Protein 5T3B (pdb70)

Structure (mmCIF, N/CA/C/O backbone):
data_5T3B
#
_entry.id   5T3B
#
_cell.length_a   73.100
_cell.length_b   87.370
_cell.length_c   74.670
_cell.angle_alpha   90.000
_cell.angle_beta   105.500
_cell.angle_gamma   90.000
#
_symmetry.space_group_name_H-M   'P 1 21 1'
#
loop_
_entity.id
_entity.type
_entity.pdbx_description
1 polymer 'Glycoside Hydrolase'
2 non-polymer 1,2-ETHANEDIOL
3 water water
#
loop_
_atom_site.group_PDB
_atom_site.id
_atom_site.type_symbol
_atom_site.label_atom_id
_atom_site.label_alt_id
_atom_site.label_comp_id
_atom_site.label_asym_id
_atom_site.label_entity_id
_atom_site.label_seq_id
_atom_site.pdbx_PDB_ins_code
_atom_site.Cartn_x
_atom_site.Cartn_y
_atom_site.Cartn_z
_atom_site.occupancy
_atom_site.B_iso_or_equiv
_atom_site.auth_seq_id
_atom_site.auth_comp_id
_atom_site.auth_asym_id
_atom_site.auth_atom_id
_atom_site.pdbx_PDB_model_num
ATOM 1 N N . LEU A 1 24 ? 37.267 36.106 12.886 1.00 21.33 2 LEU A N 1
ATOM 2 C CA . LEU A 1 24 ? 36.517 34.832 13.108 1.00 18.88 2 LEU A CA 1
ATOM 3 C C . LEU A 1 24 ? 37.369 33.649 12.665 1.00 17.09 2 LEU A C 1
ATOM 4 O O . LEU A 1 24 ? 38.130 33.728 11.688 1.00 20.16 2 LEU A O 1
ATOM 9 N N . PRO A 1 25 ? 37.203 32.511 13.328 1.00 17.23 3 PRO A N 1
ATOM 10 C CA . PRO A 1 25 ? 37.882 31.328 12.821 1.00 18.19 3 PRO A CA 1
ATOM 11 C C . PRO A 1 25 ? 37.336 30.871 11.499 1.00 15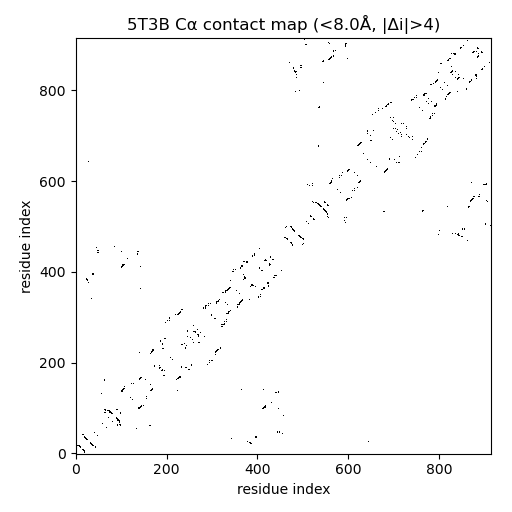.67 3 PRO A C 1
ATOM 12 O O . PRO A 1 25 ? 36.203 31.194 11.151 1.00 15.54 3 PRO A O 1
ATOM 16 N N . VAL A 1 26 ? 38.175 30.223 10.718 1.00 16.55 4 VAL A N 1
ATOM 17 C CA . VAL A 1 26 ? 37.755 29.645 9.480 1.00 15.22 4 VAL A CA 1
ATOM 18 C C . VAL A 1 26 ? 36.886 28.440 9.771 1.00 16.55 4 VAL A C 1
ATOM 19 O O . VAL A 1 26 ? 37.268 27.528 10.512 1.00 20.71 4 VAL A O 1
ATOM 23 N N . PRO A 1 27 ? 35.749 28.362 9.117 1.00 15.96 5 PRO A N 1
ATOM 24 C CA . PRO A 1 27 ? 34.887 27.222 9.415 1.00 19.19 5 PRO A CA 1
ATOM 25 C C . PRO A 1 27 ? 35.025 26.082 8.465 1.00 18.70 5 PRO A C 1
ATOM 26 O O . PRO A 1 27 ? 35.613 26.216 7.366 1.00 21.60 5 PRO A O 1
ATOM 30 N N . GLY A 1 28 ? 34.462 24.968 8.836 1.00 18.04 6 GLY A N 1
ATOM 31 C CA . GLY A 1 28 ? 34.468 23.785 7.998 1.00 19.44 6 GLY A CA 1
ATOM 32 C C . GLY A 1 28 ? 33.328 23.752 6.996 1.00 19.42 6 GLY A C 1
ATOM 33 O O . GLY A 1 28 ? 32.531 24.687 6.849 1.00 18.45 6 GLY A O 1
ATOM 34 N N . PRO A 1 29 ? 33.286 22.673 6.241 1.00 18.36 7 PRO A N 1
ATOM 35 C CA . PRO A 1 29 ? 32.226 22.551 5.235 1.00 19.85 7 PRO A CA 1
ATOM 36 C C . PRO A 1 29 ? 30.823 22.568 5.800 1.00 19.09 7 PRO A C 1
ATOM 37 O O . PRO A 1 29 ? 30.576 22.176 6.942 1.00 18.29 7 PRO A O 1
ATOM 41 N N . ALA A 1 30 ? 29.923 23.127 5.011 1.00 17.00 8 ALA A N 1
ATOM 42 C CA . ALA A 1 30 ? 28.546 23.168 5.411 1.00 15.86 8 ALA A CA 1
ATOM 43 C C . ALA A 1 30 ? 28.011 21.796 5.732 1.00 17.47 8 ALA A C 1
ATOM 44 O O . ALA A 1 30 ? 28.247 20.837 4.996 1.00 20.18 8 ALA A O 1
ATOM 46 N N . GLU A 1 31 ? 27.244 21.733 6.841 1.00 17.19 9 GLU A N 1
ATOM 47 C CA . GLU A 1 31 ? 26.552 20.528 7.245 1.00 15.63 9 GLU A CA 1
ATOM 48 C C . GLU A 1 31 ? 25.190 20.919 7.875 1.00 15.23 9 GLU A C 1
ATOM 49 O O . GLU A 1 31 ? 24.987 22.066 8.236 1.00 15.35 9 GLU A O 1
ATOM 55 N N . THR A 1 32 ? 24.292 19.966 7.987 1.00 15.96 10 THR A N 1
ATOM 56 C CA . THR A 1 32 ? 22.983 20.207 8.547 1.00 14.17 10 THR A CA 1
ATOM 57 C C . THR A 1 32 ? 23.089 20.196 10.090 1.00 13.85 10 THR A C 1
ATOM 58 O O . THR A 1 32 ? 23.643 19.295 10.683 1.00 16.95 10 THR A O 1
ATOM 62 N N . TYR A 1 33 ? 22.579 21.262 10.702 1.00 13.15 11 TYR A N 1
ATOM 63 C CA . TYR A 1 33 ? 22.618 21.311 12.184 1.00 13.04 11 TYR A CA 1
ATOM 64 C C . TYR A 1 33 ? 21.679 20.194 12.717 1.00 12.70 11 TYR A C 1
ATOM 65 O O . TYR A 1 33 ? 20.587 19.985 12.171 1.00 14.97 11 TYR A O 1
ATOM 74 N N . PRO A 1 34 ? 22.074 19.504 13.806 1.00 14.28 12 PRO A N 1
ATOM 75 C CA . PRO A 1 34 ? 21.223 18.377 14.279 1.00 16.08 12 PRO A CA 1
ATOM 76 C C . PRO A 1 34 ? 19.780 18.830 14.582 1.00 15.65 12 PRO A C 1
ATOM 77 O O . PRO A 1 34 ? 19.549 19.874 15.206 1.00 16.91 12 PRO A O 1
ATOM 81 N N . ASN A 1 35 ? 18.824 18.047 14.081 1.00 16.15 13 ASN A N 1
ATOM 82 C CA . ASN A 1 35 ? 17.427 18.300 14.350 1.00 16.90 13 ASN A CA 1
ATOM 83 C C . ASN A 1 35 ? 16.867 19.571 13.729 1.00 16.86 13 ASN A C 1
ATOM 84 O O . ASN A 1 35 ? 15.830 20.017 14.072 1.00 19.37 13 ASN A O 1
ATOM 89 N N . SER A 1 36 ? 17.538 20.058 12.698 1.00 15.79 14 SER A N 1
ATOM 90 C CA . SER A 1 36 ? 17.194 21.232 11.947 1.00 14.75 14 SER A CA 1
ATOM 91 C C . SER A 1 36 ? 17.204 20.912 10.460 1.00 14.76 14 SER A C 1
ATOM 92 O O . SER A 1 36 ? 17.829 19.972 10.002 1.00 16.70 14 SER A O 1
ATOM 95 N N . THR A 1 37 ? 16.502 21.727 9.720 1.00 15.59 15 THR A N 1
ATOM 96 C CA . THR A 1 37 ? 16.585 21.730 8.269 1.00 16.34 15 THR A CA 1
ATOM 97 C C . THR A 1 37 ? 17.654 22.694 7.768 1.00 15.86 15 THR A C 1
ATOM 98 O O . THR A 1 37 ? 17.952 22.701 6.579 1.00 20.31 15 THR A O 1
ATOM 102 N N . LYS A 1 38 ? 18.233 23.498 8.664 1.00 13.90 16 LYS A N 1
ATOM 103 C CA . LYS A 1 38 ? 19.207 24.497 8.219 1.00 13.87 16 LYS A CA 1
ATOM 104 C C . LYS A 1 38 ? 20.659 24.027 8.351 1.00 13.91 16 LYS A C 1
ATOM 105 O O . LYS A 1 38 ? 21.037 23.355 9.310 1.00 14.10 16 LYS A O 1
ATOM 111 N N . GLN A 1 39 ? 21.442 24.428 7.356 1.00 14.30 17 GLN A N 1
ATOM 112 C CA . GLN A 1 39 ? 22.825 24.164 7.338 1.00 14.67 17 GLN A CA 1
ATOM 113 C C . GLN A 1 39 ? 23.662 25.256 7.994 1.00 13.80 17 GLN A C 1
ATOM 114 O O . GLN A 1 39 ? 23.205 26.393 8.140 1.00 16.12 17 GLN A O 1
ATOM 120 N N . TYR A 1 40 ? 24.880 24.877 8.389 1.00 14.37 18 TYR A N 1
ATOM 121 C CA . TYR A 1 40 ? 25.834 25.843 8.940 1.00 14.15 18 TYR A CA 1
ATOM 122 C C . TYR A 1 40 ? 27.212 25.397 8.626 1.00 14.17 18 TYR A C 1
ATOM 123 O O . TYR A 1 40 ? 27.422 24.205 8.360 1.00 14.57 18 TYR A O 1
ATOM 132 N N . GLN A 1 41 ? 28.151 26.340 8.695 1.00 13.40 19 GLN A N 1
ATOM 133 C CA . GLN A 1 41 ? 29.563 25.980 8.617 1.00 13.72 19 GLN A CA 1
ATOM 134 C C . GLN A 1 41 ? 30.172 26.000 10.013 1.00 12.23 19 GLN A C 1
ATOM 135 O O . GLN A 1 41 ? 30.227 27.042 10.638 1.00 14.00 19 GLN A O 1
ATOM 141 N N . PRO A 1 42 ? 30.563 24.835 10.529 1.00 12.68 20 PRO A N 1
ATOM 142 C CA . PRO A 1 42 ? 30.931 24.761 11.937 1.00 13.65 20 PRO A CA 1
ATOM 143 C C . PRO A 1 42 ? 32.302 25.339 12.239 1.00 12.79 20 PRO A C 1
ATOM 144 O O . PRO A 1 42 ? 33.236 25.306 11.403 1.00 15.52 20 PRO A O 1
ATOM 148 N N . ILE A 1 43 ? 32.409 25.910 13.432 1.00 12.56 21 ILE A N 1
ATOM 149 C CA . ILE A 1 43 ? 33.702 26.187 14.066 1.00 13.05 21 ILE A CA 1
ATOM 150 C C . ILE A 1 43 ? 33.914 25.308 15.273 1.00 11.63 21 ILE A C 1
ATOM 151 O O . ILE A 1 43 ? 32.971 24.679 15.774 1.00 13.11 21 ILE A O 1
ATOM 156 N N . ILE A 1 44 ? 35.129 25.340 15.789 1.00 12.35 22 ILE A N 1
ATOM 157 C CA . ILE A 1 44 ? 35.465 24.667 17.011 1.00 12.24 22 ILE A CA 1
ATOM 158 C C . ILE A 1 44 ? 35.609 25.732 18.140 1.00 12.27 22 ILE A C 1
ATOM 159 O O . ILE A 1 44 ? 36.281 26.733 17.960 1.00 14.21 22 ILE A O 1
ATOM 164 N N . VAL A 1 45 ? 34.926 25.464 19.257 1.00 11.56 23 VAL A N 1
ATOM 165 C CA . VAL A 1 45 ? 35.107 26.239 20.473 1.00 11.25 23 VAL A CA 1
ATOM 166 C C . VAL A 1 45 ? 35.529 25.267 21.561 1.00 10.98 23 VAL A C 1
ATOM 167 O O . VAL A 1 45 ? 34.920 24.206 21.743 1.00 12.30 23 VAL A O 1
ATOM 171 N N . GLU A 1 46 ? 36.616 25.586 22.229 1.00 10.57 24 GLU A N 1
ATOM 172 C CA . GLU A 1 46 ? 37.058 24.783 23.354 1.00 10.57 24 GLU A CA 1
ATOM 173 C C . GLU A 1 46 ? 36.283 25.126 24.630 1.00 10.02 24 GLU A C 1
ATOM 174 O O . GLU A 1 46 ? 36.087 26.291 24.939 1.00 11.39 24 GLU A O 1
ATOM 180 N N . TYR A 1 47 ? 35.875 24.124 25.398 1.00 9.99 25 TYR A N 1
ATOM 181 C CA . TYR A 1 47 ? 35.317 24.373 26.696 1.00 9.72 25 TYR A CA 1
ATOM 182 C C . TYR A 1 47 ? 35.699 23.345 27.735 1.00 9.76 25 TYR A C 1
ATOM 183 O O . TYR A 1 47 ? 35.973 22.196 27.368 1.00 10.52 25 TYR A O 1
ATOM 192 N N . ALA A 1 48 ? 35.666 23.759 28.995 1.00 9.83 26 ALA A N 1
ATOM 193 C CA . ALA A 1 48 ? 35.936 22.880 30.128 1.00 10.11 26 ALA A CA 1
ATOM 194 C C . ALA A 1 48 ? 34.759 22.941 31.062 1.00 9.29 26 ALA A C 1
ATOM 195 O O . ALA A 1 48 ? 34.125 23.992 31.219 1.00 10.23 26 ALA A O 1
ATOM 197 N N . GLU A 1 49 ? 34.472 21.865 31.802 1.00 9.09 27 GLU A N 1
ATOM 198 C CA . GLU A 1 49 ? 33.346 21.859 32.683 1.00 10.21 27 GLU A CA 1
ATOM 199 C C . GLU A 1 49 ? 33.618 22.624 33.962 1.00 10.16 27 GLU A C 1
ATOM 200 O O . GLU A 1 49 ? 32.693 23.082 34.617 1.00 11.78 27 GLU A O 1
ATOM 206 N N . LYS A 1 50 ? 34.885 22.709 34.346 1.00 10.54 28 LYS A N 1
ATOM 207 C CA . LYS A 1 50 ? 35.387 23.456 35.467 1.00 10.69 28 LYS A CA 1
ATOM 208 C C . LYS A 1 50 ? 36.776 23.972 35.063 1.00 10.59 28 LYS A C 1
ATOM 209 O O . LYS A 1 50 ? 37.403 23.414 34.177 1.00 10.98 28 LYS A O 1
ATOM 215 N N . PRO A 1 51 ? 37.249 25.057 35.731 1.00 10.04 29 PRO A N 1
ATOM 216 C CA . PRO A 1 51 ? 38.446 25.726 35.190 1.00 11.08 29 PRO A CA 1
ATOM 217 C C . PRO A 1 51 ? 39.710 24.866 35.260 1.00 10.82 29 PRO A C 1
ATOM 218 O O . PRO A 1 51 ? 40.652 25.148 34.490 1.00 11.54 29 PRO A O 1
ATOM 222 N N . ASP A 1 52 ? 39.740 23.892 36.167 1.00 12.31 30 ASP A N 1
ATOM 223 C CA . ASP A 1 52 ? 40.909 23.065 36.365 1.00 12.80 30 ASP A CA 1
ATOM 224 C C . ASP A 1 52 ? 40.893 21.787 35.577 1.00 13.39 30 ASP A C 1
ATOM 225 O O . ASP A 1 52 ? 41.823 20.970 35.695 1.00 16.25 30 ASP A O 1
ATOM 230 N N . LYS A 1 53 ? 39.844 21.588 34.764 1.00 11.65 31 LYS A N 1
ATOM 231 C CA . LYS A 1 53 ? 39.670 20.400 33.948 1.00 12.22 31 LYS A CA 1
ATOM 232 C C . LYS A 1 53 ? 40.246 20.580 32.562 1.00 11.73 31 LYS A C 1
ATOM 233 O O . LYS A 1 53 ? 40.455 21.699 32.059 1.00 13.37 31 LYS A O 1
ATOM 239 N N . ALA A 1 54 ? 40.379 19.465 31.841 1.00 13.42 32 ALA A N 1
ATOM 240 C CA . ALA A 1 54 ? 40.786 19.495 30.442 1.00 13.77 32 ALA A CA 1
ATOM 241 C C . ALA A 1 54 ? 39.686 20.090 29.581 1.00 13.66 32 ALA A C 1
ATOM 242 O O . ALA A 1 54 ? 38.488 19.848 29.781 1.00 15.88 32 ALA A O 1
ATOM 244 N N . PHE A 1 55 ? 40.068 20.860 28.597 1.00 11.88 33 PHE A N 1
ATOM 245 C CA . PHE A 1 55 ? 39.176 21.435 27.614 1.00 12.12 33 PHE A CA 1
ATOM 246 C C . PHE A 1 55 ? 38.963 20.442 26.480 1.00 13.44 33 PHE A C 1
ATOM 247 O O . PHE A 1 55 ? 39.859 19.697 26.101 1.00 16.02 33 PHE A O 1
ATOM 255 N N . ILE A 1 56 ? 37.717 20.408 25.993 1.00 12.69 34 ILE A N 1
ATOM 256 C CA . ILE A 1 56 ? 37.365 19.656 24.840 1.00 13.47 34 ILE A CA 1
ATOM 257 C C . ILE A 1 56 ? 37.050 20.555 23.678 1.00 14.06 34 ILE A C 1
ATOM 258 O O . ILE A 1 56 ? 36.686 21.704 23.889 1.00 17.07 34 ILE A O 1
ATOM 263 N N . GLU A 1 57 ? 37.050 20.007 22.465 1.00 12.97 35 GLU A N 1
ATOM 264 C CA . GLU A 1 57 ? 36.686 20.744 21.270 1.00 14.66 35 GLU A CA 1
ATOM 265 C C . GLU A 1 57 ? 35.258 20.468 20.889 1.00 15.27 35 GLU A C 1
ATOM 266 O O . GLU A 1 57 ? 34.881 19.332 20.659 1.00 20.95 35 GLU A O 1
ATOM 272 N N . ALA A 1 58 ? 34.444 21.514 20.810 1.00 13.67 36 ALA A N 1
ATOM 273 C CA . ALA A 1 58 ? 33.040 21.451 20.536 1.00 14.09 36 ALA A CA 1
ATOM 274 C C . ALA A 1 58 ? 32.672 22.124 19.220 1.00 11.00 36 ALA A C 1
ATOM 275 O O . ALA A 1 58 ? 32.987 23.301 19.015 1.00 12.81 36 ALA A O 1
ATOM 277 N N . LYS A 1 59 ? 31.986 21.365 18.375 1.00 13.42 37 LYS A N 1
ATOM 278 C CA . LYS A 1 59 ? 31.419 21.953 17.170 1.00 12.83 37 LYS A CA 1
ATOM 279 C C . LYS A 1 59 ? 30.399 22.977 17.543 1.00 12.81 37 LYS A C 1
ATOM 280 O O . LYS A 1 59 ? 29.493 22.737 18.375 1.00 14.27 37 LYS A O 1
ATOM 286 N N . THR A 1 60 ? 30.493 24.148 16.950 1.00 10.78 38 THR A N 1
ATOM 287 C CA . THR A 1 60 ? 29.665 25.293 17.358 1.00 10.84 38 THR A CA 1
ATOM 288 C C . THR A 1 60 ? 29.133 26.016 16.122 1.00 10.52 38 THR A C 1
ATOM 289 O O . THR A 1 60 ? 29.847 26.191 15.118 1.00 12.59 38 THR A O 1
ATOM 293 N N . ARG A 1 61 ? 27.912 26.512 16.258 1.00 10.45 39 ARG A N 1
ATOM 294 C CA . ARG A 1 61 ? 27.181 27.256 15.260 1.00 9.97 39 ARG A CA 1
ATOM 295 C C . ARG A 1 61 ? 27.174 28.707 15.676 1.00 9.93 39 ARG A C 1
ATOM 296 O O . ARG A 1 61 ? 26.574 29.051 16.708 1.00 10.93 39 ARG A O 1
ATOM 304 N N . ILE A 1 62 ? 27.737 29.592 14.843 1.00 10.49 40 ILE A N 1
ATOM 305 C CA . ILE A 1 62 ? 27.681 30.996 15.100 1.00 10.09 40 ILE A CA 1
ATOM 306 C C . ILE A 1 62 ? 26.945 31.748 13.956 1.00 10.51 40 ILE A C 1
ATOM 307 O O . ILE A 1 62 ? 26.857 31.262 12.824 1.00 11.69 40 ILE A O 1
ATOM 312 N N . LEU A 1 63 ? 26.484 32.949 14.264 1.00 10.17 41 LEU A N 1
ATOM 313 C CA . LEU A 1 63 ? 25.601 33.690 13.371 1.00 10.97 41 LEU A CA 1
ATOM 314 C C . LEU A 1 63 ? 26.192 33.964 11.973 1.00 11.72 41 LEU A C 1
ATOM 315 O O . LEU A 1 63 ? 25.467 33.761 10.979 1.00 13.40 41 LEU A O 1
ATOM 320 N N . PRO A 1 64 ? 27.474 34.323 11.876 1.00 11.82 42 PRO A N 1
ATOM 321 C CA . PRO A 1 64 ? 28.053 34.572 10.547 1.00 13.60 42 PRO A CA 1
ATOM 322 C C . PRO A 1 64 ? 28.075 33.372 9.625 1.00 13.05 42 PRO A C 1
ATOM 323 O O . PRO A 1 64 ? 28.238 33.550 8.419 1.00 16.25 42 PRO A O 1
ATOM 327 N N . TYR A 1 65 ? 27.912 32.159 10.165 1.00 12.80 43 TYR A N 1
ATOM 328 C CA . TYR A 1 65 ? 28.105 30.939 9.407 1.00 13.21 43 TYR A CA 1
ATOM 329 C C . TYR A 1 65 ? 26.846 30.123 9.239 1.00 16.02 43 TYR A C 1
ATOM 330 O O . TYR A 1 65 ? 26.882 28.935 8.934 1.00 17.15 43 TYR A O 1
ATOM 339 N N . LEU A 1 66 ? 25.708 30.757 9.466 1.00 14.07 44 LEU A N 1
ATOM 340 C CA . LEU A 1 66 ? 24.424 30.161 9.109 1.00 15.54 44 LEU A CA 1
ATOM 341 C C . LEU A 1 66 ? 24.175 30.224 7.643 1.00 17.80 44 LEU A C 1
ATOM 342 O O . LEU A 1 66 ? 24.260 31.273 7.051 1.00 24.36 44 LEU A O 1
ATOM 347 N N . VAL A 1 67 ? 23.950 29.072 7.022 1.00 17.08 45 VAL A N 1
ATOM 348 C CA . VAL A 1 67 ? 23.762 29.062 5.561 1.00 18.33 45 VAL A CA 1
ATOM 349 C C . VAL A 1 67 ? 22.361 29.589 5.223 1.00 16.20 45 VAL A C 1
ATOM 350 O O . VAL A 1 67 ? 21.356 29.086 5.756 1.00 17.39 45 VAL A O 1
ATOM 354 N N . GLY A 1 68 ? 22.286 30.587 4.361 1.00 17.13 46 GLY A N 1
ATOM 355 C CA . GLY A 1 68 ? 21.016 31.118 3.924 1.00 17.96 46 GLY A CA 1
ATOM 356 C C . GLY A 1 68 ? 20.548 32.281 4.752 1.00 16.79 46 GLY A C 1
ATOM 357 O O . GLY A 1 68 ? 19.426 32.718 4.535 1.00 18.12 46 GLY A O 1
ATOM 358 N N . TYR A 1 69 ? 21.338 32.743 5.726 1.00 15.93 47 TYR A N 1
ATOM 359 C CA . TYR A 1 69 ? 20.983 33.890 6.545 1.00 14.44 47 TYR A CA 1
ATOM 360 C C . TYR A 1 69 ? 22.143 34.850 6.503 1.00 14.16 47 TYR A C 1
ATOM 361 O O . TYR A 1 69 ? 23.290 34.429 6.735 1.00 16.48 47 TYR A O 1
ATOM 370 N N . GLU A 1 70 ? 21.861 36.134 6.296 1.00 16.65 48 GLU A N 1
ATOM 371 C CA . GLU A 1 70 ? 22.866 37.188 6.464 1.00 17.22 48 GLU A CA 1
ATOM 372 C C . GLU A 1 70 ? 22.311 38.197 7.468 1.00 15.56 48 GLU A C 1
ATOM 373 O O . GLU A 1 70 ? 21.178 38.545 7.425 1.00 15.99 48 GLU A O 1
ATOM 379 N N . GLN A 1 71 ? 23.160 38.658 8.368 1.00 15.92 49 GLN A N 1
ATOM 380 C CA . GLN A 1 71 ? 22.702 39.544 9.453 1.00 14.28 49 GLN A CA 1
ATOM 381 C C . GLN A 1 71 ? 21.971 40.746 8.863 1.00 14.02 49 GLN A C 1
ATOM 382 O O . GLN A 1 71 ? 22.501 41.466 8.048 1.00 16.80 49 GLN A O 1
ATOM 388 N N B GLN A 1 72 ? 20.707 40.918 9.292 0.13 13.62 50 GLN A N 1
ATOM 389 N N C GLN A 1 72 ? 20.724 40.928 9.299 0.37 12.78 50 GLN A N 1
ATOM 390 N N D GLN A 1 72 ? 20.747 40.954 9.334 0.50 12.91 50 GLN A N 1
ATOM 391 C CA B GLN A 1 72 ? 19.759 41.919 8.741 0.13 14.08 50 GLN A CA 1
ATOM 392 C CA C GLN A 1 72 ? 19.855 41.949 8.745 0.37 14.64 50 GLN A CA 1
ATOM 393 C CA D GLN A 1 72 ? 19.873 41.936 8.746 0.50 14.73 50 GLN A CA 1
ATOM 394 C C B GLN A 1 72 ? 19.862 43.291 9.426 0.13 12.64 50 GLN A C 1
ATOM 395 C C C GLN A 1 72 ? 20.070 43.280 9.442 0.37 14.48 50 GLN A C 1
ATOM 396 C C D GLN A 1 72 ? 19.976 43.290 9.425 0.50 14.73 50 GLN A C 1
ATOM 397 O O B GLN A 1 72 ? 19.883 44.312 8.736 0.13 12.75 50 GLN A O 1
ATOM 398 O O C GLN A 1 72 ? 20.451 44.253 8.797 0.37 18.03 50 GLN A O 1
ATOM 399 O O D GLN A 1 72 ? 20.165 44.302 8.743 0.50 19.12 50 GLN A O 1
ATOM 415 N N . THR A 1 73 ? 19.883 43.310 10.770 1.00 12.84 51 THR A N 1
ATOM 416 C CA . THR A 1 73 ? 20.002 44.503 11.538 1.00 13.00 51 THR A CA 1
ATOM 417 C C . THR A 1 73 ? 21.453 44.560 11.990 1.00 13.26 51 THR A C 1
ATOM 418 O O . THR A 1 73 ? 21.955 43.650 12.673 1.00 13.03 51 THR A O 1
ATOM 422 N N . LYS A 1 74 ? 22.127 45.656 11.618 1.00 15.82 52 LYS A N 1
ATOM 423 C CA . LYS A 1 74 ? 23.587 45.754 11.692 1.00 17.13 52 LYS A CA 1
ATOM 424 C C . LYS A 1 74 ? 24.116 46.831 12.639 1.00 16.92 52 LYS A C 1
ATOM 425 O O . LYS A 1 74 ? 25.326 46.880 12.874 1.00 19.58 52 LYS A O 1
ATOM 431 N N . THR A 1 75 ? 23.240 47.702 13.143 1.00 16.31 53 THR A N 1
ATOM 432 C CA . THR A 1 75 ? 23.666 48.776 14.055 1.00 16.27 53 THR A CA 1
ATOM 433 C C . THR A 1 75 ? 22.645 48.923 15.166 1.00 15.40 53 THR A C 1
ATOM 434 O O . THR A 1 75 ? 21.425 48.575 15.006 1.00 15.20 53 THR A O 1
ATOM 438 N N . GLN A 1 76 ? 23.090 49.551 16.244 1.00 17.52 54 GLN A N 1
ATOM 439 C CA . GLN A 1 76 ? 22.199 49.849 17.331 1.00 17.30 54 GLN A CA 1
ATOM 440 C C . GLN A 1 76 ? 21.022 50.756 16.919 1.00 15.52 54 GLN A C 1
ATOM 441 O O . GLN A 1 76 ? 19.907 50.530 17.380 1.00 16.47 54 GLN A O 1
ATOM 447 N N . ASP A 1 77 ? 21.274 51.737 16.043 1.00 16.87 55 ASP A N 1
ATOM 448 C CA . ASP A 1 77 ? 20.188 52.609 15.597 1.00 19.73 55 ASP A CA 1
ATOM 449 C C . ASP A 1 77 ? 19.159 51.866 14.755 1.00 17.71 55 ASP A C 1
ATOM 450 O O . ASP A 1 77 ? 17.955 52.082 14.911 1.00 18.71 55 ASP A O 1
ATOM 455 N N . GLU A 1 78 ? 19.624 51.025 13.849 1.00 16.54 56 GLU A N 1
ATOM 456 C CA . GLU A 1 78 ? 18.712 50.193 13.089 1.00 16.34 56 GLU A CA 1
ATOM 457 C C . GLU A 1 78 ? 17.859 49.369 14.031 1.00 14.32 56 GLU A C 1
ATOM 458 O O . GLU A 1 78 ? 16.653 49.235 13.850 1.00 15.39 56 GLU A O 1
ATOM 464 N N . TYR A 1 79 ? 18.491 48.772 15.008 1.00 12.77 57 TYR A N 1
ATOM 465 C CA . TYR A 1 79 ? 17.715 47.963 15.962 1.00 12.28 57 TYR A CA 1
ATOM 466 C C . TYR A 1 79 ? 16.667 48.756 16.712 1.00 11.89 57 TYR A C 1
ATOM 467 O O . TYR A 1 79 ? 15.479 48.422 16.757 1.00 11.31 57 TYR A O 1
ATOM 476 N N . LEU A 1 80 ? 17.127 49.881 17.290 1.00 12.11 58 LEU A N 1
ATOM 477 C CA . LEU A 1 80 ? 16.197 50.662 18.122 1.00 13.89 58 LEU A CA 1
ATOM 478 C C . LEU A 1 80 ? 15.043 51.253 17.324 1.00 13.21 58 LEU A C 1
ATOM 479 O O . LEU A 1 80 ? 13.953 51.433 17.887 1.00 16.45 58 LEU A O 1
ATOM 484 N N . GLN A 1 81 ? 15.224 51.475 16.037 1.00 13.60 59 GLN A N 1
ATOM 485 C CA . GLN A 1 81 ? 14.133 51.909 15.192 1.00 15.27 59 GLN A CA 1
ATOM 486 C C . GLN A 1 81 ? 13.116 50.827 14.850 1.00 14.64 59 GLN A C 1
ATOM 487 O O . GLN A 1 81 ? 12.020 51.165 14.395 1.00 17.98 59 GLN A O 1
ATOM 493 N N . SER A 1 82 ? 13.482 49.549 15.102 1.00 12.38 60 SER A N 1
ATOM 494 C CA . SER A 1 82 ? 12.618 48.411 14.732 1.00 13.48 60 SER A CA 1
ATOM 495 C C . SER A 1 82 ? 11.755 47.869 15.839 1.00 12.19 60 SER A C 1
ATOM 496 O O . SER A 1 82 ? 10.844 47.082 15.581 1.00 12.77 60 SER A O 1
ATOM 499 N N . VAL A 1 83 ? 12.043 48.328 17.056 1.00 11.82 61 VAL A N 1
ATOM 500 C CA . VAL A 1 83 ? 11.352 47.888 18.232 1.00 10.37 61 VAL A CA 1
ATOM 501 C C . VAL A 1 83 ? 10.690 49.023 18.981 1.00 11.13 61 VAL A C 1
ATOM 502 O O . VAL A 1 83 ? 11.114 50.187 18.845 1.00 13.14 61 VAL A O 1
ATOM 506 N N . ASN A 1 84 ? 9.661 48.694 19.755 1.00 10.22 62 ASN A N 1
ATOM 507 C CA . ASN A 1 84 ? 9.049 49.669 20.601 1.00 9.69 62 ASN A CA 1
ATOM 508 C C . ASN A 1 84 ? 9.711 49.800 21.976 1.00 10.03 62 ASN A C 1
ATOM 509 O O . ASN A 1 84 ? 10.795 49.233 22.211 1.00 10.74 62 ASN A O 1
ATOM 514 N N . LYS A 1 85 ? 9.116 50.576 22.885 1.00 10.37 63 LYS A N 1
ATOM 515 C CA . LYS A 1 85 ? 9.761 50.863 24.157 1.00 11.00 63 LYS A CA 1
ATOM 516 C C . LYS A 1 85 ? 10.017 49.612 25.050 1.00 11.23 63 LYS A C 1
ATOM 517 O O . LYS A 1 85 ? 10.833 49.666 25.949 1.00 13.47 63 LYS A O 1
ATOM 523 N N . TYR A 1 86 ? 9.245 48.554 24.753 1.00 10.09 64 TYR A N 1
ATOM 524 C CA . TYR A 1 86 ? 9.387 47.294 25.465 1.00 9.78 64 TYR A CA 1
ATOM 525 C C . TYR A 1 86 ? 10.443 46.365 24.847 1.00 9.23 64 TYR A C 1
ATOM 526 O O . TYR A 1 86 ? 10.771 45.340 25.425 1.00 12.16 64 TYR A O 1
ATOM 535 N N . GLY A 1 87 ? 10.950 46.710 23.656 1.00 9.28 65 GLY A N 1
ATOM 536 C CA . GLY A 1 87 ? 11.773 45.819 22.907 1.00 9.52 65 GLY A CA 1
ATOM 537 C C . GLY A 1 87 ? 11.043 44.840 22.010 1.00 9.29 65 GLY A C 1
ATOM 538 O O . GLY A 1 87 ? 11.648 43.892 21.490 1.00 9.55 65 GLY A O 1
ATOM 539 N N . SER A 1 88 ? 9.754 45.105 21.804 1.00 9.23 66 SER A N 1
ATOM 540 C CA . SER A 1 88 ? 8.926 44.257 20.956 1.00 8.94 66 SER A CA 1
ATOM 541 C C . SER A 1 88 ? 9.042 44.681 19.515 1.00 9.08 66 SER A C 1
ATOM 542 O O . SER A 1 88 ? 9.190 45.895 19.254 1.00 10.38 66 SER A O 1
ATOM 545 N N . TYR A 1 89 ? 8.984 43.737 18.595 1.00 10.11 67 TYR A N 1
ATOM 546 C CA . TYR A 1 89 ? 9.064 44.089 17.198 1.00 10.48 67 TYR A CA 1
ATOM 547 C C . TYR A 1 89 ? 7.862 44.947 16.811 1.00 10.73 67 TYR A C 1
ATOM 548 O O . TYR A 1 89 ? 6.758 44.565 17.073 1.00 11.47 67 TYR A O 1
ATOM 557 N N . ALA A 1 90 ? 8.142 46.091 16.163 1.00 10.87 68 ALA A N 1
ATOM 558 C CA . ALA A 1 90 ? 7.096 47.065 15.945 1.00 13.31 68 ALA A CA 1
ATOM 559 C C . ALA A 1 90 ? 6.587 47.133 14.501 1.00 12.68 68 ALA A C 1
ATOM 560 O O . ALA A 1 90 ? 5.637 47.866 14.209 1.00 17.79 68 ALA A O 1
ATOM 562 N N . LYS A 1 91 ? 7.218 46.367 13.611 1.00 13.43 69 LYS A N 1
ATOM 563 C CA . LYS A 1 91 ? 7.055 46.569 12.176 1.00 18.14 69 LYS A CA 1
ATOM 564 C C . LYS A 1 91 ? 6.447 45.422 11.392 1.00 17.97 69 LYS A C 1
ATOM 565 O O . LYS A 1 91 ? 6.418 45.436 10.158 1.00 22.19 69 LYS A O 1
ATOM 571 N N . GLY A 1 92 ? 5.892 44.466 12.127 1.00 15.79 70 GLY A N 1
ATOM 572 C CA . GLY A 1 92 ? 5.356 43.224 11.559 1.00 17.00 70 GLY A CA 1
ATOM 573 C C . GLY A 1 92 ? 3.972 42.913 12.116 1.00 15.95 70 GLY A C 1
ATOM 574 O O . GLY A 1 92 ? 3.056 43.746 12.126 1.00 19.38 70 GLY A O 1
ATOM 575 N N . GLN A 1 93 ? 3.807 41.696 12.582 1.00 14.73 71 GLN A N 1
ATOM 576 C CA . GLN A 1 93 ? 2.556 41.230 13.191 1.00 15.14 71 GLN A CA 1
ATOM 577 C C . GLN A 1 93 ? 2.442 41.747 14.572 1.00 13.36 71 GLN A C 1
ATOM 578 O O . GLN A 1 93 ? 3.422 41.832 15.321 1.00 16.67 71 GLN A O 1
ATOM 584 N N . LYS A 1 94 ? 1.217 42.058 14.952 1.00 13.24 72 LYS A N 1
ATOM 585 C CA . LYS A 1 94 ? 0.868 42.305 16.337 1.00 13.20 72 LYS A CA 1
ATOM 586 C C . LYS A 1 94 ? -0.424 41.566 16.647 1.00 12.40 72 LYS A C 1
ATOM 587 O O . LYS A 1 94 ? -1.123 41.038 15.763 1.00 14.15 72 LYS A O 1
ATOM 593 N N . PHE A 1 95 ? -0.742 41.505 17.917 1.00 11.82 73 PHE A N 1
ATOM 594 C CA . PHE A 1 95 ? -1.860 40.776 18.455 1.00 12.37 73 PHE A CA 1
ATOM 595 C C . PHE A 1 95 ? -2.758 41.712 19.230 1.00 12.87 73 PHE A C 1
ATOM 596 O O . PHE A 1 95 ? -2.483 42.926 19.389 1.00 13.94 73 PHE A O 1
ATOM 604 N N . LYS A 1 96 ? -3.833 41.175 19.793 1.00 13.31 74 LYS A N 1
ATOM 605 C CA . LYS A 1 96 ? -4.698 41.988 20.642 1.00 15.22 74 LYS A CA 1
ATOM 606 C C . LYS A 1 96 ? -3.967 42.547 21.853 1.00 14.20 74 LYS A C 1
ATOM 607 O O . LYS A 1 96 ? -3.261 41.851 22.525 1.00 16.05 74 LYS A O 1
ATOM 613 N N . ALA A 1 97 ? -4.209 43.812 22.125 1.00 13.64 75 ALA A N 1
ATOM 614 C CA . ALA A 1 97 ? -3.675 44.486 23.327 1.00 14.04 75 ALA A CA 1
ATOM 615 C C . ALA A 1 97 ? -4.620 44.339 24.450 1.00 14.05 75 ALA A C 1
ATOM 616 O O . ALA A 1 97 ? -5.820 44.602 24.292 1.00 17.25 75 ALA A O 1
ATOM 618 N N . THR A 1 98 ? -4.110 44.004 25.636 1.00 12.21 76 THR A N 1
ATOM 619 C CA . THR A 1 98 ? -4.902 44.007 26.864 1.00 11.90 76 THR A CA 1
ATOM 620 C C . THR A 1 98 ? -4.419 44.968 27.919 1.00 11.47 76 THR A C 1
ATOM 621 O O . THR A 1 98 ? -5.039 45.111 29.004 1.00 14.83 76 THR A O 1
ATOM 625 N N . GLY A 1 99 ? -3.317 45.661 27.616 1.00 11.00 77 GLY A N 1
ATOM 626 C CA . GLY A 1 99 ? -2.708 46.553 28.575 1.00 11.43 77 GLY A CA 1
ATOM 627 C C . GLY A 1 99 ? -1.737 45.880 29.542 1.00 11.29 77 GLY A C 1
ATOM 628 O O . GLY A 1 99 ? -1.203 46.513 30.455 1.00 12.04 77 GLY A O 1
ATOM 629 N N . ARG A 1 100 ? -1.537 44.559 29.351 1.00 10.30 78 ARG A N 1
ATOM 630 C CA . ARG A 1 100 ? -0.676 43.783 30.221 1.00 9.92 78 ARG A CA 1
ATOM 631 C C . ARG A 1 100 ? 0.095 42.782 29.371 1.00 10.32 78 ARG A C 1
ATOM 632 O O . ARG A 1 100 ? -0.402 42.297 28.343 1.00 10.71 78 ARG A O 1
ATOM 640 N N . PHE A 1 101 ? 1.282 42.425 29.839 1.00 9.61 79 PHE A N 1
ATOM 641 C CA . PHE A 1 101 ? 2.000 41.291 29.261 1.00 9.63 79 PHE A CA 1
ATOM 642 C C . PHE A 1 101 ? 1.114 40.056 29.311 1.00 9.02 79 PHE A C 1
ATOM 643 O O . PHE A 1 101 ? 0.511 39.763 30.334 1.00 10.40 79 PHE A O 1
ATOM 651 N N . ARG A 1 102 ? 1.161 39.295 28.249 1.00 8.85 80 ARG A N 1
ATOM 652 C CA . ARG A 1 102 ? 0.362 38.052 28.178 1.00 8.86 80 ARG A CA 1
ATOM 653 C C . ARG A 1 102 ? 1.023 37.088 27.194 1.00 9.05 80 ARG A C 1
ATOM 654 O O . ARG A 1 102 ? 2.027 37.438 26.592 1.00 10.33 80 ARG A O 1
ATOM 662 N N . VAL A 1 103 ? 0.462 35.885 27.042 1.00 9.42 81 VAL A N 1
ATOM 663 C CA . VAL A 1 103 ? 1.014 34.866 26.199 1.00 9.79 81 VAL A CA 1
ATOM 664 C C . VAL A 1 103 ? 0.092 34.619 25.029 1.00 10.39 81 VAL A C 1
ATOM 665 O O . VAL A 1 103 ? -1.113 34.408 25.233 1.00 12.33 81 VAL A O 1
ATOM 669 N N . GLU A 1 104 ? 0.658 34.543 23.821 1.00 11.61 82 GLU A N 1
ATOM 670 C CA . GLU A 1 104 ? -0.057 34.222 22.595 1.00 12.48 82 GLU A CA 1
ATOM 671 C C . GLU A 1 104 ? 0.608 33.045 21.816 1.00 14.64 82 GLU A C 1
ATOM 672 O O . GLU A 1 104 ? 1.691 32.640 22.086 1.00 13.89 82 GLU A O 1
ATOM 678 N N . LYS A 1 105 ? -0.042 32.567 20.739 1.00 17.40 83 LYS A N 1
ATOM 679 C CA . LYS A 1 105 ? 0.546 31.567 19.815 1.00 19.04 83 LYS A CA 1
ATOM 680 C C . LYS A 1 105 ? 0.112 31.937 18.403 1.00 16.89 83 LYS A C 1
ATOM 681 O O . LYS A 1 105 ? -1.070 32.241 18.177 1.00 25.49 83 LYS A O 1
ATOM 687 N N . ASN A 1 106 ? 1.067 31.950 17.491 1.00 17.41 84 ASN A N 1
ATOM 688 C CA . ASN A 1 106 ? 0.794 32.326 16.081 1.00 19.27 84 ASN A CA 1
ATOM 689 C C . ASN A 1 106 ? 0.352 31.099 15.311 1.00 20.15 84 ASN A C 1
ATOM 690 O O . ASN A 1 106 ? 0.322 29.953 15.839 1.00 19.56 84 ASN A O 1
ATOM 695 N N . SER A 1 107 ? 0.007 31.307 14.036 1.00 21.16 85 SER A N 1
ATOM 696 C CA . SER A 1 107 ? -0.587 30.233 13.254 1.00 22.53 85 SER A CA 1
ATOM 697 C C . SER A 1 107 ? 0.324 29.138 12.836 1.00 21.20 85 SER A C 1
ATOM 698 O O . SER A 1 107 ? -0.134 28.072 12.451 1.00 26.20 85 SER A O 1
ATOM 701 N N . ASN A 1 108 ? 1.603 29.369 12.963 1.00 20.25 86 ASN A N 1
ATOM 702 C CA . ASN A 1 108 ? 2.566 28.327 12.711 1.00 21.92 86 ASN A CA 1
ATOM 703 C C . ASN A 1 108 ? 3.074 27.666 13.971 1.00 17.63 86 ASN A C 1
ATOM 704 O O . ASN A 1 108 ? 3.973 26.827 13.893 1.00 23.39 86 ASN A O 1
ATOM 709 N N . GLY A 1 109 ? 2.377 27.878 15.088 1.00 16.98 87 GLY A N 1
ATOM 710 C CA . GLY A 1 109 ? 2.607 27.063 16.244 1.00 18.00 87 GLY A CA 1
ATOM 711 C C . GLY A 1 109 ? 3.739 27.723 17.057 1.00 14.37 87 GLY A C 1
ATOM 712 O O . GLY A 1 109 ? 4.300 27.051 17.908 1.00 19.65 87 GLY A O 1
ATOM 713 N N . ARG A 1 110 ? 4.074 28.991 16.829 1.00 12.36 88 ARG A N 1
ATOM 714 C CA . ARG A 1 110 ? 5.067 29.674 17.686 1.00 11.85 88 ARG A CA 1
ATOM 715 C C . ARG A 1 110 ? 4.415 30.480 18.750 1.00 12.06 88 ARG A C 1
ATOM 716 O O . ARG A 1 110 ? 3.547 31.282 18.460 1.00 14.03 88 ARG A O 1
ATOM 724 N N . SER A 1 111 ? 4.893 30.295 19.967 1.00 11.57 89 SER A N 1
ATOM 725 C CA . SER A 1 111 ? 4.430 31.077 21.082 1.00 11.92 89 SER A CA 1
ATOM 726 C C . SER A 1 111 ? 5.189 32.424 21.180 1.00 11.72 89 SER A C 1
ATOM 727 O O . SER A 1 111 ? 6.357 32.503 20.882 1.00 11.85 89 SER A O 1
ATOM 730 N N . TRP A 1 112 ? 4.488 33.427 21.706 1.00 10.48 90 TRP A N 1
ATOM 731 C CA . TRP A 1 112 ? 5.069 34.723 21.987 1.00 9.99 90 TRP A CA 1
ATOM 732 C C . TRP A 1 112 ? 4.580 35.267 23.276 1.00 9.78 90 TRP A C 1
ATOM 733 O O . TRP A 1 112 ? 3.384 35.167 23.600 1.00 12.05 90 TRP A O 1
ATOM 744 N N . ILE A 1 113 ? 5.472 35.893 24.039 1.00 8.95 91 ILE A N 1
ATOM 745 C CA . ILE A 1 113 ? 5.000 36.914 24.972 1.00 8.93 91 ILE A CA 1
ATOM 746 C C . ILE A 1 113 ? 4.565 38.136 24.146 1.00 9.61 91 ILE A C 1
ATOM 747 O O . ILE A 1 113 ? 5.256 38.521 23.221 1.00 11.24 91 ILE A O 1
ATOM 752 N N . VAL A 1 114 ? 3.413 38.709 24.540 1.00 9.26 92 VAL A N 1
ATOM 753 C CA . VAL A 1 114 ? 2.868 39.912 23.879 1.00 10.70 92 VAL A CA 1
ATOM 754 C C . VAL A 1 114 ? 2.873 41.000 24.943 1.00 9.01 92 VAL A C 1
ATOM 755 O O . VAL A 1 114 ? 2.485 40.774 26.100 1.00 10.08 92 VAL A O 1
ATOM 759 N N . ASP A 1 115 ? 3.309 42.195 24.523 1.00 8.70 93 ASP A N 1
ATOM 760 C CA . ASP A 1 115 ? 3.395 43.331 25.400 1.00 9.20 93 ASP A CA 1
ATOM 761 C C . ASP A 1 115 ? 2.055 44.007 25.634 1.00 8.66 93 ASP A C 1
ATOM 762 O O . ASP A 1 115 ? 1.045 43.601 25.033 1.00 9.97 93 ASP A O 1
ATOM 767 N N . PRO A 1 116 ? 2.002 44.977 26.522 1.00 8.85 94 PRO A N 1
ATOM 768 C CA . PRO A 1 116 ? 0.697 45.613 26.815 1.00 9.80 94 PRO A CA 1
ATOM 769 C C . PRO A 1 116 ? -0.062 46.183 25.599 1.00 11.03 94 PRO A C 1
ATOM 770 O O . PRO A 1 116 ? -1.268 46.313 25.688 1.00 12.17 94 PRO A O 1
ATOM 774 N N . GLU A 1 117 ? 0.675 46.529 24.554 1.00 10.12 95 GLU A N 1
ATOM 775 C CA . GLU A 1 117 ? 0.094 47.087 23.313 1.00 11.21 95 GLU A CA 1
ATOM 776 C C . GLU A 1 117 ? -0.139 46.035 22.235 1.00 12.04 95 GLU A C 1
ATOM 777 O O . GLU A 1 117 ? -0.576 46.365 21.163 1.00 13.75 95 GLU A O 1
ATOM 783 N N . GLY A 1 118 ? 0.126 44.771 22.552 1.00 10.21 96 GLY A N 1
ATOM 784 C CA . GLY A 1 118 ? -0.108 43.721 21.620 1.00 11.39 96 GLY A CA 1
ATOM 785 C C . GLY A 1 118 ? 1.059 43.301 20.732 1.00 9.90 96 GLY A C 1
ATOM 786 O O . GLY A 1 118 ? 0.934 42.376 19.919 1.00 11.50 96 GLY A O 1
ATOM 787 N N . TYR A 1 119 ? 2.235 43.931 20.914 1.00 9.40 97 TYR A N 1
ATOM 788 C CA . TYR A 1 119 ? 3.350 43.606 20.077 1.00 9.13 97 TYR A CA 1
ATOM 789 C C . TYR A 1 119 ? 4.152 42.429 20.650 1.00 8.47 97 TYR A C 1
ATOM 790 O O . TYR A 1 119 ? 4.235 42.282 21.876 1.00 9.90 97 TYR A O 1
ATOM 799 N N . PRO A 1 120 ? 4.694 41.614 19.758 1.00 9.18 98 PRO A N 1
ATOM 800 C CA . PRO A 1 120 ? 5.431 40.422 20.224 1.00 9.67 98 PRO A CA 1
ATOM 801 C C . PRO A 1 120 ? 6.792 40.840 20.850 1.00 9.06 98 PRO A C 1
ATOM 802 O O . PRO A 1 120 ? 7.606 41.472 20.169 1.00 9.93 98 PRO A O 1
ATOM 806 N N . TYR A 1 121 ? 6.999 40.425 22.090 1.00 8.99 99 TYR A N 1
ATOM 807 C CA . TYR A 1 121 ? 8.216 40.693 22.810 1.00 8.85 99 TYR A CA 1
ATOM 808 C C . TYR A 1 121 ? 8.968 39.397 22.969 1.00 8.93 99 TYR A C 1
ATOM 809 O O . TYR A 1 121 ? 8.565 38.555 23.789 1.00 10.36 99 TYR A O 1
ATOM 818 N N . TYR A 1 122 ? 10.058 39.218 22.255 1.00 8.14 100 TYR A N 1
ATOM 819 C CA . TYR A 1 122 ? 10.918 38.074 22.422 1.00 8.27 100 TYR A CA 1
ATOM 820 C C . TYR A 1 122 ? 11.774 38.347 23.635 1.00 7.06 100 TYR A C 1
ATOM 821 O O . TYR A 1 122 ? 12.522 39.333 23.671 1.00 8.44 100 TYR A O 1
ATOM 830 N N . VAL A 1 123 ? 11.667 37.512 24.676 1.00 8.25 101 VAL A N 1
ATOM 831 C CA . VAL A 1 123 ? 12.300 37.860 25.941 1.00 8.08 101 VAL A CA 1
ATOM 832 C C . VAL A 1 123 ? 13.822 37.773 25.805 1.00 7.56 101 VAL A C 1
ATOM 833 O O . VAL A 1 123 ? 14.363 36.715 25.444 1.00 8.04 101 VAL A O 1
ATOM 837 N N . ARG A 1 124 ? 14.517 38.884 26.130 1.00 7.70 102 ARG A N 1
ATOM 838 C CA . ARG A 1 124 ? 15.977 38.937 26.236 1.00 7.02 102 ARG A CA 1
ATOM 839 C C . ARG A 1 124 ? 16.283 39.671 27.520 1.00 7.30 102 ARG A C 1
ATOM 840 O O . ARG A 1 124 ? 16.175 40.878 27.591 1.00 8.40 102 ARG A O 1
ATOM 848 N N . GLY A 1 125 ? 16.572 38.880 28.565 1.00 7.48 103 GLY A N 1
ATOM 849 C CA . GLY A 1 125 ? 16.750 39.399 29.875 1.00 8.11 103 GLY A CA 1
ATOM 850 C C . GLY A 1 125 ? 18.143 39.205 30.458 1.00 7.05 103 GLY A C 1
ATOM 851 O O . GLY A 1 125 ? 18.953 38.457 29.936 1.00 7.94 103 GLY A O 1
ATOM 852 N N . ILE A 1 126 ? 18.343 39.914 31.565 1.00 7.72 104 ILE A N 1
ATOM 853 C CA . ILE A 1 126 ? 19.563 39.834 32.354 1.00 7.84 104 ILE A CA 1
ATOM 854 C C . ILE A 1 126 ? 19.182 39.500 33.798 1.00 7.32 104 ILE A C 1
ATOM 855 O O . ILE A 1 126 ? 18.279 40.136 34.357 1.00 8.61 104 ILE A O 1
ATOM 860 N N . ALA A 1 127 ? 19.814 38.491 34.371 1.00 6.63 105 ALA A N 1
ATOM 861 C CA . ALA A 1 127 ? 19.532 38.095 35.741 1.00 6.47 105 ALA A CA 1
ATOM 862 C C . ALA A 1 127 ? 20.330 38.927 36.760 1.00 6.53 105 ALA A C 1
ATOM 863 O O . ALA A 1 127 ? 21.422 39.453 36.462 1.00 7.44 105 ALA A O 1
ATOM 865 N N . SER A 1 128 ? 19.829 38.995 37.981 1.00 7.08 106 SER A N 1
ATOM 866 C CA . SER A 1 128 ? 20.587 39.556 39.097 1.00 7.08 106 SER A CA 1
ATOM 867 C C . SER A 1 128 ? 20.990 40.993 38.887 1.00 7.47 106 SER A C 1
ATOM 868 O O . SER A 1 128 ? 22.115 41.374 39.162 1.00 8.17 106 SER A O 1
ATOM 871 N N . PHE A 1 129 ? 20.063 41.813 38.435 1.00 7.14 107 PHE A N 1
ATOM 872 C CA . PHE A 1 129 ? 20.331 43.216 38.223 1.00 7.31 107 PHE A CA 1
ATOM 873 C C . PHE A 1 129 ? 20.210 43.906 39.614 1.00 7.89 107 PHE A C 1
ATOM 874 O O . PHE A 1 129 ? 19.131 44.227 40.134 1.00 9.51 107 PHE A O 1
ATOM 882 N N A ARG A 1 130 ? 21.386 44.140 40.196 0.50 8.03 108 ARG A N 1
ATOM 883 N N B ARG A 1 130 ? 21.381 44.143 40.190 0.50 8.60 108 ARG A N 1
ATOM 884 C CA A ARG A 1 130 ? 21.551 44.649 41.550 0.50 8.60 108 ARG A CA 1
ATOM 885 C CA B ARG A 1 130 ? 21.504 44.759 41.486 0.50 9.78 108 ARG A CA 1
ATOM 886 C C A ARG A 1 130 ? 22.903 45.328 41.614 0.50 8.03 108 ARG A C 1
ATOM 887 C C B ARG A 1 130 ? 22.906 45.326 41.620 0.50 8.45 108 ARG A C 1
ATOM 888 O O A ARG A 1 130 ? 23.784 45.101 40.761 0.50 8.96 108 ARG A O 1
ATOM 889 O O B ARG A 1 130 ? 23.816 45.044 40.809 0.50 9.54 108 ARG A O 1
ATOM 904 N N . MET A 1 131 ? 23.058 46.210 42.595 1.00 9.00 109 MET A N 1
ATOM 905 C CA . MET A 1 131 ? 24.313 46.964 42.772 1.00 9.07 109 MET A CA 1
ATOM 906 C C . MET A 1 131 ? 25.294 46.205 43.596 1.00 9.89 109 MET A C 1
ATOM 907 O O . MET A 1 131 ? 25.608 46.592 44.695 1.00 13.44 109 MET A O 1
ATOM 912 N N A ASP A 1 132 ? 25.757 45.078 43.059 0.50 9.55 110 ASP A N 1
ATOM 913 N N B ASP A 1 132 ? 25.805 45.118 43.019 0.50 9.83 110 ASP A N 1
ATOM 914 C CA A ASP A 1 132 ? 26.617 44.151 43.839 0.50 10.44 110 ASP A CA 1
ATOM 915 C CA B ASP A 1 132 ? 26.574 44.095 43.776 0.50 12.11 110 ASP A CA 1
ATOM 916 C C A ASP A 1 132 ? 28.004 43.985 43.237 0.50 9.75 110 ASP A C 1
ATOM 917 C C B ASP A 1 132 ? 28.062 44.103 43.466 0.50 11.54 110 ASP A C 1
ATOM 918 O O A ASP A 1 132 ? 28.629 42.938 43.283 0.50 10.66 110 ASP A O 1
ATOM 919 O O B ASP A 1 132 ? 28.812 43.279 43.968 0.50 12.88 110 ASP A O 1
ATOM 928 N N . GLY A 1 133 ? 28.501 45.106 42.688 1.00 9.93 111 GLY A N 1
ATOM 929 C CA . GLY A 1 133 ? 29.874 45.214 42.287 1.00 9.90 111 GLY A CA 1
ATOM 930 C C . GLY A 1 133 ? 30.683 46.075 43.221 1.00 9.88 111 GLY A C 1
ATOM 931 O O . GLY A 1 133 ? 30.246 46.410 44.328 1.00 13.12 111 GLY A O 1
ATOM 932 N N . ASN A 1 134 ? 31.867 46.442 42.756 1.00 10.51 112 ASN A N 1
ATOM 933 C CA . ASN A 1 134 ? 32.786 47.274 43.576 1.00 11.43 112 ASN A CA 1
ATOM 934 C C . ASN A 1 134 ? 32.131 48.647 43.816 1.00 10.21 112 ASN A C 1
ATOM 935 O O . ASN A 1 134 ? 31.783 49.347 42.870 1.00 10.49 112 ASN A O 1
ATOM 940 N N . SER A 1 135 ? 31.989 49.010 45.072 1.00 11.73 113 SER A N 1
ATOM 941 C CA . SER A 1 135 ? 31.272 50.239 45.420 1.00 13.60 113 SER A CA 1
ATOM 942 C C . SER A 1 135 ? 32.031 51.516 44.974 1.00 12.57 113 SER A C 1
ATOM 943 O O . SER A 1 135 ? 31.386 52.535 44.665 1.00 12.93 113 SER A O 1
ATOM 946 N N A SER A 1 136 ? 33.371 51.489 44.954 0.50 12.03 114 SER A N 1
ATOM 947 N N B SER A 1 136 ? 33.366 51.480 44.961 0.50 12.13 114 SER A N 1
ATOM 948 C CA A SER A 1 136 ? 34.091 52.664 44.472 0.50 12.60 114 SER A CA 1
ATOM 949 C CA B SER A 1 136 ? 34.091 52.646 44.490 0.50 12.92 114 SER A CA 1
ATOM 950 C C A SER A 1 136 ? 33.845 52.824 42.971 0.50 11.51 114 SER A C 1
ATOM 951 C C B SER A 1 136 ? 33.852 52.818 42.983 0.50 11.62 114 SER A C 1
ATOM 952 O O A SER A 1 136 ? 33.634 53.939 42.463 0.50 12.22 114 SER A O 1
ATOM 953 O O B SER A 1 136 ? 33.641 53.936 42.487 0.50 12.29 114 SER A O 1
ATOM 958 N N . ALA A 1 137 ? 33.883 51.735 42.226 1.00 10.84 115 ALA A N 1
ATOM 959 C CA . ALA A 1 137 ? 33.566 51.794 40.823 1.00 10.72 115 ALA A CA 1
ATOM 960 C C . ALA A 1 137 ? 32.150 52.318 40.627 1.00 10.80 115 ALA A C 1
ATOM 961 O O . ALA A 1 137 ? 31.931 53.171 39.750 1.00 11.02 115 ALA A O 1
ATOM 963 N N . PHE A 1 138 ? 31.184 51.797 41.388 1.00 10.30 116 PHE A N 1
ATOM 964 C CA . PHE A 1 138 ? 29.807 52.289 41.250 1.00 10.22 116 PHE A CA 1
ATOM 965 C C . PHE A 1 138 ? 29.768 53.799 41.356 1.00 10.26 116 PHE A C 1
ATOM 966 O O . PHE A 1 138 ? 29.124 54.439 40.530 1.00 10.60 116 PHE A O 1
ATOM 974 N N . GLY A 1 139 ? 30.403 54.358 42.378 1.00 9.88 117 GLY A N 1
ATOM 975 C CA . GLY A 1 139 ? 30.304 55.778 42.606 1.00 11.11 117 GLY A CA 1
ATOM 976 C C . GLY A 1 139 ? 30.865 56.631 41.523 1.00 10.77 117 GLY A C 1
ATOM 977 O O . GLY A 1 139 ? 30.422 57.752 41.312 1.00 12.98 117 GLY A O 1
ATOM 978 N N . LYS A 1 140 ? 31.863 56.137 40.843 1.00 10.48 118 LYS A N 1
ATOM 979 C CA . LYS A 1 140 ? 32.489 56.859 39.718 1.00 11.45 118 LYS A CA 1
ATOM 980 C C . LYS A 1 140 ? 31.629 56.784 38.463 1.00 11.20 118 LYS A C 1
ATOM 981 O O . LYS A 1 140 ? 31.719 57.678 37.607 1.00 14.12 118 LYS A O 1
ATOM 987 N N . LEU A 1 141 ? 30.840 55.724 38.318 1.00 10.91 119 LEU A N 1
ATOM 988 C CA . LEU A 1 141 ? 30.083 55.500 37.096 1.00 10.90 119 LEU A CA 1
ATOM 989 C C . LEU A 1 141 ? 28.614 55.892 37.167 1.00 9.96 119 LEU A C 1
ATOM 990 O O . LEU A 1 141 ? 27.988 56.057 36.113 1.00 12.19 119 LEU A O 1
ATOM 995 N N . TYR A 1 142 ? 28.076 55.985 38.373 1.00 9.58 120 TYR A N 1
ATOM 996 C CA . TYR A 1 142 ? 26.650 56.229 38.577 1.00 9.37 120 TYR A CA 1
ATOM 997 C C . TYR A 1 142 ? 26.491 57.175 39.741 1.00 9.83 120 TYR A C 1
ATOM 998 O O . TYR A 1 142 ? 27.080 56.942 40.783 1.00 11.04 120 TYR A O 1
ATOM 1007 N N . SER A 1 143 ? 25.664 58.204 39.556 1.00 9.84 121 SER A N 1
ATOM 1008 C CA . SER A 1 143 ? 25.545 59.251 40.543 1.00 10.23 121 SER A CA 1
ATOM 1009 C C . SER A 1 143 ? 24.449 59.022 41.564 1.00 9.29 121 SER A C 1
ATOM 1010 O O . SER A 1 143 ? 24.360 59.721 42.555 1.00 10.93 121 SER A O 1
ATOM 1013 N N . SER A 1 144 ? 23.622 58.010 41.316 1.00 10.16 122 SER A N 1
ATOM 1014 C CA . SER A 1 144 ? 22.445 57.721 42.151 1.00 9.93 122 SER A CA 1
ATOM 1015 C C . SER A 1 144 ? 21.912 56.366 41.707 1.00 9.74 122 SER A C 1
ATOM 1016 O O . SER A 1 144 ? 22.276 55.873 40.632 1.00 9.49 122 SER A O 1
ATOM 1019 N N . VAL A 1 145 ? 20.989 55.811 42.515 1.00 9.45 123 VAL A N 1
ATOM 1020 C CA . VAL A 1 145 ? 20.268 54.604 42.093 1.00 9.68 123 VAL A CA 1
ATOM 1021 C C . VAL A 1 145 ? 19.501 54.819 40.823 1.00 8.76 123 VAL A C 1
ATOM 1022 O O . VAL A 1 145 ? 19.549 54.000 39.898 1.00 9.54 123 VAL A O 1
ATOM 1026 N N . ASP A 1 146 ? 18.778 55.948 40.754 1.00 10.17 124 ASP A N 1
ATOM 1027 C CA . ASP A 1 146 ? 18.070 56.272 39.505 1.00 10.87 124 ASP A CA 1
ATOM 1028 C C . ASP A 1 146 ? 18.988 56.319 38.279 1.00 8.88 124 ASP A C 1
ATOM 1029 O O . ASP A 1 146 ? 18.653 55.807 37.191 1.00 10.40 124 ASP A O 1
ATOM 1034 N N . ASP A 1 147 ? 20.139 56.982 38.467 1.00 8.83 125 ASP A N 1
ATOM 1035 C CA . ASP A 1 147 ? 21.099 57.055 37.372 1.00 9.08 125 ASP A CA 1
ATOM 1036 C C . ASP A 1 147 ? 21.555 55.667 36.917 1.00 9.30 125 ASP A C 1
ATOM 1037 O O . ASP A 1 147 ? 21.732 55.425 35.741 1.00 9.87 125 ASP A O 1
ATOM 1042 N N . TRP A 1 148 ? 21.774 54.800 37.893 1.00 8.54 126 TRP A N 1
ATOM 1043 C CA . TRP A 1 148 ? 22.132 53.426 37.602 1.00 7.89 126 TRP A CA 1
ATOM 1044 C C . TRP A 1 148 ? 21.053 52.711 36.761 1.00 8.05 126 TRP A C 1
ATOM 1045 O O . TRP A 1 148 ? 21.357 52.111 35.739 1.00 8.33 126 TRP A O 1
ATOM 1056 N N . VAL A 1 149 ? 19.802 52.843 37.164 1.00 7.97 127 VAL A N 1
ATOM 1057 C CA . VAL A 1 149 ? 18.731 52.191 36.391 1.00 8.17 127 VAL A CA 1
ATOM 1058 C C . VAL A 1 149 ? 18.637 52.799 35.002 1.00 8.58 127 VAL A C 1
ATOM 1059 O O . VAL A 1 149 ? 18.527 52.103 33.988 1.00 8.91 127 VAL A O 1
ATOM 1063 N N . ALA A 1 150 ? 18.694 54.137 34.935 1.00 9.05 128 ALA A N 1
ATOM 1064 C CA . ALA A 1 150 ? 18.528 54.795 33.636 1.00 9.61 128 ALA A CA 1
ATOM 1065 C C . ALA A 1 150 ? 19.636 54.443 32.669 1.00 9.34 128 ALA A C 1
ATOM 1066 O O . ALA A 1 150 ? 19.410 54.146 31.474 1.00 11.57 128 ALA A O 1
ATOM 1068 N N . LYS A 1 151 ? 20.878 54.542 33.163 1.00 9.31 129 LYS A N 1
ATOM 1069 C CA . LYS A 1 151 ? 21.973 54.194 32.313 1.00 9.39 129 LYS A CA 1
ATOM 1070 C C . LYS A 1 151 ? 21.936 52.751 31.889 1.00 8.93 129 LYS A C 1
ATOM 1071 O O . LYS A 1 151 ? 22.290 52.417 30.755 1.00 10.38 129 LYS A O 1
ATOM 1077 N N . SER A 1 152 ? 21.540 51.917 32.844 1.00 9.03 130 SER A N 1
ATOM 1078 C CA . SER A 1 152 ? 21.439 50.499 32.492 1.00 8.94 130 SER A CA 1
ATOM 1079 C C . SER A 1 152 ? 20.368 50.171 31.479 1.00 9.68 130 SER A C 1
ATOM 1080 O O . SER A 1 152 ? 20.585 49.346 30.566 1.00 9.77 130 SER A O 1
ATOM 1083 N N . GLN A 1 153 ? 19.201 50.804 31.619 1.00 9.71 131 GLN A N 1
ATOM 1084 C CA . GLN A 1 153 ? 18.137 50.563 30.632 1.00 9.37 131 GLN A CA 1
ATOM 1085 C C . GLN A 1 153 ? 18.627 50.906 29.253 1.00 9.59 131 GLN A C 1
ATOM 1086 O O . GLN A 1 153 ? 18.401 50.146 28.297 1.00 9.51 131 GLN A O 1
ATOM 1092 N N . LYS A 1 154 ? 19.372 52.002 29.103 1.00 10.54 132 LYS A N 1
ATOM 1093 C CA . LYS A 1 154 ? 19.877 52.401 27.811 1.00 10.90 132 LYS A CA 1
ATOM 1094 C C . LYS A 1 154 ? 20.966 51.443 27.297 1.00 11.05 132 LYS A C 1
ATOM 1095 O O . LYS A 1 154 ? 20.936 50.951 26.199 1.00 12.41 132 LYS A O 1
ATOM 1101 N N . GLN A 1 155 ? 21.902 51.140 28.178 1.00 10.77 133 GLN A N 1
ATOM 1102 C CA . GLN A 1 155 ? 23.015 50.235 27.894 1.00 11.06 133 GLN A CA 1
ATOM 1103 C C . GLN A 1 155 ? 22.461 48.857 27.398 1.00 9.93 133 GLN A C 1
ATOM 1104 O O . GLN A 1 155 ? 22.937 48.309 26.406 1.00 11.69 133 GLN A O 1
ATOM 1110 N N . PHE A 1 156 ? 21.492 48.352 28.141 1.00 8.46 134 PHE A N 1
ATOM 1111 C CA . PHE A 1 156 ? 20.937 47.075 27.822 1.00 8.88 134 PHE A CA 1
ATOM 1112 C C . PHE A 1 156 ? 20.155 47.137 26.506 1.00 9.14 134 PHE A C 1
ATOM 1113 O O . PHE A 1 156 ? 20.306 46.243 25.669 1.00 8.62 134 PHE A O 1
ATOM 1121 N N . SER A 1 157 ? 19.299 48.167 26.327 1.00 9.18 135 SER A N 1
ATOM 1122 C CA . SER A 1 157 ? 18.572 48.249 25.088 1.00 10.30 135 SER A CA 1
ATOM 1123 C C . SER A 1 157 ? 19.423 48.286 23.842 1.00 10.35 135 SER A C 1
ATOM 1124 O O . SER A 1 157 ? 19.057 47.739 22.802 1.00 11.51 135 SER A O 1
ATOM 1127 N N . GLU A 1 158 ? 20.550 48.927 23.953 1.00 9.62 136 GLU A N 1
ATOM 1128 C CA . GLU A 1 158 ? 21.473 49.010 22.807 1.00 12.08 136 GLU A CA 1
ATOM 1129 C C . GLU A 1 158 ? 22.035 47.662 22.401 1.00 11.35 136 GLU A C 1
ATOM 1130 O O . GLU A 1 158 ? 22.465 47.507 21.244 1.00 14.31 136 GLU A O 1
ATOM 1136 N N . ILE A 1 159 ? 22.070 46.709 23.348 1.00 9.85 137 ILE A N 1
ATOM 1137 C CA . ILE A 1 159 ? 22.571 45.354 23.145 1.00 11.06 137 ILE A CA 1
ATOM 1138 C C . ILE A 1 159 ? 21.352 44.409 22.907 1.00 10.46 137 ILE A C 1
ATOM 1139 O O . ILE A 1 159 ? 21.521 43.221 22.709 1.00 10.77 137 ILE A O 1
ATOM 1144 N N . GLY A 1 160 ? 20.138 44.947 22.873 1.00 9.47 138 GLY A N 1
ATOM 1145 C CA . GLY A 1 160 ? 18.921 44.153 22.652 1.00 8.25 138 GLY A CA 1
ATOM 1146 C C . GLY A 1 160 ? 18.439 43.355 23.841 1.00 7.92 138 GLY A C 1
ATOM 1147 O O . GLY A 1 160 ? 17.681 42.396 23.643 1.00 9.17 138 GLY A O 1
ATOM 1148 N N . PHE A 1 161 ? 18.786 43.798 25.054 1.00 7.60 139 PHE A N 1
ATOM 1149 C CA . PHE A 1 161 ? 18.185 43.274 26.281 1.00 7.50 139 PHE A CA 1
ATOM 1150 C C . PHE A 1 161 ? 17.191 44.307 26.795 1.00 7.94 139 PHE A C 1
ATOM 1151 O O . PHE A 1 161 ? 17.513 45.484 26.879 1.00 8.82 139 PHE A O 1
ATOM 1159 N N . HIS A 1 162 ? 16.058 43.799 27.297 1.00 7.61 140 HIS A N 1
ATOM 1160 C CA . HIS A 1 162 ? 14.947 44.683 27.716 1.00 7.77 140 HIS A CA 1
ATOM 1161 C C . HIS A 1 162 ? 14.333 44.396 29.038 1.00 8.00 140 HIS A C 1
ATOM 1162 O O . HIS A 1 162 ? 13.491 45.141 29.504 1.00 9.43 140 HIS A O 1
ATOM 1169 N N . SER A 1 163 ? 14.739 43.273 29.649 1.00 7.45 141 SER A N 1
ATOM 1170 C CA . SER A 1 163 ? 14.179 42.855 30.906 1.00 6.85 141 SER A CA 1
ATOM 1171 C C . SER A 1 163 ? 15.255 42.473 31.919 1.00 6.60 141 SER A C 1
ATOM 1172 O O . SER A 1 163 ? 16.374 42.067 31.483 1.00 8.53 141 SER A O 1
ATOM 1175 N N . VAL A 1 164 ? 14.887 42.583 33.190 1.00 6.92 142 VAL A N 1
ATOM 1176 C CA . VAL A 1 164 ? 15.730 42.061 34.244 1.00 7.86 142 VAL A CA 1
ATOM 1177 C C . VAL A 1 164 ? 14.902 41.029 34.983 1.00 7.91 142 VAL A C 1
ATOM 1178 O O . VAL A 1 164 ? 13.744 41.295 35.355 1.00 10.42 142 VAL A O 1
ATOM 1182 N N . CYS A 1 165 ? 15.453 39.853 35.216 1.00 8.56 143 CYS A N 1
ATOM 1183 C CA . CYS A 1 165 ? 14.696 38.702 35.682 1.00 8.71 143 CYS A CA 1
ATOM 1184 C C . CYS A 1 165 ? 15.434 38.009 36.779 1.00 8.91 143 CYS A C 1
ATOM 1185 O O . CYS A 1 165 ? 16.469 37.389 36.516 1.00 9.58 143 CYS A O 1
ATOM 1188 N N . ALA A 1 166 ? 14.845 38.058 37.971 1.00 7.64 144 ALA A N 1
ATOM 1189 C CA . ALA A 1 166 ? 15.229 37.358 39.172 1.00 8.28 144 ALA A CA 1
ATOM 1190 C C . ALA A 1 166 ? 16.372 37.938 39.936 1.00 8.04 144 ALA A C 1
ATOM 1191 O O . ALA A 1 166 ? 17.298 38.545 39.364 1.00 8.16 144 ALA A O 1
ATOM 1193 N N . PHE A 1 167 ? 16.351 37.706 41.218 1.00 8.13 145 PHE A N 1
ATOM 1194 C CA . PHE A 1 167 ? 17.494 37.964 42.080 1.00 8.20 145 PHE A CA 1
ATOM 1195 C C . PHE A 1 167 ? 17.898 39.413 42.248 1.00 9.36 145 PHE A C 1
ATOM 1196 O O . PHE A 1 167 ? 19.012 39.700 42.619 1.00 10.84 145 PHE A O 1
ATOM 1204 N N . GLY A 1 168 ? 16.994 40.323 42.011 1.00 9.01 146 GLY A N 1
ATOM 1205 C CA . GLY A 1 168 ? 17.226 41.716 42.290 1.00 10.07 146 GLY A CA 1
ATOM 1206 C C . GLY A 1 168 ? 17.327 42.065 43.747 1.00 10.34 146 GLY A C 1
ATOM 1207 O O . GLY A 1 168 ? 17.894 43.107 44.094 1.00 10.75 146 GLY A O 1
ATOM 1208 N N A LYS A 1 169 ? 16.727 41.233 44.595 0.50 10.40 147 LYS A N 1
ATOM 1209 N N B LYS A 1 169 ? 16.709 41.236 44.583 0.50 10.40 147 LYS A N 1
ATOM 1210 C CA A LYS A 1 169 ? 16.539 41.514 46.027 0.50 10.81 147 LYS A CA 1
ATOM 1211 C CA B LYS A 1 169 ? 16.555 41.493 46.015 0.50 10.76 147 LYS A CA 1
ATOM 1212 C C A LYS A 1 169 ? 15.674 42.754 46.219 0.50 13.08 147 LYS A C 1
ATOM 1213 C C B LYS A 1 169 ? 15.702 42.759 46.223 0.50 13.06 147 LYS A C 1
ATOM 1214 O O A LYS A 1 169 ? 15.228 43.386 45.260 0.50 12.59 147 LYS A O 1
ATOM 1215 O O B LYS A 1 169 ? 15.243 43.388 45.264 0.50 12.60 147 LYS A O 1
ATOM 1226 N N . GLU A 1 170 ? 15.493 43.152 47.466 1.00 15.51 148 GLU A N 1
ATOM 1227 C CA . GLU A 1 170 ? 14.609 44.267 47.743 1.00 16.59 148 GLU A CA 1
ATOM 1228 C C . GLU A 1 170 ? 15.080 45.548 47.057 1.00 12.47 148 GLU A C 1
ATOM 1229 O O . GLU A 1 170 ? 14.277 46.256 46.405 1.00 14.23 148 GLU A O 1
ATOM 1235 N N . GLU A 1 171 ? 16.383 45.842 47.188 1.00 13.78 149 GLU A N 1
ATOM 1236 C CA . GLU A 1 171 ? 16.861 47.105 46.697 1.00 14.53 149 GLU A CA 1
ATOM 1237 C C . GLU A 1 171 ? 16.821 47.185 45.152 1.00 12.10 149 GLU A C 1
ATOM 1238 O O . GLU A 1 171 ? 16.385 48.177 44.604 1.00 12.60 149 GLU A O 1
ATOM 1244 N N . GLY A 1 172 ? 17.203 46.106 44.475 1.00 12.54 150 GLY A N 1
ATOM 1245 C CA . GLY A 1 172 ? 17.204 46.080 43.030 1.00 11.32 150 GLY A CA 1
ATOM 1246 C C . GLY A 1 172 ? 15.778 46.123 42.524 1.00 10.03 150 GLY A C 1
ATOM 1247 O O . GLY A 1 172 ? 15.464 46.842 41.558 1.00 11.00 150 GLY A O 1
ATOM 1248 N N . ASP A 1 173 ? 14.890 45.305 43.100 1.00 10.23 151 ASP A N 1
ATOM 1249 C CA . ASP A 1 173 ? 13.498 45.295 42.648 1.00 10.30 151 ASP A CA 1
ATOM 1250 C C . ASP A 1 173 ? 12.874 46.683 42.833 1.00 9.70 151 ASP A C 1
ATOM 1251 O O . ASP A 1 173 ? 12.174 47.137 41.902 1.00 10.18 151 ASP A O 1
ATOM 1256 N N . LYS A 1 174 ? 13.087 47.344 43.980 1.00 10.04 152 LYS A N 1
ATOM 1257 C CA . LYS A 1 174 ? 12.489 48.677 44.211 1.00 10.71 152 LYS A CA 1
ATOM 1258 C C . LYS A 1 174 ? 13.113 49.710 43.245 1.00 9.52 152 LYS A C 1
ATOM 1259 O O . LYS A 1 174 ? 12.411 50.569 42.767 1.00 10.28 152 LYS A O 1
ATOM 1265 N N . ALA A 1 175 ? 14.412 49.631 43.027 1.00 9.95 153 ALA A N 1
ATOM 1266 C CA . ALA A 1 175 ? 15.069 50.593 42.134 1.00 9.48 153 ALA A CA 1
ATOM 1267 C C . ALA A 1 175 ? 14.437 50.586 40.768 1.00 8.65 153 ALA A C 1
ATOM 1268 O O . ALA A 1 175 ? 14.127 51.628 40.206 1.00 9.71 153 ALA A O 1
ATOM 1270 N N . VAL A 1 176 ? 14.262 49.412 40.205 1.00 8.77 154 VAL A N 1
ATOM 1271 C CA . VAL A 1 176 ? 13.691 49.279 38.878 1.00 8.63 154 VAL A CA 1
ATOM 1272 C C . VAL A 1 176 ? 12.184 49.669 38.910 1.00 8.55 154 VAL A C 1
ATOM 1273 O O . VAL A 1 176 ? 11.697 50.330 38.004 1.00 9.18 154 VAL A O 1
ATOM 1277 N N . ASN A 1 177 ? 11.494 49.249 39.959 1.00 8.51 155 ASN A N 1
ATOM 1278 C CA . ASN A 1 177 ? 10.089 49.551 40.083 1.00 9.10 155 ASN A CA 1
ATOM 1279 C C . ASN A 1 177 ? 9.842 51.051 40.130 1.00 9.18 155 ASN A C 1
ATOM 1280 O O . ASN A 1 177 ? 8.975 51.588 39.443 1.00 10.68 155 ASN A O 1
ATOM 1285 N N . ASP A 1 178 ? 10.655 51.741 40.920 1.00 9.78 156 ASP A N 1
ATOM 1286 C CA . ASP A 1 178 ? 10.548 53.208 41.051 1.00 11.17 156 ASP A CA 1
ATOM 1287 C C . ASP A 1 178 ? 10.854 53.858 39.694 1.00 10.35 156 ASP A C 1
ATOM 1288 O O . ASP A 1 178 ? 10.156 54.809 39.238 1.00 13.21 156 ASP A O 1
ATOM 1293 N N . TYR A 1 179 ? 11.912 53.411 39.032 1.00 9.38 157 TYR A N 1
ATOM 1294 C CA . TYR A 1 179 ? 12.288 53.949 37.742 1.00 9.24 157 TYR A CA 1
ATOM 1295 C C . TYR A 1 179 ? 11.177 53.799 36.700 1.00 9.64 157 TYR A C 1
ATOM 1296 O O . TYR A 1 179 ? 10.851 54.721 35.977 1.00 11.22 157 TYR A O 1
ATOM 1305 N N . ASN A 1 180 ? 10.598 52.622 36.625 1.00 10.23 158 ASN A N 1
ATOM 1306 C CA . ASN A 1 180 ? 9.596 52.376 35.617 1.00 10.28 158 ASN A CA 1
ATOM 1307 C C . ASN A 1 180 ? 8.343 53.184 35.794 1.00 11.22 158 ASN A C 1
ATOM 1308 O O . ASN A 1 180 ? 7.700 53.518 34.815 1.00 13.70 158 ASN A O 1
ATOM 1313 N N . LYS A 1 181 ? 8.053 53.568 37.022 1.00 11.80 159 LYS A N 1
ATOM 1314 C CA . LYS A 1 181 ? 6.855 54.383 37.268 1.00 14.14 159 LYS A CA 1
ATOM 1315 C C . LYS A 1 181 ? 6.948 55.739 36.617 1.00 16.95 159 LYS A C 1
ATOM 1316 O O . LYS A 1 181 ? 5.945 56.275 36.141 1.00 22.21 159 LYS A O 1
ATOM 1322 N N . SER A 1 182 ? 8.148 56.326 36.558 1.00 16.97 160 SER A N 1
ATOM 1323 C CA . SER A 1 182 ? 8.241 57.670 35.926 1.00 20.80 160 SER A CA 1
ATOM 1324 C C . SER A 1 182 ? 8.842 57.725 34.565 1.00 16.76 160 SER A C 1
ATOM 1325 O O . SER A 1 182 ? 8.724 58.746 33.859 1.00 20.59 160 SER A O 1
ATOM 1328 N N . ALA A 1 183 ? 9.490 56.640 34.147 1.00 20.26 161 ALA A N 1
ATOM 1329 C CA . ALA A 1 183 ? 10.266 56.645 32.903 1.00 21.21 161 ALA A CA 1
ATOM 1330 C C . ALA A 1 183 ? 9.333 56.416 31.735 1.00 20.24 161 ALA A C 1
ATOM 1331 O O . ALA A 1 183 ? 8.278 55.796 31.880 1.00 27.91 161 ALA A O 1
ATOM 1333 N N . SER A 1 184 ? 9.714 56.937 30.590 1.00 25.95 162 SER A N 1
ATOM 1334 C CA . SER A 1 184 ? 9.001 56.618 29.386 1.00 25.81 162 SER A CA 1
ATOM 1335 C C . SER A 1 184 ? 9.513 55.354 28.715 1.00 23.19 162 SER A C 1
ATOM 1336 O O . SER A 1 184 ? 8.787 54.780 27.903 1.00 26.77 162 SER A O 1
ATOM 1339 N N . SER A 1 185 ? 10.730 54.898 29.063 1.00 22.37 163 SER A N 1
ATOM 1340 C CA . SER A 1 185 ? 11.265 53.686 28.530 1.00 19.05 163 SER A CA 1
ATOM 1341 C C . SER A 1 185 ? 11.592 52.684 29.696 1.00 16.67 163 SER A C 1
ATOM 1342 O O . SER A 1 185 ? 12.584 52.803 30.413 1.00 17.23 163 SER A O 1
ATOM 1345 N N . PRO A 1 186 ? 10.745 51.651 29.827 1.00 12.84 164 PRO A N 1
ATOM 1346 C CA . PRO A 1 186 ? 10.886 50.785 30.986 1.00 12.33 164 PRO A CA 1
ATOM 1347 C C . PRO A 1 186 ? 12.017 49.780 30.822 1.00 10.99 164 PRO A C 1
ATOM 1348 O O . PRO A 1 186 ? 12.435 49.423 29.730 1.00 12.86 164 PRO A O 1
ATOM 1352 N N . LEU A 1 187 ? 12.459 49.288 31.966 1.00 10.12 165 LEU A N 1
ATOM 1353 C CA . LEU A 1 187 ? 13.281 48.102 32.046 1.00 10.18 165 LEU A CA 1
ATOM 1354 C C . LEU A 1 187 ? 12.367 47.063 32.731 1.00 9.35 165 LEU A C 1
ATOM 1355 O O . LEU A 1 187 ? 12.150 47.125 33.941 1.00 10.04 165 LEU A O 1
ATOM 1360 N N . THR A 1 188 ? 11.752 46.210 31.910 1.00 9.02 166 THR A N 1
ATOM 1361 C CA . THR A 1 188 ? 10.702 45.384 32.471 1.00 8.98 166 THR A CA 1
ATOM 1362 C C . THR A 1 188 ? 11.305 44.370 33.460 1.00 8.33 166 THR A C 1
ATOM 1363 O O . THR A 1 188 ? 12.422 43.910 33.272 1.00 9.78 166 THR A O 1
ATOM 1367 N N . GLN A 1 189 ? 10.536 44.064 34.496 1.00 8.97 167 GLN A N 1
ATOM 1368 C CA . GLN A 1 189 ? 11.091 43.239 35.586 1.00 9.14 167 GLN A CA 1
ATOM 1369 C C . GLN A 1 189 ? 10.284 41.994 35.828 1.00 8.77 167 GLN A C 1
ATOM 1370 O O . GLN A 1 189 ? 9.049 41.987 35.697 1.00 9.45 167 GLN A O 1
ATOM 1376 N N . ALA A 1 190 ? 10.985 40.957 36.249 1.00 8.65 168 ALA A N 1
ATOM 1377 C CA . ALA A 1 190 ? 10.355 39.708 36.645 1.00 8.26 168 ALA A CA 1
ATOM 1378 C C . ALA A 1 190 ? 10.946 39.273 37.996 1.00 7.67 168 ALA A C 1
ATOM 1379 O O . ALA A 1 190 ? 12.045 38.671 38.025 1.00 8.53 168 ALA A O 1
ATOM 1381 N N . PRO A 1 191 ? 10.340 39.670 39.115 1.00 8.00 169 PRO A N 1
ATOM 1382 C CA . PRO A 1 191 ? 10.885 39.345 40.426 1.00 7.81 169 PRO A CA 1
ATOM 1383 C C . PRO A 1 191 ? 10.807 37.899 40.738 1.00 7.54 169 PRO A C 1
ATOM 1384 O O . PRO A 1 191 ? 9.937 37.166 40.241 1.00 8.18 169 PRO A O 1
ATOM 1388 N N . SER A 1 192 ? 11.729 37.445 41.576 1.00 8.04 170 SER A N 1
ATOM 1389 C CA . SER A 1 192 ? 11.751 36.082 42.118 1.00 7.88 170 SER A CA 1
ATOM 1390 C C . SER A 1 192 ? 11.394 36.085 43.582 1.00 9.09 170 SER A C 1
ATOM 1391 O O . SER A 1 192 ? 11.685 37.070 44.314 1.00 12.80 170 SER A O 1
ATOM 1394 N N . PHE A 1 193 ? 10.653 35.069 43.982 1.00 8.23 171 PHE A N 1
ATOM 1395 C CA . PHE A 1 193 ? 10.183 34.828 45.332 1.00 8.42 171 PHE A CA 1
ATOM 1396 C C . PHE A 1 193 ? 10.664 33.450 45.781 1.00 7.91 171 PHE A C 1
ATOM 1397 O O . PHE A 1 193 ? 11.239 32.668 45.036 1.00 9.46 171 PHE A O 1
ATOM 1405 N N A SER A 1 194 ? 10.407 33.172 47.061 0.50 8.14 172 SER A N 1
ATOM 1406 N N B SER A 1 194 ? 10.389 33.175 47.053 0.50 8.78 172 SER A N 1
ATOM 1407 C CA A SER A 1 194 ? 10.756 31.914 47.730 0.50 8.21 172 SER A CA 1
ATOM 1408 C CA B SER A 1 194 ? 10.753 31.936 47.722 0.50 9.47 172 SER A CA 1
ATOM 1409 C C A SER A 1 194 ? 9.514 31.380 48.459 0.50 8.56 172 SER A C 1
ATOM 1410 C C B SER A 1 194 ? 9.512 31.395 48.459 0.50 9.20 172 SER A C 1
ATOM 1411 O O A SER A 1 194 ? 9.426 31.438 49.691 0.50 9.41 172 SER A O 1
ATOM 1412 O O B SER A 1 194 ? 9.420 31.466 49.689 0.50 10.20 172 SER A O 1
ATOM 1417 N N . PHE A 1 195 ? 8.531 30.892 47.693 1.00 8.66 173 PHE A N 1
ATOM 1418 C CA . PHE A 1 195 ? 7.241 30.571 48.290 1.00 9.13 173 PHE A CA 1
ATOM 1419 C C . PHE A 1 195 ? 7.350 29.467 49.366 1.00 9.85 173 PHE A C 1
ATOM 1420 O O . PHE A 1 195 ? 6.714 29.576 50.421 1.00 10.36 173 PHE A O 1
ATOM 1428 N N . LEU A 1 196 ? 8.092 28.404 49.088 1.00 9.20 174 LEU A N 1
ATOM 1429 C CA . LEU A 1 196 ? 8.095 27.303 50.043 1.00 9.30 174 LEU A CA 1
ATOM 1430 C C . LEU A 1 196 ? 8.693 27.730 51.401 1.00 9.97 174 LEU A C 1
ATOM 1431 O O . LEU A 1 196 ? 8.146 27.420 52.470 1.00 10.69 174 LEU A O 1
ATOM 1436 N N . ALA A 1 197 ? 9.804 28.469 51.336 1.00 10.93 175 ALA A N 1
ATOM 1437 C CA . ALA A 1 197 ? 10.427 29.012 52.545 1.00 10.48 175 ALA A CA 1
ATOM 1438 C C . ALA A 1 197 ? 9.518 29.951 53.263 1.00 10.43 175 ALA A C 1
ATOM 1439 O O . ALA A 1 197 ? 9.464 29.953 54.514 1.00 12.94 175 ALA A O 1
ATOM 1441 N N . GLU A 1 198 ? 8.817 30.839 52.520 1.00 11.42 176 GLU A N 1
ATOM 1442 C CA . GLU A 1 198 ? 7.941 31.782 53.176 1.00 11.71 176 GLU A CA 1
ATOM 1443 C C . GLU A 1 198 ? 6.760 31.060 53.864 1.00 10.93 176 GLU A C 1
ATOM 1444 O O . GLU A 1 198 ? 6.291 31.502 54.931 1.00 13.10 176 GLU A O 1
ATOM 1450 N N . PHE A 1 199 ? 6.230 30.025 53.218 1.00 10.58 177 PHE A N 1
ATOM 1451 C CA . PHE A 1 199 ? 5.162 29.237 53.841 1.00 11.01 177 PHE A CA 1
ATOM 1452 C C . PHE A 1 199 ? 5.650 28.620 55.159 1.00 11.87 177 PHE A C 1
ATOM 1453 O O . PHE A 1 199 ? 4.976 28.709 56.195 1.00 12.92 177 PHE A O 1
ATOM 1461 N N A LYS A 1 200 ? 6.823 27.998 55.089 0.50 11.62 178 LYS A N 1
ATOM 1462 N N B LYS A 1 200 ? 6.825 28.001 55.089 0.50 11.72 178 LYS A N 1
ATOM 1463 C CA A LYS A 1 200 ? 7.444 27.379 56.285 0.50 12.79 178 LYS A CA 1
ATOM 1464 C CA B LYS A 1 200 ? 7.459 27.370 56.277 0.50 12.93 178 LYS A CA 1
ATOM 1465 C C A LYS A 1 200 ? 7.546 28.400 57.401 0.50 13.07 178 LYS A C 1
ATOM 1466 C C B LYS A 1 200 ? 7.562 28.394 57.400 0.50 13.18 178 LYS A C 1
ATOM 1467 O O A LYS A 1 200 ? 7.162 28.152 58.550 0.50 14.41 178 LYS A O 1
ATOM 1468 O O B LYS A 1 200 ? 7.168 28.147 58.546 0.50 14.45 178 LYS A O 1
ATOM 1479 N N . ASN A 1 201 ? 8.062 29.570 57.064 1.00 13.67 179 ASN A N 1
ATOM 1480 C CA . ASN A 1 201 ? 8.223 30.653 58.063 1.00 15.41 179 ASN A CA 1
ATOM 1481 C C . ASN A 1 201 ? 6.891 31.162 58.611 1.00 16.91 179 ASN A C 1
ATOM 1482 O O . ASN A 1 201 ? 6.728 31.309 59.841 1.00 18.42 179 ASN A O 1
ATOM 1487 N N . SER A 1 202 ? 5.907 31.293 57.716 1.00 16.12 180 SER A N 1
ATOM 1488 C CA . SER A 1 202 ? 4.555 31.726 58.131 1.00 18.56 180 SER A CA 1
ATOM 1489 C C . SER A 1 202 ? 3.906 30.732 59.108 1.00 16.12 180 SER A C 1
ATOM 1490 O O . SER A 1 202 ? 3.227 31.130 60.071 1.00 21.42 180 SER A O 1
ATOM 1493 N N . LYS A 1 203 ? 4.141 29.451 58.884 1.00 16.89 181 LYS A N 1
ATOM 1494 C CA . LYS A 1 203 ? 3.512 28.432 59.698 1.00 17.12 181 LYS A CA 1
ATOM 1495 C C . LYS A 1 203 ? 4.281 28.083 60.957 1.00 18.85 181 LYS A C 1
ATOM 1496 O O . LYS A 1 203 ? 3.810 27.383 61.839 1.00 20.57 181 LYS A O 1
ATOM 1502 N N . GLY A 1 204 ? 5.497 28.552 61.049 1.00 16.17 182 GLY A N 1
ATOM 1503 C CA . GLY A 1 204 ? 6.383 28.235 62.202 1.00 16.48 182 GLY A CA 1
ATOM 1504 C C . GLY A 1 204 ? 6.789 26.791 62.341 1.00 18.42 182 GLY A C 1
ATOM 1505 O O . GLY A 1 204 ? 6.851 26.270 63.458 1.00 21.00 182 GLY A O 1
ATOM 1506 N N . ILE A 1 205 ? 7.103 26.167 61.195 1.00 17.39 183 ILE A N 1
ATOM 1507 C CA . ILE A 1 205 ? 7.425 24.779 61.134 1.00 18.91 183 ILE A CA 1
ATOM 1508 C C . ILE A 1 205 ? 8.834 24.590 60.569 1.00 17.01 183 ILE A C 1
ATOM 1509 O O . ILE A 1 205 ? 9.488 25.524 60.190 1.00 17.59 183 ILE A O 1
ATOM 1514 N N A SER A 1 206 ? 9.274 23.325 60.625 0.50 19.03 184 SER A N 1
ATOM 1515 N N B SER A 1 206 ? 9.308 23.359 60.568 0.50 19.99 184 SER A N 1
ATOM 1516 C CA A SER A 1 206 ? 10.544 22.945 60.034 0.50 17.70 184 SER A CA 1
ATOM 1517 C CA B SER A 1 206 ? 10.586 23.081 59.986 0.50 17.56 184 SER A CA 1
ATOM 1518 C C A SER A 1 206 ? 10.302 22.383 58.651 0.50 17.77 184 SER A C 1
ATOM 1519 C C B SER A 1 206 ? 10.314 22.446 58.647 0.50 18.38 184 SER A C 1
ATOM 1520 O O A SER A 1 206 ? 9.185 21.940 58.314 0.50 18.01 184 SER A O 1
ATOM 1521 O O B SER A 1 206 ? 9.180 22.068 58.326 0.50 19.99 184 SER A O 1
ATOM 1526 N N . TYR A 1 207 ? 11.366 22.354 57.854 1.00 15.87 185 TYR A N 1
ATOM 1527 C CA . TYR A 1 207 ? 11.316 21.603 56.594 1.00 15.57 185 TYR A CA 1
ATOM 1528 C C . TYR A 1 207 ? 11.080 20.101 56.878 1.00 15.73 185 TYR A C 1
ATOM 1529 O O . TYR A 1 207 ? 11.465 19.567 57.913 1.00 17.34 185 TYR A O 1
ATOM 1538 N N . PRO A 1 208 ? 10.396 19.414 55.967 1.00 17.94 186 PRO A N 1
ATOM 1539 C CA . PRO A 1 208 ? 10.239 17.956 56.163 1.00 18.44 186 PRO A CA 1
ATOM 1540 C C . PRO A 1 208 ? 11.545 17.217 56.362 1.00 16.44 186 PRO A C 1
ATOM 1541 O O . PRO A 1 208 ? 12.503 17.502 55.673 1.00 17.01 186 PRO A O 1
ATOM 1545 N N . GLY A 1 209 ? 11.574 16.335 57.368 1.00 18.43 187 GLY A N 1
ATOM 1546 C CA . GLY A 1 209 ? 12.805 15.635 57.709 1.00 22.39 187 GLY A CA 1
ATOM 1547 C C . GLY A 1 209 ? 13.956 16.495 58.136 1.00 21.52 187 GLY A C 1
ATOM 1548 O O . GLY A 1 209 ? 15.110 16.046 58.125 1.00 22.43 187 GLY A O 1
ATOM 1549 N N . GLN A 1 210 ? 13.642 17.716 58.550 1.00 17.70 188 GLN A N 1
ATOM 1550 C CA . GLN A 1 210 ? 14.662 18.742 58.840 1.00 19.17 188 GLN A CA 1
ATOM 1551 C C . GLN A 1 210 ? 15.594 19.002 57.672 1.00 18.09 188 GLN A C 1
ATOM 1552 O O . GLN A 1 210 ? 16.693 19.510 57.875 1.00 20.20 188 GLN A O 1
ATOM 1558 N N . ASN A 1 211 ? 15.094 18.749 56.448 1.00 15.96 189 ASN A N 1
ATOM 1559 C CA . ASN A 1 211 ? 15.889 18.751 55.292 1.00 14.84 189 ASN A CA 1
ATOM 1560 C C . ASN A 1 211 ? 15.332 19.748 54.260 1.00 13.72 189 ASN A C 1
ATOM 1561 O O . ASN A 1 211 ? 14.311 19.486 53.636 1.00 15.13 189 ASN A O 1
ATOM 1566 N N . VAL A 1 212 ? 16.028 20.866 54.053 1.00 13.24 190 VAL A N 1
ATOM 1567 C CA . VAL A 1 212 ? 15.645 21.845 53.053 1.00 14.26 190 VAL A CA 1
ATOM 1568 C C . VAL A 1 212 ? 15.429 21.257 51.667 1.00 13.20 190 VAL A C 1
ATOM 1569 O O . VAL A 1 212 ? 14.590 21.726 50.901 1.00 14.00 190 VAL A O 1
ATOM 1573 N N . ASN A 1 213 ? 16.152 20.198 51.337 1.00 14.06 191 ASN A N 1
ATOM 1574 C CA . ASN A 1 213 ? 16.014 19.566 50.015 1.00 15.23 191 ASN A CA 1
ATOM 1575 C C . ASN A 1 213 ? 14.698 18.862 49.835 1.00 15.28 191 ASN A C 1
ATOM 1576 O O . ASN A 1 213 ? 14.378 18.480 48.720 1.00 15.51 191 ASN A O 1
ATOM 1581 N N . LEU A 1 214 ? 13.968 18.654 50.926 1.00 13.36 192 LEU A N 1
ATOM 1582 C CA . LEU A 1 214 ? 12.630 18.080 50.897 1.00 13.50 192 LEU A CA 1
ATOM 1583 C C . LEU A 1 214 ? 11.515 19.131 50.994 1.00 12.22 192 LEU A C 1
ATOM 1584 O O . LEU A 1 214 ? 10.366 18.789 51.210 1.00 12.87 192 LEU A O 1
ATOM 1589 N N . LYS A 1 215 ? 11.856 20.398 50.791 1.00 11.96 193 LYS A N 1
ATOM 1590 C CA . LYS A 1 215 ? 10.882 21.447 50.988 1.00 12.02 193 LYS A CA 1
ATOM 1591 C C . LYS A 1 215 ? 9.653 21.380 50.088 1.00 11.10 193 LYS A C 1
ATOM 1592 O O . LYS A 1 215 ? 8.602 21.846 50.485 1.00 11.20 193 LYS A O 1
ATOM 1598 N N . ILE A 1 216 ? 9.770 20.746 48.922 1.00 10.00 194 ILE A N 1
ATOM 1599 C CA . ILE A 1 216 ? 8.602 20.601 48.123 1.00 10.71 194 ILE A CA 1
ATOM 1600 C C . ILE A 1 216 ? 7.494 19.802 48.847 1.00 10.84 194 ILE A C 1
ATOM 1601 O O . ILE A 1 216 ? 6.311 19.968 48.539 1.00 10.99 194 ILE A O 1
ATOM 1606 N N . GLY A 1 217 ? 7.849 18.977 49.823 1.00 10.71 195 GLY A N 1
ATOM 1607 C CA . GLY A 1 217 ? 6.855 18.266 50.580 1.00 11.73 195 GLY A CA 1
ATOM 1608 C C . GLY A 1 217 ? 5.918 19.128 51.400 1.00 11.31 195 GLY A C 1
ATOM 1609 O O . GLY A 1 217 ? 4.857 18.665 51.860 1.00 12.14 195 GLY A O 1
ATOM 1610 N N . LEU A 1 218 ? 6.261 20.413 51.553 1.00 10.71 196 LEU A N 1
ATOM 1611 C CA . LEU A 1 218 ? 5.377 21.351 52.217 1.00 11.08 196 LEU A CA 1
ATOM 1612 C C . LEU A 1 218 ? 4.023 21.554 51.519 1.00 10.51 196 LEU A C 1
ATOM 1613 O O . LEU A 1 218 ? 3.039 21.954 52.141 1.00 11.90 196 LEU A O 1
ATOM 1618 N N . VAL A 1 219 ? 3.960 21.164 50.226 1.00 10.33 197 VAL A N 1
ATOM 1619 C CA . VAL A 1 219 ? 2.683 21.302 49.532 1.00 10.64 197 VAL A CA 1
ATOM 1620 C C . VAL A 1 219 ? 1.606 20.351 50.084 1.00 11.63 197 VAL A C 1
ATOM 1621 O O . VAL A 1 219 ? 0.432 20.592 49.840 1.00 12.80 197 VAL A O 1
ATOM 1625 N N . PHE A 1 220 ? 2.003 19.383 50.882 1.00 11.31 198 PHE A N 1
ATOM 1626 C CA . PHE A 1 220 ? 1.043 18.485 51.516 1.00 11.77 198 PHE A CA 1
ATOM 1627 C C . PHE A 1 220 ? 0.618 18.931 52.882 1.00 13.43 198 PHE A C 1
ATOM 1628 O O . PHE A 1 220 ? -0.233 18.267 53.516 1.00 14.49 198 PHE A O 1
ATOM 1636 N N . TYR A 1 221 ? 1.216 20.018 53.382 1.00 12.61 199 TYR A N 1
ATOM 1637 C CA . TYR A 1 221 ? 0.905 20.481 54.723 1.00 13.69 199 TYR A CA 1
ATOM 1638 C C . TYR A 1 221 ? -0.390 21.271 54.740 1.00 13.48 199 TYR A C 1
ATOM 1639 O O . TYR A 1 221 ? -0.763 21.925 53.743 1.00 14.06 199 TYR A O 1
ATOM 1648 N N . ASP A 1 222 ? -1.044 21.244 55.905 1.00 15.99 200 ASP A N 1
ATOM 1649 C CA . ASP A 1 222 ? -2.279 21.979 56.041 1.00 17.39 200 ASP A CA 1
ATOM 1650 C C . ASP A 1 222 ? -2.037 23.469 55.709 1.00 15.51 200 ASP A C 1
ATOM 1651 O O . ASP A 1 222 ? -1.090 24.070 56.184 1.00 17.08 200 ASP A O 1
ATOM 1656 N N . GLY A 1 223 ? -2.925 24.027 54.880 1.00 13.60 201 GLY A N 1
ATOM 1657 C CA . GLY A 1 223 ? -2.950 25.449 54.658 1.00 13.93 201 GLY A CA 1
ATOM 1658 C C . GLY A 1 223 ? -2.144 25.966 53.468 1.00 11.84 201 GLY A C 1
ATOM 1659 O O . GLY A 1 223 ? -2.139 27.162 53.229 1.00 13.64 201 GLY A O 1
ATOM 1660 N N . TRP A 1 224 ? -1.517 25.056 52.717 1.00 11.03 202 TRP A N 1
ATOM 1661 C CA . TRP A 1 224 ? -0.667 25.468 51.570 1.00 11.64 202 TRP A CA 1
ATOM 1662 C C . TRP A 1 224 ? -1.492 26.309 50.559 1.00 12.04 202 TRP A C 1
ATOM 1663 O O . TRP A 1 224 ? -1.080 27.411 50.186 1.00 12.15 202 TRP A O 1
ATOM 1674 N N . ASP A 1 225 ? -2.626 25.749 50.106 1.00 11.59 203 ASP A N 1
ATOM 1675 C CA . ASP A 1 225 ? -3.373 26.448 49.062 1.00 11.65 203 ASP A CA 1
ATOM 1676 C C . ASP A 1 225 ? -3.856 27.828 49.549 1.00 11.53 203 ASP A C 1
ATOM 1677 O O . ASP A 1 225 ? -3.773 28.820 48.815 1.00 12.43 203 ASP A O 1
ATOM 1682 N N . GLU A 1 226 ? -4.374 27.867 50.771 1.00 12.01 204 GLU A N 1
ATOM 1683 C CA . GLU A 1 226 ? -4.838 29.100 51.310 1.00 12.77 204 GLU A CA 1
ATOM 1684 C C . GLU A 1 226 ? -3.741 30.145 51.545 1.00 11.41 204 GLU A C 1
ATOM 1685 O O . GLU A 1 226 ? -3.922 31.349 51.336 1.00 12.56 204 GLU A O 1
ATOM 1691 N N . TRP A 1 227 ? -2.599 29.655 52.014 1.00 11.87 205 TRP A N 1
ATOM 1692 C CA . TRP A 1 227 ? -1.481 30.516 52.265 1.00 11.52 205 TRP A CA 1
ATOM 1693 C C . TRP A 1 227 ? -1.026 31.184 50.928 1.00 11.75 205 TRP A C 1
ATOM 1694 O O . TRP A 1 227 ? -0.756 32.385 50.882 1.00 11.63 205 TRP A O 1
ATOM 1705 N N . CYS A 1 228 ? -1.002 30.398 49.847 1.00 10.72 206 CYS A N 1
ATOM 1706 C CA . CYS A 1 228 ? -0.626 31.006 48.582 1.00 10.51 206 CYS A CA 1
ATOM 1707 C C . CYS A 1 228 ? -1.553 32.173 48.218 1.00 11.06 206 CYS A C 1
ATOM 1708 O O . CYS A 1 228 ? -1.128 33.220 47.704 1.00 11.60 206 CYS A O 1
ATOM 1711 N N . LYS A 1 229 ? -2.869 31.947 48.393 1.00 10.86 207 LYS A N 1
ATOM 1712 C CA . LYS A 1 229 ? -3.843 33.029 48.110 1.00 11.37 207 LYS A CA 1
ATOM 1713 C C . LYS A 1 229 ? -3.515 34.301 48.920 1.00 12.16 207 LYS A C 1
ATOM 1714 O O . LYS A 1 229 ? -3.545 35.418 48.416 1.00 13.44 207 LYS A O 1
ATOM 1720 N N . GLU A 1 230 ? -3.277 34.132 50.204 1.00 11.58 208 GLU A N 1
ATOM 1721 C CA . GLU A 1 230 ? -2.960 35.234 51.088 1.00 13.31 208 GLU A CA 1
ATOM 1722 C C . GLU A 1 230 ? -1.683 35.926 50.664 1.00 11.94 208 GLU A C 1
ATOM 1723 O O . GLU A 1 230 ? -1.619 37.141 50.636 1.00 13.32 208 GLU A O 1
ATOM 1729 N N . TYR A 1 231 ? -0.667 35.118 50.290 1.00 11.24 209 TYR A N 1
ATOM 1730 C CA . TYR A 1 231 ? 0.629 35.710 49.946 1.00 10.97 209 TYR A CA 1
ATOM 1731 C C . TYR A 1 231 ? 0.495 36.550 48.698 1.00 10.26 209 TYR A C 1
ATOM 1732 O O . TYR A 1 231 ? 1.024 37.653 48.641 1.00 11.61 209 TYR A O 1
ATOM 1741 N N . LEU A 1 232 ? -0.233 36.090 47.686 1.00 10.15 210 LEU A N 1
ATOM 1742 C CA . LEU A 1 232 ? -0.448 36.895 46.490 1.00 10.12 210 LEU A CA 1
ATOM 1743 C C . LEU A 1 232 ? -1.116 38.225 46.734 1.00 11.53 210 LEU A C 1
ATOM 1744 O O . LEU A 1 232 ? -0.858 39.160 46.027 1.00 12.91 210 LEU A O 1
ATOM 1749 N N . ASN A 1 233 ? -1.965 38.245 47.764 1.00 12.03 211 ASN A N 1
ATOM 1750 C CA . ASN A 1 233 ? -2.661 39.478 48.151 1.00 12.64 211 ASN A CA 1
ATOM 1751 C C . ASN A 1 233 ? -1.949 40.335 49.194 1.00 13.59 211 ASN A C 1
ATOM 1752 O O . ASN A 1 233 ? -2.462 41.370 49.595 1.00 16.16 211 ASN A O 1
ATOM 1757 N N . SER A 1 234 ? -0.738 39.916 49.576 1.00 11.93 212 SER A N 1
ATOM 1758 C CA . SER A 1 234 ? -0.006 40.587 50.599 1.00 13.42 212 SER A CA 1
ATOM 1759 C C . SER A 1 234 ? 0.862 41.692 50.048 1.00 14.19 212 SER A C 1
ATOM 1760 O O . SER A 1 234 ? 1.049 41.846 48.832 1.00 14.76 212 SER A O 1
ATOM 1763 N N . ASP A 1 235 ? 1.546 42.365 50.972 1.00 14.75 213 ASP A N 1
ATOM 1764 C CA . ASP A 1 235 ? 2.474 43.437 50.629 1.00 15.66 213 ASP A CA 1
ATOM 1765 C C . ASP A 1 235 ? 3.674 42.931 49.831 1.00 14.91 213 ASP A C 1
ATOM 1766 O O . ASP A 1 235 ? 4.353 43.715 49.138 1.00 15.93 213 ASP A O 1
ATOM 1771 N N . ALA A 1 236 ? 3.918 41.631 49.851 1.00 14.84 214 ALA A N 1
ATOM 1772 C CA . ALA A 1 236 ? 5.051 41.087 49.035 1.00 14.60 214 ALA A CA 1
ATOM 1773 C C . ALA A 1 236 ? 4.853 41.318 47.531 1.00 13.54 214 ALA A C 1
ATOM 1774 O O . ALA A 1 236 ? 5.842 41.444 46.781 1.00 13.69 214 ALA A O 1
ATOM 1776 N N . PHE A 1 237 ? 3.597 41.417 47.122 1.00 12.06 215 PHE A N 1
ATOM 1777 C CA . PHE A 1 237 ? 3.234 41.687 45.783 1.00 11.58 215 PHE A CA 1
ATOM 1778 C C . PHE A 1 237 ? 2.748 43.139 45.509 1.00 11.90 215 PHE A C 1
ATOM 1779 O O . PHE A 1 237 ? 2.352 43.459 44.421 1.00 13.76 215 PHE A O 1
ATOM 1787 N N . GLY A 1 238 ? 2.839 43.985 46.522 1.00 13.91 216 GLY A N 1
ATOM 1788 C CA . GLY A 1 238 ? 2.263 45.322 46.434 1.00 15.46 216 GLY A CA 1
ATOM 1789 C C . GLY A 1 238 ? 2.777 46.170 45.305 1.00 16.29 216 GLY A C 1
ATOM 1790 O O . GLY A 1 238 ? 2.003 46.786 44.604 1.00 18.44 216 GLY A O 1
ATOM 1791 N N . MET A 1 239 ? 4.082 46.113 45.071 1.00 13.79 217 MET A N 1
ATOM 1792 C CA . MET A 1 239 ? 4.618 46.946 43.977 1.00 14.94 217 MET A CA 1
ATOM 1793 C C . MET A 1 239 ? 4.501 46.318 42.584 1.00 12.53 217 MET A C 1
ATOM 1794 O O . MET A 1 239 ? 4.748 46.958 41.571 1.00 12.41 217 MET A O 1
ATOM 1799 N N . PHE A 1 240 ? 4.098 45.051 42.553 1.00 10.51 218 PHE A N 1
ATOM 1800 C CA . PHE A 1 240 ? 4.071 44.298 41.326 1.00 11.43 218 PHE A CA 1
ATOM 1801 C C . PHE A 1 240 ? 2.684 44.132 40.728 1.00 13.81 218 PHE A C 1
ATOM 1802 O O . PHE A 1 240 ? 2.513 44.056 39.502 1.00 14.58 218 PHE A O 1
ATOM 1810 N N A ARG A 1 241 ? 1.678 44.053 41.584 0.50 13.78 219 ARG A N 1
ATOM 1811 N N B ARG A 1 241 ? 1.685 44.042 41.593 0.50 13.82 219 ARG A N 1
ATOM 1812 C CA A ARG A 1 241 ? 0.346 43.790 41.070 0.50 13.78 219 ARG A CA 1
ATOM 1813 C CA B ARG A 1 241 ? 0.336 43.809 41.104 0.50 14.28 219 ARG A CA 1
ATOM 1814 C C A ARG A 1 241 ? -0.152 44.999 40.259 0.50 14.47 219 ARG A C 1
ATOM 1815 C C B ARG A 1 241 ? -0.127 45.003 40.249 0.50 14.62 219 ARG A C 1
ATOM 1816 O O A ARG A 1 241 ? 0.088 46.146 40.633 0.50 15.92 219 ARG A O 1
ATOM 1817 O O B ARG A 1 241 ? 0.170 46.149 40.586 0.50 16.38 219 ARG A O 1
ATOM 1832 N N . ASN A 1 242 ? -0.867 44.705 39.178 1.00 12.29 220 ASN A N 1
ATOM 1833 C CA . ASN A 1 242 ? -1.456 45.739 38.326 1.00 12.54 220 ASN A CA 1
ATOM 1834 C C . ASN A 1 242 ? -0.461 46.740 37.777 1.00 14.23 220 ASN A C 1
ATOM 1835 O O . ASN A 1 242 ? -0.762 47.884 37.513 1.00 19.83 220 ASN A O 1
ATOM 1840 N N . ASN A 1 243 ? 0.765 46.278 37.593 1.00 14.08 221 ASN A N 1
ATOM 1841 C CA . ASN A 1 243 ? 1.859 47.118 37.161 1.00 13.38 221 ASN A CA 1
ATOM 1842 C C . ASN A 1 243 ? 2.257 46.647 35.761 1.00 12.37 221 ASN A C 1
ATOM 1843 O O . ASN A 1 243 ? 2.808 45.523 35.619 1.00 12.99 221 ASN A O 1
ATOM 1848 N N . PRO A 1 244 ? 2.050 47.439 34.709 1.00 13.09 222 PRO A N 1
ATOM 1849 C CA . PRO A 1 244 ? 2.257 46.965 33.346 1.00 13.03 222 PRO A CA 1
ATOM 1850 C C . PRO A 1 244 ? 3.716 46.668 32.999 1.00 11.91 222 PRO A C 1
ATOM 1851 O O . PRO A 1 244 ? 3.950 45.944 32.052 1.00 12.99 222 PRO A O 1
ATOM 1855 N N . ASP A 1 245 ? 4.664 47.167 33.789 1.00 10.17 223 ASP A N 1
ATOM 1856 C CA . ASP A 1 245 ? 6.102 46.955 33.502 1.00 10.63 223 ASP A CA 1
ATOM 1857 C C . ASP A 1 245 ? 6.662 45.732 34.150 1.00 9.75 223 ASP A C 1
ATOM 1858 O O . ASP A 1 245 ? 7.871 45.487 34.036 1.00 11.03 223 ASP A O 1
ATOM 1863 N N . VAL A 1 246 ? 5.819 44.945 34.772 1.00 9.90 224 VAL A N 1
ATOM 1864 C CA . VAL A 1 246 ? 6.192 43.663 35.351 1.00 9.33 224 VAL A CA 1
ATOM 1865 C C . VAL A 1 246 ? 5.861 42.554 34.371 1.00 9.30 224 VAL A C 1
ATOM 1866 O O . VAL A 1 246 ? 4.732 42.360 33.966 1.00 11.12 224 VAL A O 1
ATOM 1870 N N . LEU A 1 247 ? 6.905 41.862 33.877 1.00 8.98 225 LEU A N 1
ATOM 1871 C CA . LEU A 1 247 ? 6.754 40.772 32.932 1.00 9.55 225 LEU A CA 1
ATOM 1872 C C . LEU A 1 247 ? 5.964 39.628 33.571 1.00 9.60 225 LEU A C 1
ATOM 1873 O O . LEU A 1 247 ? 5.112 39.010 32.946 1.00 11.10 225 LEU A O 1
ATOM 1878 N N . GLY A 1 248 ? 6.273 39.299 34.816 1.00 8.88 226 GLY A N 1
ATOM 1879 C CA . GLY A 1 248 ? 5.672 38.232 35.572 1.00 7.91 226 GLY A CA 1
ATOM 1880 C C . GLY A 1 248 ? 6.531 37.943 36.757 1.00 7.97 226 GLY A C 1
ATOM 1881 O O . GLY A 1 248 ? 7.403 38.714 37.110 1.00 8.89 226 GLY A O 1
ATOM 1882 N N . PHE A 1 249 ? 6.285 36.790 37.431 1.00 7.79 227 PHE A N 1
ATOM 1883 C CA . PHE A 1 249 ? 7.101 36.445 38.613 1.00 8.03 227 PHE A CA 1
ATOM 1884 C C . PHE A 1 249 ? 7.448 34.974 38.641 1.00 7.21 227 PHE A C 1
ATOM 1885 O O . PHE A 1 249 ? 6.751 34.128 38.086 1.00 7.61 227 PHE A O 1
ATOM 1893 N N . PHE A 1 250 ? 8.536 34.692 39.346 1.00 6.75 228 PHE A N 1
ATOM 1894 C CA . PHE A 1 250 ? 8.947 33.329 39.636 1.00 7.17 228 PHE A CA 1
ATOM 1895 C C . PHE A 1 250 ? 8.646 33.060 41.096 1.00 7.00 228 PHE A C 1
ATOM 1896 O O . PHE A 1 250 ? 8.886 33.908 41.955 1.00 7.73 228 PHE A O 1
ATOM 1904 N N . SER A 1 251 ? 8.152 31.867 41.421 1.00 7.74 229 SER A N 1
ATOM 1905 C CA . SER A 1 251 ? 7.743 31.561 42.811 1.00 7.90 229 SER A CA 1
ATOM 1906 C C . SER A 1 251 ? 8.864 30.918 43.673 1.00 7.31 229 SER A C 1
ATOM 1907 O O . SER A 1 251 ? 8.699 30.784 44.873 1.00 8.96 229 SER A O 1
ATOM 1910 N N . ASP A 1 252 ? 9.910 30.406 43.013 1.00 7.28 230 ASP A N 1
ATOM 1911 C CA . ASP A 1 252 ? 10.991 29.678 43.629 1.00 7.90 230 ASP A CA 1
ATOM 1912 C C . ASP A 1 252 ? 12.063 29.545 42.576 1.00 8.06 230 ASP A C 1
ATOM 1913 O O . ASP A 1 252 ? 11.921 30.012 41.443 1.00 8.97 230 ASP A O 1
ATOM 1918 N N . ASN A 1 253 ? 13.158 28.886 42.979 1.00 7.68 231 ASN A N 1
ATOM 1919 C CA . ASN A 1 253 ? 14.287 28.699 42.097 1.00 7.98 231 ASN A CA 1
ATOM 1920 C C . ASN A 1 253 ? 14.907 27.327 42.339 1.00 7.55 231 ASN A C 1
ATOM 1921 O O . ASN A 1 253 ? 15.313 27.029 43.471 1.00 9.17 231 ASN A O 1
ATOM 1926 N N . GLU A 1 254 ? 14.943 26.466 41.300 1.00 7.25 232 GLU A N 1
ATOM 1927 C CA . GLU A 1 254 ? 15.642 25.179 41.454 1.00 7.76 232 GLU A CA 1
ATOM 1928 C C . GLU A 1 254 ? 15.168 24.360 42.635 1.00 8.90 232 GLU A C 1
ATOM 1929 O O . GLU A 1 254 ? 15.959 23.851 43.432 1.00 9.57 232 GLU A O 1
ATOM 1935 N N . ILE A 1 255 ? 13.855 24.137 42.693 1.00 8.03 233 ILE A N 1
ATOM 1936 C CA . ILE A 1 255 ? 13.327 23.234 43.683 1.00 9.09 233 ILE A CA 1
ATOM 1937 C C . ILE A 1 255 ? 13.852 21.808 43.412 1.00 9.02 233 ILE A C 1
ATOM 1938 O O . ILE A 1 255 ? 13.829 21.336 42.295 1.00 9.69 233 ILE A O 1
ATOM 1943 N N . ASP A 1 256 ? 14.256 21.142 44.495 1.00 9.61 234 ASP A N 1
ATOM 1944 C CA . ASP A 1 256 ? 14.661 19.742 44.345 1.00 11.77 234 ASP A CA 1
ATOM 1945 C C . ASP A 1 256 ? 13.407 18.880 44.248 1.00 12.01 234 ASP A C 1
ATOM 1946 O O . ASP A 1 256 ? 12.614 18.778 45.140 1.00 12.08 234 ASP A O 1
ATOM 1951 N N . PHE A 1 257 ? 13.237 18.283 43.106 1.00 13.48 235 PHE A N 1
ATOM 1952 C CA . PHE A 1 257 ? 12.142 17.313 42.867 1.00 16.49 235 PHE A CA 1
ATOM 1953 C C . PHE A 1 257 ? 12.700 15.983 42.542 1.00 20.66 235 PHE A C 1
ATOM 1954 O O . PHE A 1 257 ? 12.015 15.173 41.903 1.00 20.42 235 PHE A O 1
ATOM 1962 N N . SER A 1 258 ? 13.923 15.717 42.927 1.00 21.03 236 SER A N 1
ATOM 1963 C CA . SER A 1 258 ? 14.822 14.502 42.643 1.00 21.38 236 SER A CA 1
ATOM 1964 C C . SER A 1 258 ? 16.165 15.023 42.148 1.00 19.98 236 SER A C 1
ATOM 1965 O O . SER A 1 258 ? 16.235 15.857 41.288 1.00 21.39 236 SER A O 1
ATOM 1968 N N . THR A 1 259 ? 17.218 14.509 42.746 1.00 20.48 237 THR A N 1
ATOM 1969 C CA . THR A 1 259 ? 18.541 14.994 42.432 1.00 21.54 237 THR A CA 1
ATOM 1970 C C . THR A 1 259 ? 19.421 13.818 42.084 1.00 17.85 237 THR A C 1
ATOM 1971 O O . THR A 1 259 ? 18.999 12.671 42.243 1.00 20.83 237 THR A O 1
ATOM 1975 N N . TRP A 1 260 ? 20.668 14.079 41.679 1.00 19.69 238 TRP A N 1
ATOM 1976 C CA . TRP A 1 260 ? 21.549 13.029 41.291 1.00 18.39 238 TRP A CA 1
ATOM 1977 C C . TRP A 1 260 ? 21.766 12.197 42.520 1.00 21.45 238 TRP A C 1
ATOM 1978 O O . TRP A 1 260 ? 22.115 12.749 43.593 1.00 26.23 238 TRP A O 1
ATOM 1989 N N . GLY A 1 261 ? 21.579 10.928 42.426 1.00 22.96 239 GLY A N 1
ATOM 1990 C CA . GLY A 1 261 ? 21.810 10.161 43.672 1.00 26.72 239 GLY A CA 1
ATOM 1991 C C . GLY A 1 261 ? 20.733 10.186 44.748 1.00 23.68 239 GLY A C 1
ATOM 1992 O O . GLY A 1 261 ? 20.866 9.431 45.678 1.00 27.14 239 GLY A O 1
ATOM 1993 N N . ASN A 1 262 ? 19.636 10.949 44.569 1.00 20.05 240 ASN A N 1
ATOM 1994 C CA . ASN A 1 262 ? 18.588 10.867 45.527 1.00 25.49 240 ASN A CA 1
ATOM 1995 C C . ASN A 1 262 ? 17.209 11.149 44.968 1.00 22.27 240 ASN A C 1
ATOM 1996 O O . ASN A 1 262 ? 16.826 12.306 44.706 1.00 23.22 240 ASN A O 1
ATOM 2001 N N . ARG A 1 263 ? 16.466 10.088 44.802 1.00 21.50 241 ARG A N 1
ATOM 2002 C CA . ARG A 1 263 ? 15.116 10.278 44.352 1.00 22.35 241 ARG A CA 1
ATOM 2003 C C . ARG A 1 263 ? 14.226 10.870 45.461 1.00 20.07 241 ARG A C 1
ATOM 2004 O O . ARG A 1 263 ? 14.335 10.541 46.647 1.00 25.70 241 ARG A O 1
ATOM 2012 N N . LEU A 1 264 ? 13.275 11.667 45.033 1.00 18.27 242 LEU A N 1
ATOM 2013 C CA . LEU A 1 264 ? 12.362 12.347 45.929 1.00 17.72 242 LEU A CA 1
ATOM 2014 C C . LEU A 1 264 ? 11.515 11.379 46.725 1.00 16.99 242 LEU A C 1
ATOM 2015 O O . LEU A 1 264 ? 11.400 11.481 47.952 1.00 19.08 242 LEU A O 1
ATOM 2020 N N . LEU A 1 265 ? 10.916 10.446 46.021 1.00 16.59 243 LEU A N 1
ATOM 2021 C CA . LEU A 1 265 ? 9.961 9.520 46.656 1.00 17.40 243 LEU A CA 1
ATOM 2022 C C . LEU A 1 265 ? 10.692 8.654 47.691 1.00 17.90 243 LEU A C 1
ATOM 2023 O O . LEU A 1 265 ? 10.214 8.515 48.830 1.00 22.51 243 LEU A O 1
ATOM 2028 N N . ASP A 1 266 ? 11.892 8.178 47.378 1.00 20.56 244 ASP A N 1
ATOM 2029 C CA . ASP A 1 266 ? 12.690 7.421 48.353 1.00 21.76 244 ASP A CA 1
ATOM 2030 C C . ASP A 1 266 ? 12.959 8.214 49.629 1.00 19.93 244 ASP A C 1
ATOM 2031 O O . ASP A 1 266 ? 12.758 7.729 50.759 1.00 20.31 244 ASP A O 1
ATOM 2036 N N A ARG A 1 267 ? 13.362 9.477 49.451 0.50 19.23 245 ARG A N 1
ATOM 2037 N N B ARG A 1 267 ? 13.338 9.478 49.459 0.50 19.46 245 ARG A N 1
ATOM 2038 C CA A ARG A 1 267 ? 13.664 10.323 50.603 0.50 17.88 245 ARG A CA 1
ATOM 2039 C CA B ARG A 1 267 ? 13.627 10.308 50.615 0.50 19.09 245 ARG A CA 1
ATOM 2040 C C A ARG A 1 267 ? 12.396 10.608 51.447 0.50 19.03 245 ARG A C 1
ATOM 2041 C C B ARG A 1 267 ? 12.380 10.593 51.457 0.50 18.98 245 ARG A C 1
ATOM 2042 O O A ARG A 1 267 ? 12.482 10.599 52.677 0.50 21.05 245 ARG A O 1
ATOM 2043 O O B ARG A 1 267 ? 12.461 10.587 52.687 0.50 21.08 245 ARG A O 1
ATOM 2058 N N . PHE A 1 268 ? 11.227 10.800 50.820 1.00 15.42 246 PHE A N 1
ATOM 2059 C CA . PHE A 1 268 ? 10.036 11.053 51.593 1.00 17.41 246 PHE A CA 1
ATOM 2060 C C . PHE A 1 268 ? 9.696 9.806 52.422 1.00 18.08 246 PHE A C 1
ATOM 2061 O O . PHE A 1 268 ? 9.316 9.931 53.564 1.00 19.72 246 PHE A O 1
ATOM 2069 N N . LEU A 1 269 ? 9.862 8.640 51.812 1.00 17.84 247 LEU A N 1
ATOM 2070 C CA . LEU A 1 269 ? 9.499 7.399 52.527 1.00 19.61 247 LEU A CA 1
ATOM 2071 C C . LEU A 1 269 ? 10.401 7.130 53.697 1.00 20.83 247 LEU A C 1
ATOM 2072 O O . LEU A 1 269 ? 10.022 6.360 54.603 1.00 24.47 247 LEU A O 1
ATOM 2077 N N . LYS A 1 270 ? 11.632 7.662 53.619 1.00 19.66 248 LYS A N 1
ATOM 2078 C CA . LYS A 1 270 ? 12.613 7.499 54.713 1.00 23.99 248 LYS A CA 1
ATOM 2079 C C . LYS A 1 270 ? 12.587 8.603 55.797 1.00 24.37 248 LYS A C 1
ATOM 2080 O O . LYS A 1 270 ? 13.329 8.558 56.754 1.00 28.87 248 LYS A O 1
ATOM 2086 N N . ILE A 1 271 ? 11.663 9.555 55.678 1.00 24.12 249 ILE A N 1
ATOM 2087 C CA . ILE A 1 271 ? 11.481 10.582 56.713 1.00 23.89 249 ILE A CA 1
ATOM 2088 C C . ILE A 1 271 ? 11.150 9.867 58.022 1.00 29.10 249 ILE A C 1
ATOM 2089 O O . ILE A 1 271 ? 10.285 8.998 58.034 1.00 28.16 249 ILE A O 1
ATOM 2094 N N . SER A 1 272 ? 11.872 10.206 59.098 1.00 30.94 250 SER A N 1
ATOM 2095 C CA . SER A 1 272 ? 11.728 9.454 60.371 1.00 34.08 250 SER A CA 1
ATOM 2096 C C . SER A 1 272 ? 10.421 9.622 61.055 1.00 31.30 250 SER A C 1
ATOM 2097 O O . SER A 1 272 ? 9.885 8.682 61.566 1.00 36.12 250 SER A O 1
ATOM 2100 N N . ASN A 1 273 ? 9.965 10.870 61.105 1.00 28.92 251 ASN A N 1
ATOM 2101 C CA . ASN A 1 273 ? 8.723 11.194 61.733 1.00 28.87 251 ASN A CA 1
ATOM 2102 C C . ASN A 1 273 ? 7.610 10.838 60.743 1.00 29.66 251 ASN A C 1
ATOM 2103 O O . ASN A 1 273 ? 7.317 11.566 59.796 1.00 26.23 251 ASN A O 1
ATOM 2108 N N . LYS A 1 274 ? 6.945 9.726 61.007 1.00 27.13 252 LYS A N 1
ATOM 2109 C CA . LYS A 1 274 ? 5.894 9.230 60.120 1.00 24.23 252 LYS A CA 1
ATOM 2110 C C . LYS A 1 274 ? 4.571 10.049 60.227 1.00 23.23 252 LYS A C 1
ATOM 2111 O O . LYS A 1 274 ? 3.615 9.789 59.515 1.00 27.41 252 LYS A O 1
ATOM 2117 N N . GLN A 1 275 ? 4.495 11.023 61.130 1.00 24.46 253 GLN A N 1
ATOM 2118 C CA . GLN A 1 275 ? 3.408 11.968 61.181 1.00 21.83 253 GLN A CA 1
ATOM 2119 C C . GLN A 1 275 ? 3.629 13.148 60.165 1.00 21.21 253 GLN A C 1
ATOM 2120 O O . GLN A 1 275 ? 2.790 14.008 59.989 1.00 22.06 253 GLN A O 1
ATOM 2126 N N . ASP A 1 276 ? 4.818 13.222 59.560 1.00 20.55 254 ASP A N 1
ATOM 2127 C CA . ASP A 1 276 ? 5.109 14.276 58.581 1.00 17.63 254 ASP A CA 1
ATOM 2128 C C . ASP A 1 276 ? 4.141 14.138 57.396 1.00 16.85 254 ASP A C 1
ATOM 2129 O O . ASP A 1 276 ? 4.139 13.080 56.778 1.00 17.54 254 ASP A O 1
ATOM 2134 N N . PRO A 1 277 ? 3.383 15.214 57.039 1.00 16.66 255 PRO A N 1
ATOM 2135 C CA . PRO A 1 277 ? 2.518 15.131 55.860 1.00 15.58 255 PRO A CA 1
ATOM 2136 C C . PRO A 1 277 ? 3.232 14.653 54.577 1.00 14.38 255 PRO A C 1
ATOM 2137 O O . PRO A 1 277 ? 2.594 14.012 53.719 1.00 15.64 255 PRO A O 1
ATOM 2141 N N . ALA A 1 278 ? 4.513 14.990 54.424 1.00 14.80 256 ALA A N 1
ATOM 2142 C CA . ALA A 1 278 ? 5.273 14.530 53.254 1.00 14.21 256 ALA A CA 1
ATOM 2143 C C . ALA A 1 278 ? 5.452 13.015 53.252 1.00 14.97 256 ALA A C 1
ATOM 2144 O O . ALA A 1 278 ? 5.288 12.403 52.187 1.00 14.83 256 ALA A O 1
ATOM 2146 N N . TYR A 1 279 ? 5.746 12.426 54.425 1.00 16.19 257 TYR A N 1
ATOM 2147 C CA . TYR A 1 279 ? 5.798 10.997 54.508 1.00 16.44 257 TYR A CA 1
ATOM 2148 C C . TYR A 1 279 ? 4.417 10.399 54.202 1.00 15.10 257 TYR A C 1
ATOM 2149 O O . TYR A 1 279 ? 4.273 9.436 53.417 1.00 17.13 257 TYR A O 1
ATOM 2158 N N . ILE A 1 280 ? 3.407 10.964 54.858 1.00 16.29 258 ILE A N 1
ATOM 2159 C CA . ILE A 1 280 ? 2.036 10.448 54.701 1.00 16.55 258 ILE A CA 1
ATOM 2160 C C . ILE A 1 280 ? 1.623 10.376 53.210 1.00 14.65 258 ILE A C 1
ATOM 2161 O O . ILE A 1 280 ? 1.083 9.391 52.700 1.00 17.47 258 ILE A O 1
ATOM 2166 N N . ALA A 1 281 ? 1.935 11.470 52.498 1.00 14.39 259 ALA A N 1
ATOM 2167 C CA . ALA A 1 281 ? 1.599 11.568 51.108 1.00 14.40 259 ALA A CA 1
ATOM 2168 C C . ALA A 1 281 ? 2.342 10.544 50.234 1.00 13.53 259 ALA A C 1
ATOM 2169 O O . ALA A 1 281 ? 1.761 9.911 49.316 1.00 15.30 259 ALA A O 1
ATOM 2171 N N . ALA A 1 282 ? 3.622 10.356 50.538 1.00 14.48 260 ALA A N 1
ATOM 2172 C CA . ALA A 1 282 ? 4.413 9.385 49.817 1.00 15.68 260 ALA A CA 1
ATOM 2173 C C . ALA A 1 282 ? 3.910 7.972 50.059 1.00 15.79 260 ALA A C 1
ATOM 2174 O O . ALA A 1 282 ? 3.798 7.213 49.132 1.00 16.88 260 ALA A O 1
ATOM 2176 N N . ALA A 1 283 ? 3.600 7.656 51.330 1.00 16.14 261 ALA A N 1
ATOM 2177 C CA . ALA A 1 283 ? 3.123 6.336 51.649 1.00 18.62 261 ALA A CA 1
ATOM 2178 C C . ALA A 1 283 ? 1.754 6.102 50.986 1.00 19.20 261 ALA A C 1
ATOM 2179 O O . ALA A 1 283 ? 1.462 4.986 50.500 1.00 23.23 261 ALA A O 1
ATOM 2181 N N . LYS A 1 284 ? 0.915 7.128 50.990 1.00 17.96 262 LYS A N 1
ATOM 2182 C CA . LYS A 1 284 ? -0.390 7.043 50.336 1.00 19.99 262 LYS A CA 1
ATOM 2183 C C . LYS A 1 284 ? -0.265 6.779 48.824 1.00 18.90 262 LYS A C 1
ATOM 2184 O O . LYS A 1 284 ? -1.003 5.967 48.271 1.00 23.42 262 LYS A O 1
ATOM 2190 N N . PHE A 1 285 ? 0.665 7.462 48.181 1.00 18.55 263 PHE A N 1
ATOM 2191 C CA . PHE A 1 285 ? 0.881 7.298 46.788 1.00 18.45 263 PHE A CA 1
ATOM 2192 C C . PHE A 1 285 ? 1.245 5.854 46.483 1.00 18.25 263 PHE A C 1
ATOM 2193 O O . PHE A 1 285 ? 0.669 5.268 45.578 1.00 22.44 263 PHE A O 1
ATOM 2201 N N . MET A 1 286 ? 2.196 5.299 47.238 1.00 19.42 264 MET A N 1
ATOM 2202 C CA . MET A 1 286 ? 2.565 3.922 47.081 1.00 20.36 264 MET A CA 1
ATOM 2203 C C . MET A 1 286 ? 1.375 2.960 47.242 1.00 22.52 264 MET A C 1
ATOM 2204 O O . MET A 1 286 ? 1.124 2.071 46.411 1.00 34.62 264 MET A O 1
ATOM 2209 N N . THR A 1 287 ? 0.588 3.178 48.280 1.00 23.97 265 THR A N 1
ATOM 2210 C CA . THR A 1 287 ? -0.527 2.291 48.553 1.00 27.58 265 THR A CA 1
ATOM 2211 C C . THR A 1 287 ? -1.628 2.338 47.431 1.00 32.01 265 THR A C 1
ATOM 2212 O O . THR A 1 287 ? -2.161 1.343 47.016 1.00 52.22 265 THR A O 1
ATOM 2216 N N . ASP A 1 288 ? -1.754 3.613 46.959 1.00 32.33 266 ASP A N 1
ATOM 2217 C CA . ASP A 1 288 ? -2.724 3.892 45.873 1.00 38.22 266 ASP A CA 1
ATOM 2218 C C . ASP A 1 288 ? -2.335 3.195 44.578 1.00 36.33 266 ASP A C 1
ATOM 2219 O O . ASP A 1 288 ? -3.190 2.748 43.847 1.00 40.78 266 ASP A O 1
ATOM 2224 N N . LYS A 1 289 ? -1.041 3.100 44.315 1.00 45.64 267 LYS A N 1
ATOM 2225 C CA . LYS A 1 289 ? -0.543 2.388 43.125 1.00 46.09 267 LYS A CA 1
ATOM 2226 C C . LYS A 1 289 ? -0.490 0.849 43.381 1.00 46.85 267 LYS A C 1
ATOM 2227 O O . LYS A 1 289 ? 0.211 0.124 42.662 1.00 52.87 267 LYS A O 1
ATOM 2233 N N . ASP A 1 290 ? -1.205 0.364 44.413 1.00 42.62 268 ASP A N 1
ATOM 2234 C CA . ASP A 1 290 ? -1.216 -1.065 44.806 1.00 45.80 268 ASP A CA 1
ATOM 2235 C C . ASP A 1 290 ? 0.215 -1.577 45.083 1.00 39.41 268 ASP A C 1
ATOM 2236 O O . ASP A 1 290 ? 0.561 -2.688 44.697 1.00 51.97 268 ASP A O 1
ATOM 2238 N N . LYS A 1 291 ? 1.037 -0.716 45.681 1.00 39.00 269 LYS A N 1
ATOM 2239 C CA . LYS A 1 291 ? 2.411 -1.037 46.054 1.00 35.66 269 LYS A CA 1
ATOM 2240 C C . LYS A 1 291 ? 2.605 -0.910 47.568 1.00 35.61 269 LYS A C 1
ATOM 2241 O O . LYS A 1 291 ? 1.816 -0.276 48.250 1.00 38.92 269 LYS A O 1
ATOM 2247 N N . SER A 1 292 ? 3.674 -1.497 48.080 1.00 37.72 270 SER A N 1
ATOM 2248 C CA . SER A 1 292 ? 4.044 -1.395 49.506 1.00 35.75 270 SER A CA 1
ATOM 2249 C C . SER A 1 292 ? 4.666 -0.023 49.735 1.00 30.23 270 SER A C 1
ATOM 2250 O O . SER A 1 292 ? 5.501 0.431 48.914 1.00 34.04 270 SER A O 1
ATOM 2252 N N . ALA A 1 293 ? 4.378 0.590 50.879 1.00 28.73 271 ALA A N 1
ATOM 2253 C CA . ALA A 1 293 ? 4.990 1.885 51.257 1.00 28.82 271 ALA A CA 1
ATOM 2254 C C . ALA A 1 293 ? 6.430 1.732 51.759 1.00 29.94 271 ALA A C 1
ATOM 2255 O O . ALA A 1 293 ? 6.797 2.080 52.924 1.00 32.43 271 ALA A O 1
ATOM 2257 N N . ASN A 1 294 ? 7.264 1.196 50.880 1.00 27.55 272 ASN A N 1
ATOM 2258 C CA . ASN A 1 294 ? 8.671 0.997 51.182 1.00 29.28 272 ASN A CA 1
ATOM 2259 C C . ASN A 1 294 ? 9.544 1.319 49.968 1.00 27.41 272 ASN A C 1
ATOM 2260 O O . ASN A 1 294 ? 9.125 1.148 48.819 1.00 27.48 272 ASN A O 1
ATOM 2265 N N . VAL A 1 295 ? 10.778 1.724 50.284 1.00 28.30 273 VAL A N 1
ATOM 2266 C CA . VAL A 1 295 ? 11.756 2.100 49.300 1.00 29.40 273 VAL A CA 1
ATOM 2267 C C . VAL A 1 295 ? 12.036 0.986 48.299 1.00 34.49 273 VAL A C 1
ATOM 2268 O O . VAL A 1 295 ? 12.290 1.284 47.134 1.00 36.56 273 VAL A O 1
ATOM 2272 N N . SER A 1 296 ? 11.890 -0.259 48.706 1.00 34.55 274 SER A N 1
ATOM 2273 C CA . SER A 1 296 ? 12.135 -1.367 47.813 1.00 36.88 274 SER A CA 1
ATOM 2274 C C . SER A 1 296 ? 11.176 -1.432 46.613 1.00 37.86 274 SER A C 1
ATOM 2275 O O . SER A 1 296 ? 11.569 -1.980 45.590 1.00 42.65 274 SER A O 1
ATOM 2278 N N . ASP A 1 297 ? 9.961 -0.877 46.743 1.00 32.51 275 ASP A N 1
ATOM 2279 C CA . ASP A 1 297 ? 8.921 -0.894 45.705 1.00 33.46 275 ASP A CA 1
ATOM 2280 C C . ASP A 1 297 ? 9.022 0.337 44.788 1.00 27.99 275 ASP A C 1
ATOM 2281 O O . ASP A 1 297 ? 8.268 0.447 43.800 1.00 33.42 275 ASP A O 1
ATOM 2286 N N . VAL A 1 298 ? 9.911 1.274 45.125 1.00 28.97 276 VAL A N 1
ATOM 2287 C CA . VAL A 1 298 ? 10.001 2.535 44.362 1.00 24.51 276 VAL A CA 1
ATOM 2288 C C . VAL A 1 298 ? 10.837 2.261 43.090 1.00 24.11 276 VAL A C 1
ATOM 2289 O O . VAL A 1 298 ? 11.917 1.692 43.144 1.00 30.02 276 VAL A O 1
ATOM 2293 N N . THR A 1 299 ? 10.323 2.677 41.940 1.00 23.59 277 THR A N 1
ATOM 2294 C CA . THR A 1 299 ? 10.999 2.658 40.655 1.00 22.32 277 THR A CA 1
ATOM 2295 C C . THR A 1 299 ? 11.196 4.112 40.164 1.00 19.11 277 THR A C 1
ATOM 2296 O O . THR A 1 299 ? 10.547 5.008 40.648 1.00 19.53 277 THR A O 1
ATOM 2300 N N . ASP A 1 300 ? 12.005 4.331 39.126 1.00 19.37 278 ASP A N 1
ATOM 2301 C CA . ASP A 1 300 ? 12.167 5.712 38.570 1.00 21.12 278 ASP A CA 1
ATOM 2302 C C . ASP A 1 300 ? 10.827 6.230 38.090 1.00 17.70 278 ASP A C 1
ATOM 2303 O O . ASP A 1 300 ? 10.501 7.390 38.274 1.00 18.55 278 ASP A O 1
ATOM 2308 N N . GLU A 1 301 ? 10.014 5.362 37.480 1.00 20.01 279 GLU A N 1
ATOM 2309 C CA . GLU A 1 301 ? 8.667 5.774 37.019 1.00 18.52 279 GLU A CA 1
ATOM 2310 C C . GLU A 1 301 ? 7.780 6.265 38.121 1.00 16.90 279 GLU A C 1
ATOM 2311 O O . GLU A 1 301 ? 7.123 7.293 38.011 1.00 18.12 279 GLU A O 1
ATOM 2317 N N . LEU A 1 302 ? 7.743 5.519 39.219 1.00 17.77 280 LEU A N 1
ATOM 2318 C CA . LEU A 1 302 ? 6.958 5.904 40.372 1.00 18.93 280 LEU A CA 1
ATOM 2319 C C . LEU A 1 302 ? 7.454 7.180 40.996 1.00 15.00 280 LEU A C 1
ATOM 2320 O O . LEU A 1 302 ? 6.681 8.062 41.339 1.00 16.08 280 LEU A O 1
ATOM 2325 N N . ASN A 1 303 ? 8.750 7.271 41.143 1.00 16.70 281 ASN A N 1
ATOM 2326 C CA . ASN A 1 303 ? 9.391 8.501 41.609 1.00 15.85 281 ASN A CA 1
ATOM 2327 C C . ASN A 1 303 ? 9.009 9.701 40.736 1.00 13.64 281 ASN A C 1
ATOM 2328 O O . ASN A 1 303 ? 8.604 10.731 41.248 1.00 14.43 281 ASN A O 1
ATOM 2333 N N . ASN A 1 304 ? 9.111 9.521 39.433 1.00 12.82 282 ASN A N 1
ATOM 2334 C CA . ASN A 1 304 ? 8.856 10.615 38.528 1.00 12.89 282 ASN A CA 1
ATOM 2335 C C . ASN A 1 304 ? 7.415 11.028 38.605 1.00 12.14 282 ASN A C 1
ATOM 2336 O O . ASN A 1 304 ? 7.124 12.238 38.617 1.00 12.85 282 ASN A O 1
ATOM 2341 N N . GLU A 1 305 ? 6.479 10.066 38.634 1.00 12.94 283 GLU A N 1
ATOM 2342 C CA . GLU A 1 305 ? 5.082 10.384 38.800 1.00 14.42 283 GLU A CA 1
ATOM 2343 C C . GLU A 1 305 ? 4.788 11.101 40.096 1.00 12.36 283 GLU A C 1
ATOM 2344 O O . GLU A 1 305 ? 4.049 12.092 40.123 1.00 13.16 283 GLU A O 1
ATOM 2350 N N . PHE A 1 306 ? 5.387 10.625 41.184 1.00 13.26 284 PHE A N 1
ATOM 2351 C CA . PHE A 1 306 ? 5.180 11.270 42.479 1.00 12.77 284 PHE A CA 1
ATOM 2352 C C . PHE A 1 306 ? 5.688 12.716 42.477 1.00 10.85 284 PHE A C 1
ATOM 2353 O O . PHE A 1 306 ? 5.025 13.607 42.993 1.00 11.80 284 PHE A O 1
ATOM 2361 N N . ALA A 1 307 ? 6.891 12.923 41.906 1.00 12.00 285 ALA A N 1
ATOM 2362 C CA . ALA A 1 307 ? 7.393 14.269 41.772 1.00 11.86 285 ALA A CA 1
ATOM 2363 C C . ALA A 1 307 ? 6.416 15.166 40.992 1.00 10.86 285 ALA A C 1
ATOM 2364 O O . ALA A 1 307 ? 6.248 16.339 41.288 1.00 11.88 285 ALA A O 1
ATOM 2366 N N . GLY A 1 308 ? 5.809 14.613 39.939 1.00 10.83 286 GLY A N 1
ATOM 2367 C CA . GLY A 1 308 ? 4.776 15.299 39.193 1.00 11.45 286 GLY A CA 1
ATOM 2368 C C . GLY A 1 308 ? 3.568 15.700 40.024 1.00 10.91 286 GLY A C 1
ATOM 2369 O O . GLY A 1 308 ? 2.997 16.764 39.829 1.00 12.60 286 GLY A O 1
ATOM 2370 N N . ILE A 1 309 ? 3.124 14.819 40.931 1.00 11.77 287 ILE A N 1
ATOM 2371 C CA . ILE A 1 309 ? 2.027 15.130 41.848 1.00 11.78 287 ILE A CA 1
ATOM 2372 C C . ILE A 1 309 ? 2.411 16.284 42.756 1.00 11.41 287 ILE A C 1
ATOM 2373 O O . ILE A 1 309 ? 1.628 17.228 42.964 1.00 11.88 287 ILE A O 1
ATOM 2378 N N . CYS A 1 310 ? 3.640 16.262 43.242 1.00 10.77 288 CYS A N 1
ATOM 2379 C CA . CYS A 1 310 ? 4.135 17.372 44.036 1.00 10.77 288 CYS A CA 1
ATOM 2380 C C . CYS A 1 310 ? 4.104 18.687 43.256 1.00 10.36 288 CYS A C 1
ATOM 2381 O O . CYS A 1 310 ? 3.661 19.727 43.725 1.00 10.07 288 CYS A O 1
ATOM 2384 N N . ALA A 1 311 ? 4.558 18.612 41.995 1.00 9.82 289 ALA A N 1
ATOM 2385 C CA . ALA A 1 311 ? 4.552 19.755 41.127 1.00 10.12 289 ALA A CA 1
ATOM 2386 C C . ALA A 1 311 ? 3.161 20.247 40.859 1.00 9.92 289 ALA A C 1
ATOM 2387 O O . ALA A 1 311 ? 2.917 21.471 40.807 1.00 10.55 289 ALA A O 1
ATOM 2389 N N A GLU A 1 312 ? 2.236 19.315 40.626 0.50 10.89 290 GLU A N 1
ATOM 2390 N N B GLU A 1 312 ? 2.223 19.334 40.615 0.50 10.84 290 GLU A N 1
ATOM 2391 C CA A GLU A 1 312 ? 0.835 19.692 40.422 0.50 11.80 290 GLU A CA 1
ATOM 2392 C CA B GLU A 1 312 ? 0.857 19.785 40.347 0.50 11.31 290 GLU A CA 1
ATOM 2393 C C A GLU A 1 312 ? 0.281 20.476 41.612 0.50 9.95 290 GLU A C 1
ATOM 2394 C C B GLU A 1 312 ? 0.282 20.525 41.548 0.50 10.48 290 GLU A C 1
ATOM 2395 O O A GLU A 1 312 ? -0.327 21.544 41.426 0.50 11.25 290 GLU A O 1
ATOM 2396 O O B GLU A 1 312 ? -0.355 21.584 41.399 0.50 11.58 290 GLU A O 1
ATOM 2407 N N A LYS A 1 313 ? 0.531 19.996 42.833 0.50 9.05 291 LYS A N 1
ATOM 2408 N N B LYS A 1 313 ? 0.556 20.013 42.743 0.50 10.33 291 LYS A N 1
ATOM 2409 C CA A LYS A 1 313 ? 0.013 20.671 44.007 0.50 9.85 291 LYS A CA 1
ATOM 2410 C CA B LYS A 1 313 ? 0.031 20.638 43.927 0.50 10.98 291 LYS A CA 1
ATOM 2411 C C A LYS A 1 313 ? 0.683 22.050 44.204 0.50 9.15 291 LYS A C 1
ATOM 2412 C C B LYS A 1 313 ? 0.684 22.023 44.191 0.50 9.79 291 LYS A C 1
ATOM 2413 O O A LYS A 1 313 ? 0.057 23.002 44.662 0.50 10.97 291 LYS A O 1
ATOM 2414 O O B LYS A 1 313 ? 0.054 22.945 44.698 0.50 11.55 291 LYS A O 1
ATOM 2425 N N . TYR A 1 314 ? 1.972 22.126 43.846 1.00 10.20 292 TYR A N 1
ATOM 2426 C CA . TYR A 1 314 ? 2.725 23.362 43.937 1.00 8.86 292 TYR A CA 1
ATOM 2427 C C . TYR A 1 314 ? 2.189 24.414 42.950 1.00 8.27 292 TYR A C 1
ATOM 2428 O O . TYR A 1 314 ? 1.750 25.493 43.337 1.00 9.27 292 TYR A O 1
ATOM 2437 N N . TYR A 1 315 ? 2.279 24.072 41.656 1.00 8.18 293 TYR A N 1
ATOM 2438 C CA . TYR A 1 315 ? 1.946 25.033 40.630 1.00 8.33 293 TYR A CA 1
ATOM 2439 C C . TYR A 1 315 ? 0.469 25.413 40.633 1.00 8.92 293 TYR A C 1
ATOM 2440 O O . TYR A 1 315 ? 0.142 26.590 40.400 1.00 9.72 293 TYR A O 1
ATOM 2449 N N A SER A 1 316 ? -0.414 24.463 40.907 0.50 8.68 294 SER A N 1
ATOM 2450 N N B SER A 1 316 ? -0.427 24.445 40.885 0.50 9.95 294 SER A N 1
ATOM 2451 C CA A SER A 1 316 ? -1.796 24.793 40.893 0.50 8.62 294 SER A CA 1
ATOM 2452 C CA B SER A 1 316 ? -1.843 24.767 40.928 0.50 11.48 294 SER A CA 1
ATOM 2453 C C A SER A 1 316 ? -2.175 25.727 42.021 0.50 8.75 294 SER A C 1
ATOM 2454 C C B SER A 1 316 ? -2.168 25.739 42.017 0.50 9.99 294 SER A C 1
ATOM 2455 O O A SER A 1 316 ? -2.973 26.661 41.830 0.50 9.75 294 SER A O 1
ATOM 2456 O O B SER A 1 316 ? -2.948 26.679 41.804 0.50 11.27 294 SER A O 1
ATOM 2461 N N . ALA A 1 317 ? -1.575 25.554 43.197 1.00 8.79 295 ALA A N 1
ATOM 2462 C CA . ALA A 1 317 ? -1.850 26.464 44.288 1.00 9.75 295 ALA A CA 1
ATOM 2463 C C . ALA A 1 317 ? -1.485 27.903 43.923 1.00 9.71 295 ALA A C 1
ATOM 2464 O O . ALA A 1 317 ? -2.176 28.846 44.272 1.00 10.11 295 ALA A O 1
ATOM 2466 N N . ILE A 1 318 ? -0.339 28.067 43.259 1.00 9.35 296 ILE A N 1
ATOM 2467 C CA . ILE A 1 318 ? 0.140 29.387 42.953 1.00 9.59 296 ILE A CA 1
ATOM 2468 C C . ILE A 1 318 ? -0.695 30.034 41.826 1.00 9.15 296 ILE A C 1
ATOM 2469 O O . ILE A 1 318 ? -1.095 31.179 41.895 1.00 9.79 296 ILE A O 1
ATOM 2474 N N . LYS A 1 319 ? -0.965 29.259 40.760 1.00 9.55 297 LYS A N 1
ATOM 2475 C CA . LYS A 1 319 ? -1.796 29.781 39.719 1.00 10.77 297 LYS A CA 1
ATOM 2476 C C . LYS A 1 319 ? -3.206 30.143 40.240 1.00 9.45 297 LYS A C 1
ATOM 2477 O O . LYS A 1 319 ? -3.749 31.211 39.908 1.00 11.59 297 LYS A O 1
ATOM 2483 N N . ASN A 1 320 ? -3.772 29.262 41.052 1.00 10.18 298 ASN A N 1
ATOM 2484 C CA . ASN A 1 320 ? -5.109 29.548 41.642 1.00 10.77 298 ASN A CA 1
ATOM 2485 C C . ASN A 1 320 ? -5.065 30.782 42.541 1.00 10.05 298 ASN A C 1
ATOM 2486 O O . ASN A 1 320 ? -5.990 31.544 42.618 1.00 12.89 298 ASN A O 1
ATOM 2491 N N . ALA A 1 321 ? -3.943 30.978 43.229 1.00 10.14 299 ALA A N 1
ATOM 2492 C CA . ALA A 1 321 ? -3.751 32.177 44.019 1.00 10.82 299 ALA A CA 1
ATOM 2493 C C . ALA A 1 321 ? -3.732 33.443 43.167 1.00 9.43 299 ALA A C 1
ATOM 2494 O O . ALA A 1 321 ? -4.320 34.437 43.551 1.00 11.33 299 ALA A O 1
ATOM 2496 N N . VAL A 1 322 ? -3.048 33.407 42.027 1.00 10.16 300 VAL A N 1
ATOM 2497 C CA . VAL A 1 322 ? -3.084 34.543 41.115 1.00 10.16 300 VAL A CA 1
ATOM 2498 C C . VAL A 1 322 ? -4.521 34.804 40.644 1.00 10.12 300 VAL A C 1
ATOM 2499 O O . VAL A 1 322 ? -4.975 35.933 40.654 1.00 11.21 300 VAL A O 1
ATOM 2503 N N A LYS A 1 323 ? -5.227 33.753 40.258 0.50 11.49 301 LYS A N 1
ATOM 2504 N N B LYS A 1 323 ? -5.210 33.731 40.258 0.50 11.78 301 LYS A N 1
ATOM 2505 C CA A LYS A 1 323 ? -6.564 33.941 39.690 0.50 11.65 301 LYS A CA 1
ATOM 2506 C CA B LYS A 1 323 ? -6.565 33.827 39.688 0.50 12.14 301 LYS A CA 1
ATOM 2507 C C A LYS A 1 323 ? -7.493 34.535 40.722 0.50 12.15 301 LYS A C 1
ATOM 2508 C C B LYS A 1 323 ? -7.538 34.419 40.697 0.50 12.48 301 LYS A C 1
ATOM 2509 O O A LYS A 1 323 ? -8.336 35.374 40.372 0.50 12.82 301 LYS A O 1
ATOM 2510 O O B LYS A 1 323 ? -8.490 35.116 40.296 0.50 14.38 301 LYS A O 1
ATOM 2521 N N . ALA A 1 324 ? -7.300 34.160 41.985 1.00 11.41 302 ALA A N 1
ATOM 2522 C CA . ALA A 1 324 ? -8.147 34.683 43.071 1.00 13.07 302 ALA A CA 1
ATOM 2523 C C . ALA A 1 324 ? -7.754 36.033 43.635 1.00 13.39 302 ALA A C 1
ATOM 2524 O O . ALA A 1 324 ? -8.445 36.599 44.507 1.00 15.61 302 ALA A O 1
ATOM 2526 N N . SER A 1 325 ? -6.636 36.563 43.158 1.00 12.42 303 SER A N 1
ATOM 2527 C CA . SER A 1 325 ? -5.999 37.729 43.748 1.00 12.48 303 SER A CA 1
ATOM 2528 C C . SER A 1 325 ? -6.581 39.034 43.258 1.00 13.32 303 SER A C 1
ATOM 2529 O O . SER A 1 325 ? -7.390 39.048 42.344 1.00 14.45 303 SER A O 1
ATOM 2532 N N . LYS A 1 326 ? -6.009 40.120 43.765 1.00 13.35 304 LYS A N 1
ATOM 2533 C CA . LYS A 1 326 ? -6.266 41.460 43.299 1.00 14.50 304 LYS A CA 1
ATOM 2534 C C . LYS A 1 326 ? -5.712 41.741 41.893 1.00 14.85 304 LYS A C 1
ATOM 2535 O O . LYS A 1 326 ? -5.997 42.803 41.338 1.00 17.28 304 LYS A O 1
ATOM 2541 N N . ASP A 1 327 ? -4.966 40.817 41.314 1.00 13.10 305 ASP A N 1
ATOM 2542 C CA . ASP A 1 327 ? -4.443 41.009 39.930 1.00 12.64 305 ASP A CA 1
ATOM 2543 C C . ASP A 1 327 ? -4.366 39.651 39.180 1.00 11.72 305 ASP A C 1
ATOM 2544 O O . ASP A 1 327 ? -3.272 39.060 39.055 1.00 12.59 305 ASP A O 1
ATOM 2549 N N . PRO A 1 328 ? -5.482 39.162 38.676 1.00 12.65 306 PRO A N 1
ATOM 2550 C CA . PRO A 1 328 ? -5.440 37.893 37.968 1.00 13.31 306 PRO A CA 1
ATOM 2551 C C . PRO A 1 328 ? -4.685 37.876 36.647 1.00 11.31 306 PRO A C 1
ATOM 2552 O O . PRO A 1 328 ? -4.482 36.835 36.069 1.00 13.93 306 PRO A O 1
ATOM 2556 N N . GLU A 1 329 ? -4.250 39.053 36.148 1.00 10.94 307 GLU A N 1
ATOM 2557 C CA . GLU A 1 329 ? -3.544 39.148 34.908 1.00 10.46 307 GLU A CA 1
ATOM 2558 C C . GLU A 1 329 ? -2.016 39.134 35.071 1.00 10.50 307 GLU A C 1
ATOM 2559 O O . GLU A 1 329 ? -1.316 39.130 34.038 1.00 11.53 307 GLU A O 1
ATOM 2565 N N . LEU A 1 330 ? -1.503 39.035 36.316 1.00 9.83 308 LEU A N 1
ATOM 2566 C CA . LEU A 1 330 ? -0.051 38.913 36.537 1.00 9.67 308 LEU A CA 1
ATOM 2567 C C . LEU A 1 330 ? 0.379 37.557 35.999 1.00 9.85 308 LEU A C 1
ATOM 2568 O O . LEU A 1 330 ? -0.200 36.546 36.410 1.00 11.37 308 LEU A O 1
ATOM 2573 N N . LEU A 1 331 ? 1.427 37.494 35.182 1.00 9.10 309 LEU A N 1
ATOM 2574 C CA . LEU A 1 331 ? 1.910 36.231 34.666 1.00 8.63 309 LEU A CA 1
ATOM 2575 C C . LEU A 1 331 ? 2.730 35.467 35.696 1.00 8.32 309 LEU A C 1
ATOM 2576 O O . LEU A 1 331 ? 3.650 36.013 36.315 1.00 9.17 309 LEU A O 1
ATOM 2581 N N . TYR A 1 332 ? 2.442 34.157 35.758 1.00 8.27 310 TYR A N 1
ATOM 2582 C CA . TYR A 1 332 ? 3.180 33.239 36.578 1.00 7.67 310 TYR A CA 1
ATOM 2583 C C . TYR A 1 332 ? 4.183 32.509 35.690 1.00 7.82 310 TYR A C 1
ATOM 2584 O O . TYR A 1 332 ? 3.826 31.760 34.795 1.00 8.45 310 TYR A O 1
ATOM 2593 N N . LEU A 1 333 ? 5.474 32.748 35.985 1.00 8.10 311 LEU A N 1
ATOM 2594 C CA . LEU A 1 333 ? 6.580 32.230 35.133 1.00 8.18 311 LEU A CA 1
ATOM 2595 C C . LEU A 1 333 ? 7.273 31.041 35.776 1.00 8.38 311 LEU A C 1
ATOM 2596 O O . LEU A 1 333 ? 8.363 30.686 35.310 1.00 9.58 311 LEU A O 1
ATOM 2601 N N . GLY A 1 334 ? 6.645 30.398 36.730 1.00 8.38 312 GLY A N 1
ATOM 2602 C CA . GLY A 1 334 ? 7.152 29.129 37.227 1.00 9.27 312 GLY A CA 1
ATOM 2603 C C . GLY A 1 334 ? 8.211 29.208 38.298 1.00 7.55 312 GLY A C 1
ATOM 2604 O O . GLY A 1 334 ? 8.323 30.180 39.037 1.00 8.93 312 GLY A O 1
ATOM 2605 N N . SER A 1 335 ? 8.941 28.100 38.419 1.00 7.66 313 SER A N 1
ATOM 2606 C CA . SER A 1 335 ? 9.876 27.858 39.531 1.00 8.20 313 SER A CA 1
ATOM 2607 C C . SER A 1 335 ? 11.317 27.587 39.098 1.00 7.64 313 SER A C 1
ATOM 2608 O O . SER A 1 335 ? 12.115 27.242 39.959 1.00 8.28 313 SER A O 1
ATOM 2611 N N . ARG A 1 336 ? 11.647 27.813 37.830 1.00 7.24 314 ARG A N 1
ATOM 2612 C CA . ARG A 1 336 ? 13.049 27.774 37.392 1.00 7.20 314 ARG A CA 1
ATOM 2613 C C . ARG A 1 336 ? 13.608 26.352 37.577 1.00 6.99 314 ARG A C 1
ATOM 2614 O O . ARG A 1 336 ? 14.437 26.086 38.419 1.00 7.94 314 ARG A O 1
ATOM 2622 N N . LEU A 1 337 ? 13.043 25.446 36.768 1.00 7.39 315 LEU A N 1
ATOM 2623 C CA . LEU A 1 337 ? 13.390 24.036 36.835 1.00 7.03 315 LEU A CA 1
ATOM 2624 C C . LEU A 1 337 ? 14.795 23.861 36.367 1.00 7.52 315 LEU A C 1
ATOM 2625 O O . LEU A 1 337 ? 15.311 24.617 35.554 1.00 10.50 315 LEU A O 1
ATOM 2630 N N . HIS A 1 338 ? 15.451 22.793 36.855 1.00 8.02 316 HIS A N 1
ATOM 2631 C CA . HIS A 1 338 ? 16.848 22.586 36.579 1.00 8.04 316 HIS A CA 1
ATOM 2632 C C . HIS A 1 338 ? 17.146 21.099 36.608 1.00 9.36 316 HIS A C 1
ATOM 2633 O O . HIS A 1 338 ? 16.229 20.279 36.726 1.00 9.79 316 HIS A O 1
ATOM 2640 N N . SER A 1 339 ? 18.434 20.743 36.509 1.00 9.36 317 SER A N 1
ATOM 2641 C CA . SER A 1 339 ? 18.903 19.406 36.906 1.00 11.67 317 SER A CA 1
ATOM 2642 C C . SER A 1 339 ? 18.056 18.313 36.253 1.00 10.21 317 SER A C 1
ATOM 2643 O O . SER A 1 339 ? 17.730 18.365 35.051 1.00 10.00 317 SER A O 1
ATOM 2646 N N . LEU A 1 340 ? 17.702 17.334 37.068 1.00 10.52 318 LEU A N 1
ATOM 2647 C CA . LEU A 1 340 ? 16.803 16.248 36.630 1.00 10.32 318 LEU A CA 1
ATOM 2648 C C . LEU A 1 340 ? 15.321 16.668 36.479 1.00 9.21 318 LEU A C 1
ATOM 2649 O O . LEU A 1 340 ? 14.657 16.205 35.550 1.00 10.23 318 LEU A O 1
ATOM 2654 N N . PRO A 1 341 ? 14.841 17.586 37.349 1.00 8.89 319 PRO A N 1
ATOM 2655 C CA . PRO A 1 341 ? 13.395 17.891 37.232 1.00 9.73 319 PRO A CA 1
ATOM 2656 C C . PRO A 1 341 ? 12.962 18.409 35.881 1.00 8.95 319 PRO A C 1
ATOM 2657 O O . PRO A 1 341 ? 11.862 18.096 35.433 1.00 10.18 319 PRO A O 1
ATOM 2661 N N . LYS A 1 342 ? 13.799 19.205 35.205 1.00 9.09 320 LYS A N 1
ATOM 2662 C CA . LYS A 1 342 ? 13.417 19.727 33.903 1.00 9.34 320 LYS A CA 1
ATOM 2663 C C . LYS A 1 342 ? 13.189 18.653 32.825 1.00 9.81 320 LYS A C 1
ATOM 2664 O O . LYS A 1 342 ? 12.578 18.910 31.814 1.00 11.43 320 LYS A O 1
ATOM 2670 N N . TYR A 1 343 ? 13.733 17.451 33.064 1.00 9.38 321 TYR A N 1
ATOM 2671 C CA . TYR A 1 343 ? 13.566 16.371 32.142 1.00 10.62 321 TYR A CA 1
ATOM 2672 C C . TYR A 1 343 ? 12.423 15.454 32.498 1.00 11.14 321 TYR A C 1
ATOM 2673 O O . TYR A 1 343 ? 12.106 14.520 31.774 1.00 16.12 321 TYR A O 1
ATOM 2682 N N . ASN A 1 344 ? 11.779 15.701 33.626 1.00 9.97 322 ASN A N 1
ATOM 2683 C CA . ASN A 1 344 ? 10.679 14.827 34.078 1.00 11.29 322 ASN A CA 1
ATOM 2684 C C . ASN A 1 344 ? 9.396 15.242 33.432 1.00 10.81 322 ASN A C 1
ATOM 2685 O O . ASN A 1 344 ? 8.849 16.286 33.773 1.00 10.56 322 ASN A O 1
ATOM 2690 N N . SER A 1 345 ? 8.874 14.414 32.521 1.00 10.56 323 SER A N 1
ATOM 2691 C CA . SER A 1 345 ? 7.695 14.742 31.781 1.00 10.51 323 SER A CA 1
ATOM 2692 C C . SER A 1 345 ? 6.503 15.007 32.676 1.00 11.92 323 SER A C 1
ATOM 2693 O O . SER A 1 345 ? 5.631 15.753 32.295 1.00 12.05 323 SER A O 1
ATOM 2696 N N . TYR A 1 346 ? 6.435 14.335 33.847 1.00 10.88 324 TYR A N 1
ATOM 2697 C CA . TYR A 1 346 ? 5.308 14.577 34.724 1.00 11.38 324 TYR A CA 1
ATOM 2698 C C . TYR A 1 346 ? 5.310 15.978 35.319 1.00 10.72 324 TYR A C 1
ATOM 2699 O O . TYR A 1 346 ? 4.264 16.574 35.573 1.00 11.40 324 TYR A O 1
ATOM 2708 N N . ILE A 1 347 ? 6.510 16.494 35.596 1.00 10.16 325 ILE A N 1
ATOM 2709 C CA . ILE A 1 347 ? 6.641 17.855 36.137 1.00 8.97 325 ILE A CA 1
ATOM 2710 C C . ILE A 1 347 ? 6.327 18.873 35.027 1.00 10.07 325 ILE A C 1
ATOM 2711 O O . ILE A 1 347 ? 5.628 19.850 35.252 1.00 10.78 325 ILE A O 1
ATOM 2716 N N . ILE A 1 348 ? 6.858 18.624 33.841 1.00 9.13 326 ILE A N 1
ATOM 2717 C CA . ILE A 1 348 ? 6.567 19.505 32.704 1.00 9.92 326 ILE A CA 1
ATOM 2718 C C . ILE A 1 348 ? 5.059 19.527 32.418 1.00 9.15 326 ILE A C 1
ATOM 2719 O O . ILE A 1 348 ? 4.517 20.586 32.108 1.00 9.92 326 ILE A O 1
ATOM 2724 N N . LYS A 1 349 ? 4.379 18.362 32.500 1.00 10.12 327 LYS A N 1
ATOM 2725 C CA . LYS A 1 349 ? 2.942 18.329 32.332 1.00 12.50 327 LYS A CA 1
ATOM 2726 C C . LYS A 1 349 ? 2.242 19.204 33.337 1.00 11.50 327 LYS A C 1
ATOM 2727 O O . LYS A 1 349 ? 1.344 20.016 32.992 1.00 12.75 327 LYS A O 1
ATOM 2733 N N . ALA A 1 350 ? 2.628 19.065 34.606 1.00 10.83 328 ALA A N 1
ATOM 2734 C CA . ALA A 1 350 ? 2.037 19.925 35.630 1.00 11.47 328 ALA A CA 1
ATOM 2735 C C . ALA A 1 350 ? 2.274 21.417 35.374 1.00 10.60 328 ALA A C 1
ATOM 2736 O O . ALA A 1 350 ? 1.390 22.252 35.481 1.00 11.85 328 ALA A O 1
ATOM 2738 N N . ALA A 1 351 ? 3.521 21.755 35.073 1.00 10.81 329 ALA A N 1
ATOM 2739 C CA . ALA A 1 351 ? 3.872 23.142 34.829 1.00 10.17 329 ALA A CA 1
ATOM 2740 C C . ALA A 1 351 ? 3.104 23.684 33.640 1.00 10.91 329 ALA A C 1
ATOM 2741 O O . ALA A 1 351 ? 2.667 24.828 33.698 1.00 12.25 329 ALA A O 1
ATOM 2743 N N . GLY A 1 352 ? 2.902 22.873 32.583 1.00 10.70 330 GLY A N 1
ATOM 2744 C CA . GLY A 1 352 ? 2.132 23.398 31.440 1.00 10.18 330 GLY A CA 1
ATOM 2745 C C . GLY A 1 352 ? 0.684 23.686 31.734 1.00 10.39 330 GLY A C 1
ATOM 2746 O O . GLY A 1 352 ? 0.112 24.535 31.067 1.00 12.15 330 GLY A O 1
ATOM 2747 N N . LYS A 1 353 ? 0.125 23.000 32.703 1.00 10.98 331 LYS A N 1
ATOM 2748 C CA . LYS A 1 353 ? -1.315 23.194 33.055 1.00 12.24 331 LYS A CA 1
ATOM 2749 C C . LYS A 1 353 ? -1.491 24.462 33.818 1.00 11.73 331 LYS A C 1
ATOM 2750 O O . LYS A 1 353 ? -2.556 25.079 33.763 1.00 14.09 331 LYS A O 1
ATOM 2756 N N . TYR A 1 354 ? -0.482 24.920 34.550 1.00 10.21 332 TYR A N 1
ATOM 2757 C CA . TYR A 1 354 ? -0.622 26.035 35.540 1.00 12.08 332 TYR A CA 1
ATOM 2758 C C . TYR A 1 354 ? 0.231 27.256 35.340 1.00 12.96 332 TYR A C 1
ATOM 2759 O O . TYR A 1 354 ? -0.145 28.368 35.653 1.00 17.27 332 TYR A O 1
ATOM 2768 N N . CYS A 1 355 ? 1.398 27.096 34.821 1.00 10.72 333 CYS A N 1
ATOM 2769 C CA . CYS A 1 355 ? 2.293 28.205 34.592 1.00 10.89 333 CYS A CA 1
ATOM 2770 C C . CYS A 1 355 ? 1.860 28.917 33.304 1.00 9.73 333 CYS A C 1
ATOM 2771 O O . CYS A 1 355 ? 1.472 28.279 32.328 1.00 11.86 333 CYS A O 1
ATOM 2774 N N . ASP A 1 356 ? 1.937 30.246 33.285 1.00 9.21 334 ASP A N 1
ATOM 2775 C CA . ASP A 1 356 ? 1.812 30.926 32.011 1.00 9.28 334 ASP A CA 1
ATOM 2776 C C . ASP A 1 356 ? 2.989 30.683 31.080 1.00 9.71 334 ASP A C 1
ATOM 2777 O O . ASP A 1 356 ? 2.855 30.572 29.873 1.00 10.12 334 ASP A O 1
ATOM 2782 N N . VAL A 1 357 ? 4.188 30.626 31.679 1.00 9.05 335 VAL A N 1
ATOM 2783 C CA . VAL A 1 357 ? 5.422 30.259 30.972 1.00 8.82 335 VAL A CA 1
ATOM 2784 C C . VAL A 1 357 ? 6.192 29.364 31.948 1.00 7.63 335 VAL A C 1
ATOM 2785 O O . VAL A 1 357 ? 6.267 29.686 33.121 1.00 9.64 335 VAL A O 1
ATOM 2789 N N . ILE A 1 358 ? 6.726 28.267 31.435 1.00 7.64 336 ILE A N 1
ATOM 2790 C CA . ILE A 1 358 ? 7.557 27.375 32.212 1.00 7.76 336 ILE A CA 1
ATOM 2791 C C . ILE A 1 358 ? 8.981 27.912 32.231 1.00 7.93 336 ILE A C 1
ATOM 2792 O O . ILE A 1 358 ? 9.572 28.087 31.165 1.00 12.73 336 ILE A O 1
ATOM 2797 N N . SER A 1 359 ? 9.555 28.182 33.396 1.00 7.50 337 SER A N 1
ATOM 2798 C CA . SER A 1 359 ? 10.936 28.616 33.431 1.00 6.89 337 SER A CA 1
ATOM 2799 C C . SER A 1 359 ? 11.849 27.433 33.646 1.00 7.44 337 SER A C 1
ATOM 2800 O O . SER A 1 359 ? 11.601 26.542 34.514 1.00 7.68 337 SER A O 1
ATOM 2803 N N . ILE A 1 360 ? 12.973 27.458 32.915 1.00 7.15 338 ILE A N 1
ATOM 2804 C CA . ILE A 1 360 ? 13.995 26.399 32.948 1.00 7.75 338 ILE A CA 1
ATOM 2805 C C . ILE A 1 360 ? 15.379 27.067 33.006 1.00 7.18 338 ILE A C 1
ATOM 2806 O O . ILE A 1 360 ? 15.708 27.848 32.120 1.00 7.95 338 ILE A O 1
ATOM 2811 N N . ASN A 1 361 ? 16.163 26.712 34.025 1.00 6.87 339 ASN A N 1
ATOM 2812 C CA . ASN A 1 361 ? 17.581 27.061 34.053 1.00 7.68 339 ASN A CA 1
ATOM 2813 C C . ASN A 1 361 ? 18.316 25.979 33.281 1.00 9.77 339 ASN A C 1
ATOM 2814 O O . ASN A 1 361 ? 18.137 24.834 33.610 1.00 9.77 339 ASN A O 1
ATOM 2819 N N . TYR A 1 362 ? 19.104 26.310 32.286 1.00 8.47 340 TYR A N 1
ATOM 2820 C CA . TYR A 1 362 ? 19.607 25.334 31.299 1.00 8.04 340 TYR A CA 1
ATOM 2821 C C . TYR A 1 362 ? 21.111 25.231 31.328 1.00 8.07 340 TYR A C 1
ATOM 2822 O O . TYR A 1 362 ? 21.809 26.018 30.701 1.00 10.09 340 TYR A O 1
ATOM 2831 N N . TYR A 1 363 ? 21.603 24.286 32.127 1.00 8.33 341 TYR A N 1
ATOM 2832 C CA . TYR A 1 363 ? 23.007 24.045 32.346 1.00 8.07 341 TYR A CA 1
ATOM 2833 C C . TYR A 1 363 ? 23.412 22.653 31.886 1.00 8.81 341 TYR A C 1
ATOM 2834 O O . TYR A 1 363 ? 22.628 21.767 31.660 1.00 10.48 341 TYR A O 1
ATOM 2843 N N . SER A 1 364 ? 24.738 22.547 31.739 1.00 8.36 342 SER A N 1
ATOM 2844 C CA . SER A 1 364 ? 25.449 21.284 31.539 1.00 9.94 342 SER A CA 1
ATOM 2845 C C . SER A 1 364 ? 25.355 20.721 30.172 1.00 8.55 342 SER A C 1
ATOM 2846 O O . SER A 1 364 ? 25.770 19.558 29.946 1.00 10.62 342 SER A O 1
ATOM 2849 N N A LYS A 1 365 ? 24.836 21.519 29.225 0.50 9.29 343 LYS A N 1
ATOM 2850 N N B LYS A 1 365 ? 24.880 21.523 29.207 0.50 8.85 343 LYS A N 1
ATOM 2851 C CA A LYS A 1 365 ? 24.746 21.141 27.810 0.50 10.02 343 LYS A CA 1
ATOM 2852 C CA B LYS A 1 365 ? 24.693 21.080 27.814 0.50 9.12 343 LYS A CA 1
ATOM 2853 C C A LYS A 1 365 ? 25.357 22.207 26.949 0.50 9.74 343 LYS A C 1
ATOM 2854 C C B LYS A 1 365 ? 25.167 22.126 26.824 0.50 9.17 343 LYS A C 1
ATOM 2855 O O A LYS A 1 365 ? 25.159 23.416 27.161 0.50 9.36 343 LYS A O 1
ATOM 2856 O O B LYS A 1 365 ? 24.624 23.243 26.800 0.50 9.70 343 LYS A O 1
ATOM 2867 N N . TRP A 1 366 ? 26.146 21.787 25.979 1.00 9.58 344 TRP A N 1
ATOM 2868 C CA . TRP A 1 366 ? 26.688 22.739 25.039 1.00 9.70 344 TRP A CA 1
ATOM 2869 C C . TRP A 1 366 ? 25.582 23.270 24.126 1.00 9.16 344 TRP A C 1
ATOM 2870 O O . TRP A 1 366 ? 25.570 24.455 23.751 1.00 10.46 344 TRP A O 1
ATOM 2881 N N . SER A 1 367 ? 24.710 22.357 23.668 1.00 9.82 345 SER A N 1
ATOM 2882 C CA . SER A 1 367 ? 23.655 22.697 22.727 1.00 9.78 345 SER A CA 1
ATOM 2883 C C . SER A 1 367 ? 22.288 22.450 23.378 1.00 10.29 345 SER A C 1
ATOM 2884 O O . SER A 1 367 ? 22.063 21.403 24.003 1.00 10.95 345 SER A O 1
ATOM 2887 N N . PRO A 1 368 ? 21.333 23.376 23.192 1.00 9.36 346 PRO A N 1
ATOM 2888 C CA . PRO A 1 368 ? 19.956 23.044 23.543 1.00 9.43 346 PRO A CA 1
ATOM 2889 C C . PRO A 1 368 ? 19.501 21.755 22.878 1.00 10.13 346 PRO A C 1
ATOM 2890 O O . PRO A 1 368 ? 19.867 21.523 21.730 1.00 11.38 346 PRO A O 1
ATOM 2894 N N . GLU A 1 369 ? 18.778 20.907 23.608 1.00 9.68 347 GLU A N 1
ATOM 2895 C CA . GLU A 1 369 ? 18.472 19.574 23.101 1.00 10.49 347 GLU A CA 1
ATOM 2896 C C . GLU A 1 369 ? 17.101 19.612 22.432 1.00 9.68 347 GLU A C 1
ATOM 2897 O O . GLU A 1 369 ? 16.094 19.630 23.112 1.00 10.12 347 GLU A O 1
ATOM 2903 N N . LYS A 1 370 ? 17.093 19.642 21.105 1.00 10.58 348 LYS A N 1
ATOM 2904 C CA . LYS A 1 370 ? 15.836 19.857 20.413 1.00 11.66 348 LYS A CA 1
ATOM 2905 C C . LYS A 1 370 ? 14.833 18.730 20.659 1.00 10.62 348 LYS A C 1
ATOM 2906 O O . LYS A 1 370 ? 13.643 18.999 20.733 1.00 11.40 348 LYS A O 1
ATOM 2912 N N . GLY A 1 371 ? 15.284 17.503 20.815 1.00 11.74 349 GLY A N 1
ATOM 2913 C CA . GLY A 1 371 ? 14.352 16.437 21.149 1.00 11.52 349 GLY A CA 1
ATOM 2914 C C . GLY A 1 371 ? 13.650 16.658 22.478 1.00 11.12 349 GLY A C 1
ATOM 2915 O O . GLY A 1 371 ? 12.449 16.459 22.595 1.00 12.32 349 GLY A O 1
ATOM 2916 N N . TYR A 1 372 ? 14.399 17.081 23.485 1.00 10.72 350 TYR A N 1
ATOM 2917 C CA . TYR A 1 372 ? 13.780 17.404 24.773 1.00 10.41 350 TYR A CA 1
ATOM 2918 C C . TYR A 1 372 ? 12.872 18.651 24.662 1.00 9.58 350 TYR A C 1
ATOM 2919 O O . TYR A 1 372 ? 11.797 18.676 25.257 1.00 10.21 350 TYR A O 1
ATOM 2928 N N . MET A 1 373 ? 13.285 19.658 23.885 1.00 9.81 351 MET A N 1
ATOM 2929 C CA . MET A 1 373 ? 12.456 20.841 23.778 1.00 9.49 351 MET A CA 1
ATOM 2930 C C . MET A 1 373 ? 11.160 20.536 23.032 1.00 9.48 351 MET A C 1
ATOM 2931 O O . MET A 1 373 ? 10.086 21.079 23.378 1.00 10.52 351 MET A O 1
ATOM 2936 N N . ASP A 1 374 ? 11.223 19.661 22.035 1.00 10.48 352 ASP A N 1
ATOM 2937 C CA . ASP A 1 374 ? 9.996 19.185 21.390 1.00 10.45 352 ASP A CA 1
ATOM 2938 C C . ASP A 1 374 ? 9.125 18.371 22.343 1.00 10.84 352 ASP A C 1
ATOM 2939 O O . ASP A 1 374 ? 7.907 18.494 22.361 1.00 12.66 352 ASP A O 1
ATOM 2944 N N . GLY A 1 375 ? 9.745 17.545 23.172 1.00 10.51 353 GLY A N 1
ATOM 2945 C CA . GLY A 1 375 ? 9.022 16.886 24.224 1.00 10.94 353 GLY A CA 1
ATOM 2946 C C . GLY A 1 375 ? 8.321 17.845 25.155 1.00 10.89 353 GLY A C 1
ATOM 2947 O O . GLY A 1 375 ? 7.155 17.630 25.530 1.00 11.42 353 GLY A O 1
ATOM 2948 N N . TRP A 1 376 ? 9.028 18.901 25.550 1.00 10.56 354 TRP A N 1
ATOM 2949 C CA . TRP A 1 376 ? 8.415 19.911 26.402 1.00 10.38 354 TRP A CA 1
ATOM 2950 C C . TRP A 1 376 ? 7.159 20.508 25.761 1.00 9.26 354 TRP A C 1
ATOM 2951 O O . TRP A 1 376 ? 6.201 20.840 26.454 1.00 10.64 354 TRP A O 1
ATOM 2962 N N . LYS A 1 377 ? 7.218 20.741 24.452 1.00 10.19 355 LYS A N 1
ATOM 2963 C CA . LYS A 1 377 ? 6.072 21.276 23.774 1.00 10.17 355 LYS A CA 1
ATOM 2964 C C . LYS A 1 377 ? 4.848 20.388 23.944 1.00 11.61 355 LYS A C 1
ATOM 2965 O O . LYS A 1 377 ? 3.748 20.860 24.250 1.00 12.62 355 LYS A O 1
ATOM 2971 N N A ASN A 1 378 ? 5.043 19.091 23.735 0.50 11.24 356 ASN A N 1
ATOM 2972 N N B ASN A 1 378 ? 5.046 19.092 23.726 0.50 11.32 356 ASN A N 1
ATOM 2973 C CA A ASN A 1 378 ? 3.931 18.143 23.837 0.50 12.71 356 ASN A CA 1
ATOM 2974 C CA B ASN A 1 378 ? 3.947 18.132 23.824 0.50 12.82 356 ASN A CA 1
ATOM 2975 C C A ASN A 1 378 ? 3.494 17.972 25.269 0.50 12.15 356 ASN A C 1
ATOM 2976 C C B ASN A 1 378 ? 3.498 17.977 25.262 0.50 12.21 356 ASN A C 1
ATOM 2977 O O A ASN A 1 378 ? 2.317 18.005 25.613 0.50 12.68 356 ASN A O 1
ATOM 2978 O O B ASN A 1 378 ? 2.319 18.029 25.603 0.50 12.99 356 ASN A O 1
ATOM 2987 N N . GLN A 1 379 ? 4.454 17.774 26.146 1.00 10.81 357 GLN A N 1
ATOM 2988 C CA . GLN A 1 379 ? 4.167 17.536 27.543 1.00 11.10 357 GLN A CA 1
ATOM 2989 C C . GLN A 1 379 ? 3.375 18.656 28.208 1.00 10.28 357 GLN A C 1
ATOM 2990 O O . GLN A 1 379 ? 2.471 18.452 29.019 1.00 11.55 357 GLN A O 1
ATOM 2996 N N . ALA A 1 380 ? 3.789 19.887 27.867 1.00 9.99 358 ALA A N 1
ATOM 2997 C CA . ALA A 1 380 ? 3.212 21.075 28.451 1.00 10.13 358 ALA A CA 1
ATOM 2998 C C . ALA A 1 380 ? 1.897 21.484 27.778 1.00 11.40 358 ALA A C 1
ATOM 2999 O O . ALA A 1 380 ? 1.356 22.539 28.112 1.00 11.68 358 ALA A O 1
ATOM 3001 N N . GLY A 1 381 ? 1.374 20.685 26.822 1.00 11.67 359 GLY A N 1
ATOM 3002 C CA . GLY A 1 381 ? 0.151 21.069 26.212 1.00 12.87 359 GLY A CA 1
ATOM 3003 C C . GLY A 1 381 ? 0.248 22.316 25.375 1.00 15.43 359 GLY A C 1
ATOM 3004 O O . GLY A 1 381 ? -0.736 23.033 25.216 1.00 18.90 359 GLY A O 1
ATOM 3005 N N . GLY A 1 382 ? 1.467 22.605 24.927 1.00 12.87 360 GLY A N 1
ATOM 3006 C CA . GLY A 1 382 ? 1.730 23.793 24.136 1.00 13.70 360 GLY A CA 1
ATOM 3007 C C . GLY A 1 382 ? 2.113 25.064 24.930 1.00 11.50 360 GLY A C 1
ATOM 3008 O O . GLY A 1 382 ? 2.410 26.109 24.342 1.00 15.16 360 GLY A O 1
ATOM 3009 N N . THR A 1 383 ? 2.029 24.989 26.279 1.00 10.50 361 THR A N 1
ATOM 3010 C CA . THR A 1 383 ? 2.469 26.130 27.100 1.00 9.90 361 THR A CA 1
ATOM 3011 C C . THR A 1 383 ? 3.949 26.309 26.858 1.00 8.65 361 THR A C 1
ATOM 3012 O O . THR A 1 383 ? 4.676 25.344 26.863 1.00 10.35 361 THR A O 1
ATOM 3016 N N . PRO A 1 384 ? 4.385 27.541 26.609 1.00 8.74 362 PRO A N 1
ATOM 3017 C CA . PRO A 1 384 ? 5.819 27.766 26.280 1.00 8.83 362 PRO A CA 1
ATOM 3018 C C . PRO A 1 384 ? 6.699 27.727 27.506 1.00 8.00 362 PRO A C 1
ATOM 3019 O O . PRO A 1 384 ? 6.237 27.773 28.665 1.00 9.05 362 PRO A O 1
ATOM 3023 N N . PHE A 1 385 ? 7.996 27.670 27.206 1.00 8.61 363 PHE A N 1
ATOM 3024 C CA . PHE A 1 385 ? 9.026 27.796 28.227 1.00 7.70 363 PHE A CA 1
ATOM 3025 C C . PHE A 1 385 ? 9.922 29.000 27.901 1.00 7.71 363 PHE A C 1
ATOM 3026 O O . PHE A 1 385 ? 9.927 29.526 26.781 1.00 8.60 363 PHE A O 1
ATOM 3034 N N . MET A 1 386 ? 10.680 29.392 28.928 1.00 7.58 364 MET A N 1
ATOM 3035 C CA . MET A 1 386 ? 11.731 30.391 28.780 1.00 7.33 364 MET A CA 1
ATOM 3036 C C . MET A 1 386 ? 12.969 29.846 29.488 1.00 6.93 364 MET A C 1
ATOM 3037 O O . MET A 1 386 ? 12.823 29.168 30.509 1.00 8.68 364 MET A O 1
ATOM 3042 N N . VAL A 1 387 ? 14.134 30.191 29.001 1.00 7.01 365 VAL A N 1
ATOM 3043 C CA . VAL A 1 387 ? 15.397 29.823 29.653 1.00 7.08 365 VAL A CA 1
ATOM 3044 C C . VAL A 1 387 ? 15.745 30.950 30.579 1.00 7.28 365 VAL A C 1
ATOM 3045 O O . VAL A 1 387 ? 16.070 32.062 30.149 1.00 9.14 365 VAL A O 1
ATOM 3049 N N . THR A 1 388 ? 15.711 30.682 31.858 1.00 6.80 366 THR A N 1
ATOM 3050 C CA . THR A 1 388 ? 15.927 31.715 32.864 1.00 7.08 366 THR A CA 1
ATOM 3051 C C . THR A 1 388 ? 17.374 31.874 33.279 1.00 7.83 366 THR A C 1
ATOM 3052 O O . THR A 1 388 ? 17.700 32.879 33.935 1.00 8.06 366 THR A O 1
ATOM 3056 N N . GLU A 1 389 ? 18.231 30.934 32.936 1.00 8.00 367 GLU A N 1
ATOM 3057 C CA . GLU A 1 389 ? 19.654 31.107 33.194 1.00 7.02 367 GLU A CA 1
ATOM 3058 C C . GLU A 1 389 ? 20.442 30.272 32.193 1.00 7.08 367 GLU A C 1
ATOM 3059 O O . GLU A 1 389 ? 20.093 29.123 31.948 1.00 7.74 367 GLU A O 1
ATOM 3065 N N . PHE A 1 390 ? 21.540 30.856 31.700 1.00 7.33 368 PHE A N 1
ATOM 3066 C CA . PHE A 1 390 ? 22.555 30.173 30.935 1.00 7.58 368 PHE A CA 1
ATOM 3067 C C . PHE A 1 390 ? 23.743 31.162 30.862 1.00 7.72 368 PHE A C 1
ATOM 3068 O O . PHE A 1 390 ? 23.535 32.367 30.954 1.00 7.72 368 PHE A O 1
ATOM 3076 N N . TYR A 1 391 ? 24.967 30.618 30.725 1.00 7.64 369 TYR A N 1
ATOM 3077 C CA . TYR A 1 391 ? 26.169 31.420 30.508 1.00 6.74 369 TYR A CA 1
ATOM 3078 C C . TYR A 1 391 ? 27.353 30.509 30.306 1.00 7.50 369 TYR A C 1
ATOM 3079 O O . TYR A 1 391 ? 27.287 29.314 30.574 1.00 7.87 369 TYR A O 1
ATOM 3088 N N . THR A 1 392 ? 28.462 31.134 29.900 1.00 7.54 370 THR A N 1
ATOM 3089 C CA . THR A 1 392 ? 29.811 30.604 30.022 1.00 7.29 370 THR A CA 1
ATOM 3090 C C . THR A 1 392 ? 30.690 31.594 30.719 1.00 7.47 370 THR A C 1
ATOM 3091 O O . THR A 1 392 ? 30.348 32.784 30.815 1.00 8.65 370 THR A O 1
ATOM 3095 N N . LYS A 1 393 ? 31.846 31.082 31.188 1.00 7.69 371 LYS A N 1
ATOM 3096 C CA . LYS A 1 393 ? 32.859 31.886 31.897 1.00 7.84 371 LYS A CA 1
ATOM 3097 C C . LYS A 1 393 ? 34.090 31.949 31.003 1.00 7.82 371 LYS A C 1
ATOM 3098 O O . LYS A 1 393 ? 34.455 30.975 30.349 1.00 10.04 371 LYS A O 1
ATOM 3104 N N . GLY A 1 394 ? 34.816 33.054 31.066 1.00 8.06 372 GLY A N 1
ATOM 3105 C CA . GLY A 1 394 ? 36.065 33.230 30.301 1.00 8.01 372 GLY A CA 1
ATOM 3106 C C . GLY A 1 394 ? 37.319 33.001 31.120 1.00 8.48 372 GLY A C 1
ATOM 3107 O O . GLY A 1 394 ? 37.539 33.643 32.154 1.00 9.71 372 GLY A O 1
ATOM 3108 N N . GLU A 1 395 ? 38.171 32.115 30.639 1.00 9.07 373 GLU A N 1
ATOM 3109 C CA . GLU A 1 395 ? 39.443 31.833 31.294 1.00 9.83 373 GLU A CA 1
ATOM 3110 C C . GLU A 1 395 ? 40.392 33.032 31.264 1.00 10.04 373 GLU A C 1
ATOM 3111 O O . GLU A 1 395 ? 41.182 33.232 32.188 1.00 12.66 373 GLU A O 1
ATOM 3117 N N . ASP A 1 396 ? 40.241 33.859 30.243 1.00 9.79 374 ASP A N 1
ATOM 3118 C CA . ASP A 1 396 ? 41.043 35.055 30.072 1.00 10.76 374 ASP A CA 1
ATOM 3119 C C . ASP A 1 396 ? 40.954 36.048 31.191 1.00 10.93 374 ASP A C 1
ATOM 3120 O O . ASP A 1 396 ? 41.847 36.875 31.385 1.00 12.91 374 ASP A O 1
ATOM 3125 N N . THR A 1 397 ? 39.897 35.993 31.965 1.00 9.99 375 THR A N 1
ATOM 3126 C CA . THR A 1 397 ? 39.739 36.875 33.111 1.00 10.05 375 THR A CA 1
ATOM 3127 C C . THR A 1 397 ? 40.710 36.551 34.229 1.00 10.83 375 THR A C 1
ATOM 3128 O O . THR A 1 397 ? 40.905 37.367 35.138 1.00 12.01 375 THR A O 1
ATOM 3132 N N . LYS A 1 398 ? 41.180 35.304 34.234 1.00 10.28 376 LYS A N 1
ATOM 3133 C CA . LYS A 1 398 ? 42.080 34.787 35.257 1.00 10.62 376 LYS A CA 1
ATOM 3134 C C . LYS A 1 398 ? 41.432 34.644 36.636 1.00 10.21 376 LYS A C 1
ATOM 3135 O O . LYS A 1 398 ? 42.082 34.362 37.643 1.00 11.42 376 LYS A O 1
ATOM 3141 N N . LEU A 1 399 ? 40.087 34.775 36.649 1.00 9.55 377 LEU A N 1
ATOM 3142 C CA . LEU A 1 399 ? 39.357 34.594 37.875 1.00 9.72 377 LEU A CA 1
ATOM 3143 C C . LEU A 1 399 ? 39.318 33.110 38.297 1.00 9.77 377 LEU A C 1
ATOM 3144 O O . LEU A 1 399 ? 39.420 32.216 37.454 1.00 10.92 377 LEU A O 1
ATOM 3149 N N . ASP A 1 400 ? 39.105 32.847 39.564 1.00 10.87 378 ASP A N 1
ATOM 3150 C CA . ASP A 1 400 ? 38.938 31.494 40.145 1.00 10.41 378 ASP A CA 1
ATOM 3151 C C . ASP A 1 400 ? 38.059 30.650 39.241 1.00 9.65 378 ASP A C 1
ATOM 3152 O O . ASP A 1 400 ? 38.478 29.612 38.718 1.00 10.07 378 ASP A O 1
ATOM 3157 N N . ASN A 1 401 ? 36.846 31.145 38.982 1.00 9.26 379 ASN A N 1
ATOM 3158 C CA . ASN A 1 401 ? 35.957 30.571 37.980 1.00 9.47 379 ASN A CA 1
ATOM 3159 C C . ASN A 1 401 ? 35.400 29.216 38.403 1.00 8.65 379 ASN A C 1
ATOM 3160 O O . ASN A 1 401 ? 34.736 28.573 37.583 1.00 10.37 379 ASN A O 1
ATOM 3165 N N . SER A 1 402 ? 35.584 28.775 39.644 1.00 9.54 380 SER A N 1
ATOM 3166 C CA . SER A 1 402 ? 35.100 27.467 40.022 1.00 10.57 380 SER A CA 1
ATOM 3167 C C . SER A 1 402 ? 33.601 27.434 40.335 1.00 10.99 380 SER A C 1
ATOM 3168 O O . SER A 1 402 ? 32.948 26.433 40.088 1.00 14.61 380 SER A O 1
ATOM 3171 N N A SER A 1 403 ? 33.044 28.505 40.884 0.50 10.01 381 SER A N 1
ATOM 3172 N N B SER A 1 403 ? 33.061 28.528 40.878 0.50 10.28 381 SER A N 1
ATOM 3173 C CA A SER A 1 403 ? 31.662 28.449 41.295 0.50 10.93 381 SER A CA 1
ATOM 3174 C CA B SER A 1 403 ? 31.659 28.600 41.269 0.50 12.04 381 SER A CA 1
ATOM 3175 C C A SER A 1 403 ? 30.757 28.504 40.080 0.50 11.33 381 SER A C 1
ATOM 3176 C C B SER A 1 403 ? 30.751 28.524 40.055 0.50 11.61 381 SER A C 1
ATOM 3177 O O A SER A 1 403 ? 31.016 29.201 39.115 0.50 10.60 381 SER A O 1
ATOM 3178 O O B SER A 1 403 ? 31.000 29.169 39.056 0.50 10.70 381 SER A O 1
ATOM 3183 N N . GLY A 1 404 ? 29.669 27.756 40.162 1.00 11.61 382 GLY A N 1
ATOM 3184 C CA . GLY A 1 404 ? 28.625 27.787 39.142 1.00 11.68 382 GLY A CA 1
ATOM 3185 C C . GLY A 1 404 ? 28.832 26.752 38.062 1.00 11.72 382 GLY A C 1
ATOM 3186 O O . GLY A 1 404 ? 29.968 26.334 37.781 1.00 12.43 382 GLY A O 1
ATOM 3187 N N . ALA A 1 405 ? 27.721 26.431 37.401 1.00 11.42 383 ALA A N 1
ATOM 3188 C CA . ALA A 1 405 ? 27.690 25.392 36.422 1.00 12.48 383 ALA A CA 1
ATOM 3189 C C . ALA A 1 405 ? 28.017 25.806 34.992 1.00 11.92 383 ALA A C 1
ATOM 3190 O O . ALA A 1 405 ? 28.190 24.971 34.140 1.00 13.78 383 ALA A O 1
ATOM 3192 N N . GLY A 1 406 ? 28.121 27.100 34.716 1.00 9.71 384 GLY A N 1
ATOM 3193 C CA . GLY A 1 406 ? 28.436 27.507 33.383 1.00 9.73 384 GLY A CA 1
ATOM 3194 C C . GLY A 1 406 ? 29.799 27.011 32.936 1.00 8.81 384 GLY A C 1
ATOM 3195 O O . GLY A 1 406 ? 30.752 27.036 33.740 1.00 11.72 384 GLY A O 1
ATOM 3196 N N . PHE A 1 407 ? 29.907 26.565 31.699 1.00 8.38 385 PHE A N 1
ATOM 3197 C CA . PHE A 1 407 ? 31.182 26.075 31.230 1.00 8.37 385 PHE A CA 1
ATOM 3198 C C . PHE A 1 407 ? 32.226 27.188 31.088 1.00 8.30 385 PHE A C 1
ATOM 3199 O O . PHE A 1 407 ? 31.856 28.352 30.887 1.00 9.88 385 PHE A O 1
ATOM 3207 N N . VAL A 1 408 ? 33.481 26.793 31.154 1.00 7.72 386 VAL A N 1
ATOM 3208 C CA . VAL A 1 408 ? 34.589 27.710 30.903 1.00 7.86 386 VAL A CA 1
ATOM 3209 C C . VAL A 1 408 ? 35.041 27.624 29.441 1.00 8.08 386 VAL A C 1
ATOM 3210 O O . VAL A 1 408 ? 35.250 26.528 28.924 1.00 9.71 386 VAL A O 1
ATOM 3214 N N . VAL A 1 409 ? 35.171 28.780 28.800 1.00 8.08 387 VAL A N 1
ATOM 3215 C CA . VAL A 1 409 ? 35.686 28.907 27.462 1.00 8.87 387 VAL A CA 1
ATOM 3216 C C . VAL A 1 409 ? 36.956 29.759 27.536 1.00 8.54 387 VAL A C 1
ATOM 3217 O O . VAL A 1 409 ? 37.290 30.289 28.595 1.00 9.32 387 VAL A O 1
ATOM 3221 N N . ARG A 1 410 ? 37.666 29.862 26.424 1.00 9.18 388 ARG A N 1
ATOM 3222 C CA . ARG A 1 410 ? 38.996 30.475 26.543 1.00 9.43 388 ARG A CA 1
ATOM 3223 C C . ARG A 1 410 ? 38.986 31.976 26.818 1.00 9.60 388 ARG A C 1
ATOM 3224 O O . ARG A 1 410 ? 39.880 32.499 27.490 1.00 10.94 388 ARG A O 1
ATOM 3232 N N . ASP A 1 411 ? 38.034 32.709 26.216 1.00 9.87 389 ASP A N 1
ATOM 3233 C CA . ASP A 1 411 ? 38.083 34.178 26.233 1.00 10.13 389 ASP A CA 1
ATOM 3234 C C . ASP A 1 411 ? 36.714 34.757 25.975 1.00 8.88 389 ASP A C 1
ATOM 3235 O O . ASP A 1 411 ? 35.738 34.010 25.755 1.00 9.74 389 ASP A O 1
ATOM 3240 N N . GLN A 1 412 ? 36.624 36.079 26.020 1.00 8.70 390 GLN A N 1
ATOM 3241 C CA . GLN A 1 412 ? 35.326 36.737 25.870 1.00 8.36 390 GLN A CA 1
ATOM 3242 C C . GLN A 1 412 ? 34.723 36.517 24.484 1.00 9.13 390 GLN A C 1
ATOM 3243 O O . GLN A 1 412 ? 33.515 36.359 24.378 1.00 9.65 390 GLN A O 1
ATOM 3249 N N . GLN A 1 413 ? 35.557 36.502 23.460 1.00 9.60 391 GLN A N 1
ATOM 3250 C CA . GLN A 1 413 ? 35.040 36.218 22.122 1.00 9.26 391 GLN A CA 1
ATOM 3251 C C . GLN A 1 413 ? 34.342 34.848 22.120 1.00 9.28 391 GLN A C 1
ATOM 3252 O O . GLN A 1 413 ? 33.276 34.725 21.538 1.00 9.59 391 GLN A O 1
ATOM 3258 N N . ASN A 1 414 ? 34.929 33.856 22.757 1.00 8.89 392 ASN A N 1
ATOM 3259 C CA . ASN A 1 414 ? 34.329 32.532 22.772 1.00 9.10 392 ASN A CA 1
ATOM 3260 C C . ASN A 1 414 ? 33.086 32.503 23.657 1.00 8.06 392 ASN A C 1
ATOM 3261 O O . ASN A 1 414 ? 32.190 31.672 23.385 1.00 8.99 392 ASN A O 1
ATOM 3266 N N . ARG A 1 415 ? 32.998 33.335 24.698 1.00 7.28 393 ARG A N 1
ATOM 3267 C CA . ARG A 1 415 ? 31.750 33.481 25.394 1.00 7.87 393 ARG A CA 1
ATOM 3268 C C . ARG A 1 415 ? 30.684 33.969 24.422 1.00 8.08 393 ARG A C 1
ATOM 3269 O O . ARG A 1 415 ? 29.499 33.570 24.509 1.00 8.56 393 ARG A O 1
ATOM 3277 N N . GLY A 1 416 ? 31.067 34.886 23.575 1.00 8.07 394 GLY A N 1
ATOM 3278 C CA . GLY A 1 416 ? 30.152 35.398 22.543 1.00 7.80 394 GLY A CA 1
ATOM 3279 C C . GLY A 1 416 ? 29.717 34.315 21.583 1.00 7.73 394 GLY A C 1
ATOM 3280 O O . GLY A 1 416 ? 28.528 34.205 21.235 1.00 8.86 394 GLY A O 1
ATOM 3281 N N . PHE A 1 417 ? 30.681 33.503 21.114 1.00 8.28 395 PHE A N 1
ATOM 3282 C CA . PHE A 1 417 ? 30.344 32.377 20.260 1.00 8.35 395 PHE A CA 1
ATOM 3283 C C . PHE A 1 417 ? 29.397 31.395 20.947 1.00 8.16 395 PHE A C 1
ATOM 3284 O O . PHE A 1 417 ? 28.417 30.906 20.332 1.00 9.19 395 PHE A O 1
ATOM 3292 N N . ALA A 1 418 ? 29.653 31.098 22.228 1.00 7.55 396 ALA A N 1
ATOM 3293 C CA . ALA A 1 418 ? 28.776 30.204 22.978 1.00 8.00 396 ALA A CA 1
ATOM 3294 C C . ALA A 1 418 ? 27.378 30.813 23.125 1.00 7.41 396 ALA A C 1
ATOM 3295 O O . ALA A 1 418 ? 26.391 30.086 23.089 1.00 8.69 396 ALA A O 1
ATOM 3297 N N . TYR A 1 419 ? 27.293 32.117 23.361 1.00 7.32 397 TYR A N 1
ATOM 3298 C CA . TYR A 1 419 ? 25.998 32.771 23.457 1.00 7.07 397 TYR A CA 1
ATOM 3299 C C . TYR A 1 419 ? 25.249 32.600 22.140 1.00 7.81 397 TYR A C 1
ATOM 3300 O O . TYR A 1 419 ? 24.057 32.248 22.149 1.00 8.30 397 TYR A O 1
ATOM 3309 N N . GLN A 1 420 ? 25.914 32.866 21.014 1.00 7.35 398 GLN A N 1
ATOM 3310 C CA . GLN A 1 420 ? 25.264 32.688 19.713 1.00 8.02 398 GLN A CA 1
ATOM 3311 C C . GLN A 1 420 ? 24.817 31.266 19.504 1.00 7.89 398 GLN A C 1
ATOM 3312 O O . GLN A 1 420 ? 23.689 31.036 19.021 1.00 8.89 398 GLN A O 1
ATOM 3318 N N . HIS A 1 421 ? 25.680 30.302 19.800 1.00 8.02 399 HIS A N 1
ATOM 3319 C CA . HIS A 1 421 ? 25.332 28.899 19.578 1.00 7.99 399 HIS A CA 1
ATOM 3320 C C . HIS A 1 421 ? 24.081 28.517 20.398 1.00 7.74 399 HIS A C 1
ATOM 3321 O O . HIS A 1 421 ? 23.148 27.890 19.908 1.00 8.79 399 HIS A O 1
ATOM 3328 N N . PHE A 1 422 ? 24.100 28.881 21.677 1.00 8.00 400 PHE A N 1
ATOM 3329 C CA . PHE A 1 422 ? 23.011 28.435 22.552 1.00 7.62 400 PHE A CA 1
ATOM 3330 C C . PHE A 1 422 ? 21.717 29.138 22.142 1.00 7.71 400 PHE A C 1
ATOM 3331 O O . PHE A 1 422 ? 20.650 28.470 22.034 1.00 8.80 400 PHE A O 1
ATOM 3339 N N . THR A 1 423 ? 21.765 30.438 21.906 1.00 7.33 401 THR A N 1
ATOM 3340 C CA . THR A 1 423 ? 20.572 31.169 21.560 1.00 7.80 401 THR A CA 1
ATOM 3341 C C . THR A 1 423 ? 20.020 30.762 20.198 1.00 8.17 401 THR A C 1
ATOM 3342 O O . THR A 1 423 ? 18.797 30.706 20.049 1.00 8.97 401 THR A O 1
ATOM 3346 N N . LEU A 1 424 ? 20.868 30.478 19.216 1.00 8.33 402 LEU A N 1
ATOM 3347 C CA . LEU A 1 424 ? 20.336 29.978 17.941 1.00 8.51 402 LEU A CA 1
ATOM 3348 C C . LEU A 1 424 ? 19.575 28.691 18.149 1.00 8.82 402 LEU A C 1
ATOM 3349 O O . LEU A 1 424 ? 18.536 28.474 17.510 1.00 10.17 402 LEU A O 1
ATOM 3354 N N . GLY A 1 425 ? 20.095 27.825 19.002 1.00 8.73 403 GLY A N 1
ATOM 3355 C CA . GLY A 1 425 ? 19.395 26.618 19.324 1.00 8.99 403 GLY A CA 1
ATOM 3356 C C . GLY A 1 425 ? 18.028 26.838 19.911 1.00 9.15 403 GLY A C 1
ATOM 3357 O O . GLY A 1 425 ? 17.077 26.132 19.606 1.00 10.60 403 GLY A O 1
ATOM 3358 N N . LEU A 1 426 ? 17.936 27.842 20.804 1.00 8.24 404 LEU A N 1
ATOM 3359 C CA . LEU A 1 426 ? 16.658 28.205 21.445 1.00 8.50 404 LEU A CA 1
ATOM 3360 C C . LEU A 1 426 ? 15.714 28.850 20.422 1.00 8.86 404 LEU A C 1
ATOM 3361 O O . LEU A 1 426 ? 14.499 28.631 20.501 1.00 8.62 404 LEU A O 1
ATOM 3366 N N . LEU A 1 427 ? 16.232 29.658 19.500 1.00 8.41 405 LEU A N 1
ATOM 3367 C CA . LEU A 1 427 ? 15.397 30.317 18.496 1.00 8.18 405 LEU A CA 1
ATOM 3368 C C . LEU A 1 427 ? 14.647 29.312 17.661 1.00 9.57 405 LEU A C 1
ATOM 3369 O O . LEU A 1 427 ? 13.581 29.624 17.144 1.00 11.10 405 LEU A O 1
ATOM 3374 N N . GLU A 1 428 ? 15.233 28.133 17.441 1.00 10.17 406 GLU A N 1
ATOM 3375 C CA . GLU A 1 428 ? 14.547 27.122 16.666 1.00 10.36 406 GLU A CA 1
ATOM 3376 C C . GLU A 1 428 ? 13.382 26.461 17.389 1.00 11.06 406 GLU A C 1
ATOM 3377 O O . GLU A 1 428 ? 12.543 25.808 16.745 1.00 13.98 406 GLU A O 1
ATOM 3383 N N . ALA A 1 429 ? 13.332 26.588 18.689 1.00 9.68 407 ALA A N 1
ATOM 3384 C CA . ALA A 1 429 ? 12.253 26.013 19.471 1.00 9.35 407 ALA A CA 1
ATOM 3385 C C . ALA A 1 429 ? 11.059 26.960 19.458 1.00 10.33 407 ALA A C 1
ATOM 3386 O O . ALA A 1 429 ? 11.078 28.016 20.127 1.00 10.03 407 ALA A O 1
ATOM 3388 N N A LYS A 1 430 ? 9.992 26.584 18.768 0.50 9.61 408 LYS A N 1
ATOM 3389 N N B LYS A 1 430 ? 9.992 26.582 18.770 0.50 9.61 408 LYS A N 1
ATOM 3390 C CA A LYS A 1 430 ? 8.817 27.434 18.635 0.50 10.34 408 LYS A CA 1
ATOM 3391 C CA B LYS A 1 430 ? 8.814 27.428 18.626 0.50 10.35 408 LYS A CA 1
ATOM 3392 C C A LYS A 1 430 ? 8.053 27.611 19.935 0.50 9.56 408 LYS A C 1
ATOM 3393 C C B LYS A 1 430 ? 8.049 27.606 19.930 0.50 9.56 408 LYS A C 1
ATOM 3394 O O A LYS A 1 430 ? 7.254 28.546 20.070 0.50 11.07 408 LYS A O 1
ATOM 3395 O O B LYS A 1 430 ? 7.250 28.541 20.065 0.50 11.06 408 LYS A O 1
ATOM 3406 N N . ASN A 1 431 ? 8.329 26.721 20.895 1.00 8.00 409 ASN A N 1
ATOM 3407 C CA . ASN A 1 431 ? 7.779 26.818 22.221 1.00 9.04 409 ASN A CA 1
ATOM 3408 C C . ASN A 1 431 ? 8.646 27.568 23.231 1.00 8.60 409 ASN A C 1
ATOM 3409 O O . ASN A 1 431 ? 8.260 27.650 24.406 1.00 9.52 409 ASN A O 1
ATOM 3414 N N . CYS A 1 432 ? 9.761 28.154 22.775 1.00 7.96 410 CYS A N 1
ATOM 3415 C CA . CYS A 1 432 ? 10.576 28.988 23.669 1.00 7.82 410 CYS A CA 1
ATOM 3416 C C . CYS A 1 432 ? 10.284 30.453 23.386 1.00 7.89 410 CYS A C 1
ATOM 3417 O O . CYS A 1 432 ? 10.406 30.854 22.218 1.00 9.45 410 CYS A O 1
ATOM 3420 N N . VAL A 1 433 ? 9.896 31.200 24.411 1.00 7.57 411 VAL A N 1
ATOM 3421 C CA . VAL A 1 433 ? 9.569 32.595 24.238 1.00 8.02 411 VAL A CA 1
ATOM 3422 C C . VAL A 1 433 ? 10.736 33.554 24.582 1.00 8.54 411 VAL A C 1
ATOM 3423 O O . VAL A 1 433 ? 10.557 34.749 24.455 1.00 8.95 411 VAL A O 1
ATOM 3427 N N . GLY A 1 434 ? 11.924 32.988 24.905 1.00 7.91 412 GLY A N 1
ATOM 3428 C CA . GLY A 1 434 ? 13.126 33.720 25.051 1.00 8.12 412 GLY A CA 1
ATOM 3429 C C . GLY A 1 434 ? 13.933 33.254 26.249 1.00 8.11 412 GLY A C 1
ATOM 3430 O O . GLY A 1 434 ? 13.811 32.116 26.736 1.00 8.98 412 GLY A O 1
ATOM 3431 N N . TRP A 1 435 ? 14.849 34.134 26.636 1.00 7.60 413 TRP A N 1
ATOM 3432 C CA . TRP A 1 435 ? 15.909 33.723 27.565 1.00 7.16 413 TRP A CA 1
ATOM 3433 C C . TRP A 1 435 ? 16.390 34.885 28.403 1.00 7.07 413 TRP A C 1
ATOM 3434 O O . TRP A 1 435 ? 16.126 36.067 28.113 1.00 7.57 413 TRP A O 1
ATOM 3445 N N . VAL A 1 436 ? 17.159 34.482 29.415 1.00 6.78 414 VAL A N 1
ATOM 3446 C CA . VAL A 1 436 ? 17.798 35.385 30.344 1.00 6.87 414 VAL A CA 1
ATOM 3447 C C . VAL A 1 436 ? 19.208 34.946 30.549 1.00 6.90 414 VAL A C 1
ATOM 3448 O O . VAL A 1 436 ? 19.453 33.807 30.968 1.00 7.61 414 VAL A O 1
ATOM 3452 N N . PHE A 1 437 ? 20.143 35.852 30.268 1.00 6.69 415 PHE A N 1
ATOM 3453 C CA . PHE A 1 437 ? 21.555 35.585 30.516 1.00 6.90 415 PHE A CA 1
ATOM 3454 C C . PHE A 1 437 ? 21.845 35.763 32.001 1.00 6.76 415 PHE A C 1
ATOM 3455 O O . PHE A 1 437 ? 21.432 36.732 32.623 1.00 7.73 415 PHE A O 1
ATOM 3463 N N . PHE A 1 438 ? 22.518 34.760 32.599 1.00 7.56 416 PHE A N 1
ATOM 3464 C CA . PHE A 1 438 ? 22.902 34.800 33.977 1.00 7.11 416 PHE A CA 1
ATOM 3465 C C . PHE A 1 438 ? 24.379 35.100 34.023 1.00 7.60 416 PHE A C 1
ATOM 3466 O O . PHE A 1 438 ? 25.178 34.243 33.647 1.00 8.94 416 PHE A O 1
ATOM 3474 N N . LYS A 1 439 ? 24.810 36.336 34.378 1.00 6.54 417 LYS A N 1
ATOM 3475 C CA . LYS A 1 439 ? 24.060 37.391 35.050 1.00 6.53 417 LYS A CA 1
ATOM 3476 C C . LYS A 1 439 ? 24.688 38.729 34.757 1.00 6.37 417 LYS A C 1
ATOM 3477 O O . LYS A 1 439 ? 25.625 38.847 33.988 1.00 7.53 417 LYS A O 1
ATOM 3483 N N . TYR A 1 440 ? 24.110 39.758 35.405 1.00 6.53 418 TYR A N 1
ATOM 3484 C CA . TYR A 1 440 ? 24.554 41.131 35.189 1.00 6.82 418 TYR A CA 1
ATOM 3485 C C . TYR A 1 440 ? 26.059 41.323 35.452 1.00 6.25 418 TYR A C 1
ATOM 3486 O O . TYR A 1 440 ? 26.769 41.737 34.549 1.00 7.90 418 TYR A O 1
ATOM 3495 N N . LEU A 1 441 ? 26.493 41.038 36.684 1.00 6.81 419 LEU A N 1
ATOM 3496 C CA . LEU A 1 441 ? 27.882 41.238 37.086 1.00 7.43 419 LEU A CA 1
ATOM 3497 C C . LEU A 1 441 ? 28.606 39.968 37.400 1.00 7.87 419 LEU A C 1
ATOM 3498 O O . LEU A 1 441 ? 28.026 38.998 37.873 1.00 8.89 419 LEU A O 1
ATOM 3503 N N . ASP A 1 442 ? 29.901 40.020 37.164 1.00 7.61 420 ASP A N 1
ATOM 3504 C CA . ASP A 1 442 ? 30.774 38.999 37.738 1.00 7.43 420 ASP A CA 1
ATOM 3505 C C . ASP A 1 442 ? 30.612 38.905 39.242 1.00 7.77 420 ASP A C 1
ATOM 3506 O O . ASP A 1 442 ? 30.323 39.907 39.914 1.00 9.57 420 ASP A O 1
ATOM 3511 N N . ASP A 1 443 ? 30.833 37.707 39.792 1.00 8.53 421 ASP A N 1
ATOM 3512 C CA . ASP A 1 443 ? 31.257 37.634 41.166 1.00 9.43 421 ASP A CA 1
ATOM 3513 C C . ASP A 1 443 ? 32.673 38.156 41.274 1.00 10.61 421 ASP A C 1
ATOM 3514 O O . ASP A 1 443 ? 33.400 38.164 40.301 1.00 11.60 421 ASP A O 1
ATOM 3519 N N . GLU A 1 444 ? 33.125 38.541 42.470 1.00 12.08 422 GLU A N 1
ATOM 3520 C CA . GLU A 1 444 ? 34.502 39.004 42.596 1.00 13.30 422 GLU A CA 1
ATOM 3521 C C . GLU A 1 444 ? 35.488 37.960 42.086 1.00 11.77 422 GLU A C 1
ATOM 3522 O O . GLU A 1 444 ? 36.541 38.324 41.531 1.00 15.33 422 GLU A O 1
ATOM 3528 N N . ASP A 1 445 ? 35.141 36.678 42.186 1.00 10.85 423 ASP A N 1
ATOM 3529 C CA . ASP A 1 445 ? 36.016 35.596 41.811 1.00 11.37 423 ASP A CA 1
ATOM 3530 C C . ASP A 1 445 ? 35.464 34.659 40.751 1.00 9.49 423 ASP A C 1
ATOM 3531 O O . ASP A 1 445 ? 35.940 33.514 40.597 1.00 10.37 423 ASP A O 1
ATOM 3536 N N . CYS A 1 446 ? 34.519 35.135 39.927 1.00 8.85 424 CYS A N 1
ATOM 3537 C CA . CYS A 1 446 ? 34.004 34.241 38.875 1.00 8.68 424 CYS A CA 1
ATOM 3538 C C . CYS A 1 446 ? 33.403 35.054 37.733 1.00 7.93 424 CYS A C 1
ATOM 3539 O O . CYS A 1 446 ? 32.556 35.921 38.003 1.00 8.28 424 CYS A O 1
ATOM 3542 N N . ASN A 1 447 ? 33.724 34.699 36.519 1.00 7.57 425 ASN A N 1
ATOM 3543 C CA . ASN A 1 447 ? 33.280 35.385 35.324 1.00 7.87 425 ASN A CA 1
ATOM 3544 C C . ASN A 1 447 ? 31.870 34.932 34.887 1.00 7.62 425 ASN A C 1
ATOM 3545 O O . ASN A 1 447 ? 31.746 34.329 33.830 1.00 8.54 425 ASN A O 1
ATOM 3550 N N . LYS A 1 448 ? 30.890 35.279 35.706 1.00 8.07 426 LYS A N 1
ATOM 3551 C CA . LYS A 1 448 ? 29.479 35.034 35.379 1.00 8.29 426 LYS A CA 1
ATOM 3552 C C . LYS A 1 448 ? 28.826 36.210 34.710 1.00 8.89 426 LYS A C 1
ATOM 3553 O O . LYS A 1 448 ? 27.723 36.103 34.232 1.00 11.68 426 LYS A O 1
ATOM 3559 N N . GLY A 1 449 ? 29.501 37.342 34.614 1.00 8.33 427 GLY A N 1
ATOM 3560 C CA . GLY A 1 449 ? 28.802 38.544 34.242 1.00 8.71 427 GLY A CA 1
ATOM 3561 C C . GLY A 1 449 ? 28.892 38.963 32.809 1.00 7.80 427 GLY A C 1
ATOM 3562 O O . GLY A 1 449 ? 29.838 38.621 32.096 1.00 8.85 427 GLY A O 1
ATOM 3563 N N A MET A 1 450 ? 27.910 39.763 32.395 0.50 7.43 428 MET A N 1
ATOM 3564 N N B MET A 1 450 ? 27.915 39.767 32.383 0.50 7.59 428 MET A N 1
ATOM 3565 C CA A MET A 1 450 ? 28.032 40.555 31.179 0.50 8.17 428 MET A CA 1
ATOM 3566 C CA B MET A 1 450 ? 28.058 40.565 31.162 0.50 8.56 428 MET A CA 1
ATOM 3567 C C A MET A 1 450 ? 28.943 41.787 31.423 0.50 8.04 428 MET A C 1
ATOM 3568 C C B MET A 1 450 ? 28.954 41.797 31.421 0.50 8.18 428 MET A C 1
ATOM 3569 O O A MET A 1 450 ? 29.582 42.273 30.480 0.50 8.99 428 MET A O 1
ATOM 3570 O O B MET A 1 450 ? 29.590 42.298 30.485 0.50 9.17 428 MET A O 1
ATOM 3579 N N . LEU A 1 451 ? 29.005 42.235 32.686 1.00 7.87 429 LEU A N 1
ATOM 3580 C CA . LEU A 1 451 ? 29.882 43.301 33.156 1.00 7.89 429 LEU A CA 1
ATOM 3581 C C . LEU A 1 451 ? 30.819 42.678 34.205 1.00 8.47 429 LEU A C 1
ATOM 3582 O O . LEU A 1 451 ? 30.447 41.759 34.942 1.00 8.70 429 LEU A O 1
ATOM 3587 N N . ASP A 1 452 ? 32.027 43.227 34.285 1.00 8.23 430 ASP A N 1
ATOM 3588 C CA . ASP A 1 452 ? 32.939 42.834 35.319 1.00 8.43 430 ASP A CA 1
ATOM 3589 C C . ASP A 1 452 ? 32.541 43.434 36.669 1.00 8.21 430 ASP A C 1
ATOM 3590 O O . ASP A 1 452 ? 31.564 44.168 36.792 1.00 9.57 430 ASP A O 1
ATOM 3595 N N . TYR A 1 453 ? 33.309 43.070 37.710 1.00 9.72 431 TYR A N 1
ATOM 3596 C CA . TYR A 1 453 ? 32.958 43.464 39.066 1.00 9.71 431 TYR A CA 1
ATOM 3597 C C . TYR A 1 453 ? 33.052 44.999 39.256 1.00 10.23 431 TYR A C 1
ATOM 3598 O O . TYR A 1 453 ? 32.482 45.506 40.219 1.00 11.15 431 TYR A O 1
ATOM 3607 N N . ASN A 1 454 ? 33.790 45.684 38.362 1.00 9.86 432 ASN A N 1
ATOM 3608 C CA . ASN A 1 454 ? 33.864 47.144 38.320 1.00 10.14 432 ASN A CA 1
ATOM 3609 C C . ASN A 1 454 ? 32.881 47.793 37.381 1.00 9.96 432 ASN A C 1
ATOM 3610 O O . ASN A 1 454 ? 33.058 48.942 36.993 1.00 11.38 432 ASN A O 1
ATOM 3615 N N . TYR A 1 455 ? 31.832 47.053 37.030 1.00 9.34 433 TYR A N 1
ATOM 3616 C CA . TYR A 1 455 ? 30.764 47.547 36.159 1.00 8.79 433 TYR A CA 1
ATOM 3617 C C . TYR A 1 455 ? 31.216 47.859 34.737 1.00 10.17 433 TYR A C 1
ATOM 3618 O O . TYR A 1 455 ? 30.568 48.613 34.038 1.00 11.81 433 TYR A O 1
ATOM 3627 N N A LYS A 1 456 ? 32.292 47.228 34.278 0.25 10.45 434 LYS A N 1
ATOM 3628 N N B LYS A 1 456 ? 32.305 47.236 34.278 0.25 10.66 434 LYS A N 1
ATOM 3629 N N C LYS A 1 456 ? 32.291 47.223 34.281 0.50 10.83 434 LYS A N 1
ATOM 3630 C CA A LYS A 1 456 ? 32.740 47.418 32.898 0.25 10.59 434 LYS A CA 1
ATOM 3631 C CA B LYS A 1 456 ? 32.767 47.405 32.887 0.25 10.89 434 LYS A CA 1
ATOM 3632 C CA C LYS A 1 456 ? 32.717 47.403 32.890 0.50 11.03 434 LYS A CA 1
ATOM 3633 C C A LYS A 1 456 ? 32.228 46.289 31.993 0.25 10.09 434 LYS A C 1
ATOM 3634 C C B LYS A 1 456 ? 32.228 46.283 31.991 0.25 10.27 434 LYS A C 1
ATOM 3635 C C C LYS A 1 456 ? 32.214 46.283 31.985 0.50 10.13 434 LYS A C 1
ATOM 3636 O O A LYS A 1 456 ? 32.526 45.124 32.249 0.25 9.92 434 LYS A O 1
ATOM 3637 O O B LYS A 1 456 ? 32.520 45.118 32.245 0.25 10.13 434 LYS A O 1
ATOM 3638 O O C LYS A 1 456 ? 32.517 45.124 32.235 0.50 10.12 434 LYS A O 1
ATOM 3654 N N . PRO A 1 457 ? 31.456 46.623 30.945 1.00 10.18 435 PRO A N 1
ATOM 3655 C CA . PRO A 1 457 ? 30.975 45.578 30.047 1.00 10.43 435 PRO A CA 1
ATOM 3656 C C . PRO A 1 457 ? 32.115 44.827 29.384 1.00 8.79 435 PRO A C 1
ATOM 3657 O O . PRO A 1 457 ? 33.156 45.413 28.982 1.00 10.99 435 PRO A O 1
ATOM 3661 N N . TYR A 1 458 ? 31.906 43.525 29.194 1.00 8.92 436 TYR A N 1
ATOM 3662 C CA . TYR A 1 458 ? 32.798 42.724 28.380 1.00 9.48 436 TYR A CA 1
ATOM 3663 C C . TYR A 1 458 ? 32.382 42.947 26.936 1.00 9.24 436 TYR A C 1
ATOM 3664 O O . TYR A 1 458 ? 31.522 42.246 26.410 1.00 9.66 436 TYR A O 1
ATOM 3673 N N . THR A 1 459 ? 33.051 43.908 26.271 1.00 10.94 437 THR A N 1
ATOM 3674 C CA . THR A 1 459 ? 32.596 44.367 24.969 1.00 12.46 437 THR A CA 1
ATOM 3675 C C . THR A 1 459 ? 32.652 43.300 23.882 1.00 11.90 437 THR A C 1
ATOM 3676 O O . THR A 1 459 ? 31.842 43.328 22.953 1.00 14.13 437 THR A O 1
ATOM 3680 N N A SER A 1 460 ? 33.615 42.388 23.963 0.50 11.53 438 SER A N 1
ATOM 3681 N N B SER A 1 460 ? 33.589 42.367 23.909 0.50 11.71 438 SER A N 1
ATOM 3682 C CA A SER A 1 460 ? 33.672 41.303 23.017 0.50 13.35 438 SER A CA 1
ATOM 3683 C CA B SER A 1 460 ? 33.510 41.332 22.892 0.50 13.30 438 SER A CA 1
ATOM 3684 C C A SER A 1 460 ? 32.477 40.380 23.105 0.50 14.71 438 SER A C 1
ATOM 3685 C C B SER A 1 460 ? 32.261 40.517 23.071 0.50 13.81 438 SER A C 1
ATOM 3686 O O A SER A 1 460 ? 31.989 39.905 22.072 0.50 18.37 438 SER A O 1
ATOM 3687 O O B SER A 1 460 ? 31.489 40.292 22.085 0.50 13.89 438 SER A O 1
ATOM 3692 N N . LEU A 1 461 ? 31.999 40.125 24.317 1.00 10.12 439 LEU A N 1
ATOM 3693 C CA . LEU A 1 461 ? 30.800 39.378 24.530 1.00 9.77 439 LEU A CA 1
ATOM 3694 C C . LEU A 1 461 ? 29.566 40.173 24.046 1.00 9.74 439 LEU A C 1
ATOM 3695 O O . LEU A 1 461 ? 28.688 39.610 23.346 1.00 10.76 439 LEU A O 1
ATOM 3700 N N . THR A 1 462 ? 29.453 41.429 24.446 1.00 8.72 440 THR A N 1
ATOM 3701 C CA . THR A 1 462 ? 28.251 42.179 24.121 1.00 10.06 440 THR A CA 1
ATOM 3702 C C . THR A 1 462 ? 28.110 42.392 22.605 1.00 9.30 440 THR A C 1
ATOM 3703 O O . THR A 1 462 ? 26.971 42.499 22.108 1.00 10.28 440 THR A O 1
ATOM 3707 N N . LYS A 1 463 ? 29.201 42.429 21.866 1.00 9.91 441 LYS A N 1
ATOM 3708 C CA . LYS A 1 463 ? 29.120 42.516 20.413 1.00 9.40 441 LYS A CA 1
ATOM 3709 C C . LYS A 1 463 ? 28.379 41.326 19.863 1.00 8.88 441 LYS A C 1
ATOM 3710 O O . LYS A 1 463 ? 27.437 41.471 19.052 1.00 10.37 441 LYS A O 1
ATOM 3716 N N . TYR A 1 464 ? 28.806 40.124 20.268 1.00 8.63 442 TYR A N 1
ATOM 3717 C CA . TYR A 1 464 ? 28.149 38.914 19.744 1.00 9.30 442 TYR A CA 1
ATOM 3718 C C . TYR A 1 464 ? 26.701 38.771 20.259 1.00 8.33 442 TYR A C 1
ATOM 3719 O O . TYR A 1 464 ? 25.832 38.252 19.532 1.00 9.50 442 TYR A O 1
ATOM 3728 N N . MET A 1 465 ? 26.475 39.189 21.515 1.00 8.25 443 MET A N 1
ATOM 3729 C CA . MET A 1 465 ? 25.108 39.199 22.033 1.00 8.51 443 MET A CA 1
ATOM 3730 C C . MET A 1 465 ? 24.205 40.084 21.206 1.00 8.22 443 MET A C 1
ATOM 3731 O O . MET A 1 465 ? 23.085 39.709 20.868 1.00 9.02 443 MET A O 1
ATOM 3736 N N . SER A 1 466 ? 24.714 41.281 20.860 1.00 8.72 444 SER A N 1
ATOM 3737 C CA . SER A 1 466 ? 23.935 42.288 20.108 1.00 9.44 444 SER A CA 1
ATOM 3738 C C . SER A 1 466 ? 23.531 41.698 18.770 1.00 8.88 444 SER A C 1
ATOM 3739 O O . SER A 1 466 ? 22.394 41.882 18.302 1.00 9.75 444 SER A O 1
ATOM 3742 N N . ASP A 1 467 ? 24.478 41.028 18.075 1.00 9.01 445 ASP A N 1
ATOM 3743 C CA . ASP A 1 467 ? 24.202 40.541 16.748 1.00 9.68 445 ASP A CA 1
ATOM 3744 C C . ASP A 1 467 ? 23.008 39.560 16.750 1.00 9.57 445 ASP A C 1
ATOM 3745 O O . ASP A 1 467 ? 22.158 39.586 15.861 1.00 10.43 445 ASP A O 1
ATOM 3750 N N . ILE A 1 468 ? 22.939 38.709 17.791 1.00 8.98 446 ILE A N 1
ATOM 3751 C CA . ILE A 1 468 ? 21.750 37.865 17.963 1.00 8.81 446 ILE A CA 1
ATOM 3752 C C . ILE A 1 468 ? 20.511 38.672 18.370 1.00 7.71 446 ILE A C 1
ATOM 3753 O O . ILE A 1 468 ? 19.444 38.592 17.763 1.00 8.91 446 ILE A O 1
ATOM 3758 N N . ASN A 1 469 ? 20.677 39.420 19.444 1.00 8.10 447 ASN A N 1
ATOM 3759 C CA . ASN A 1 469 ? 19.527 40.023 20.110 1.00 8.04 447 ASN A CA 1
ATOM 3760 C C . ASN A 1 469 ? 18.805 41.000 19.212 1.00 8.19 447 ASN A C 1
ATOM 3761 O O . ASN A 1 469 ? 17.579 41.102 19.233 1.00 9.31 447 ASN A O 1
ATOM 3766 N N . TRP A 1 470 ? 19.576 41.725 18.391 1.00 8.76 448 TRP A N 1
ATOM 3767 C CA . TRP A 1 470 ? 18.946 42.669 17.453 1.00 9.66 448 TRP A CA 1
ATOM 3768 C C . TRP A 1 470 ? 18.128 41.963 16.365 1.00 9.50 448 TRP A C 1
ATOM 3769 O O . TRP A 1 470 ? 17.272 42.563 15.742 1.00 11.01 448 TRP A O 1
ATOM 3780 N N . ASN A 1 471 ? 18.471 40.712 16.105 1.00 9.21 449 ASN A N 1
ATOM 3781 C CA . ASN A 1 471 ? 18.000 39.953 14.947 1.00 8.86 449 ASN A CA 1
ATOM 3782 C C . ASN A 1 471 ? 17.024 38.815 15.285 1.00 8.56 449 ASN A C 1
ATOM 3783 O O . ASN A 1 471 ? 16.639 38.068 14.385 1.00 9.55 449 ASN A O 1
ATOM 3788 N N . VAL A 1 472 ? 16.618 38.679 16.555 1.00 8.55 450 VAL A N 1
ATOM 3789 C CA . VAL A 1 472 ? 15.798 37.551 16.899 1.00 9.34 450 VAL A CA 1
ATOM 3790 C C . VAL A 1 472 ? 14.538 37.418 16.039 1.00 9.01 450 VAL A C 1
ATOM 3791 O O . VAL A 1 472 ? 14.115 36.304 15.698 1.00 9.96 450 VAL A O 1
ATOM 3795 N N . TYR A 1 473 ? 13.897 38.546 15.747 1.00 9.57 451 TYR A N 1
ATOM 3796 C CA . TYR A 1 473 ? 12.630 38.473 15.037 1.00 9.96 451 TYR A CA 1
ATOM 3797 C C . TYR A 1 473 ? 12.821 37.977 13.588 1.00 10.16 451 TYR A C 1
ATOM 3798 O O . TYR A 1 473 ? 12.059 37.168 13.083 1.00 11.53 451 TYR A O 1
ATOM 3807 N N . ASN A 1 474 ? 13.875 38.479 12.933 1.00 9.98 452 ASN A N 1
ATOM 3808 C CA . ASN A 1 474 ? 14.122 38.022 11.561 1.00 10.56 452 ASN A CA 1
ATOM 3809 C C . ASN A 1 474 ? 14.796 36.632 11.496 1.00 10.45 452 ASN A C 1
ATOM 3810 O O . ASN A 1 474 ? 14.594 35.888 10.542 1.00 12.39 452 ASN A O 1
ATOM 3815 N N . LEU A 1 475 ? 15.502 36.251 12.568 1.00 10.16 453 LEU A N 1
ATOM 3816 C CA . LEU A 1 475 ? 15.988 34.902 12.678 1.00 11.03 453 LEU A CA 1
ATOM 3817 C C . LEU A 1 475 ? 14.822 33.900 12.811 1.00 10.16 453 LEU A C 1
ATOM 3818 O O . LEU A 1 475 ? 14.863 32.804 12.248 1.00 11.06 453 LEU A O 1
ATOM 3823 N N . ILE A 1 476 ? 13.869 34.251 13.644 1.00 9.79 454 ILE A N 1
ATOM 3824 C CA . ILE A 1 476 ? 12.662 33.442 13.781 1.00 10.68 454 ILE A CA 1
ATOM 3825 C C . ILE A 1 476 ? 11.999 33.268 12.413 1.00 10.52 454 ILE A C 1
ATOM 3826 O O . ILE A 1 476 ? 11.528 32.189 12.093 1.00 12.60 454 ILE A O 1
ATOM 3831 N N . ASP A 1 477 ? 11.887 34.349 11.673 1.00 11.82 455 ASP A N 1
ATOM 3832 C CA . ASP A 1 477 ? 11.278 34.257 10.330 1.00 12.38 455 ASP A CA 1
ATOM 3833 C C . ASP A 1 477 ? 12.064 33.253 9.479 1.00 13.28 455 ASP A C 1
ATOM 3834 O O . ASP A 1 477 ? 11.473 32.442 8.749 1.00 15.81 455 ASP A O 1
ATOM 3839 N N . TYR A 1 478 ? 13.386 33.346 9.506 1.00 13.10 456 TYR A N 1
ATOM 3840 C CA . TYR A 1 478 ? 14.272 32.409 8.774 1.00 13.16 456 TYR A CA 1
ATOM 3841 C C . TYR A 1 478 ? 14.071 30.965 9.193 1.00 13.51 456 TYR A C 1
ATOM 3842 O O . TYR A 1 478 ? 13.905 30.085 8.365 1.00 14.35 456 TYR A O 1
ATOM 3851 N N . PHE A 1 479 ? 13.986 30.729 10.494 1.00 12.01 457 PHE A N 1
ATOM 3852 C CA . PHE A 1 479 ? 13.797 29.363 10.966 1.00 13.27 457 PHE A CA 1
ATOM 3853 C C . PHE A 1 479 ? 12.405 28.785 10.647 1.00 13.93 457 PHE A C 1
ATOM 3854 O O . PHE A 1 479 ? 12.259 27.606 10.409 1.00 17.12 457 PHE A O 1
ATOM 3862 N N . ASP A 1 480 ? 11.397 29.634 10.697 1.00 13.30 458 ASP A N 1
ATOM 3863 C CA . ASP A 1 480 ? 10.015 29.182 10.621 1.00 14.90 458 ASP A CA 1
ATOM 3864 C C . ASP A 1 480 ? 9.483 29.153 9.195 1.00 17.03 458 ASP A C 1
ATOM 3865 O O . ASP A 1 480 ? 8.376 28.580 8.990 1.00 19.86 458 ASP A O 1
ATOM 3870 N N . LYS A 1 481 ? 10.170 29.775 8.218 1.00 17.63 459 LYS A N 1
ATOM 3871 C CA . LYS A 1 481 ? 9.638 29.949 6.810 1.00 19.35 459 LYS A CA 1
ATOM 3872 C C . LYS A 1 481 ? 9.379 28.594 6.105 1.00 30.16 459 LYS A C 1
ATOM 3873 O O . LYS A 1 481 ? 10.172 27.667 6.340 1.00 26.32 459 LYS A O 1
ATOM 3875 N N . PRO B 1 25 ? 20.507 19.064 83.011 1.00 40.64 3 PRO B N 1
ATOM 3876 C CA . PRO B 1 25 ? 20.078 17.669 82.866 1.00 50.48 3 PRO B CA 1
ATOM 3877 C C . PRO B 1 25 ? 20.873 16.827 83.829 1.00 48.19 3 PRO B C 1
ATOM 3878 O O . PRO B 1 25 ? 21.775 17.394 84.511 1.00 36.33 3 PRO B O 1
ATOM 3882 N N . VAL B 1 26 ? 20.604 15.509 83.840 1.00 39.68 4 VAL B N 1
ATOM 3883 C CA . VAL B 1 26 ? 20.976 14.639 84.959 1.00 39.49 4 VAL B CA 1
ATOM 3884 C C . VAL B 1 26 ? 22.449 14.357 84.866 1.00 31.97 4 VAL B C 1
ATOM 3885 O O . VAL B 1 26 ? 22.884 13.753 83.873 1.00 34.03 4 VAL B O 1
ATOM 3887 N N . PRO B 1 27 ? 23.234 14.852 85.820 1.00 28.43 5 PRO B N 1
ATOM 3888 C CA . PRO B 1 27 ? 24.676 14.620 85.742 1.00 26.04 5 PRO B CA 1
ATOM 3889 C C . PRO B 1 27 ? 25.064 13.238 86.209 1.00 23.25 5 PRO B C 1
ATOM 3890 O O . PRO B 1 27 ? 24.530 12.720 87.168 1.00 30.45 5 PRO B O 1
ATOM 3894 N N . GLY B 1 28 ? 26.042 12.668 85.555 1.00 23.57 6 GLY B N 1
ATOM 3895 C CA . GLY B 1 28 ? 26.645 11.408 85.986 1.00 22.35 6 GLY B CA 1
ATOM 3896 C C . GLY B 1 28 ? 27.674 11.537 87.112 1.00 23.17 6 GLY B C 1
ATOM 3897 O O . GLY B 1 28 ? 27.952 12.622 87.590 1.00 24.52 6 GLY B O 1
ATOM 3898 N N . PRO B 1 29 ? 28.230 10.413 87.563 1.00 27.90 7 PRO B N 1
ATOM 3899 C CA . PRO B 1 29 ? 29.184 10.496 88.663 1.00 27.91 7 PRO B CA 1
ATOM 3900 C C . PRO B 1 29 ? 30.414 11.254 88.270 1.00 25.60 7 PRO B C 1
ATOM 3901 O O . PRO B 1 29 ? 30.768 11.249 87.077 1.00 27.90 7 PRO B O 1
ATOM 3905 N N . ALA B 1 30 ? 31.084 11.896 89.224 1.00 26.66 8 ALA B N 1
ATOM 3906 C CA . ALA B 1 30 ? 32.343 12.599 88.931 1.00 21.84 8 ALA B CA 1
ATOM 3907 C C . ALA B 1 30 ? 33.369 11.656 88.369 1.00 22.34 8 ALA B C 1
ATOM 3908 O O . ALA B 1 30 ? 33.549 10.566 88.868 1.00 29.55 8 ALA B O 1
ATOM 3910 N N . GLU B 1 31 ? 34.042 12.118 87.308 1.00 22.03 9 GLU B N 1
ATOM 3911 C CA . GLU B 1 31 ? 35.114 11.394 86.671 1.00 23.36 9 GLU B CA 1
ATOM 3912 C C . GLU B 1 31 ? 36.113 12.394 86.159 1.00 20.31 9 GLU B C 1
ATOM 3913 O O . GLU B 1 31 ? 35.806 13.577 86.031 1.00 22.27 9 GLU B O 1
ATOM 3919 N N . THR B 1 32 ? 37.337 11.955 85.931 1.00 22.91 10 THR B N 1
ATOM 3920 C CA . THR B 1 32 ? 38.389 12.822 85.434 1.00 21.83 10 THR B CA 1
ATOM 3921 C C . THR B 1 32 ? 38.159 13.136 83.960 1.00 19.56 10 THR B C 1
ATOM 3922 O O . THR B 1 32 ? 37.930 12.255 83.163 1.00 24.47 10 THR B O 1
ATOM 3926 N N . TYR B 1 33 ? 38.189 14.417 83.621 1.00 17.57 11 TYR B N 1
ATOM 3927 C CA . TYR B 1 33 ? 38.067 14.859 82.244 1.00 17.01 11 TYR B CA 1
ATOM 3928 C C . TYR B 1 33 ? 39.333 14.430 81.496 1.00 18.58 11 TYR B C 1
ATOM 3929 O O . TYR B 1 33 ? 40.472 14.499 82.041 1.00 20.82 11 TYR B O 1
ATOM 3938 N N . PRO B 1 34 ? 39.176 13.904 80.285 1.00 18.93 12 PRO B N 1
ATOM 3939 C CA . PRO B 1 34 ? 40.357 13.394 79.608 1.00 20.89 12 PRO B CA 1
ATOM 3940 C C . PRO B 1 34 ? 41.502 14.422 79.492 1.00 21.07 12 PRO B C 1
ATOM 3941 O O . PRO B 1 34 ? 41.276 15.626 79.161 1.00 21.09 12 PRO B O 1
ATOM 3945 N N . ASN B 1 35 ? 42.730 13.969 79.793 1.00 23.78 13 ASN B N 1
ATOM 3946 C CA . ASN B 1 35 ? 43.968 14.760 79.694 1.00 21.59 13 ASN B CA 1
ATOM 3947 C C . ASN B 1 35 ? 43.986 15.949 80.669 1.00 22.81 13 ASN B C 1
ATOM 3948 O O . ASN B 1 35 ? 44.743 16.922 80.480 1.00 25.19 13 ASN B O 1
ATOM 3953 N N . SER B 1 36 ? 43.163 15.855 81.716 1.00 19.26 14 SER B N 1
ATOM 3954 C CA . SER B 1 36 ? 43.064 16.880 82.780 1.00 19.32 14 SER B CA 1
ATOM 3955 C C . SER B 1 36 ? 43.357 16.180 84.117 1.00 20.49 14 SER B C 1
ATOM 3956 O O . SER B 1 36 ? 43.167 14.964 84.247 1.00 23.62 14 SER B O 1
ATOM 3959 N N . THR B 1 37 ? 43.689 16.995 85.118 1.00 22.28 15 THR B N 1
ATOM 3960 C CA . THR B 1 37 ? 43.633 16.536 86.521 1.00 25.69 15 THR B CA 1
ATOM 3961 C C . THR B 1 37 ? 42.288 16.890 87.195 1.00 24.49 15 THR B C 1
ATOM 3962 O O . THR B 1 37 ? 42.034 16.480 88.302 1.00 31.11 15 THR B O 1
ATOM 3966 N N . LYS B 1 38 ? 41.408 17.616 86.526 1.00 19.93 16 LYS B N 1
ATOM 3967 C CA . LYS B 1 38 ? 40.156 18.029 87.114 1.00 20.36 16 LYS B CA 1
ATOM 3968 C C . LYS B 1 38 ? 39.011 17.101 86.798 1.00 20.57 16 LYS B C 1
ATOM 3969 O O . LYS B 1 38 ? 38.880 16.604 85.665 1.00 20.69 16 LYS B O 1
ATOM 3975 N N . GLN B 1 39 ? 38.170 16.886 87.790 1.00 20.54 17 GLN B N 1
ATOM 3976 C CA . GLN B 1 39 ? 36.988 16.103 87.676 1.00 17.95 17 GLN B CA 1
ATOM 3977 C C . GLN B 1 39 ? 35.787 16.908 87.204 1.00 17.01 17 GLN B C 1
ATOM 3978 O O . GLN B 1 39 ? 35.718 18.158 87.357 1.00 21.31 17 GLN B O 1
ATOM 3984 N N . TYR B 1 40 ? 34.823 16.216 86.638 1.00 19.08 18 TYR B N 1
ATOM 3985 C CA . TYR B 1 40 ? 33.527 16.832 86.270 1.00 18.92 18 TYR B CA 1
ATOM 3986 C C . TYR B 1 40 ? 32.447 15.789 86.367 1.00 19.17 18 TYR B C 1
ATOM 3987 O O . TYR B 1 40 ? 32.718 14.580 86.337 1.00 22.34 18 TYR B O 1
ATOM 3996 N N . GLN B 1 41 ? 31.235 16.237 86.444 1.00 18.21 19 GLN B N 1
ATOM 3997 C CA . GLN B 1 41 ? 30.112 15.361 86.338 1.00 18.80 19 GLN B CA 1
ATOM 3998 C C . GLN B 1 41 ? 29.513 15.554 84.976 1.00 18.00 19 GLN B C 1
ATOM 3999 O O . GLN B 1 41 ? 28.991 16.608 84.681 1.00 18.83 19 GLN B O 1
ATOM 4005 N N . PRO B 1 42 ? 29.590 14.542 84.116 1.00 16.91 20 PRO B N 1
ATOM 4006 C CA . PRO B 1 42 ? 29.179 14.742 82.755 1.00 15.82 20 PRO B CA 1
ATOM 4007 C C . PRO B 1 42 ? 27.679 14.801 82.556 1.00 16.56 20 PRO B C 1
ATOM 4008 O O . PRO B 1 42 ? 26.902 14.161 83.287 1.00 18.73 20 PRO B O 1
ATOM 4012 N N . ILE B 1 43 ? 27.265 15.591 81.590 1.00 19.00 21 ILE B N 1
ATOM 4013 C CA . ILE B 1 43 ? 25.904 15.522 81.071 1.00 18.28 21 ILE B CA 1
ATOM 4014 C C . ILE B 1 43 ? 25.954 15.004 79.634 1.00 17.63 21 ILE B C 1
ATOM 4015 O O . ILE B 1 43 ? 27.007 14.991 79.035 1.00 19.42 21 ILE B O 1
ATOM 4020 N N . ILE B 1 44 ? 24.809 14.583 79.124 1.00 15.96 22 ILE B N 1
ATOM 4021 C CA . ILE B 1 44 ? 24.671 14.197 77.755 1.00 18.91 22 ILE B CA 1
ATOM 4022 C C . ILE B 1 44 ? 24.032 15.305 76.939 1.00 18.79 22 ILE B C 1
ATOM 4023 O O . ILE B 1 44 ? 22.992 15.908 77.353 1.00 19.69 22 ILE B O 1
ATOM 4028 N N . VAL B 1 45 ? 24.727 15.643 75.854 1.00 16.91 23 VAL B N 1
ATOM 4029 C CA . VAL B 1 45 ? 24.236 16.538 74.820 1.00 15.55 23 VAL B CA 1
ATOM 4030 C C . VAL B 1 45 ? 24.177 15.777 73.485 1.00 13.89 23 VAL B C 1
ATOM 4031 O O . VAL B 1 45 ? 25.129 15.145 73.106 1.00 18.31 23 VAL B O 1
ATOM 4035 N N . GLU B 1 46 ? 23.040 15.868 72.831 1.00 15.53 24 GLU B N 1
ATOM 4036 C CA . GLU B 1 46 ? 22.874 15.307 71.489 1.00 15.51 24 GLU B CA 1
ATOM 4037 C C . GLU B 1 46 ? 23.396 16.245 70.424 1.00 13.92 24 GLU B C 1
ATOM 4038 O O . GLU B 1 46 ? 23.134 17.444 70.454 1.00 15.88 24 GLU B O 1
ATOM 4044 N N . TYR B 1 47 ? 24.097 15.717 69.443 1.00 14.58 25 TYR B N 1
ATOM 4045 C CA . TYR B 1 47 ? 24.468 16.543 68.284 1.00 13.91 25 TYR B CA 1
ATOM 4046 C C . TYR B 1 47 ? 24.411 15.726 67.009 1.00 13.50 25 TYR B C 1
ATOM 4047 O O . TYR B 1 47 ? 24.507 14.484 67.019 1.00 14.86 25 TYR B O 1
ATOM 4056 N N . ALA B 1 48 ? 24.320 16.443 65.895 1.00 13.31 26 ALA B N 1
ATOM 4057 C CA . ALA B 1 48 ? 24.344 15.852 64.545 1.00 13.40 26 ALA B CA 1
ATOM 4058 C C . ALA B 1 48 ? 25.316 16.607 63.705 1.00 15.64 26 ALA B C 1
ATOM 4059 O O . ALA B 1 48 ? 25.534 17.842 63.870 1.00 14.10 26 ALA B O 1
ATOM 4061 N N . GLU B 1 49 ? 25.943 15.903 62.759 1.00 15.54 27 GLU B N 1
ATOM 4062 C CA . GLU B 1 49 ? 26.895 16.548 61.848 1.00 16.49 27 GLU B CA 1
ATOM 4063 C C . GLU B 1 49 ? 26.225 17.522 60.900 1.00 15.13 27 GLU B C 1
ATOM 4064 O O . GLU B 1 49 ? 26.862 18.485 60.432 1.00 16.59 27 GLU B O 1
ATOM 4070 N N . LYS B 1 50 ? 24.998 17.200 60.523 1.00 15.64 28 LYS B N 1
ATOM 4071 C CA . LYS B 1 50 ? 24.150 18.016 59.620 1.00 15.19 28 LYS B CA 1
ATOM 4072 C C . LYS B 1 50 ? 22.718 17.828 60.075 1.00 13.35 28 LYS B C 1
ATOM 4073 O O . LYS B 1 50 ? 22.404 16.863 60.800 1.00 16.87 28 LYS B O 1
ATOM 4079 N N . PRO B 1 51 ? 21.826 18.758 59.697 1.00 13.55 29 PRO B N 1
ATOM 4080 C CA . PRO B 1 51 ? 20.473 18.756 60.265 1.00 15.05 29 PRO B CA 1
ATOM 4081 C C . PRO B 1 51 ? 19.573 17.589 59.932 1.00 16.54 29 PRO B C 1
ATOM 4082 O O . PRO B 1 51 ? 18.669 17.267 60.728 1.00 17.36 29 PRO B O 1
ATOM 4086 N N . ASP B 1 52 ? 19.851 16.952 58.789 1.00 17.02 30 ASP B N 1
ATOM 4087 C CA . ASP B 1 52 ? 19.087 15.832 58.321 1.00 19.19 30 ASP B CA 1
ATOM 4088 C C . ASP B 1 52 ? 19.619 14.480 58.810 1.00 23.83 30 ASP B C 1
ATOM 4089 O O . ASP B 1 52 ? 19.001 13.457 58.521 1.00 29.18 30 ASP B O 1
ATOM 4094 N N . LYS B 1 53 ? 20.705 14.475 59.586 1.00 21.14 31 LYS B N 1
ATOM 4095 C CA . LYS B 1 53 ? 21.379 13.242 60.003 1.00 19.99 31 LYS B CA 1
ATOM 4096 C C . LYS B 1 53 ? 20.922 12.892 61.407 1.00 23.69 31 LYS B C 1
ATOM 4097 O O . LYS B 1 53 ? 20.256 13.718 62.134 1.00 22.45 31 LYS B O 1
ATOM 4103 N N . ALA B 1 54 ? 21.271 11.649 61.799 1.00 24.93 32 ALA B N 1
ATOM 4104 C CA . ALA B 1 54 ? 20.946 11.175 63.158 1.00 22.55 32 ALA B CA 1
ATOM 4105 C C . ALA B 1 54 ? 21.768 11.933 64.211 1.00 22.08 32 ALA B C 1
ATOM 4106 O O . ALA B 1 54 ? 22.942 12.267 63.985 1.00 23.79 32 ALA B O 1
ATOM 4108 N N . PHE B 1 55 ? 21.122 12.166 65.352 1.00 20.71 33 PHE B N 1
ATOM 4109 C CA . PHE B 1 55 ? 21.787 12.758 66.488 1.00 17.07 33 PHE B CA 1
ATOM 4110 C C . PHE B 1 55 ? 22.457 11.664 67.308 1.00 18.87 33 PHE B C 1
ATOM 4111 O O . PHE B 1 55 ? 21.928 10.564 67.448 1.00 24.17 33 PHE B O 1
ATOM 4119 N N . ILE B 1 56 ? 23.647 11.934 67.805 1.00 18.12 34 ILE B N 1
ATOM 4120 C CA . ILE B 1 56 ? 24.314 11.057 68.689 1.00 18.84 34 ILE B CA 1
ATOM 4121 C C . ILE B 1 56 ? 24.497 11.715 70.055 1.00 18.48 34 ILE B C 1
ATOM 4122 O O . ILE B 1 56 ? 24.535 12.965 70.196 1.00 21.58 34 ILE B O 1
ATOM 4127 N N . GLU B 1 57 ? 24.706 10.893 71.071 1.00 17.11 35 GLU B N 1
ATOM 4128 C CA . GLU B 1 57 ? 24.923 11.355 72.425 1.00 18.29 35 GLU B CA 1
ATOM 4129 C C . GLU B 1 57 ? 26.390 11.573 72.693 1.00 21.31 35 GLU B C 1
ATOM 4130 O O . GLU B 1 57 ? 27.195 10.716 72.390 1.00 25.08 35 GLU B O 1
ATOM 4136 N N . ALA B 1 58 ? 26.707 12.712 73.335 1.00 18.22 36 ALA B N 1
ATOM 4137 C CA . ALA B 1 58 ? 28.082 13.064 73.708 1.00 18.42 36 ALA B CA 1
ATOM 4138 C C . ALA B 1 58 ? 28.203 13.534 75.147 1.00 17.96 36 ALA B C 1
ATOM 4139 O O . ALA B 1 58 ? 27.424 14.395 75.589 1.00 17.59 36 ALA B O 1
ATOM 4141 N N . LYS B 1 59 ? 29.138 12.945 75.890 1.00 18.63 37 LYS B N 1
ATOM 4142 C CA . LYS B 1 59 ? 29.492 13.407 77.195 1.00 16.12 37 LYS B CA 1
ATOM 4143 C C . LYS B 1 59 ? 30.034 14.811 77.101 1.00 15.81 37 LYS B C 1
ATOM 4144 O O . LYS B 1 59 ? 30.877 15.109 76.278 1.00 19.60 37 LYS B O 1
ATOM 4150 N N . THR B 1 60 ? 29.536 15.677 77.976 1.00 15.79 38 THR B N 1
ATOM 4151 C CA . THR B 1 60 ? 29.800 17.107 77.882 1.00 14.43 38 THR B CA 1
ATOM 4152 C C . THR B 1 60 ? 30.082 17.652 79.276 1.00 15.77 38 THR B C 1
ATOM 4153 O O . THR B 1 60 ? 29.392 17.306 80.246 1.00 16.31 38 THR B O 1
ATOM 4157 N N . ARG B 1 61 ? 31.030 18.559 79.334 1.00 15.25 39 ARG B N 1
ATOM 4158 C CA . ARG B 1 61 ? 31.455 19.248 80.547 1.00 14.96 39 ARG B CA 1
ATOM 4159 C C . ARG B 1 61 ? 30.921 20.675 80.505 1.00 15.77 39 ARG B C 1
ATOM 4160 O O . ARG B 1 61 ? 31.271 21.469 79.628 1.00 15.51 39 ARG B O 1
ATOM 4168 N N . ILE B 1 62 ? 30.099 20.985 81.507 1.00 16.06 40 ILE B N 1
ATOM 4169 C CA . ILE B 1 62 ? 29.579 22.355 81.631 1.00 15.44 40 ILE B CA 1
ATOM 4170 C C . ILE B 1 62 ? 30.032 22.973 82.956 1.00 16.59 40 ILE B C 1
ATOM 4171 O O . ILE B 1 62 ? 30.344 22.256 83.917 1.00 16.34 40 ILE B O 1
ATOM 4176 N N . LEU B 1 63 ? 30.002 24.303 83.040 1.00 16.39 41 LEU B N 1
ATOM 4177 C CA . LEU B 1 63 ? 30.591 25.018 84.170 1.00 17.90 41 LEU B CA 1
ATOM 4178 C C . LEU B 1 63 ? 30.028 24.635 85.552 1.00 17.33 41 LEU B C 1
ATOM 4179 O O . LEU B 1 63 ? 30.826 24.471 86.474 1.00 18.66 41 LEU B O 1
ATOM 4184 N N . PRO B 1 64 ? 28.697 24.454 85.668 1.00 17.08 42 PRO B N 1
ATOM 4185 C CA . PRO B 1 64 ? 28.086 24.059 86.962 1.00 19.98 42 PRO B CA 1
ATOM 4186 C C . PRO B 1 64 ? 28.593 22.735 87.516 1.00 21.21 42 PRO B C 1
ATOM 4187 O O . PRO B 1 64 ? 28.504 22.515 88.721 1.00 23.47 42 PRO B O 1
ATOM 4191 N N . TYR B 1 65 ? 29.149 21.871 86.644 1.00 18.44 43 TYR B N 1
ATOM 4192 C CA . TYR B 1 65 ? 29.567 20.532 87.017 1.00 18.01 43 TYR B CA 1
ATOM 4193 C C . TYR B 1 65 ? 31.047 20.325 87.024 1.00 19.86 43 TYR B C 1
ATOM 4194 O O . TYR B 1 65 ? 31.505 19.188 87.036 1.00 20.91 43 TYR B O 1
ATOM 4203 N N . LEU B 1 66 ? 31.817 21.411 87.120 1.00 19.49 44 LEU B N 1
ATOM 4204 C CA . LEU B 1 66 ? 33.263 21.362 87.218 1.00 21.13 44 LEU B CA 1
ATOM 4205 C C . LEU B 1 66 ? 33.613 21.170 88.676 1.00 22.27 44 LEU B C 1
ATOM 4206 O O . LEU B 1 66 ? 33.301 22.002 89.488 1.00 29.56 44 LEU B O 1
ATOM 4211 N N . VAL B 1 67 ? 34.245 20.064 89.034 1.00 23.24 45 VAL B N 1
ATOM 4212 C CA . VAL B 1 67 ? 34.480 19.734 90.444 1.00 22.23 45 VAL B CA 1
ATOM 4213 C C . VAL B 1 67 ? 35.574 20.588 90.999 1.00 23.12 45 VAL B C 1
ATOM 4214 O O . VAL B 1 67 ? 36.639 20.667 90.461 1.00 23.05 45 VAL B O 1
ATOM 4218 N N . GLY B 1 68 ? 35.272 21.248 92.109 1.00 21.92 46 GLY B N 1
ATOM 4219 C CA . GLY B 1 68 ? 36.258 22.139 92.720 1.00 22.44 46 GLY B CA 1
ATOM 4220 C C . GLY B 1 68 ? 36.220 23.575 92.265 1.00 23.02 46 GLY B C 1
ATOM 4221 O O . GLY B 1 68 ? 37.036 24.369 92.708 1.00 25.99 46 GLY B O 1
ATOM 4222 N N . TYR B 1 69 ? 35.246 23.917 91.445 1.00 21.30 47 TYR B N 1
ATOM 4223 C CA . TYR B 1 69 ? 35.093 25.273 90.915 1.00 22.50 47 TYR B CA 1
ATOM 4224 C C . TYR B 1 69 ? 33.687 25.729 91.160 1.00 20.79 47 TYR B C 1
ATOM 4225 O O . TYR B 1 69 ? 32.729 24.961 90.869 1.00 24.67 47 TYR B O 1
ATOM 4234 N N . GLU B 1 70 ? 33.565 26.916 91.775 1.00 22.59 48 GLU B N 1
ATOM 4235 C CA . GLU B 1 70 ? 32.279 27.570 91.867 1.00 21.91 48 GLU B CA 1
ATOM 4236 C C . GLU B 1 70 ? 32.325 28.886 91.126 1.00 20.70 48 GLU B C 1
ATOM 4237 O O . GLU B 1 70 ? 33.293 29.626 91.273 1.00 22.57 48 GLU B O 1
ATOM 4243 N N . GLN B 1 71 ? 31.283 29.163 90.341 1.00 22.82 49 GLN B N 1
ATOM 4244 C CA . GLN B 1 71 ? 31.286 30.374 89.540 1.00 20.51 49 GLN B CA 1
ATOM 4245 C C . GLN B 1 71 ? 31.528 31.618 90.413 1.00 21.21 49 GLN B C 1
ATOM 4246 O O . GLN B 1 71 ? 30.817 31.824 91.405 1.00 26.14 49 GLN B O 1
ATOM 4252 N N A GLN B 1 72 ? 32.534 32.413 90.050 0.50 20.15 50 GLN B N 1
ATOM 4253 N N B GLN B 1 72 ? 32.537 32.409 90.052 0.50 20.49 50 GLN B N 1
ATOM 4254 C CA A GLN B 1 72 ? 32.997 33.484 90.895 0.50 20.76 50 GLN B CA 1
ATOM 4255 C CA B GLN B 1 72 ? 33.001 33.484 90.889 0.50 20.83 50 GLN B CA 1
ATOM 4256 C C A GLN B 1 72 ? 32.252 34.760 90.545 0.50 22.39 50 GLN B C 1
ATOM 4257 C C B GLN B 1 72 ? 32.283 34.777 90.552 0.50 22.76 50 GLN B C 1
ATOM 4258 O O A GLN B 1 72 ? 31.591 35.352 91.401 0.50 25.68 50 GLN B O 1
ATOM 4259 O O B GLN B 1 72 ? 31.689 35.410 91.426 0.50 26.15 50 GLN B O 1
ATOM 4270 N N . THR B 1 73 ? 32.361 35.187 89.290 1.00 19.25 51 THR B N 1
ATOM 4271 C CA . THR B 1 73 ? 31.659 36.383 88.812 1.00 19.96 51 THR B CA 1
ATOM 4272 C C . THR B 1 73 ? 30.276 35.988 88.327 1.00 18.61 51 THR B C 1
ATOM 4273 O O . THR B 1 73 ? 30.182 35.110 87.468 1.00 19.54 51 THR B O 1
ATOM 4277 N N . LYS B 1 74 ? 29.221 36.658 88.835 1.00 21.77 52 LYS B N 1
ATOM 4278 C CA . LYS B 1 74 ? 27.837 36.215 88.646 1.00 22.64 52 LYS B CA 1
ATOM 4279 C C . LYS B 1 74 ? 26.918 37.186 87.958 1.00 22.08 52 LYS B C 1
ATOM 4280 O O . LYS B 1 74 ? 25.767 36.857 87.667 1.00 25.88 52 LYS B O 1
ATOM 4286 N N . THR B 1 75 ? 27.404 38.392 87.692 1.00 20.27 53 THR B N 1
ATOM 4287 C CA . THR B 1 75 ? 26.607 39.371 87.006 1.00 20.83 53 THR B CA 1
ATOM 4288 C C . THR B 1 75 ? 27.515 40.213 86.117 1.00 17.34 53 THR B C 1
ATOM 4289 O O . THR B 1 75 ? 28.721 40.299 86.294 1.00 19.95 53 THR B O 1
ATOM 4293 N N . GLN B 1 76 ? 26.907 40.875 85.163 1.00 20.06 54 GLN B N 1
ATOM 4294 C CA . GLN B 1 76 ? 27.644 41.703 84.248 1.00 22.19 54 GLN B CA 1
ATOM 4295 C C . GLN B 1 76 ? 28.320 42.883 84.951 1.00 19.18 54 GLN B C 1
ATOM 4296 O O . GLN B 1 76 ? 29.424 43.254 84.598 1.00 22.09 54 GLN B O 1
ATOM 4302 N N A ASP B 1 77 ? 27.633 43.452 85.955 0.50 22.85 55 ASP B N 1
ATOM 4303 N N B ASP B 1 77 ? 27.679 43.441 85.972 0.50 22.38 55 ASP B N 1
ATOM 4304 C CA A ASP B 1 77 ? 28.195 44.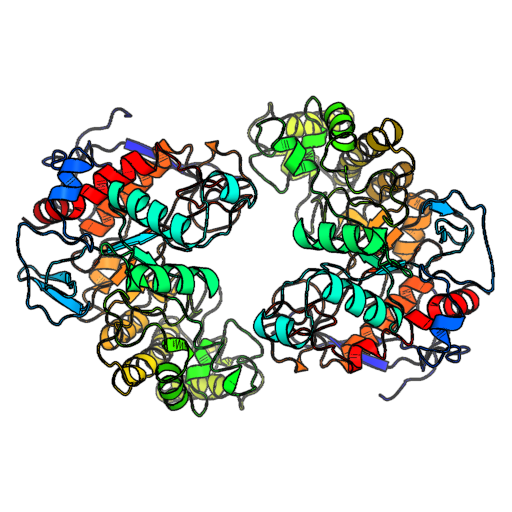523 86.777 0.50 25.57 55 ASP B CA 1
ATOM 4305 C CA B ASP B 1 77 ? 28.276 44.557 86.672 0.50 24.74 55 ASP B CA 1
ATOM 4306 C C A ASP B 1 77 ? 29.462 44.052 87.454 0.50 21.46 55 ASP B C 1
ATOM 4307 C C B ASP B 1 77 ? 29.429 44.119 87.589 0.50 24.09 55 ASP B C 1
ATOM 4308 O O A ASP B 1 77 ? 30.500 44.724 87.335 0.50 20.18 55 ASP B O 1
ATOM 4309 O O B ASP B 1 77 ? 30.381 44.890 87.778 0.50 23.78 55 ASP B O 1
ATOM 4318 N N . GLU B 1 78 ? 29.405 42.876 88.093 1.00 21.23 56 GLU B N 1
ATOM 4319 C CA . GLU B 1 78 ? 30.569 42.351 88.804 1.00 21.69 56 GLU B CA 1
ATOM 4320 C C . GLU B 1 78 ? 31.696 42.189 87.782 1.00 19.69 56 GLU B C 1
ATOM 4321 O O . GLU B 1 78 ? 32.847 42.540 88.031 1.00 22.36 56 GLU B O 1
ATOM 4327 N N . TYR B 1 79 ? 31.373 41.651 86.602 1.00 17.57 57 TYR B N 1
ATOM 4328 C CA . TYR B 1 79 ? 32.396 41.460 85.627 1.00 16.59 57 TYR B CA 1
ATOM 4329 C C . TYR B 1 79 ? 33.049 42.746 85.161 1.00 17.11 57 TYR B C 1
ATOM 4330 O O . TYR B 1 79 ? 34.300 42.860 85.117 1.00 16.76 57 TYR B O 1
ATOM 4339 N N . LEU B 1 80 ? 32.225 43.738 84.858 1.00 18.10 58 LEU B N 1
ATOM 4340 C CA . LEU B 1 80 ? 32.767 44.958 84.283 1.00 19.09 58 LEU B CA 1
ATOM 4341 C C . LEU B 1 80 ? 33.662 45.692 85.268 1.00 20.83 58 LEU B C 1
ATOM 4342 O O . LEU B 1 80 ? 34.579 46.409 84.821 1.00 24.58 58 LEU B O 1
ATOM 4347 N N . GLN B 1 81 ? 33.496 45.444 86.582 1.00 17.51 59 GLN B N 1
ATOM 4348 C CA . GLN B 1 81 ? 34.396 45.997 87.602 1.00 20.47 59 GLN B CA 1
ATOM 4349 C C . GLN B 1 81 ? 35.762 45.299 87.662 1.00 20.95 59 GLN B C 1
ATOM 4350 O O . GLN B 1 81 ? 36.716 45.890 88.202 1.00 26.56 59 GLN B O 1
ATOM 4356 N N . SER B 1 82 ? 35.849 44.075 87.132 1.00 18.45 60 SER B N 1
ATOM 4357 C CA . SER B 1 82 ? 37.102 43.297 87.216 1.00 18.24 60 SER B CA 1
ATOM 4358 C C . SER B 1 82 ? 38.012 43.510 85.994 1.00 15.56 60 SER B C 1
ATOM 4359 O O . SER B 1 82 ? 39.195 43.051 86.038 1.00 17.40 60 SER B O 1
ATOM 4362 N N . VAL B 1 83 ? 37.532 44.184 84.937 1.00 15.63 61 VAL B N 1
ATOM 4363 C CA . VAL B 1 83 ? 38.272 44.375 83.727 1.00 14.43 61 VAL B CA 1
ATOM 4364 C C . VAL B 1 83 ? 38.409 45.840 83.327 1.00 14.69 61 VAL B C 1
ATOM 4365 O O . VAL B 1 83 ? 37.622 46.685 83.804 1.00 18.99 61 VAL B O 1
ATOM 4369 N N . ASN B 1 84 ? 39.395 46.124 82.481 1.00 15.49 62 ASN B N 1
ATOM 4370 C CA . ASN B 1 84 ? 39.593 47.459 81.940 1.00 14.87 62 ASN B CA 1
ATOM 4371 C C . ASN B 1 84 ? 38.820 47.673 80.630 1.00 16.01 62 ASN B C 1
ATOM 4372 O O . ASN B 1 84 ? 38.032 46.839 80.206 1.00 15.81 62 ASN B O 1
ATOM 4377 N N . LYS B 1 85 ? 39.103 48.790 79.970 1.00 15.78 63 LYS B N 1
ATOM 4378 C CA . LYS B 1 85 ? 38.324 49.119 78.752 1.00 16.70 63 LYS B CA 1
ATOM 4379 C C . LYS B 1 85 ? 38.477 48.146 77.591 1.00 15.85 63 LYS B C 1
ATOM 4380 O O . LYS B 1 85 ? 37.636 48.111 76.717 1.00 17.09 63 LYS B O 1
ATOM 4386 N N . TYR B 1 86 ? 39.541 47.394 77.610 1.00 15.05 64 TYR B N 1
ATOM 4387 C CA . TYR B 1 86 ? 39.822 46.377 76.627 1.00 14.31 64 TYR B CA 1
ATOM 4388 C C . TYR B 1 86 ? 39.277 45.004 76.955 1.00 13.13 64 TYR B C 1
ATOM 4389 O O . TYR B 1 86 ? 39.277 44.105 76.087 1.00 14.66 64 TYR B O 1
ATOM 4398 N N . GLY B 1 87 ? 38.720 44.845 78.142 1.00 13.10 65 GLY B N 1
ATOM 4399 C CA . GLY B 1 87 ? 38.324 43.512 78.633 1.00 12.91 65 GLY B CA 1
ATOM 4400 C C . GLY B 1 87 ? 39.459 42.730 79.254 1.00 13.17 65 GLY B C 1
ATOM 4401 O O . GLY B 1 87 ? 39.294 41.538 79.521 1.00 12.53 65 GLY B O 1
ATOM 4402 N N . SER B 1 88 ? 40.554 43.414 79.558 1.00 12.66 66 SER B N 1
ATOM 4403 C CA . SER B 1 88 ? 41.691 42.775 80.208 1.00 11.95 66 SER B CA 1
ATOM 4404 C C . SER B 1 88 ? 41.506 42.768 81.724 1.00 12.49 66 SER B C 1
ATOM 4405 O O . SER B 1 88 ? 40.903 43.709 82.276 1.00 14.10 66 SER B O 1
ATOM 4408 N N . TYR B 1 89 ? 41.969 41.716 82.381 1.00 12.73 67 TYR B N 1
ATOM 4409 C CA . TYR B 1 89 ? 41.835 41.645 83.834 1.00 13.87 67 TYR B CA 1
ATOM 4410 C C . TYR B 1 89 ? 42.658 42.788 84.430 1.00 13.16 67 TYR B C 1
ATOM 4411 O O . TYR B 1 89 ? 43.806 42.982 84.061 1.00 15.04 67 TYR B O 1
ATOM 4420 N N . ALA B 1 90 ? 42.027 43.498 85.369 1.00 14.68 68 ALA B N 1
ATOM 4421 C CA . ALA B 1 90 ? 42.557 44.744 85.911 1.00 17.26 68 ALA B CA 1
ATOM 4422 C C . ALA B 1 90 ? 43.077 44.654 87.307 1.00 19.19 68 ALA B C 1
ATOM 4423 O O . ALA B 1 90 ? 43.691 45.633 87.765 1.00 21.47 68 ALA B O 1
ATOM 4425 N N . LYS B 1 91 ? 42.894 43.503 87.961 1.00 17.45 69 LYS B N 1
ATOM 4426 C CA . LYS B 1 91 ? 43.107 43.371 89.396 1.00 20.49 69 LYS B CA 1
ATOM 4427 C C . LYS B 1 91 ? 44.165 42.346 89.758 1.00 20.30 69 LYS B C 1
ATOM 4428 O O . LYS B 1 91 ? 44.243 41.906 90.904 1.00 26.23 69 LYS B O 1
ATOM 4434 N N . GLY B 1 92 ? 44.993 41.947 88.789 1.00 19.35 70 GLY B N 1
ATOM 4435 C CA . GLY B 1 92 ? 45.930 40.858 88.994 1.00 18.31 70 GLY B CA 1
ATOM 4436 C C . GLY B 1 92 ? 47.302 41.177 88.430 1.00 16.91 70 GLY B C 1
ATOM 4437 O O . GLY B 1 92 ? 47.912 42.158 88.762 1.00 19.51 70 GLY B O 1
ATOM 4438 N N . GLN B 1 93 ? 47.730 40.355 87.476 1.00 15.46 71 GLN B N 1
ATOM 4439 C CA . GLN B 1 93 ? 49.017 40.532 86.862 1.00 15.38 71 GLN B CA 1
ATOM 4440 C C . GLN B 1 93 ? 49.006 41.649 85.846 1.00 14.88 71 GLN B C 1
ATOM 4441 O O . GLN B 1 93 ? 47.966 42.020 85.265 1.00 15.87 71 GLN B O 1
ATOM 4447 N N . LYS B 1 94 ? 50.194 42.151 85.593 1.00 15.10 72 LYS B N 1
ATOM 4448 C CA . LYS B 1 94 ? 50.436 43.184 84.608 1.00 14.54 72 LYS B CA 1
ATOM 4449 C C . LYS B 1 94 ? 51.818 42.998 84.060 1.00 14.86 72 LYS B C 1
ATOM 4450 O O . LYS B 1 94 ? 52.680 42.475 84.747 1.00 17.33 72 LYS B O 1
ATOM 4456 N N . PHE B 1 95 ? 51.996 43.437 82.825 1.00 14.78 73 PHE B N 1
ATOM 4457 C CA . PHE B 1 95 ? 53.255 43.265 82.125 1.00 15.08 73 PHE B CA 1
ATOM 4458 C C . PHE B 1 95 ? 53.700 44.640 81.586 1.00 14.61 73 PHE B C 1
ATOM 4459 O O . PHE B 1 95 ? 52.993 45.642 81.738 1.00 16.70 73 PHE B O 1
ATOM 4467 N N . LYS B 1 96 ? 54.862 44.697 80.922 1.00 17.07 74 LYS B N 1
ATOM 4468 C CA . LYS B 1 96 ? 55.307 45.963 80.305 1.00 17.95 74 LYS B CA 1
ATOM 4469 C C . LYS B 1 96 ? 54.283 46.435 79.259 1.00 17.36 74 LYS B C 1
ATOM 4470 O O . LYS B 1 96 ? 53.800 45.648 78.474 1.00 18.74 74 LYS B O 1
ATOM 4476 N N . ALA B 1 97 ? 53.977 47.729 79.313 1.00 17.72 75 ALA B N 1
ATOM 4477 C CA . ALA B 1 97 ? 53.072 48.374 78.391 1.00 18.74 75 ALA B CA 1
ATOM 4478 C C . ALA B 1 97 ? 53.835 49.058 77.297 1.00 18.28 75 ALA B C 1
ATOM 4479 O O . ALA B 1 97 ? 54.777 49.807 77.548 1.00 23.59 75 ALA B O 1
ATOM 4481 N N . THR B 1 98 ? 53.476 48.743 76.060 1.00 16.96 76 THR B N 1
ATOM 4482 C CA . THR B 1 98 ? 54.146 49.326 74.874 1.00 17.10 76 THR B CA 1
ATOM 4483 C C . THR B 1 98 ? 53.227 50.281 74.114 1.00 16.51 76 THR B C 1
ATOM 4484 O O . THR B 1 98 ? 53.657 50.850 73.088 1.00 20.66 76 THR B O 1
ATOM 4488 N N . GLY B 1 99 ? 51.975 50.409 74.563 1.00 16.54 77 GLY B N 1
ATOM 4489 C CA . GLY B 1 99 ? 50.976 51.170 73.833 1.00 16.17 77 GLY B CA 1
ATOM 4490 C C . GLY B 1 99 ? 50.352 50.414 72.677 1.00 16.72 77 GLY B C 1
ATOM 4491 O O . GLY B 1 99 ? 49.551 51.000 71.924 1.00 18.62 77 GLY B O 1
ATOM 4492 N N . ARG B 1 100 ? 50.703 49.134 72.541 1.00 15.81 78 ARG B N 1
ATOM 4493 C CA . ARG B 1 100 ? 50.175 48.327 71.420 1.00 15.12 78 ARG B CA 1
ATOM 4494 C C . ARG B 1 100 ? 49.874 46.915 71.981 1.00 14.90 78 ARG B C 1
ATOM 4495 O O . ARG B 1 100 ? 50.564 46.422 72.872 1.00 16.22 78 ARG B O 1
ATOM 4503 N N . PHE B 1 101 ? 48.899 46.222 71.395 1.00 14.17 79 PHE B N 1
ATOM 4504 C CA . PHE B 1 101 ? 48.709 44.830 71.654 1.00 13.84 79 PHE B CA 1
ATOM 4505 C C . PHE B 1 101 ? 49.979 44.076 71.292 1.00 13.31 79 PHE B C 1
ATOM 4506 O O . PHE B 1 101 ? 50.611 44.307 70.268 1.00 16.33 79 PHE B O 1
ATOM 4514 N N . ARG B 1 102 ? 50.356 43.129 72.147 1.00 13.21 80 ARG B N 1
ATOM 4515 C CA . ARG B 1 102 ? 51.579 42.330 71.953 1.00 13.50 80 ARG B CA 1
ATOM 4516 C C . ARG B 1 102 ? 51.346 40.961 72.584 1.00 13.88 80 ARG B C 1
ATOM 4517 O O . ARG B 1 102 ? 50.320 40.737 73.272 1.00 14.74 80 ARG B O 1
ATOM 4525 N N . VAL B 1 103 ? 52.311 40.069 72.397 1.00 14.95 81 VAL B N 1
ATOM 4526 C CA . VAL B 1 103 ? 52.244 38.770 73.000 1.00 15.45 81 VAL B CA 1
ATOM 4527 C C . VAL B 1 103 ? 53.315 38.607 74.048 1.00 16.10 81 VAL B C 1
ATOM 4528 O O . VAL B 1 103 ? 54.503 38.872 73.785 1.00 19.32 81 VAL B O 1
ATOM 4532 N N . GLU B 1 104 ? 52.918 38.174 75.241 1.00 17.00 82 GLU B N 1
ATOM 4533 C CA . GLU B 1 104 ? 53.864 37.791 76.250 1.00 20.43 82 GLU B CA 1
ATOM 4534 C C . GLU B 1 104 ? 53.867 36.282 76.122 1.00 20.56 82 GLU B C 1
ATOM 4535 O O . GLU B 1 104 ? 52.988 35.543 76.623 1.00 18.32 82 GLU B O 1
ATOM 4541 N N . LYS B 1 105 ? 54.886 35.804 75.387 1.00 19.49 83 LYS B N 1
ATOM 4542 C CA . LYS B 1 105 ? 55.072 34.400 75.053 1.00 19.83 83 LYS B CA 1
ATOM 4543 C C . LYS B 1 105 ? 55.791 33.727 76.168 1.00 19.86 83 LYS B C 1
ATOM 4544 O O . LYS B 1 105 ? 56.844 34.181 76.619 1.00 26.54 83 LYS B O 1
ATOM 4550 N N . ASN B 1 106 ? 55.244 32.619 76.642 1.00 21.70 84 ASN B N 1
ATOM 4551 C CA . ASN B 1 106 ? 55.892 31.870 77.700 1.00 19.69 84 ASN B CA 1
ATOM 4552 C C . ASN B 1 106 ? 55.652 30.387 77.455 1.00 17.36 84 ASN B C 1
ATOM 4553 O O . ASN B 1 106 ? 54.637 29.804 77.926 1.00 20.33 84 ASN B O 1
ATOM 4558 N N A SER B 1 107 ? 56.568 29.800 76.701 0.50 21.26 85 SER B N 1
ATOM 4559 N N B SER B 1 107 ? 56.511 29.761 76.687 0.50 19.50 85 SER B N 1
ATOM 4560 C CA A SER B 1 107 ? 56.518 28.404 76.235 0.50 24.28 85 SER B CA 1
ATOM 4561 C CA B SER B 1 107 ? 56.286 28.370 76.279 0.50 19.08 85 SER B CA 1
ATOM 4562 C C A SER B 1 107 ? 56.294 27.368 77.341 0.50 20.23 85 SER B C 1
ATOM 4563 C C B SER B 1 107 ? 56.089 27.442 77.463 0.50 19.03 85 SER B C 1
ATOM 4564 O O A SER B 1 107 ? 55.610 26.377 77.150 0.50 28.13 85 SER B O 1
ATOM 4565 O O B SER B 1 107 ? 55.141 26.653 77.489 0.50 17.38 85 SER B O 1
ATOM 4570 N N . ASN B 1 108 ? 56.934 27.600 78.487 1.00 18.98 86 ASN B N 1
ATOM 4571 C CA . ASN B 1 108 ? 56.855 26.690 79.673 1.00 19.86 86 ASN B CA 1
ATOM 4572 C C . ASN B 1 108 ? 55.820 27.055 80.701 1.00 20.91 86 ASN B C 1
ATOM 4573 O O . ASN B 1 108 ? 55.679 26.376 81.749 1.00 22.93 86 ASN B O 1
ATOM 4578 N N . GLY B 1 109 ? 55.085 28.123 80.399 1.00 20.42 87 GLY B N 1
ATOM 4579 C CA . GLY B 1 109 ? 54.055 28.593 81.216 1.00 18.85 87 GLY B CA 1
ATOM 4580 C C . GLY B 1 109 ? 52.881 28.924 80.341 1.00 17.85 87 GLY B C 1
ATOM 4581 O O . GLY B 1 109 ? 52.501 28.092 79.505 1.00 18.26 87 GLY B O 1
ATOM 4582 N N . ARG B 1 110 ? 52.225 30.022 80.631 1.00 14.88 88 ARG B N 1
ATOM 4583 C CA . ARG B 1 110 ? 51.054 30.436 79.901 1.00 13.85 88 ARG B CA 1
ATOM 4584 C C . ARG B 1 110 ? 51.351 31.733 79.151 1.00 13.58 88 ARG B C 1
ATOM 4585 O O . ARG B 1 110 ? 51.922 32.660 79.693 1.00 15.39 88 ARG B O 1
ATOM 4593 N N . SER B 1 111 ? 50.994 31.745 77.872 1.00 13.44 89 SER B N 1
ATOM 4594 C CA . SER B 1 111 ? 51.116 32.904 77.068 1.00 13.72 89 SER B CA 1
ATOM 4595 C C . SER B 1 111 ? 49.873 33.758 77.193 1.00 13.32 89 SER B C 1
ATOM 4596 O O . SER B 1 111 ? 48.771 33.250 77.389 1.00 13.32 89 SER B O 1
ATOM 4599 N N . TRP B 1 112 ? 50.051 35.043 77.005 1.00 13.41 90 TRP B N 1
ATOM 4600 C CA . TRP B 1 112 ? 48.955 36.015 77.035 1.00 13.24 90 TRP B CA 1
ATOM 4601 C C . TRP B 1 112 ? 49.106 37.025 75.924 1.00 13.56 90 TRP B C 1
ATOM 4602 O O . TRP B 1 112 ? 50.216 37.466 75.609 1.00 15.04 90 TRP B O 1
ATOM 4613 N N . ILE B 1 113 ? 47.969 37.454 75.389 1.00 11.85 91 ILE B N 1
ATOM 4614 C CA . ILE B 1 113 ? 47.932 38.752 74.703 1.00 12.59 91 ILE B CA 1
ATOM 4615 C C . ILE B 1 113 ? 47.952 39.818 75.803 1.00 12.43 91 ILE B C 1
ATOM 4616 O O . ILE B 1 113 ? 47.252 39.712 76.806 1.00 13.49 91 ILE B O 1
ATOM 4621 N N . VAL B 1 114 ? 48.798 40.834 75.621 1.00 12.34 92 VAL B N 1
ATOM 4622 C CA . VAL B 1 114 ? 48.899 41.957 76.517 1.00 13.04 92 VAL B CA 1
ATOM 4623 C C . VAL B 1 114 ? 48.397 43.170 75.787 1.00 12.27 92 VAL B C 1
ATOM 4624 O O . VAL B 1 114 ? 48.790 43.442 74.620 1.00 12.81 92 VAL B O 1
ATOM 4628 N N . ASP B 1 115 ? 47.490 43.915 76.483 1.00 11.72 93 ASP B N 1
ATOM 4629 C CA . ASP B 1 115 ? 46.861 45.120 75.929 1.00 13.72 93 ASP B CA 1
ATOM 4630 C C . ASP B 1 115 ? 47.843 46.309 75.893 1.00 13.55 93 ASP B C 1
ATOM 4631 O O . ASP B 1 115 ? 48.954 46.207 76.421 1.00 13.10 93 ASP B O 1
ATOM 4636 N N . PRO B 1 116 ? 47.452 47.385 75.270 1.00 13.80 94 PRO B N 1
ATOM 4637 C CA . PRO B 1 116 ? 48.307 48.552 75.171 1.00 13.29 94 PRO B CA 1
ATOM 4638 C C . PRO B 1 116 ? 48.842 49.124 76.488 1.00 14.96 94 PRO B C 1
ATOM 4639 O O . PRO B 1 116 ? 49.888 49.776 76.496 1.00 17.44 94 PRO B O 1
ATOM 4643 N N . GLU B 1 117 ? 48.086 48.867 77.574 1.00 13.70 95 GLU B N 1
ATOM 4644 C CA . GLU B 1 117 ? 48.405 49.342 78.891 1.00 14.21 95 GLU B CA 1
ATOM 4645 C C . GLU B 1 117 ? 49.096 48.290 79.765 1.00 15.63 95 GLU B C 1
ATOM 4646 O O . GLU B 1 117 ? 49.391 48.557 80.905 1.00 16.52 95 GLU B O 1
ATOM 4652 N N . GLY B 1 118 ? 49.436 47.125 79.199 1.00 13.11 96 GLY B N 1
ATOM 4653 C CA . GLY B 1 118 ? 50.185 46.098 79.898 1.00 13.62 96 GLY B CA 1
ATOM 4654 C C . GLY B 1 118 ? 49.332 45.058 80.613 1.00 12.69 96 GLY B C 1
ATOM 4655 O O . GLY B 1 118 ? 49.891 44.128 81.181 1.00 14.93 96 GLY B O 1
ATOM 4656 N N . TYR B 1 119 ? 48.014 45.121 80.481 1.00 13.37 97 TYR B N 1
ATOM 4657 C CA . TYR B 1 119 ? 47.151 44.165 81.152 1.00 12.66 97 TYR B CA 1
ATOM 4658 C C . TYR B 1 119 ? 46.876 42.954 80.294 1.00 12.59 97 TYR B C 1
ATOM 4659 O O . TYR B 1 119 ? 46.787 43.073 79.075 1.00 13.27 97 TYR B O 1
ATOM 4668 N N . PRO B 1 120 ? 46.687 41.794 80.932 1.00 11.46 98 PRO B N 1
ATOM 4669 C CA . PRO B 1 120 ? 46.478 40.572 80.122 1.00 13.63 98 PRO B CA 1
ATOM 4670 C C . PRO B 1 120 ? 45.054 40.563 79.596 1.00 13.07 98 PRO B C 1
ATOM 4671 O O . PRO B 1 120 ? 44.080 40.632 80.369 1.00 13.04 98 PRO B O 1
ATOM 4675 N N . TYR B 1 121 ? 44.946 40.389 78.264 1.00 11.92 99 TYR B N 1
ATOM 4676 C CA . TYR B 1 121 ? 43.665 40.345 77.589 1.00 11.24 99 TYR B CA 1
ATOM 4677 C C . TYR B 1 121 ? 43.438 38.905 77.071 1.00 10.80 99 TYR B C 1
ATOM 4678 O O . TYR B 1 121 ? 44.122 38.521 76.139 1.00 12.76 99 TYR B O 1
ATOM 4687 N N . TYR B 1 122 ? 42.537 38.167 77.684 1.00 11.02 100 TYR B N 1
ATOM 4688 C CA . TYR B 1 122 ? 42.138 36.855 77.181 1.00 11.44 100 TYR B CA 1
ATOM 4689 C C . TYR B 1 122 ? 41.157 37.105 76.053 1.00 10.36 100 TYR B C 1
ATOM 4690 O O . TYR B 1 122 ? 40.107 37.661 76.257 1.00 11.45 100 TYR B O 1
ATOM 4699 N N . VAL B 1 123 ? 41.527 36.641 74.851 1.00 10.70 101 VAL B N 1
ATOM 4700 C CA . VAL B 1 123 ? 40.744 37.039 73.663 1.00 11.87 101 VAL B CA 1
ATOM 4701 C C . VAL B 1 123 ? 39.385 36.322 73.724 1.00 11.36 101 VAL B C 1
ATOM 4702 O O . VAL B 1 123 ? 39.339 35.095 73.779 1.00 12.00 101 VAL B O 1
ATOM 4706 N N . ARG B 1 124 ? 38.311 37.106 73.660 1.00 10.72 102 ARG B N 1
ATOM 4707 C CA . ARG B 1 124 ? 36.933 36.607 73.467 1.00 10.92 102 ARG B CA 1
ATOM 4708 C C . ARG B 1 124 ? 36.294 37.480 72.405 1.00 11.11 102 ARG B C 1
ATOM 4709 O O . ARG B 1 124 ? 35.956 38.633 72.660 1.00 11.47 102 ARG B O 1
ATOM 4717 N N . GLY B 1 125 ? 36.247 36.931 71.184 1.00 11.27 103 GLY B N 1
ATOM 4718 C CA . GLY B 1 125 ? 35.854 37.666 70.066 1.00 10.83 103 GLY B CA 1
ATOM 4719 C C . GLY B 1 125 ? 34.617 37.103 69.362 1.00 10.56 103 GLY B C 1
ATOM 4720 O O . GLY B 1 125 ? 34.158 36.018 69.660 1.00 11.34 103 GLY B O 1
ATOM 4721 N N A ILE B 1 126 ? 34.055 37.930 68.483 0.50 10.50 104 ILE B N 1
ATOM 4722 N N B ILE B 1 126 ? 34.059 37.929 68.478 0.50 10.51 104 ILE B N 1
ATOM 4723 C CA A ILE B 1 126 ? 32.923 37.554 67.622 0.50 11.91 104 ILE B CA 1
ATOM 4724 C CA B ILE B 1 126 ? 32.921 37.558 67.625 0.50 11.95 104 ILE B CA 1
ATOM 4725 C C A ILE B 1 126 ? 33.333 37.792 66.172 0.50 10.67 104 ILE B C 1
ATOM 4726 C C B ILE B 1 126 ? 33.329 37.795 66.172 0.50 10.67 104 ILE B C 1
ATOM 4727 O O A ILE B 1 126 ? 33.869 38.855 65.804 0.50 12.70 104 ILE B O 1
ATOM 4728 O O B ILE B 1 126 ? 33.869 38.857 65.802 0.50 12.70 104 ILE B O 1
ATOM 4737 N N . ALA B 1 127 ? 33.036 36.826 65.317 1.00 10.36 105 ALA B N 1
ATOM 4738 C CA . ALA B 1 127 ? 33.418 36.926 63.901 1.00 10.91 105 ALA B CA 1
ATOM 4739 C C . ALA B 1 127 ? 32.289 37.626 63.110 1.00 10.50 105 ALA B C 1
ATOM 4740 O O . ALA B 1 127 ? 31.094 37.635 63.499 1.00 11.45 105 ALA B O 1
ATOM 4742 N N . SER B 1 128 ? 32.676 38.200 61.956 1.00 11.06 106 SER B N 1
ATOM 4743 C CA . SER B 1 128 ? 31.703 38.716 60.971 1.00 11.13 106 SER B CA 1
ATOM 4744 C C . SER B 1 128 ? 30.786 39.763 61.538 1.00 11.84 106 SER B C 1
ATOM 4745 O O . SER B 1 128 ? 29.547 39.773 61.304 1.00 12.78 106 SER B O 1
ATOM 4748 N N . PHE B 1 129 ? 31.378 40.748 62.210 1.00 11.59 107 PHE B N 1
ATOM 4749 C CA . PHE B 1 129 ? 30.606 41.844 62.730 1.00 12.16 107 PHE B CA 1
ATOM 4750 C C . PHE B 1 129 ? 30.354 42.842 61.625 1.00 12.24 107 PHE B C 1
ATOM 4751 O O . PHE B 1 129 ? 31.183 43.667 61.276 1.00 14.77 107 PHE B O 1
ATOM 4759 N N A ARG B 1 130 ? 29.140 42.813 61.120 0.50 13.22 108 ARG B N 1
ATOM 4760 N N B ARG B 1 130 ? 29.135 42.732 61.093 0.50 14.44 108 ARG B N 1
ATOM 4761 C CA A ARG B 1 130 ? 28.752 43.667 59.991 0.50 13.23 108 ARG B CA 1
ATOM 4762 C CA B ARG B 1 130 ? 28.669 43.436 59.868 0.50 15.10 108 ARG B CA 1
ATOM 4763 C C A ARG B 1 130 ? 27.230 43.639 59.920 0.50 13.96 108 ARG B C 1
ATOM 4764 C C B ARG B 1 130 ? 27.186 43.656 59.982 0.50 14.61 108 ARG B C 1
ATOM 4765 O O A ARG B 1 130 ? 26.568 42.767 60.527 0.50 15.09 108 ARG B O 1
ATOM 4766 O O B ARG B 1 130 ? 26.498 42.942 60.735 0.50 14.87 108 ARG B O 1
ATOM 4781 N N . MET B 1 131 ? 26.681 44.635 59.233 1.00 16.39 109 MET B N 1
ATOM 4782 C CA . MET B 1 131 ? 25.221 44.880 59.221 1.00 16.96 109 MET B CA 1
ATOM 4783 C C . MET B 1 131 ? 24.579 44.036 58.180 1.00 17.68 109 MET B C 1
ATOM 4784 O O . MET B 1 131 ? 24.070 44.546 57.203 1.00 21.12 109 MET B O 1
ATOM 4789 N N A ASP B 1 132 ? 24.648 42.716 58.341 0.50 16.09 110 ASP B N 1
ATOM 4790 N N B ASP B 1 132 ? 24.533 42.737 58.446 0.50 16.38 110 ASP B N 1
ATOM 4791 C CA A ASP B 1 132 ? 24.104 41.798 57.303 0.50 18.31 110 ASP B CA 1
ATOM 4792 C CA B ASP B 1 132 ? 24.159 41.743 57.425 0.50 20.13 110 ASP B CA 1
ATOM 4793 C C A ASP B 1 132 ? 22.884 41.043 57.786 0.50 18.35 110 ASP B C 1
ATOM 4794 C C B ASP B 1 132 ? 22.780 41.164 57.634 0.50 17.62 110 ASP B C 1
ATOM 4795 O O A ASP B 1 132 ? 22.731 39.870 57.455 0.50 19.46 110 ASP B O 1
ATOM 4796 O O B ASP B 1 132 ? 22.394 40.232 56.940 0.50 22.71 110 ASP B O 1
ATOM 4805 N N . GLY B 1 133 ? 22.046 41.699 58.602 1.00 16.12 111 GLY B N 1
ATOM 4806 C CA . GLY B 1 133 ? 20.731 41.178 58.958 1.00 17.16 111 GLY B CA 1
ATOM 4807 C C . GLY B 1 133 ? 19.648 41.942 58.268 1.00 18.96 111 GLY B C 1
ATOM 4808 O O . GLY B 1 133 ? 19.850 42.682 57.295 1.00 21.86 111 GLY B O 1
ATOM 4809 N N . ASN B 1 134 ? 18.445 41.721 58.749 1.00 18.47 112 ASN B N 1
ATOM 4810 C CA . ASN B 1 134 ? 17.238 42.382 58.155 1.00 19.93 112 ASN B CA 1
ATOM 4811 C C . ASN B 1 134 ? 17.275 43.889 58.388 1.00 20.92 112 ASN B C 1
ATOM 4812 O O . ASN B 1 134 ? 17.404 44.331 59.528 1.00 21.23 112 ASN B O 1
ATOM 4817 N N . SER B 1 135 ? 17.174 44.665 57.297 1.00 21.17 113 SER B N 1
ATOM 4818 C CA . SER B 1 135 ? 17.308 46.126 57.344 1.00 25.01 113 SER B CA 1
ATOM 4819 C C . SER B 1 135 ? 16.213 46.785 58.157 1.00 25.25 113 SER B C 1
ATOM 4820 O O . SER B 1 135 ? 16.468 47.791 58.818 1.00 25.41 113 SER B O 1
ATOM 4823 N N . SER B 1 136 ? 14.980 46.268 58.053 1.00 25.04 114 SER B N 1
ATOM 4824 C CA . SER B 1 136 ? 13.859 46.829 58.859 1.00 24.19 114 SER B CA 1
ATOM 4825 C C . SER B 1 136 ? 14.109 46.634 60.356 1.00 25.85 114 SER B C 1
ATOM 4826 O O . SER B 1 136 ? 13.937 47.565 61.156 1.00 27.47 114 SER B O 1
ATOM 4829 N N . ALA B 1 137 ? 14.620 45.456 60.718 1.00 23.68 115 ALA B N 1
ATOM 4830 C CA . ALA B 1 137 ? 14.939 45.179 62.114 1.00 21.69 115 ALA B CA 1
ATOM 4831 C C . ALA B 1 137 ? 16.073 46.041 62.583 1.00 20.85 115 ALA B C 1
ATOM 4832 O O . ALA B 1 137 ? 16.055 46.454 63.727 1.00 23.53 115 ALA B O 1
ATOM 4834 N N . PHE B 1 138 ? 17.060 46.252 61.715 1.00 20.29 116 PHE B N 1
ATOM 4835 C CA . PHE B 1 138 ? 18.194 47.096 62.065 1.00 20.14 116 PHE B CA 1
ATOM 4836 C C . PHE B 1 138 ? 17.697 48.493 62.466 1.00 23.72 116 PHE B C 1
ATOM 4837 O O . PHE B 1 138 ? 18.074 49.025 63.543 1.00 23.89 116 PHE B O 1
ATOM 4845 N N . GLY B 1 139 ? 16.860 49.094 61.608 1.00 23.71 117 GLY B N 1
ATOM 4846 C CA . GLY B 1 139 ? 16.383 50.473 61.824 1.00 26.33 117 GLY B CA 1
ATOM 4847 C C . GLY B 1 139 ? 15.579 50.669 63.094 1.00 28.70 117 GLY B C 1
ATOM 4848 O O . GLY B 1 139 ? 15.551 51.780 63.620 1.00 30.28 117 GLY B O 1
ATOM 4849 N N . LYS B 1 140 ? 14.921 49.597 63.595 1.00 25.55 118 LYS B N 1
ATOM 4850 C CA . LYS B 1 140 ? 14.189 49.698 64.812 1.00 25.79 118 LYS B CA 1
ATOM 4851 C C . LYS B 1 140 ? 15.068 49.698 66.060 1.00 29.04 118 LYS B C 1
ATOM 4852 O O . LYS B 1 140 ? 14.661 50.207 67.113 1.00 34.67 118 LYS B O 1
ATOM 4858 N N . LEU B 1 141 ? 16.283 49.147 65.952 1.00 24.08 119 LEU B N 1
ATOM 4859 C CA . LEU B 1 141 ? 17.213 49.029 67.090 1.00 23.42 119 LEU B CA 1
ATOM 4860 C C . LEU B 1 141 ? 18.338 50.087 67.101 1.00 23.71 119 LEU B C 1
ATOM 4861 O O . LEU B 1 141 ? 18.837 50.419 68.175 1.00 26.57 119 LEU B O 1
ATOM 4866 N N . TYR B 1 142 ? 18.773 50.537 65.907 1.00 22.22 120 TYR B N 1
ATOM 4867 C CA . TYR B 1 142 ? 19.953 51.342 65.787 1.00 22.34 120 TYR B CA 1
ATOM 4868 C C . TYR B 1 142 ? 19.638 52.517 64.905 1.00 22.37 120 TYR B C 1
ATOM 4869 O O . TYR B 1 142 ? 19.025 52.367 63.887 1.00 26.94 120 TYR B O 1
ATOM 4878 N N . SER B 1 143 ? 20.117 53.677 65.294 1.00 25.69 121 SER B N 1
ATOM 4879 C CA . SER B 1 143 ? 19.761 54.897 64.593 1.00 25.23 121 SER B CA 1
ATOM 4880 C C . SER B 1 143 ? 20.834 55.364 63.597 1.00 25.03 121 SER B C 1
ATOM 4881 O O . SER B 1 143 ? 20.600 56.320 62.853 1.00 29.61 121 SER B O 1
ATOM 4884 N N . SER B 1 144 ? 22.003 54.699 63.567 1.00 22.89 122 SER B N 1
ATOM 4885 C CA . SER B 1 144 ? 23.066 55.045 62.657 1.00 22.11 122 SER B CA 1
ATOM 4886 C C . SER B 1 144 ? 24.072 53.912 62.749 1.00 21.62 122 SER B C 1
ATOM 4887 O O . SER B 1 144 ? 23.987 53.050 63.620 1.00 21.65 122 SER B O 1
ATOM 4890 N N . VAL B 1 145 ? 25.069 53.959 61.890 1.00 22.36 123 VAL B N 1
ATOM 4891 C CA . VAL B 1 145 ? 26.174 53.044 61.960 1.00 20.87 123 VAL B CA 1
ATOM 4892 C C . VAL B 1 145 ? 26.934 53.176 63.276 1.00 19.95 123 VAL B C 1
ATOM 4893 O O . VAL B 1 145 ? 27.279 52.163 63.894 1.00 19.64 123 VAL B O 1
ATOM 4897 N N . ASP B 1 146 ? 27.250 54.405 63.665 1.00 19.42 124 ASP B N 1
ATOM 4898 C CA . ASP B 1 146 ? 27.937 54.617 64.920 1.00 21.27 124 ASP B CA 1
ATOM 4899 C C . ASP B 1 146 ? 27.147 54.090 66.124 1.00 20.15 124 ASP B C 1
ATOM 4900 O O . ASP B 1 146 ? 27.718 53.497 67.019 1.00 21.17 124 ASP B O 1
ATOM 4905 N N . ASP B 1 147 ? 25.839 54.293 66.128 1.00 19.87 125 ASP B N 1
ATOM 4906 C CA . ASP B 1 147 ? 24.975 53.812 67.176 1.00 18.86 125 ASP B CA 1
ATOM 4907 C C . ASP B 1 147 ? 24.976 52.276 67.191 1.00 17.19 125 ASP B C 1
ATOM 4908 O O . ASP B 1 147 ? 25.018 51.686 68.274 1.00 18.76 125 ASP B O 1
ATOM 4913 N N . TRP B 1 148 ? 25.038 51.662 66.016 1.00 18.42 126 TRP B N 1
ATOM 4914 C CA . TRP B 1 148 ? 25.165 50.188 65.973 1.00 16.54 126 TRP B CA 1
ATOM 4915 C C . TRP B 1 148 ? 26.481 49.656 66.599 1.00 15.86 126 TRP B C 1
ATOM 4916 O O . TRP B 1 148 ? 26.463 48.717 67.445 1.00 16.35 126 TRP B O 1
ATOM 4927 N N . VAL B 1 149 ? 27.579 50.358 66.306 1.00 15.04 127 VAL B N 1
ATOM 4928 C CA . VAL B 1 149 ? 28.812 49.913 66.897 1.00 17.42 127 VAL B CA 1
ATOM 4929 C C . VAL B 1 149 ? 28.800 50.164 68.406 1.00 16.53 127 VAL B C 1
ATOM 4930 O O . VAL B 1 149 ? 29.244 49.292 69.188 1.00 16.00 127 VAL B O 1
ATOM 4934 N N . ALA B 1 150 ? 28.413 51.396 68.813 1.00 17.77 128 ALA B N 1
ATOM 4935 C CA . ALA B 1 150 ? 28.365 51.750 70.223 1.00 18.33 128 ALA B CA 1
ATOM 4936 C C . ALA B 1 150 ? 27.502 50.790 71.068 1.00 18.14 128 ALA B C 1
ATOM 4937 O O . ALA B 1 150 ? 27.956 50.278 72.105 1.00 17.62 128 ALA B O 1
ATOM 4939 N N . LYS B 1 151 ? 26.280 50.529 70.586 1.00 18.06 129 LYS B N 1
ATOM 4940 C CA . LYS B 1 151 ? 25.377 49.594 71.251 1.00 18.83 129 LYS B CA 1
ATOM 4941 C C . LYS B 1 151 ? 25.935 48.168 71.294 1.00 16.91 129 LYS B C 1
ATOM 4942 O O . LYS B 1 151 ? 25.828 47.465 72.283 1.00 18.17 129 LYS B O 1
ATOM 4948 N N . SER B 1 152 ? 26.566 47.771 70.219 1.00 15.49 130 SER B N 1
ATOM 4949 C CA . SER B 1 152 ? 27.148 46.466 70.136 1.00 15.51 130 SER B CA 1
ATOM 4950 C C . SER B 1 152 ? 28.330 46.321 71.080 1.00 14.95 130 SER B C 1
ATOM 4951 O O . SER B 1 152 ? 28.488 45.300 71.732 1.00 16.22 130 SER B O 1
ATOM 4954 N N . GLN B 1 153 ? 29.222 47.311 71.134 1.00 14.90 131 GLN B N 1
ATOM 4955 C CA . GLN B 1 153 ? 30.293 47.244 72.047 1.00 15.23 131 GLN B CA 1
ATOM 4956 C C . GLN B 1 153 ? 29.796 47.045 73.478 1.00 15.85 131 GLN B C 1
ATOM 4957 O O . GLN B 1 153 ? 30.366 46.245 74.230 1.00 16.11 131 GLN B O 1
ATOM 4963 N N . LYS B 1 154 ? 28.791 47.815 73.881 1.00 16.64 132 LYS B N 1
ATOM 4964 C CA . LYS B 1 154 ? 28.244 47.677 75.230 1.00 18.19 132 LYS B CA 1
ATOM 4965 C C . LYS B 1 154 ? 27.639 46.273 75.446 1.00 16.64 132 LYS B C 1
ATOM 4966 O O . LYS B 1 154 ? 27.950 45.583 76.418 1.00 19.83 132 LYS B O 1
ATOM 4972 N N . GLN B 1 155 ? 26.820 45.862 74.491 1.00 17.09 133 GLN B N 1
ATOM 4973 C CA . GLN B 1 155 ? 26.130 44.557 74.526 1.00 16.94 133 GLN B CA 1
ATOM 4974 C C . GLN B 1 155 ? 27.115 43.397 74.611 1.00 16.94 133 GLN B C 1
ATOM 4975 O O . GLN B 1 155 ? 26.988 42.468 75.444 1.00 17.50 133 GLN B O 1
ATOM 4981 N N . PHE B 1 156 ? 28.167 43.474 73.809 1.00 16.06 134 PHE B N 1
ATOM 4982 C CA . PHE B 1 156 ? 29.193 42.403 73.806 1.00 15.52 134 PHE B CA 1
ATOM 4983 C C . PHE B 1 156 ? 29.954 42.420 75.111 1.00 15.30 134 PHE B C 1
ATOM 4984 O O . PHE B 1 156 ? 30.192 41.377 75.693 1.00 14.31 134 PHE B O 1
ATOM 4992 N N . SER B 1 157 ? 30.283 43.596 75.623 1.00 14.28 135 SER B N 1
ATOM 4993 C CA . SER B 1 157 ? 31.125 43.652 76.843 1.00 14.59 135 SER B CA 1
ATOM 4994 C C . SER B 1 157 ? 30.369 43.053 78.030 1.00 15.98 135 SER B C 1
ATOM 4995 O O . SER B 1 157 ? 30.954 42.422 78.920 1.00 15.80 135 SER B O 1
ATOM 4998 N N . GLU B 1 158 ? 29.052 43.242 78.048 1.00 15.05 136 GLU B N 1
ATOM 4999 C CA . GLU B 1 158 ? 28.257 42.681 79.129 1.00 16.36 136 GLU B CA 1
ATOM 5000 C C . GLU B 1 158 ? 28.247 41.175 79.161 1.00 17.35 136 GLU B C 1
ATOM 5001 O O . GLU B 1 158 ? 27.991 40.578 80.214 1.00 18.95 136 GLU B O 1
ATOM 5007 N N A ILE B 1 159 ? 28.548 40.534 78.049 0.50 14.85 137 ILE B N 1
ATOM 5008 N N B ILE B 1 159 ? 28.499 40.578 77.980 0.50 14.69 137 ILE B N 1
ATOM 5009 C CA A ILE B 1 159 ? 28.629 39.087 78.106 0.50 14.29 137 ILE B CA 1
ATOM 5010 C CA B ILE B 1 159 ? 28.646 39.108 77.805 0.50 14.61 137 ILE B CA 1
ATOM 5011 C C A ILE B 1 159 ? 30.074 38.653 77.886 0.50 13.23 137 ILE B C 1
ATOM 5012 C C B ILE B 1 159 ? 30.080 38.649 77.926 0.50 13.94 137 ILE B C 1
ATOM 5013 O O A ILE B 1 159 ? 30.354 37.500 77.597 0.50 14.48 137 ILE B O 1
ATOM 5014 O O B ILE B 1 159 ? 30.350 37.462 77.891 0.50 15.12 137 ILE B O 1
ATOM 5023 N N . GLY B 1 160 ? 31.008 39.586 78.091 1.00 13.25 138 GLY B N 1
ATOM 5024 C CA . GLY B 1 160 ? 32.432 39.265 78.153 1.00 12.91 138 GLY B CA 1
ATOM 5025 C C . GLY B 1 160 ? 33.100 39.023 76.799 1.00 12.82 138 GLY B C 1
ATOM 5026 O O . GLY B 1 160 ? 34.172 38.395 76.789 1.00 13.70 138 GLY B O 1
ATOM 5027 N N . PHE B 1 161 ? 32.556 39.573 75.706 1.00 11.54 139 PHE B N 1
ATOM 5028 C CA . PHE B 1 161 ? 33.230 39.657 74.434 1.00 11.49 139 PHE B CA 1
ATOM 5029 C C . PHE B 1 161 ? 33.725 41.077 74.216 1.00 11.98 139 PHE B C 1
ATOM 5030 O O . PHE B 1 161 ? 32.968 42.041 74.469 1.00 13.41 139 PHE B O 1
ATOM 5038 N N . HIS B 1 162 ? 34.940 41.201 73.703 1.00 11.58 140 HIS B N 1
ATOM 5039 C CA . HIS B 1 162 ? 35.595 42.508 73.544 1.00 12.11 140 HIS B CA 1
ATOM 5040 C C . HIS B 1 162 ? 36.213 42.798 72.228 1.00 11.54 140 HIS B C 1
ATOM 5041 O O . HIS B 1 162 ? 36.709 43.896 71.980 1.00 13.88 140 HIS B O 1
ATOM 5048 N N . SER B 1 163 ? 36.184 41.809 71.328 1.00 11.91 141 SER B N 1
ATOM 5049 C CA . SER B 1 163 ? 36.851 41.955 70.043 1.00 11.97 141 SER B CA 1
ATOM 5050 C C . SER B 1 163 ? 35.930 41.436 68.945 1.00 12.32 141 SER B C 1
ATOM 5051 O O . SER B 1 163 ? 35.100 40.563 69.177 1.00 11.72 141 SER B O 1
ATOM 5054 N N . VAL B 1 164 ? 36.160 41.983 67.741 1.00 11.91 142 VAL B N 1
ATOM 5055 C CA . VAL B 1 164 ? 35.529 41.486 66.531 1.00 12.21 142 VAL B CA 1
ATOM 5056 C C . VAL B 1 164 ? 36.645 41.084 65.598 1.00 12.04 142 VAL B C 1
ATOM 5057 O O . VAL B 1 164 ? 37.604 41.815 65.364 1.00 14.81 142 VAL B O 1
ATOM 5061 N N . CYS B 1 165 ? 36.564 39.877 65.086 1.00 12.70 143 CYS B N 1
ATOM 5062 C CA . CYS B 1 165 ? 37.706 39.259 64.382 1.00 11.76 143 CYS B CA 1
ATOM 5063 C C . CYS B 1 165 ? 37.250 38.564 63.093 1.00 12.21 143 CYS B C 1
ATOM 5064 O O . CYS B 1 165 ? 36.519 37.579 63.155 1.00 13.04 143 CYS B O 1
ATOM 5067 N N . ALA B 1 166 ? 37.664 39.173 61.977 1.00 11.58 144 ALA B N 1
ATOM 5068 C CA . ALA B 1 166 ? 37.522 38.689 60.612 1.00 11.89 144 ALA B CA 1
ATOM 5069 C C . ALA B 1 166 ? 36.162 38.991 59.985 1.00 11.48 144 ALA B C 1
ATOM 5070 O O . ALA B 1 166 ? 35.128 39.043 60.646 1.00 13.31 144 ALA B O 1
ATOM 5072 N N . PHE B 1 167 ? 36.190 39.164 58.680 1.00 11.70 145 PHE B N 1
ATOM 5073 C CA . PHE B 1 167 ? 35.022 39.163 57.825 1.00 13.61 145 PHE B CA 1
ATOM 5074 C C . PHE B 1 167 ? 34.094 40.359 58.084 1.00 13.82 145 PHE B C 1
ATOM 5075 O O . PHE B 1 167 ? 32.915 40.310 57.719 1.00 15.77 145 PHE B O 1
ATOM 5083 N N . GLY B 1 168 ? 34.634 41.474 58.528 1.00 13.98 146 GLY B N 1
ATOM 5084 C CA . GLY B 1 168 ? 33.840 42.689 58.654 1.00 14.10 146 GLY B CA 1
ATOM 5085 C C . GLY B 1 168 ? 33.548 43.373 57.337 1.00 16.48 146 GLY B C 1
ATOM 5086 O O . GLY B 1 168 ? 32.609 44.172 57.265 1.00 17.45 146 GLY B O 1
ATOM 5087 N N . LYS B 1 169 ? 34.347 43.075 56.311 1.00 16.63 147 LYS B N 1
ATOM 5088 C CA . LYS B 1 169 ? 34.316 43.749 54.998 1.00 17.28 147 LYS B CA 1
ATOM 5089 C C . LYS B 1 169 ? 34.630 45.206 55.154 1.00 20.65 147 LYS B C 1
ATOM 5090 O O . LYS B 1 169 ? 34.906 45.676 56.250 1.00 20.42 147 LYS B O 1
ATOM 5096 N N . GLU B 1 170 ? 34.619 45.930 54.055 1.00 25.06 148 GLU B N 1
ATOM 5097 C CA . GLU B 1 170 ? 34.972 47.358 54.073 1.00 25.33 148 GLU B CA 1
ATOM 5098 C C . GLU B 1 170 ? 34.123 48.129 55.103 1.00 20.21 148 GLU B C 1
ATOM 5099 O O . GLU B 1 170 ? 34.638 48.924 55.938 1.00 21.06 148 GLU B O 1
ATOM 5101 N N . GLU B 1 171 ? 32.806 47.914 55.015 1.00 22.87 149 GLU B N 1
ATOM 5102 C CA . GLU B 1 171 ? 31.864 48.714 55.799 1.00 20.77 149 GLU B CA 1
ATOM 5103 C C . GLU B 1 171 ? 31.980 48.421 57.277 1.00 20.45 149 GLU B C 1
ATOM 5104 O O . GLU B 1 171 ? 32.056 49.350 58.089 1.00 20.31 149 GLU B O 1
ATOM 5110 N N . GLY B 1 172 ? 32.039 47.158 57.636 1.00 19.90 150 GLY B N 1
ATOM 5111 C CA . GLY B 1 172 ? 32.195 46.797 59.039 1.00 18.74 150 GLY B CA 1
ATOM 5112 C C . GLY B 1 172 ? 33.523 47.232 59.611 1.00 18.30 150 GLY B C 1
ATOM 5113 O O . GLY B 1 172 ? 33.576 47.714 60.731 1.00 18.09 150 GLY B O 1
ATOM 5114 N N . ASP B 1 173 ? 34.604 46.982 58.892 1.00 17.60 151 ASP B N 1
ATOM 5115 C CA . ASP B 1 173 ? 35.931 47.373 59.360 1.00 17.96 151 ASP B CA 1
ATOM 5116 C C . ASP B 1 173 ? 35.989 48.900 59.609 1.00 16.37 151 ASP B C 1
ATOM 5117 O O . ASP B 1 173 ? 36.502 49.340 60.659 1.00 16.10 151 ASP B O 1
ATOM 5122 N N . LYS B 1 174 ? 35.471 49.687 58.657 1.00 15.61 152 LYS B N 1
ATOM 5123 C CA . LYS B 1 174 ? 35.510 51.151 58.783 1.00 17.90 152 LYS B CA 1
ATOM 5124 C C . LYS B 1 174 ? 34.634 51.632 59.938 1.00 17.52 152 LYS B C 1
ATOM 5125 O O . LYS B 1 174 ? 35.017 52.560 60.697 1.00 18.27 152 LYS B O 1
ATOM 5131 N N . ALA B 1 175 ? 33.470 51.013 60.090 1.00 17.32 153 ALA B N 1
ATOM 5132 C CA . ALA B 1 175 ? 32.564 51.389 61.177 1.00 17.44 153 ALA B CA 1
ATOM 5133 C C . ALA B 1 175 ? 33.193 51.245 62.543 1.00 16.04 153 ALA B C 1
ATOM 5134 O O . ALA B 1 175 ? 33.104 52.185 63.365 1.00 17.87 153 ALA B O 1
ATOM 5136 N N . VAL B 1 176 ? 33.859 50.117 62.749 1.00 16.55 154 VAL B N 1
ATOM 5137 C CA . VAL B 1 176 ? 34.527 49.879 64.004 1.00 16.37 154 VAL B CA 1
ATOM 5138 C C . VAL B 1 176 ? 35.730 50.811 64.153 1.00 15.89 154 VAL B C 1
ATOM 5139 O O . VAL B 1 176 ? 35.952 51.380 65.248 1.00 15.65 154 VAL B O 1
ATOM 5143 N N . ASN B 1 177 ? 36.493 50.951 63.080 1.00 15.20 155 ASN B N 1
ATOM 5144 C CA . ASN B 1 177 ? 37.689 51.808 63.118 1.00 14.76 155 ASN B CA 1
ATOM 5145 C C . ASN B 1 177 ? 37.315 53.242 63.483 1.00 17.41 155 ASN B C 1
ATOM 5146 O O . ASN B 1 177 ? 37.997 53.867 64.318 1.00 18.23 155 ASN B O 1
ATOM 5151 N N . ASP B 1 178 ? 36.276 53.763 62.851 1.00 16.56 156 ASP B N 1
ATOM 5152 C CA . ASP B 1 178 ? 35.776 55.118 63.156 1.00 18.75 156 ASP B CA 1
ATOM 5153 C C . ASP B 1 178 ? 35.319 55.255 64.596 1.00 19.65 15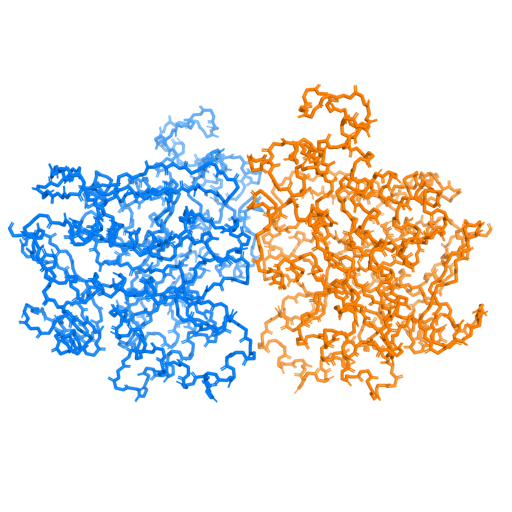6 ASP B C 1
ATOM 5154 O O . ASP B 1 178 ? 35.678 56.212 65.289 1.00 19.91 156 ASP B O 1
ATOM 5159 N N . TYR B 1 179 ? 34.558 54.268 65.089 1.00 18.97 157 TYR B N 1
ATOM 5160 C CA . TYR B 1 179 ? 34.050 54.318 66.467 1.00 17.84 157 TYR B CA 1
ATOM 5161 C C . TYR B 1 179 ? 35.172 54.321 67.450 1.00 16.10 157 TYR B C 1
ATOM 5162 O O . TYR B 1 179 ? 35.177 55.092 68.430 1.00 19.86 157 TYR B O 1
ATOM 5171 N N . ASN B 1 180 ? 36.191 53.507 67.232 1.00 18.19 158 ASN B N 1
ATOM 5172 C CA . ASN B 1 180 ? 37.261 53.377 68.194 1.00 18.62 158 ASN B CA 1
ATOM 5173 C C . ASN B 1 180 ? 38.108 54.628 68.320 1.00 21.68 158 ASN B C 1
ATOM 5174 O O . ASN B 1 180 ? 38.753 54.812 69.330 1.00 23.30 158 ASN B O 1
ATOM 5179 N N . LYS B 1 181 ? 38.102 55.514 67.312 1.00 22.78 159 LYS B N 1
ATOM 5180 C CA . LYS B 1 181 ? 38.866 56.766 67.433 1.00 25.98 159 LYS B CA 1
ATOM 5181 C C . LYS B 1 181 ? 38.401 57.666 68.564 1.00 26.59 159 LYS B C 1
ATOM 5182 O O . LYS B 1 181 ? 39.232 58.369 69.121 1.00 39.40 159 LYS B O 1
ATOM 5188 N N . SER B 1 182 ? 37.126 57.640 68.923 1.00 25.94 160 SER B N 1
ATOM 5189 C CA . SER B 1 182 ? 36.657 58.504 70.040 1.00 32.36 160 SER B CA 1
ATOM 5190 C C . SER B 1 182 ? 36.039 57.780 71.228 1.00 32.02 160 SER B C 1
ATOM 5191 O O . SER B 1 182 ? 35.664 58.403 72.212 1.00 36.58 160 SER B O 1
ATOM 5194 N N . ALA B 1 183 ? 35.964 56.442 71.157 1.00 26.19 161 ALA B N 1
ATOM 5195 C CA . ALA B 1 183 ? 35.199 55.642 72.109 1.00 26.61 161 ALA B CA 1
ATOM 5196 C C . ALA B 1 183 ? 35.889 55.604 73.442 1.00 27.05 161 ALA B C 1
ATOM 5197 O O . ALA B 1 183 ? 37.100 55.479 73.506 1.00 30.85 161 ALA B O 1
ATOM 5199 N N . SER B 1 184 ? 35.105 55.641 74.503 1.00 28.23 162 SER B N 1
ATOM 5200 C CA . SER B 1 184 ? 35.672 55.446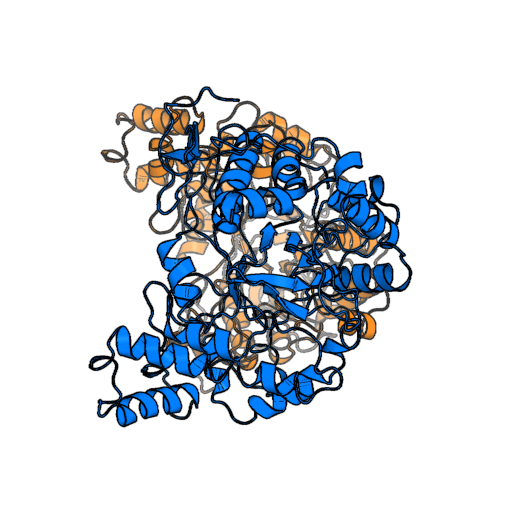 75.856 1.00 27.92 162 SER B CA 1
ATOM 5201 C C . SER B 1 184 ? 36.039 53.956 76.004 1.00 24.29 162 SER B C 1
ATOM 5202 O O . SER B 1 184 ? 37.025 53.656 76.684 1.00 29.17 162 SER B O 1
ATOM 5205 N N . SER B 1 185 ? 35.281 53.015 75.385 1.00 25.00 163 SER B N 1
ATOM 5206 C CA . SER B 1 185 ? 35.688 51.605 75.417 1.00 21.88 163 SER B CA 1
ATOM 5207 C C . SER B 1 185 ? 35.691 51.086 73.988 1.00 18.29 163 SER B C 1
ATOM 5208 O O . SER B 1 185 ? 34.648 51.069 73.331 1.00 19.25 163 SER B O 1
ATOM 5211 N N . PRO B 1 186 ? 36.869 50.707 73.503 1.00 18.33 164 PRO B N 1
ATOM 5212 C CA . PRO B 1 186 ? 36.938 50.258 72.120 1.00 17.25 164 PRO B CA 1
ATOM 5213 C C . PRO B 1 186 ? 36.293 48.879 71.947 1.00 16.39 164 PRO B C 1
ATOM 5214 O O . PRO B 1 186 ? 36.194 48.080 72.896 1.00 17.18 164 PRO B O 1
ATOM 5218 N N . LEU B 1 187 ? 35.950 48.588 70.707 1.00 16.11 165 LEU B N 1
ATOM 5219 C CA . LEU B 1 187 ? 35.668 47.225 70.276 1.00 15.27 165 LEU B CA 1
ATOM 5220 C C . LEU B 1 187 ? 36.858 46.792 69.419 1.00 15.18 165 LEU B C 1
ATOM 5221 O O . LEU B 1 187 ? 36.993 47.239 68.307 1.00 15.50 165 LEU B O 1
ATOM 5226 N N . THR B 1 188 ? 37.800 46.058 70.003 1.00 13.39 166 THR B N 1
ATOM 5227 C CA . THR B 1 188 ? 39.045 45.843 69.322 1.00 12.92 166 THR B CA 1
ATOM 5228 C C . THR B 1 188 ? 38.857 44.953 68.094 1.00 13.79 166 THR B C 1
ATOM 5229 O O . THR B 1 188 ? 38.004 44.050 68.095 1.00 15.38 166 THR B O 1
ATOM 5233 N N . GLN B 1 189 ? 39.590 45.262 67.021 1.00 12.27 167 GLN B N 1
ATOM 5234 C CA . GLN B 1 189 ? 39.355 44.625 65.736 1.00 12.51 167 GLN B CA 1
ATOM 5235 C C . GLN B 1 189 ? 40.520 43.861 65.231 1.00 12.02 167 GLN B C 1
ATOM 5236 O O . GLN B 1 189 ? 41.674 44.273 65.424 1.00 13.47 167 GLN B O 1
ATOM 5242 N N . ALA B 1 190 ? 40.209 42.808 64.469 1.00 12.21 168 ALA B N 1
ATOM 5243 C CA . ALA B 1 190 ? 41.265 41.993 63.800 1.00 11.78 168 ALA B CA 1
ATOM 5244 C C . ALA B 1 190 ? 40.811 41.728 62.381 1.00 12.56 168 ALA B C 1
ATOM 5245 O O . ALA B 1 190 ? 40.039 40.795 62.159 1.00 12.86 168 ALA B O 1
ATOM 5247 N N . PRO B 1 191 ? 41.198 42.593 61.435 1.00 11.72 169 PRO B N 1
ATOM 5248 C CA . PRO B 1 191 ? 40.748 42.384 60.071 1.00 12.55 169 PRO B CA 1
ATOM 5249 C C . PRO B 1 191 ? 41.371 41.143 59.404 1.00 11.15 169 PRO B C 1
ATOM 5250 O O . PRO B 1 191 ? 42.482 40.695 59.741 1.00 11.34 169 PRO B O 1
ATOM 5254 N N . SER B 1 192 ? 40.632 40.614 58.443 1.00 11.39 170 SER B N 1
ATOM 5255 C CA . SER B 1 192 ? 41.081 39.551 57.580 1.00 11.38 170 SER B CA 1
ATOM 5256 C C . SER B 1 192 ? 41.316 40.040 56.165 1.00 13.16 170 SER B C 1
ATOM 5257 O O . SER B 1 192 ? 40.650 40.972 55.649 1.00 17.54 170 SER B O 1
ATOM 5260 N N . PHE B 1 193 ? 42.360 39.486 55.593 1.00 11.35 171 PHE B N 1
ATOM 5261 C CA . PHE B 1 193 ? 42.834 39.774 54.275 1.00 10.90 171 PHE B CA 1
ATOM 5262 C C . PHE B 1 193 ? 42.898 38.466 53.480 1.00 10.73 171 PHE B C 1
ATOM 5263 O O . PHE B 1 193 ? 42.695 37.377 54.004 1.00 12.46 171 PHE B O 1
ATOM 5271 N N A SER B 1 194 ? 43.148 38.634 52.185 0.50 11.11 172 SER B N 1
ATOM 5272 N N B SER B 1 194 ? 43.135 38.640 52.179 0.50 10.46 172 SER B N 1
ATOM 5273 C CA A SER B 1 194 ? 43.230 37.515 51.244 0.50 12.15 172 SER B CA 1
ATOM 5274 C CA B SER B 1 194 ? 43.256 37.527 51.223 0.50 10.76 172 SER B CA 1
ATOM 5275 C C A SER B 1 194 ? 44.543 37.702 50.425 0.50 11.23 172 SER B C 1
ATOM 5276 C C B SER B 1 194 ? 44.560 37.707 50.417 0.50 10.45 172 SER B C 1
ATOM 5277 O O A SER B 1 194 ? 44.523 38.103 49.265 0.50 11.82 172 SER B O 1
ATOM 5278 O O B SER B 1 194 ? 44.550 38.095 49.251 0.50 10.87 172 SER B O 1
ATOM 5283 N N . PHE B 1 195 ? 45.695 37.406 51.054 1.00 10.46 173 PHE B N 1
ATOM 5284 C CA . PHE B 1 195 ? 46.997 37.753 50.446 1.00 10.01 173 PHE B CA 1
ATOM 5285 C C . PHE B 1 195 ? 47.219 37.024 49.143 1.00 9.20 173 PHE B C 1
ATOM 5286 O O . PHE B 1 195 ? 47.698 37.606 48.180 1.00 10.38 173 PHE B O 1
ATOM 5294 N N . LEU B 1 196 ? 46.968 35.705 49.124 1.00 9.41 174 LEU B N 1
ATOM 5295 C CA . LEU B 1 196 ? 47.272 34.965 47.913 1.00 9.72 174 LEU B CA 1
ATOM 5296 C C . LEU B 1 196 ? 46.519 35.447 46.692 1.00 10.19 174 LEU B C 1
ATOM 5297 O O . LEU B 1 196 ? 47.044 35.652 45.612 1.00 10.73 174 LEU B O 1
ATOM 5302 N N . ALA B 1 197 ? 45.219 35.696 46.875 1.00 10.75 175 ALA B N 1
ATOM 5303 C CA . ALA B 1 197 ? 44.374 36.231 45.799 1.00 11.54 175 ALA B CA 1
ATOM 5304 C C . ALA B 1 197 ? 44.828 37.616 45.371 1.00 11.43 175 ALA B C 1
ATOM 5305 O O . ALA B 1 197 ? 44.834 37.956 44.182 1.00 12.24 175 ALA B O 1
ATOM 5307 N N . GLU B 1 198 ? 45.204 38.463 46.349 1.00 12.27 176 GLU B N 1
ATOM 5308 C CA . GLU B 1 198 ? 45.677 39.793 45.997 1.00 13.41 176 GLU B CA 1
ATOM 5309 C C . GLU B 1 198 ? 46.975 39.764 45.269 1.00 12.54 176 GLU B C 1
ATOM 5310 O O . GLU B 1 198 ? 47.182 40.555 44.338 1.00 13.84 176 GLU B O 1
ATOM 5316 N N . PHE B 1 199 ? 47.861 38.862 45.637 1.00 11.91 177 PHE B N 1
ATOM 5317 C CA . PHE B 1 199 ? 49.123 38.695 44.876 1.00 11.94 177 PHE B CA 1
ATOM 5318 C C . PHE B 1 199 ? 48.823 38.282 43.407 1.00 10.68 177 PHE B C 1
ATOM 5319 O O . PHE B 1 199 ? 49.389 38.821 42.454 1.00 12.31 177 PHE B O 1
ATOM 5327 N N . LYS B 1 200 ? 47.955 37.276 43.247 1.00 10.96 178 LYS B N 1
ATOM 5328 C CA . LYS B 1 200 ? 47.560 36.826 41.911 1.00 11.82 178 LYS B CA 1
ATOM 5329 C C . LYS B 1 200 ? 47.029 37.984 41.080 1.00 12.08 178 LYS B C 1
ATOM 5330 O O . LYS B 1 200 ? 47.432 38.173 39.910 1.00 13.74 178 LYS B O 1
ATOM 5336 N N . ASN B 1 201 ? 46.155 38.785 41.701 1.00 12.16 179 ASN B N 1
ATOM 5337 C CA . ASN B 1 201 ? 45.578 39.901 40.973 1.00 13.91 179 ASN B CA 1
ATOM 5338 C C . ASN B 1 201 ? 46.595 40.953 40.647 1.00 16.23 179 ASN B C 1
ATOM 5339 O O . ASN B 1 201 ? 46.594 41.500 39.524 1.00 18.31 179 ASN B O 1
ATOM 5344 N N A SER B 1 202 ? 47.502 41.225 41.559 0.50 14.89 180 SER B N 1
ATOM 5345 N N B SER B 1 202 ? 47.475 41.235 41.597 0.50 14.73 180 SER B N 1
ATOM 5346 C CA A SER B 1 202 ? 48.553 42.235 41.298 0.50 16.42 180 SER B CA 1
ATOM 5347 C CA B SER B 1 202 ? 48.573 42.216 41.387 0.50 15.97 180 SER B CA 1
ATOM 5348 C C A SER B 1 202 ? 49.509 41.846 40.187 0.50 15.93 180 SER B C 1
ATOM 5349 C C B SER B 1 202 ? 49.398 41.828 40.159 0.50 16.19 180 SER B C 1
ATOM 5350 O O A SER B 1 202 ? 50.101 42.722 39.536 0.50 16.08 180 SER B O 1
ATOM 5351 O O B SER B 1 202 ? 49.713 42.683 39.342 0.50 19.71 180 SER B O 1
ATOM 5356 N N . LYS B 1 203 ? 49.775 40.543 40.068 1.00 15.36 181 LYS B N 1
ATOM 5357 C CA . LYS B 1 203 ? 50.658 40.042 39.065 1.00 15.17 181 LYS B CA 1
ATOM 5358 C C . LYS B 1 203 ? 50.014 39.785 37.708 1.00 15.47 181 LYS B C 1
ATOM 5359 O O . LYS B 1 203 ? 50.680 39.550 36.716 1.00 18.01 181 LYS B O 1
ATOM 5365 N N . GLY B 1 204 ? 48.694 39.842 37.682 1.00 14.64 182 GLY B N 1
ATOM 5366 C CA . GLY B 1 204 ? 47.998 39.567 36.454 1.00 15.65 182 GLY B CA 1
ATOM 5367 C C . GLY B 1 204 ? 48.091 38.158 35.962 1.00 15.31 182 GLY B C 1
ATOM 5368 O O . GLY B 1 204 ? 48.140 37.925 34.762 1.00 19.29 182 GLY B O 1
ATOM 5369 N N . ILE B 1 205 ? 48.103 37.237 36.914 1.00 13.80 183 ILE B N 1
ATOM 5370 C CA . ILE B 1 205 ? 48.289 35.840 36.580 1.00 14.76 183 ILE B CA 1
ATOM 5371 C C . ILE B 1 205 ? 47.065 35.034 37.028 1.00 13.40 183 ILE B C 1
ATOM 5372 O O . ILE B 1 205 ? 46.149 35.551 37.595 1.00 13.99 183 ILE B O 1
ATOM 5377 N N A SER B 1 206 ? 47.088 33.742 36.704 0.50 15.42 184 SER B N 1
ATOM 5378 N N B SER B 1 206 ? 47.049 33.746 36.705 0.50 15.05 184 SER B N 1
ATOM 5379 C CA A SER B 1 206 ? 46.080 32.795 37.104 0.50 14.12 184 SER B CA 1
ATOM 5380 C CA B SER B 1 206 ? 46.017 32.867 37.193 0.50 12.88 184 SER B CA 1
ATOM 5381 C C A SER B 1 206 ? 46.541 31.983 38.301 0.50 12.94 184 SER B C 1
ATOM 5382 C C B SER B 1 206 ? 46.521 32.040 38.340 0.50 12.44 184 SER B C 1
ATOM 5383 O O A SER B 1 206 ? 47.732 31.874 38.574 0.50 14.28 184 SER B O 1
ATOM 5384 O O B SER B 1 206 ? 47.709 31.988 38.626 0.50 13.95 184 SER B O 1
ATOM 5389 N N . TYR B 1 207 ? 45.619 31.377 39.025 1.00 11.70 185 TYR B N 1
ATOM 5390 C CA . TYR B 1 207 ? 46.013 30.426 40.061 1.00 11.85 185 TYR B CA 1
ATOM 5391 C C . TYR B 1 207 ? 46.751 29.242 39.421 1.00 11.95 185 TYR B C 1
ATOM 5392 O O . TYR B 1 207 ? 46.515 28.883 38.253 1.00 12.07 185 TYR B O 1
ATOM 5401 N N . PRO B 1 208 ? 47.638 28.612 40.161 1.00 12.35 186 PRO B N 1
ATOM 5402 C CA . PRO B 1 208 ? 48.366 27.454 39.623 1.00 11.59 186 PRO B CA 1
ATOM 5403 C C . PRO B 1 208 ? 47.389 26.339 39.188 1.00 11.72 186 PRO B C 1
ATOM 5404 O O . PRO B 1 208 ? 46.405 26.063 39.870 1.00 12.13 186 PRO B O 1
ATOM 5408 N N . GLY B 1 209 ? 47.653 25.797 38.010 1.00 13.67 187 GLY B N 1
ATOM 5409 C CA . GLY B 1 209 ? 46.757 24.832 37.394 1.00 13.45 187 GLY B CA 1
ATOM 5410 C C . GLY B 1 209 ? 45.341 25.321 37.153 1.00 14.49 187 GLY B C 1
ATOM 5411 O O . GLY B 1 209 ? 44.411 24.517 36.998 1.00 15.68 187 GLY B O 1
ATOM 5412 N N A GLN B 1 210 ? 45.173 26.634 37.103 0.25 12.33 188 GLN B N 1
ATOM 5413 N N B GLN B 1 210 ? 45.168 26.633 37.096 0.25 12.55 188 GLN B N 1
ATOM 5414 N N C GLN B 1 210 ? 45.167 26.627 37.060 0.50 12.03 188 GLN B N 1
ATOM 5415 C CA A GLN B 1 210 ? 43.851 27.241 36.970 0.25 11.97 188 GLN B CA 1
ATOM 5416 C CA B GLN B 1 210 ? 43.840 27.235 36.965 0.25 12.36 188 GLN B CA 1
ATOM 5417 C CA C GLN B 1 210 ? 43.821 27.284 37.040 0.50 12.15 188 GLN B CA 1
ATOM 5418 C C A GLN B 1 210 ? 42.943 26.928 38.164 0.25 10.99 188 GLN B C 1
ATOM 5419 C C B GLN B 1 210 ? 42.939 26.928 38.167 0.25 11.15 188 GLN B C 1
ATOM 5420 C C C GLN B 1 210 ? 42.946 26.782 38.132 0.50 11.40 188 GLN B C 1
ATOM 5421 O O A GLN B 1 210 ? 41.729 27.150 38.094 0.25 11.91 188 GLN B O 1
ATOM 5422 O O B GLN B 1 210 ? 41.726 27.155 38.105 0.25 12.04 188 GLN B O 1
ATOM 5423 O O C GLN B 1 210 ? 41.740 26.637 37.939 0.50 13.00 188 GLN B O 1
ATOM 5439 N N . ASN B 1 211 ? 43.556 26.512 39.286 1.00 10.65 189 ASN B N 1
ATOM 5440 C CA . ASN B 1 211 ? 42.873 25.901 40.376 1.00 10.14 189 ASN B CA 1
ATOM 5441 C C . ASN B 1 211 ? 43.088 26.698 41.659 1.00 9.45 189 ASN B C 1
ATOM 5442 O O . ASN B 1 211 ? 44.159 26.658 42.265 1.00 10.66 189 ASN B O 1
ATOM 5447 N N . VAL B 1 212 ? 42.018 27.386 42.098 1.00 9.35 190 VAL B N 1
ATOM 5448 C CA . VAL B 1 212 ? 42.057 28.167 43.318 1.00 10.19 190 VAL B CA 1
ATOM 5449 C C . VAL B 1 212 ? 42.560 27.323 44.492 1.00 9.98 190 VAL B C 1
ATOM 5450 O O . VAL B 1 212 ? 43.192 27.859 45.412 1.00 10.71 190 VAL B O 1
ATOM 5454 N N . ASN B 1 213 ? 42.256 26.039 44.519 1.00 9.84 191 ASN B N 1
ATOM 5455 C CA . ASN B 1 213 ? 42.709 25.221 45.659 1.00 10.22 191 ASN B CA 1
ATOM 5456 C C . ASN B 1 213 ? 44.205 24.998 45.718 1.00 10.13 191 ASN B C 1
ATOM 5457 O O . ASN B 1 213 ? 44.681 24.571 46.740 1.00 12.01 191 ASN B O 1
ATOM 5462 N N . LEU B 1 214 ? 44.903 25.360 44.668 1.00 9.27 192 LEU B N 1
ATOM 5463 C CA . LEU B 1 214 ? 46.355 25.270 44.616 1.00 10.08 192 LEU B CA 1
ATOM 5464 C C . LEU B 1 214 ? 47.003 26.641 44.830 1.00 10.59 192 LEU B C 1
ATOM 5465 O O . LEU B 1 214 ? 48.168 26.806 44.573 1.00 10.97 192 LEU B O 1
ATOM 5470 N N A LYS B 1 215 ? 46.253 27.639 45.293 0.50 9.96 193 LYS B N 1
ATOM 5471 N N B LYS B 1 215 ? 46.234 27.616 45.333 0.50 10.40 193 LYS B N 1
ATOM 5472 C CA A LYS B 1 215 ? 46.779 28.978 45.365 0.50 9.97 193 LYS B CA 1
ATOM 5473 C CA B LYS B 1 215 ? 46.684 28.987 45.490 0.50 10.54 193 LYS B CA 1
ATOM 5474 C C A LYS B 1 215 ? 47.988 29.112 46.304 0.50 8.70 193 LYS B C 1
ATOM 5475 C C B LYS B 1 215 ? 47.960 29.111 46.317 0.50 9.00 193 LYS B C 1
ATOM 5476 O O A LYS B 1 215 ? 48.791 30.029 46.102 0.50 9.92 193 LYS B O 1
ATOM 5477 O O B LYS B 1 215 ? 48.760 30.022 46.067 0.50 10.20 193 LYS B O 1
ATOM 5488 N N . ILE B 1 216 ? 48.177 28.208 47.279 1.00 8.87 194 ILE B N 1
ATOM 5489 C CA . ILE B 1 216 ? 49.398 28.258 48.084 1.00 9.03 194 ILE B CA 1
ATOM 5490 C C . ILE B 1 216 ? 50.644 28.176 47.210 1.00 9.05 194 ILE B C 1
ATOM 5491 O O . ILE B 1 216 ? 51.724 28.664 47.585 1.00 10.04 194 ILE B O 1
ATOM 5496 N N . GLY B 1 217 ? 50.515 27.506 46.036 1.00 8.91 195 GLY B N 1
ATOM 5497 C CA . GLY B 1 217 ? 51.659 27.430 45.134 1.00 9.81 195 GLY B CA 1
ATOM 5498 C C . GLY B 1 217 ? 52.170 28.743 44.592 1.00 9.72 195 GLY B C 1
ATOM 5499 O O . GLY B 1 217 ? 53.274 28.786 44.102 1.00 10.88 195 GLY B O 1
ATOM 5500 N N . LEU B 1 218 ? 51.432 29.825 44.760 1.00 9.18 196 LEU B N 1
ATOM 5501 C CA . LEU B 1 218 ? 51.864 31.162 44.384 1.00 10.51 196 LEU B CA 1
ATOM 5502 C C . LEU B 1 218 ? 53.094 31.605 45.186 1.00 10.70 196 LEU B C 1
ATOM 5503 O O . LEU B 1 218 ? 53.821 32.500 44.723 1.00 11.71 196 LEU B O 1
ATOM 5508 N N . VAL B 1 219 ? 53.360 30.983 46.322 1.00 10.09 197 VAL B N 1
ATOM 5509 C CA . VAL B 1 219 ? 54.568 31.355 47.078 1.00 10.13 197 VAL B CA 1
ATOM 5510 C C . VAL B 1 219 ? 55.857 31.054 46.316 1.00 11.42 197 VAL B C 1
ATOM 5511 O O . VAL B 1 219 ? 56.909 31.568 46.718 1.00 13.30 197 VAL B O 1
ATOM 5515 N N . PHE B 1 220 ? 55.782 30.180 45.312 1.00 11.50 198 PHE B N 1
ATOM 5516 C CA . PHE B 1 220 ? 56.930 29.865 44.483 1.00 11.95 198 PHE B CA 1
ATOM 5517 C C . PHE B 1 220 ? 57.096 30.761 43.293 1.00 13.87 198 PHE B C 1
ATOM 5518 O O . PHE B 1 220 ? 58.086 30.635 42.557 1.00 16.75 198 PHE B O 1
ATOM 5526 N N . TYR B 1 221 ? 56.178 31.684 43.093 1.00 12.88 199 TYR B N 1
ATOM 5527 C CA . TYR B 1 221 ? 56.210 32.500 41.931 1.00 13.72 199 TYR B CA 1
ATOM 5528 C C . TYR B 1 221 ? 57.102 33.718 42.184 1.00 14.74 199 TYR B C 1
ATOM 5529 O O . TYR B 1 221 ? 57.247 34.211 43.296 1.00 14.56 199 TYR B O 1
ATOM 5538 N N . ASP B 1 222 ? 57.636 34.250 41.085 1.00 18.94 200 ASP B N 1
ATOM 5539 C CA . ASP B 1 222 ? 58.549 35.368 41.232 1.00 18.19 200 ASP B CA 1
ATOM 5540 C C . ASP B 1 222 ? 57.818 36.561 41.893 1.00 15.30 200 ASP B C 1
ATOM 5541 O O . ASP B 1 222 ? 56.658 36.872 41.597 1.00 16.66 200 ASP B O 1
ATOM 5546 N N . GLY B 1 223 ? 58.513 37.215 42.808 1.00 15.73 201 GLY B N 1
ATOM 5547 C CA . GLY B 1 223 ? 58.020 38.418 43.417 1.00 14.97 201 GLY B CA 1
ATOM 5548 C C . GLY B 1 223 ? 57.123 38.295 44.633 1.00 13.17 201 GLY B C 1
ATOM 5549 O O . GLY B 1 223 ? 56.690 39.333 45.151 1.00 14.10 201 GLY B O 1
ATOM 5550 N N . TRP B 1 224 ? 56.908 37.078 45.136 1.00 11.79 202 TRP B N 1
ATOM 5551 C CA . TRP B 1 224 ? 56.039 36.927 46.272 1.00 11.63 202 TRP B CA 1
ATOM 5552 C C . TRP B 1 224 ? 56.544 37.662 47.516 1.00 11.48 202 TRP B C 1
ATOM 5553 O O . TRP B 1 224 ? 55.786 38.435 48.145 1.00 12.10 202 TRP B O 1
ATOM 5564 N N . ASP B 1 225 ? 57.831 37.464 47.853 1.00 12.80 203 ASP B N 1
ATOM 5565 C CA . ASP B 1 225 ? 58.355 38.165 49.044 1.00 12.97 203 ASP B CA 1
ATOM 5566 C C . ASP B 1 225 ? 58.250 39.684 48.927 1.00 12.11 203 ASP B C 1
ATOM 5567 O O . ASP B 1 225 ? 57.868 40.371 49.888 1.00 13.20 203 ASP B O 1
ATOM 5572 N N . GLU B 1 226 ? 58.674 40.200 47.792 1.00 12.36 204 GLU B N 1
ATOM 5573 C CA . GLU B 1 226 ? 58.611 41.647 47.560 1.00 13.31 204 GLU B CA 1
ATOM 5574 C C . GLU B 1 226 ? 57.201 42.210 47.584 1.00 11.79 204 GLU B C 1
ATOM 5575 O O . GLU B 1 226 ? 56.922 43.294 48.155 1.00 13.12 204 GLU B O 1
ATOM 5581 N N . TRP B 1 227 ? 56.275 41.480 46.965 1.00 11.21 205 TRP B N 1
ATOM 5582 C CA . TRP B 1 227 ? 54.921 41.920 46.943 1.00 11.23 205 TRP B CA 1
ATOM 5583 C C . TRP B 1 227 ? 54.333 42.009 48.357 1.00 11.52 205 TRP B C 1
ATOM 5584 O O . TRP B 1 227 ? 53.648 42.940 48.693 1.00 12.49 205 TRP B O 1
ATOM 5595 N N . CYS B 1 228 ? 54.639 41.036 49.202 1.00 11.46 206 CYS B N 1
ATOM 5596 C CA . CYS B 1 228 ? 54.192 41.105 50.581 1.00 10.19 206 CYS B CA 1
ATOM 5597 C C . CYS B 1 228 ? 54.651 42.420 51.264 1.00 11.01 206 CYS B C 1
ATOM 5598 O O . CYS B 1 228 ? 53.867 43.036 51.984 1.00 12.14 206 CYS B O 1
ATOM 5601 N N . LYS B 1 229 ? 55.910 42.782 51.064 1.00 13.15 207 LYS B N 1
ATOM 5602 C CA . LYS B 1 229 ? 56.452 43.982 51.637 1.00 13.52 207 LYS B CA 1
ATOM 5603 C C . LYS B 1 229 ? 55.685 45.188 51.150 1.00 14.03 207 LYS B C 1
ATOM 5604 O O . LYS B 1 229 ? 55.302 46.067 51.940 1.00 15.29 207 LYS B O 1
ATOM 5610 N N . GLU B 1 230 ? 55.422 45.245 49.830 1.00 13.99 208 GLU B N 1
ATOM 5611 C CA . GLU B 1 230 ? 54.653 46.353 49.290 1.00 14.09 208 GLU B CA 1
ATOM 5612 C C . GLU B 1 230 ? 53.250 46.414 49.807 1.00 14.06 208 GLU B C 1
ATOM 5613 O O . GLU B 1 230 ? 52.726 47.480 50.158 1.00 15.60 208 GLU B O 1
ATOM 5619 N N . TYR B 1 231 ? 52.622 45.241 49.958 1.00 13.17 209 TYR B N 1
ATOM 5620 C CA . TYR B 1 231 ? 51.215 45.214 50.358 1.00 13.06 209 TYR B CA 1
ATOM 5621 C C . TYR B 1 231 ? 51.043 45.705 51.828 1.00 13.02 209 TYR B C 1
ATOM 5622 O O . TYR B 1 231 ? 50.107 46.446 52.127 1.00 14.33 209 TYR B O 1
ATOM 5631 N N . LEU B 1 232 ? 51.979 45.326 52.712 1.00 12.48 210 LEU B N 1
ATOM 5632 C CA . LEU B 1 232 ? 51.955 45.802 54.096 1.00 13.24 210 LEU B CA 1
ATOM 5633 C C . LEU B 1 232 ? 52.079 47.330 54.192 1.00 15.53 210 LEU B C 1
ATOM 5634 O O . LEU B 1 232 ? 51.514 47.952 55.105 1.00 16.07 210 LEU B O 1
ATOM 5639 N N . ASN B 1 233 ? 52.769 47.927 53.210 1.00 14.45 211 ASN B N 1
ATOM 5640 C CA . ASN B 1 233 ? 52.940 49.381 53.174 1.00 16.69 211 ASN B CA 1
ATOM 5641 C C . ASN B 1 233 ? 51.879 50.115 52.396 1.00 16.86 211 ASN B C 1
ATOM 5642 O O . ASN B 1 233 ? 51.940 51.347 52.254 1.00 20.28 211 ASN B O 1
ATOM 5647 N N . SER B 1 234 ? 50.931 49.374 51.828 1.00 17.00 212 SER B N 1
ATOM 5648 C CA . SER B 1 234 ? 49.909 49.943 50.985 1.00 16.11 212 SER B CA 1
ATOM 5649 C C . SER B 1 234 ? 48.729 50.452 51.783 1.00 17.18 212 SER B C 1
ATOM 5650 O O . SER B 1 234 ? 48.613 50.219 52.983 1.00 18.04 212 SER B O 1
ATOM 5653 N N . ASP B 1 235 ? 47.795 51.098 51.068 1.00 18.63 213 ASP B N 1
ATOM 5654 C CA . ASP B 1 235 ? 46.555 51.582 51.653 1.00 21.04 213 ASP B CA 1
ATOM 5655 C C . ASP B 1 235 ? 45.652 50.516 52.203 1.00 18.82 213 ASP B C 1
ATOM 5656 O O . ASP B 1 235 ? 44.785 50.826 53.040 1.00 19.59 213 ASP B O 1
ATOM 5661 N N . ALA B 1 236 ? 45.935 49.256 51.855 1.00 17.20 214 ALA B N 1
ATOM 5662 C CA . ALA B 1 236 ? 45.153 48.146 52.435 1.00 17.20 214 ALA B CA 1
ATOM 5663 C C . ALA B 1 236 ? 45.265 48.088 53.960 1.00 17.19 214 ALA B C 1
ATOM 5664 O O . ALA B 1 236 ? 44.320 47.707 54.652 1.00 17.04 214 ALA B O 1
ATOM 5666 N N . PHE B 1 237 ? 46.385 48.603 54.450 1.00 15.28 215 PHE B N 1
ATOM 5667 C CA . PHE B 1 237 ? 46.658 48.647 55.869 1.00 14.67 215 PHE B CA 1
ATOM 5668 C C . PHE B 1 237 ? 46.605 50.043 56.473 1.00 16.44 215 PHE B C 1
ATOM 5669 O O . PHE B 1 237 ? 46.918 50.231 57.643 1.00 18.89 215 PHE B O 1
ATOM 5677 N N . GLY B 1 238 ? 46.104 50.996 55.692 1.00 18.47 216 GLY B N 1
ATOM 5678 C CA . GLY B 1 238 ? 46.080 52.404 56.117 1.00 20.86 216 GLY B CA 1
ATOM 5679 C C . GLY B 1 238 ? 45.386 52.697 57.432 1.00 19.78 216 GLY B C 1
ATOM 5680 O O . GLY B 1 238 ? 45.915 53.393 58.302 1.00 22.41 216 GLY B O 1
ATOM 5681 N N . MET B 1 239 ? 44.210 52.136 57.599 1.00 18.74 217 MET B N 1
ATOM 5682 C CA . MET B 1 239 ? 43.476 52.409 58.852 1.00 20.04 217 MET B CA 1
ATOM 5683 C C . MET B 1 239 ? 43.899 51.516 60.038 1.00 16.84 217 MET B C 1
ATOM 5684 O O . MET B 1 239 ? 43.456 51.752 61.162 1.00 19.18 217 MET B O 1
ATOM 5689 N N . PHE B 1 240 ? 44.719 50.493 59.761 1.00 15.79 218 PHE B N 1
ATOM 5690 C CA . PHE B 1 240 ? 45.098 49.538 60.765 1.00 14.72 218 PHE B CA 1
ATOM 5691 C C . PHE B 1 240 ? 46.467 49.697 61.376 1.00 17.16 218 PHE B C 1
ATOM 5692 O O . PHE B 1 240 ? 46.645 49.405 62.583 1.00 20.44 218 PHE B O 1
ATOM 5700 N N A ARG B 1 241 ? 47.433 50.174 60.595 0.50 16.35 219 ARG B N 1
ATOM 5701 N N B ARG B 1 241 ? 47.416 50.182 60.577 0.50 18.34 219 ARG B N 1
ATOM 5702 C CA A ARG B 1 241 ? 48.763 50.330 61.128 0.50 16.00 219 ARG B CA 1
ATOM 5703 C CA B ARG B 1 241 ? 48.750 50.438 61.054 0.50 19.79 219 ARG B CA 1
ATOM 5704 C C A ARG B 1 241 ? 48.812 51.449 62.140 0.50 18.05 219 ARG B C 1
ATOM 5705 C C B ARG B 1 241 ? 48.714 51.414 62.213 0.50 20.63 219 ARG B C 1
ATOM 5706 O O A ARG B 1 241 ? 48.167 52.477 61.977 0.50 17.16 219 ARG B O 1
ATOM 5707 O O B ARG B 1 241 ? 47.846 52.278 62.263 0.50 24.68 219 ARG B O 1
ATOM 5722 N N . ASN B 1 242 ? 49.631 51.237 63.154 1.00 16.97 220 ASN B N 1
ATOM 5723 C CA . ASN B 1 242 ? 49.818 52.184 64.234 1.00 17.76 220 ASN B CA 1
ATOM 5724 C C . ASN B 1 242 ? 48.558 52.557 65.002 1.00 20.24 220 ASN B C 1
ATOM 5725 O O . ASN B 1 242 ? 48.395 53.676 65.449 1.00 26.94 220 ASN B O 1
ATOM 5730 N N . ASN B 1 243 ? 47.647 51.618 65.088 1.00 18.96 221 ASN B N 1
ATOM 5731 C CA . ASN B 1 243 ? 46.340 51.864 65.654 1.00 19.79 221 ASN B CA 1
ATOM 5732 C C . ASN B 1 243 ? 46.221 50.961 66.892 1.00 18.12 221 ASN B C 1
ATOM 5733 O O . ASN B 1 243 ? 46.156 49.747 66.760 1.00 19.44 221 ASN B O 1
ATOM 5738 N N . PRO B 1 244 ? 46.168 51.547 68.082 1.00 19.13 222 PRO B N 1
ATOM 5739 C CA . PRO B 1 244 ? 46.161 50.693 69.287 1.00 18.08 222 PRO B CA 1
ATOM 5740 C C . PRO B 1 244 ? 44.964 49.842 69.463 1.00 16.78 222 PRO B C 1
ATOM 5741 O O . PRO B 1 244 ? 45.058 48.878 70.190 1.00 19.99 222 PRO B O 1
ATOM 5745 N N . ASP B 1 245 ? 43.859 50.146 68.782 1.00 14.97 223 ASP B N 1
ATOM 5746 C CA . ASP B 1 245 ? 42.631 49.337 68.963 1.00 14.07 223 ASP B CA 1
ATOM 5747 C C . ASP B 1 245 ? 42.521 48.179 67.974 1.00 14.88 223 ASP B C 1
ATOM 5748 O O . ASP B 1 245 ? 41.503 47.499 67.924 1.00 16.76 223 ASP B O 1
ATOM 5753 N N . VAL B 1 246 ? 43.554 47.935 67.201 1.00 14.06 224 VAL B N 1
ATOM 5754 C CA . VAL B 1 246 ? 43.668 46.799 66.260 1.00 12.38 224 VAL B CA 1
ATOM 5755 C C . VAL B 1 246 ? 44.490 45.709 66.972 1.00 12.38 224 VAL B C 1
ATOM 5756 O O . VAL B 1 246 ? 45.646 45.897 67.342 1.00 15.32 224 VAL B O 1
ATOM 5760 N N . LEU B 1 247 ? 43.843 44.548 67.181 1.00 12.24 225 LEU B N 1
ATOM 5761 C CA . LEU B 1 247 ? 44.481 43.413 67.814 1.00 12.81 225 LEU B CA 1
ATOM 5762 C C . LEU B 1 247 ? 45.603 42.841 66.936 1.00 12.28 225 LEU B C 1
ATOM 5763 O O . LEU B 1 247 ? 46.655 42.492 67.420 1.00 15.06 225 LEU B O 1
ATOM 5768 N N . GLY B 1 248 ? 45.341 42.731 65.635 1.00 12.81 226 GLY B N 1
ATOM 5769 C CA . GLY B 1 248 ? 46.300 42.151 64.677 1.00 11.90 226 GLY B CA 1
ATOM 5770 C C . GLY B 1 248 ? 45.513 41.855 63.386 1.00 11.01 226 GLY B C 1
ATOM 5771 O O . GLY B 1 248 ? 44.362 42.283 63.244 1.00 12.04 226 GLY B O 1
ATOM 5772 N N . PHE B 1 249 ? 46.125 41.102 62.474 1.00 10.89 227 PHE B N 1
ATOM 5773 C CA . PHE B 1 249 ? 45.449 40.757 61.222 1.00 10.74 227 PHE B CA 1
ATOM 5774 C C . PHE B 1 249 ? 45.686 39.323 60.852 1.00 9.51 227 PHE B C 1
ATOM 5775 O O . PHE B 1 249 ? 46.671 38.701 61.236 1.00 10.17 227 PHE B O 1
ATOM 5783 N N . PHE B 1 250 ? 44.724 38.811 60.075 1.00 8.90 228 PHE B N 1
ATOM 5784 C CA . PHE B 1 250 ? 44.852 37.512 59.407 1.00 9.44 228 PHE B CA 1
ATOM 5785 C C . PHE B 1 250 ? 45.145 37.731 57.944 1.00 9.64 228 PHE B C 1
ATOM 5786 O O . PHE B 1 250 ? 44.553 38.618 57.320 1.00 10.91 228 PHE B O 1
ATOM 5794 N N . SER B 1 251 ? 46.024 36.906 57.383 1.00 9.00 229 SER B N 1
ATOM 5795 C CA . SER B 1 251 ? 46.440 37.093 55.981 1.00 9.68 229 SER B CA 1
ATOM 5796 C C . SER B 1 251 ? 45.627 36.311 54.945 1.00 9.61 229 SER B C 1
ATOM 5797 O O . SER B 1 251 ? 45.746 36.550 53.764 1.00 10.35 229 SER B O 1
ATOM 5800 N N . ASP B 1 252 ? 44.860 35.337 55.413 1.00 9.18 230 ASP B N 1
ATOM 5801 C CA . ASP B 1 252 ? 44.087 34.411 54.569 1.00 9.53 230 ASP B CA 1
ATOM 5802 C C . ASP B 1 252 ? 43.227 33.613 55.513 1.00 9.73 230 ASP B C 1
ATOM 5803 O O . ASP B 1 252 ? 43.227 33.807 56.739 1.00 10.31 230 ASP B O 1
ATOM 5808 N N . ASN B 1 253 ? 42.432 32.693 54.938 1.00 9.69 231 ASN B N 1
ATOM 5809 C CA . ASN B 1 253 ? 41.509 31.898 55.720 1.00 10.14 231 ASN B CA 1
ATOM 5810 C C . ASN B 1 253 ? 41.424 30.496 55.094 1.00 9.79 231 ASN B C 1
ATOM 5811 O O . ASN B 1 253 ? 41.067 30.392 53.922 1.00 11.21 231 ASN B O 1
ATOM 5816 N N . GLU B 1 254 ? 41.763 29.485 55.879 1.00 9.17 232 GLU B N 1
ATOM 5817 C CA . GLU B 1 254 ? 41.574 28.090 55.433 1.00 10.35 232 GLU B CA 1
ATOM 5818 C C . GLU B 1 254 ? 42.242 27.797 54.112 1.00 10.75 232 GLU B C 1
ATOM 5819 O O . GLU B 1 254 ? 41.647 27.246 53.180 1.00 11.89 232 GLU B O 1
ATOM 5825 N N . ILE B 1 255 ? 43.536 28.134 54.033 1.00 9.43 233 ILE B N 1
ATOM 5826 C CA . ILE B 1 255 ? 44.330 27.710 52.888 1.00 10.26 233 ILE B CA 1
ATOM 5827 C C . ILE B 1 255 ? 44.383 26.205 52.768 1.00 9.49 233 ILE B C 1
ATOM 5828 O O . ILE B 1 255 ? 44.5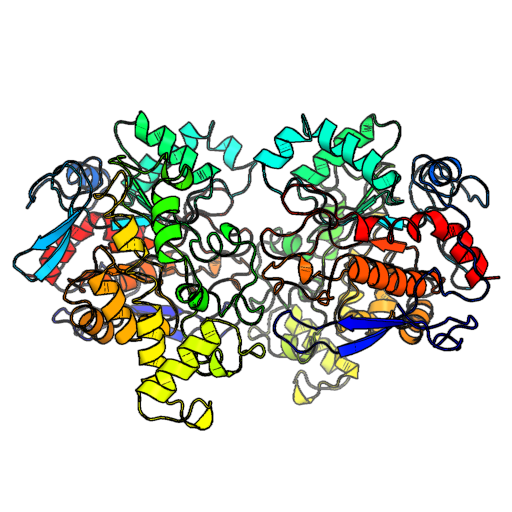80 25.513 53.765 1.00 9.66 233 ILE B O 1
ATOM 5833 N N . ASP B 1 256 ? 44.218 25.716 51.548 1.00 9.91 234 ASP B N 1
ATOM 5834 C CA . ASP B 1 256 ? 44.371 24.305 51.285 1.00 10.16 234 ASP B CA 1
ATOM 5835 C C . ASP B 1 256 ? 45.861 23.958 51.258 1.00 11.20 234 ASP B C 1
ATOM 5836 O O . ASP B 1 256 ? 46.567 24.285 50.335 1.00 11.61 234 ASP B O 1
ATOM 5841 N N . PHE B 1 257 ? 46.285 23.305 52.336 1.00 10.47 235 PHE B N 1
ATOM 5842 C CA . PHE B 1 257 ? 47.623 22.683 52.444 1.00 10.99 235 PHE B CA 1
ATOM 5843 C C . PHE B 1 257 ? 47.565 21.155 52.385 1.00 11.09 235 PHE B C 1
ATOM 5844 O O . PHE B 1 257 ? 48.522 20.505 52.739 1.00 13.00 235 PHE B O 1
ATOM 5852 N N . SER B 1 258 ? 46.449 20.656 51.840 1.00 11.83 236 SER B N 1
ATOM 5853 C CA . SER B 1 258 ? 45.990 19.241 51.774 1.00 12.64 236 SER B CA 1
ATOM 5854 C C . SER B 1 258 ? 44.665 19.162 52.514 1.00 16.50 236 SER B C 1
ATOM 5855 O O . SER B 1 258 ? 44.526 19.828 53.544 1.00 20.68 236 SER B O 1
ATOM 5858 N N . THR B 1 259 ? 43.724 18.374 52.010 1.00 18.15 237 THR B N 1
ATOM 5859 C CA . THR B 1 259 ? 42.479 18.200 52.755 1.00 25.00 237 THR B CA 1
ATOM 5860 C C . THR B 1 259 ? 42.275 16.777 52.801 1.00 28.96 237 THR B C 1
ATOM 5861 O O . THR B 1 259 ? 43.077 15.906 52.256 1.00 25.57 237 THR B O 1
ATOM 5865 N N . TRP B 1 260 ? 41.195 16.486 53.527 1.00 21.43 238 TRP B N 1
ATOM 5866 C CA . TRP B 1 260 ? 40.840 15.077 53.663 1.00 26.44 238 TRP B CA 1
ATOM 5867 C C . TRP B 1 260 ? 40.651 14.461 52.255 1.00 25.00 238 TRP B C 1
ATOM 5868 O O . TRP B 1 260 ? 39.863 15.021 51.461 1.00 31.62 238 TRP B O 1
ATOM 5879 N N . GLY B 1 261 ? 41.399 13.366 51.978 1.00 26.90 239 GLY B N 1
ATOM 5880 C CA . GLY B 1 261 ? 41.482 12.700 50.697 1.00 40.96 239 GLY B CA 1
ATOM 5881 C C . GLY B 1 261 ? 42.123 13.288 49.459 1.00 36.64 239 GLY B C 1
ATOM 5882 O O . GLY B 1 261 ? 41.946 12.827 48.348 1.00 38.50 239 GLY B O 1
ATOM 5883 N N . ASN B 1 262 ? 42.968 14.298 49.670 1.00 28.80 240 ASN B N 1
ATOM 5884 C CA . ASN B 1 262 ? 43.435 15.167 48.583 1.00 18.72 240 ASN B CA 1
ATOM 5885 C C . ASN B 1 262 ? 44.773 15.853 48.968 1.00 15.61 240 ASN B C 1
ATOM 5886 O O . ASN B 1 262 ? 44.788 16.969 49.493 1.00 14.71 240 ASN B O 1
ATOM 5891 N N . ARG B 1 263 ? 45.875 15.163 48.743 1.00 15.16 241 ARG B N 1
ATOM 5892 C CA . ARG B 1 263 ? 47.178 15.650 49.111 1.00 12.58 241 ARG B CA 1
ATOM 5893 C C . ARG B 1 263 ? 47.580 16.784 48.186 1.00 11.66 241 ARG B C 1
ATOM 5894 O O . ARG B 1 263 ? 47.322 16.765 46.989 1.00 15.13 241 ARG B O 1
ATOM 5902 N N . LEU B 1 264 ? 48.225 17.808 48.777 1.00 10.87 242 LEU B N 1
ATOM 5903 C CA . LEU B 1 264 ? 48.711 18.946 48.028 1.00 11.03 242 LEU B CA 1
ATOM 5904 C C . LEU B 1 264 ? 49.785 18.555 47.029 1.00 10.70 242 LEU B C 1
ATOM 5905 O O . LEU B 1 264 ? 49.771 18.983 45.879 1.00 11.84 242 LEU B O 1
ATOM 5910 N N . LEU B 1 265 ? 50.780 17.788 47.499 1.00 10.94 243 LEU B N 1
ATOM 5911 C CA . LEU B 1 265 ? 51.914 17.462 46.644 1.00 11.16 243 LEU B CA 1
ATOM 5912 C C . LEU B 1 265 ? 51.444 16.684 45.395 1.00 11.73 243 LEU B C 1
ATOM 5913 O O . LEU B 1 265 ? 51.914 16.958 44.315 1.00 13.54 243 LEU B O 1
ATOM 5918 N N . ASP B 1 266 ? 50.533 15.727 45.568 1.00 11.92 244 ASP B N 1
ATOM 5919 C CA . ASP B 1 266 ? 50.022 14.971 44.447 1.00 12.37 244 ASP B CA 1
ATOM 5920 C C . ASP B 1 266 ? 49.467 15.926 43.379 1.00 11.80 244 ASP B C 1
ATOM 5921 O O . ASP B 1 266 ? 49.662 15.772 42.177 1.00 12.90 244 ASP B O 1
ATOM 5926 N N . ARG B 1 267 ? 48.683 16.899 43.854 1.00 11.16 245 ARG B N 1
ATOM 5927 C CA . ARG B 1 267 ? 48.014 17.803 42.909 1.00 11.21 245 ARG B CA 1
ATOM 5928 C C . ARG B 1 267 ? 48.984 18.725 42.209 1.00 11.40 245 ARG B C 1
ATOM 5929 O O . ARG B 1 267 ? 48.809 19.009 41.035 1.00 12.93 245 ARG B O 1
ATOM 5937 N N . PHE B 1 268 ? 50.031 19.177 42.922 1.00 11.10 246 PHE B N 1
ATOM 5938 C CA . PHE B 1 268 ? 51.012 19.985 42.248 1.00 11.49 246 PHE B CA 1
ATOM 5939 C C . PHE B 1 268 ? 51.747 19.227 41.136 1.00 11.94 246 PHE B C 1
ATOM 5940 O O . PHE B 1 268 ? 51.989 19.760 40.075 1.00 13.21 246 PHE B O 1
ATOM 5948 N N . LEU B 1 269 ? 52.062 17.965 41.407 1.00 11.36 247 LEU B N 1
ATOM 5949 C CA . LEU B 1 269 ? 52.742 17.147 40.433 1.00 11.96 247 LEU B CA 1
ATOM 5950 C C . LEU B 1 269 ? 51.903 16.884 39.202 1.00 12.74 247 LEU B C 1
ATOM 5951 O O . LEU B 1 269 ? 52.434 16.573 38.129 1.00 16.93 247 LEU B O 1
ATOM 5956 N N . LYS B 1 270 ? 50.582 16.970 39.343 1.00 14.17 248 LYS B N 1
ATOM 5957 C CA . LYS B 1 270 ? 49.661 16.753 38.221 1.00 15.94 248 LYS B CA 1
ATOM 5958 C C . LYS B 1 270 ? 49.252 18.013 37.488 1.00 15.18 248 LYS B C 1
ATOM 5959 O O . LYS B 1 270 ? 48.479 17.923 36.559 1.00 18.32 248 LYS B O 1
ATOM 5965 N N . ILE B 1 271 ? 49.835 19.167 37.854 1.00 14.90 249 ILE B N 1
ATOM 5966 C CA . ILE B 1 271 ? 49.580 20.381 37.105 1.00 15.00 249 ILE B CA 1
ATOM 5967 C C . ILE B 1 271 ? 50.095 20.098 35.669 1.00 17.55 249 ILE B C 1
ATOM 5968 O O . ILE B 1 271 ? 51.223 19.638 35.458 1.00 19.03 249 ILE B O 1
ATOM 5973 N N A SER B 1 272 ? 49.258 20.440 34.697 0.50 18.08 250 SER B N 1
ATOM 5974 N N B SER B 1 272 ? 49.256 20.417 34.680 0.50 18.99 250 SER B N 1
ATOM 5975 C CA A SER B 1 272 ? 49.535 20.060 33.311 0.50 20.33 250 SER B CA 1
ATOM 5976 C CA B SER B 1 272 ? 49.573 20.120 33.263 0.50 22.28 250 SER B CA 1
ATOM 5977 C C A SER B 1 272 ? 50.582 20.937 32.610 0.50 18.43 250 SER B C 1
ATOM 5978 C C B SER B 1 272 ? 50.751 20.916 32.764 0.50 24.30 250 SER B C 1
ATOM 5979 O O A SER B 1 272 ? 51.229 20.470 31.687 0.50 20.63 250 SER B O 1
ATOM 5980 O O B SER B 1 272 ? 51.715 20.373 32.203 0.50 19.99 250 SER B O 1
ATOM 5985 N N . ASN B 1 273 ? 50.668 22.220 32.994 1.00 21.14 251 ASN B N 1
ATOM 5986 C CA . ASN B 1 273 ? 51.746 23.106 32.552 1.00 22.42 251 ASN B CA 1
ATOM 5987 C C . ASN B 1 273 ? 53.005 22.923 33.414 1.00 21.04 251 ASN B C 1
ATOM 5988 O O . ASN B 1 273 ? 53.080 23.412 34.496 1.00 20.13 251 ASN B O 1
ATOM 5993 N N . LYS B 1 274 ? 54.018 22.271 32.838 1.00 20.43 252 LYS B N 1
ATOM 5994 C CA . LYS B 1 274 ? 55.238 21.938 33.568 1.00 23.25 252 LYS B CA 1
ATOM 5995 C C . LYS B 1 274 ? 56.199 23.120 33.744 1.00 19.41 252 LYS B C 1
ATOM 5996 O O . LYS B 1 274 ? 57.202 22.992 34.427 1.00 22.50 252 LYS B O 1
ATOM 6002 N N . GLN B 1 275 ? 55.848 24.299 33.198 1.00 19.82 253 GLN B N 1
ATOM 6003 C CA . GLN B 1 275 ? 56.555 25.518 33.518 1.00 22.83 253 GLN B CA 1
ATOM 6004 C C . GLN B 1 275 ? 55.884 26.280 34.671 1.00 20.73 253 GLN B C 1
ATOM 6005 O O . GLN B 1 275 ? 56.413 27.296 35.099 1.00 22.19 253 GLN B O 1
ATOM 6011 N N . ASP B 1 276 ? 54.775 25.765 35.189 1.00 18.87 254 ASP B N 1
ATOM 6012 C CA . ASP B 1 276 ? 54.194 26.411 36.367 1.00 18.32 254 ASP B CA 1
ATOM 6013 C C . ASP B 1 276 ? 55.215 26.347 37.533 1.00 15.78 254 ASP B C 1
ATOM 6014 O O . ASP B 1 276 ? 55.621 25.265 37.898 1.00 17.31 254 ASP B O 1
ATOM 6019 N N . PRO B 1 277 ? 55.555 27.475 38.191 1.00 15.91 255 PRO B N 1
ATOM 6020 C CA . PRO B 1 277 ? 56.458 27.412 39.353 1.00 16.00 255 PRO B CA 1
ATOM 6021 C C . PRO B 1 277 ? 56.017 26.466 40.427 1.00 14.63 255 PRO B C 1
ATOM 6022 O O . PRO B 1 277 ? 56.863 25.938 41.125 1.00 15.10 255 PRO B O 1
ATOM 6026 N N . ALA B 1 278 ? 54.689 26.258 40.602 1.00 14.93 256 ALA B N 1
ATOM 6027 C CA . ALA B 1 278 ? 54.253 25.323 41.588 1.00 13.98 256 ALA B CA 1
ATOM 6028 C C . ALA B 1 278 ? 54.624 23.872 41.228 1.00 12.55 256 ALA B C 1
ATOM 6029 O O . ALA B 1 278 ? 55.036 23.095 42.091 1.00 13.35 256 ALA B O 1
ATOM 6031 N N . TYR B 1 279 ? 54.461 23.536 39.966 1.00 13.84 257 TYR B N 1
ATOM 6032 C CA . TYR B 1 279 ? 54.910 22.238 39.464 1.00 14.74 257 TYR B CA 1
ATOM 6033 C C . TYR B 1 279 ? 56.422 22.108 39.652 1.00 12.54 257 TYR B C 1
ATOM 6034 O O . TYR B 1 279 ? 56.962 21.090 40.197 1.00 13.83 257 TYR B O 1
ATOM 6043 N N . ILE B 1 280 ? 57.153 23.134 39.231 1.00 14.50 258 ILE B N 1
ATOM 6044 C CA . ILE B 1 280 ? 58.620 23.084 39.303 1.00 14.38 258 ILE B CA 1
ATOM 6045 C C . ILE B 1 280 ? 59.125 22.861 40.740 1.00 15.08 258 ILE B C 1
ATOM 6046 O O . ILE B 1 280 ? 60.033 22.063 41.020 1.00 15.12 258 ILE B O 1
ATOM 6051 N N . ALA B 1 281 ? 58.497 23.526 41.707 1.00 14.25 259 ALA B N 1
ATOM 6052 C CA . ALA B 1 281 ? 58.806 23.354 43.110 1.00 14.58 259 ALA B CA 1
ATOM 6053 C C . ALA B 1 281 ? 58.549 21.974 43.631 1.00 13.17 259 ALA B C 1
ATOM 6054 O O . ALA B 1 281 ? 59.353 21.435 44.367 1.00 12.71 259 ALA B O 1
ATOM 6056 N N . ALA B 1 282 ? 57.392 21.418 43.234 1.00 12.53 260 ALA B N 1
ATOM 6057 C CA . ALA B 1 282 ? 57.057 20.107 43.684 1.00 12.46 260 ALA B CA 1
ATOM 6058 C C . ALA B 1 282 ? 58.070 19.099 43.101 1.00 11.46 260 ALA B C 1
ATOM 6059 O O . ALA B 1 282 ? 58.487 18.145 43.767 1.00 13.18 260 ALA B O 1
ATOM 6061 N N . ALA B 1 283 ? 58.339 19.249 41.827 1.00 14.05 261 ALA B N 1
ATOM 6062 C CA . ALA B 1 283 ? 59.264 18.311 41.147 1.00 14.50 261 ALA B CA 1
ATOM 6063 C C . ALA B 1 283 ? 60.679 18.420 41.735 1.00 14.77 261 ALA B C 1
ATOM 6064 O O . ALA B 1 283 ? 61.273 17.359 41.982 1.00 15.63 261 ALA B O 1
ATOM 6066 N N . LYS B 1 284 ? 61.143 19.627 42.071 1.00 13.94 262 LYS B N 1
ATOM 6067 C CA . LYS B 1 284 ? 62.455 19.801 42.723 1.00 15.35 262 LYS B CA 1
ATOM 6068 C C . LYS B 1 284 ? 62.471 19.167 44.119 1.00 14.75 262 LYS B C 1
ATOM 6069 O O . LYS B 1 284 ? 63.431 18.515 44.501 1.00 15.09 262 LYS B O 1
ATOM 6075 N N . PHE B 1 285 ? 61.362 19.312 44.869 1.00 12.82 263 PHE B N 1
ATOM 6076 C CA . PHE B 1 285 ? 61.259 18.670 46.124 1.00 12.03 263 PHE B CA 1
ATOM 6077 C C . PHE B 1 285 ? 61.448 17.137 46.024 1.00 13.05 263 PHE B C 1
ATOM 6078 O O . PHE B 1 285 ? 62.227 16.550 46.773 1.00 14.30 263 PHE B O 1
ATOM 6086 N N . MET B 1 286 ? 60.776 16.541 45.063 1.00 12.50 264 MET B N 1
ATOM 6087 C CA . MET B 1 286 ? 60.869 15.107 44.874 1.00 13.99 264 MET B CA 1
ATOM 6088 C C . MET B 1 286 ? 62.295 14.722 44.463 1.00 15.35 264 MET B C 1
ATOM 60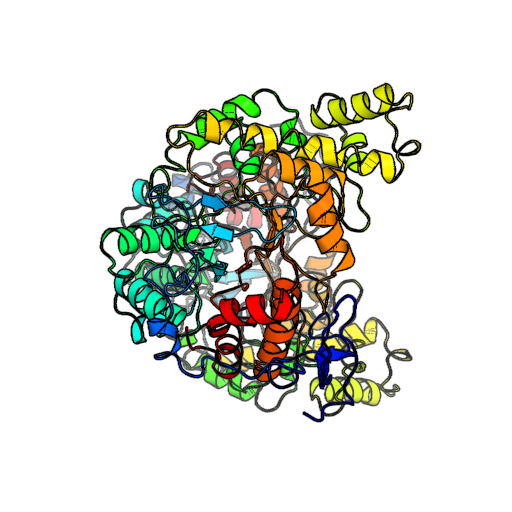89 O O . MET B 1 286 ? 62.820 13.773 45.030 1.00 16.01 264 MET B O 1
ATOM 6094 N N . THR B 1 287 ? 62.877 15.409 43.503 1.00 14.82 265 THR B N 1
ATOM 6095 C CA . THR B 1 287 ? 64.205 14.999 43.055 1.00 16.66 265 THR B CA 1
ATOM 6096 C C . THR B 1 287 ? 65.258 15.273 44.073 1.00 18.42 265 THR B C 1
ATOM 6097 O O . THR B 1 287 ? 66.188 14.469 44.202 1.00 21.80 265 THR B O 1
ATOM 6101 N N . ASP B 1 288 ? 65.077 16.278 44.900 1.00 18.61 266 ASP B N 1
ATOM 6102 C CA . ASP B 1 288 ? 65.973 16.515 46.043 1.00 20.36 266 ASP B CA 1
ATOM 6103 C C . ASP B 1 288 ? 65.909 15.417 47.119 1.00 20.25 266 ASP B C 1
ATOM 6104 O O . ASP B 1 288 ? 66.846 15.186 47.849 1.00 22.48 266 ASP B O 1
ATOM 6109 N N . LYS B 1 289 ? 64.823 14.697 47.144 1.00 20.37 267 LYS B N 1
ATOM 6110 C CA . LYS B 1 289 ? 64.631 13.519 47.985 1.00 23.29 267 LYS B CA 1
ATOM 6111 C C . LYS B 1 289 ? 65.027 12.219 47.314 1.00 24.32 267 LYS B C 1
ATOM 6112 O O . LYS B 1 289 ? 64.753 11.145 47.870 1.00 30.50 267 LYS B O 1
ATOM 6118 N N . ASP B 1 290 ? 65.661 12.299 46.152 1.00 22.64 268 ASP B N 1
ATOM 6119 C CA . ASP B 1 290 ? 66.065 11.142 45.361 1.00 26.82 268 ASP B CA 1
ATOM 6120 C C . ASP B 1 290 ? 64.935 10.333 44.844 1.00 25.72 268 ASP B C 1
ATOM 6121 O O . ASP B 1 290 ? 65.055 9.122 44.724 1.00 28.50 268 ASP B O 1
ATOM 6126 N N . LYS B 1 291 ? 63.831 11.008 44.542 1.00 22.10 269 LYS B N 1
ATOM 6127 C CA . LYS B 1 291 ? 62.658 10.343 44.020 1.00 19.50 269 LYS B CA 1
ATOM 6128 C C . LYS B 1 291 ? 62.401 10.919 42.657 1.00 22.21 269 LYS B C 1
ATOM 6129 O O . LYS B 1 291 ? 63.026 11.891 42.272 1.00 26.20 269 LYS B O 1
ATOM 6135 N N . SER B 1 292 ? 61.447 10.369 41.911 1.00 21.85 270 SER B N 1
ATOM 6136 C CA . SER B 1 292 ? 61.017 11.040 40.700 1.00 23.49 270 SER B CA 1
ATOM 6137 C C . SER B 1 292 ? 59.801 11.910 40.967 1.00 20.69 270 SER B C 1
ATOM 6138 O O . SER B 1 292 ? 59.119 11.739 41.977 1.00 19.82 270 SER B O 1
ATOM 6141 N N . ALA B 1 293 ? 59.525 12.798 40.017 1.00 20.27 271 ALA B N 1
ATOM 6142 C CA . ALA B 1 293 ? 58.454 13.796 40.133 1.00 20.77 271 ALA B CA 1
ATOM 6143 C C . ALA B 1 293 ? 57.163 13.161 39.689 1.00 18.94 271 ALA B C 1
ATOM 6144 O O . ALA B 1 293 ? 56.594 13.582 38.744 1.00 28.39 271 ALA B O 1
ATOM 6146 N N . ASN B 1 294 ? 56.771 12.073 40.389 1.00 21.00 272 ASN B N 1
ATOM 6147 C CA . ASN B 1 294 ? 55.623 11.293 40.013 1.00 22.69 272 ASN B CA 1
ATOM 6148 C C . ASN B 1 294 ? 54.858 10.990 41.280 1.00 19.47 272 ASN B C 1
ATOM 6149 O O . ASN B 1 294 ? 55.451 10.723 42.326 1.00 17.90 272 ASN B O 1
ATOM 6154 N N . VAL B 1 295 ? 53.523 10.987 41.200 1.00 16.42 273 VAL B N 1
ATOM 6155 C CA . VAL B 1 295 ? 52.714 10.727 42.392 1.00 16.83 273 VAL B CA 1
ATOM 6156 C C . VAL B 1 295 ? 52.949 9.350 42.948 1.00 16.75 273 VAL B C 1
ATOM 6157 O O . VAL B 1 295 ? 52.735 9.158 44.137 1.00 17.86 273 VAL B O 1
ATOM 6161 N N . SER B 1 296 ? 53.375 8.394 42.103 1.00 14.51 274 SER B N 1
ATOM 6162 C CA . SER B 1 296 ? 53.665 7.059 42.602 1.00 16.09 274 SER B CA 1
ATOM 6163 C C . SER B 1 296 ? 54.761 7.031 43.668 1.00 15.91 274 SER B C 1
ATOM 6164 O O . SER B 1 296 ? 54.833 6.096 44.454 1.00 17.24 274 SER B O 1
ATOM 6167 N N . ASP B 1 297 ? 55.569 8.086 43.711 1.00 14.71 275 ASP B N 1
ATOM 6168 C CA . ASP B 1 297 ? 56.638 8.231 44.700 1.00 15.14 275 ASP B CA 1
ATOM 6169 C C . ASP B 1 297 ? 56.295 9.069 45.911 1.00 13.27 275 ASP B C 1
ATOM 6170 O O . ASP B 1 297 ? 57.090 9.241 46.840 1.00 14.61 275 ASP B O 1
ATOM 6175 N N . VAL B 1 298 ? 55.114 9.663 45.883 1.00 13.15 276 VAL B N 1
ATOM 6176 C CA . VAL B 1 298 ? 54.663 10.502 47.003 1.00 13.94 276 VAL B CA 1
ATOM 6177 C C . VAL B 1 298 ? 54.220 9.629 48.133 1.00 14.41 276 VAL B C 1
ATOM 6178 O O . VAL B 1 298 ? 53.649 8.599 47.914 1.00 21.59 276 VAL B O 1
ATOM 6182 N N . THR B 1 299 ? 54.573 9.986 49.350 1.00 13.57 277 THR B N 1
ATOM 6183 C CA . THR B 1 299 ? 54.112 9.373 50.578 1.00 13.81 277 THR B CA 1
ATOM 6184 C C . THR B 1 299 ? 53.482 10.471 51.418 1.00 13.34 277 THR B C 1
ATOM 6185 O O . THR B 1 299 ? 53.661 11.670 51.162 1.00 14.15 277 THR B O 1
ATOM 6189 N N . ASP B 1 300 ? 52.719 10.083 52.409 1.00 13.59 278 ASP B N 1
ATOM 6190 C CA . ASP B 1 300 ? 52.126 11.052 53.351 1.00 14.10 278 ASP B CA 1
ATOM 6191 C C . ASP B 1 300 ? 53.179 11.895 54.000 1.00 14.25 278 ASP B C 1
ATOM 6192 O O . ASP B 1 300 ? 52.991 13.094 54.162 1.00 14.00 278 ASP B O 1
ATOM 6197 N N . GLU B 1 301 ? 54.311 11.324 54.327 1.00 14.07 279 GLU B N 1
ATOM 6198 C CA . GLU B 1 301 ? 55.402 12.080 54.991 1.00 15.57 279 GLU B CA 1
ATOM 6199 C C . GLU B 1 301 ? 55.968 13.114 54.039 1.00 13.24 279 GLU B C 1
ATOM 6200 O O . GLU B 1 301 ? 56.195 14.285 54.450 1.00 15.27 279 GLU B O 1
ATOM 6206 N N . LEU B 1 302 ? 56.209 12.739 52.788 1.00 12.09 280 LEU B N 1
ATOM 6207 C CA . LEU B 1 302 ? 56.723 13.687 51.818 1.00 12.34 280 LEU B CA 1
ATOM 6208 C C . LEU B 1 302 ? 55.699 14.839 51.571 1.00 13.36 280 LEU B C 1
ATOM 6209 O O . LEU B 1 302 ? 56.079 15.994 51.504 1.00 12.12 280 LEU B O 1
ATOM 6214 N N . ASN B 1 303 ? 54.418 14.462 51.455 1.00 11.55 281 ASN B N 1
ATOM 6215 C CA . ASN B 1 303 ? 53.366 15.472 51.308 1.00 11.65 281 ASN B CA 1
ATOM 6216 C C . ASN B 1 303 ? 53.375 16.461 52.499 1.00 10.70 281 ASN B C 1
ATOM 6217 O O . ASN B 1 303 ? 53.305 17.697 52.331 1.00 11.64 281 ASN B O 1
ATOM 6222 N N . ASN B 1 304 ? 53.451 15.905 53.705 1.00 10.55 282 ASN B N 1
ATOM 6223 C CA . ASN B 1 304 ? 53.444 16.736 54.889 1.00 11.43 282 ASN B CA 1
ATOM 6224 C C . ASN B 1 304 ? 54.614 17.711 54.878 1.00 11.56 282 ASN B C 1
ATOM 6225 O O . ASN B 1 304 ? 54.470 18.900 55.214 1.00 11.93 282 ASN B O 1
ATOM 6230 N N A GLU B 1 305 ? 55.811 17.181 54.586 0.50 12.22 283 GLU B N 1
ATOM 6231 N N B GLU B 1 305 ? 55.803 17.201 54.569 0.50 11.61 283 GLU B N 1
ATOM 6232 C CA A GLU B 1 305 ? 57.016 18.011 54.541 0.50 12.79 283 GLU B CA 1
ATOM 6233 C CA B GLU B 1 305 ? 56.971 18.057 54.603 0.50 11.11 283 GLU B CA 1
ATOM 6234 C C A GLU B 1 305 ? 56.860 19.120 53.490 0.50 11.14 283 GLU B C 1
ATOM 6235 C C B GLU B 1 305 ? 56.912 19.122 53.472 0.50 10.57 283 GLU B C 1
ATOM 6236 O O A GLU B 1 305 ? 57.136 20.304 53.724 0.50 11.94 283 GLU B O 1
ATOM 6237 O O B GLU B 1 305 ? 57.305 20.295 53.638 0.50 12.39 283 GLU B O 1
ATOM 6248 N N . PHE B 1 306 ? 56.373 18.751 52.311 1.00 10.59 284 PHE B N 1
ATOM 6249 C CA . PHE B 1 306 ? 56.202 19.730 51.249 1.00 10.69 284 PHE B CA 1
ATOM 6250 C C . PHE B 1 306 ? 55.207 20.829 51.628 1.00 10.27 284 PHE B C 1
ATOM 6251 O O . PHE B 1 306 ? 55.475 22.013 51.368 1.00 10.78 284 PHE B O 1
ATOM 6259 N N . ALA B 1 307 ? 54.106 20.439 52.222 1.00 10.25 285 ALA B N 1
ATOM 6260 C CA . ALA B 1 307 ? 53.117 21.435 52.673 1.00 10.39 285 ALA B CA 1
ATOM 6261 C C . ALA B 1 307 ? 53.767 22.385 53.676 1.00 10.29 285 ALA B C 1
ATOM 6262 O O . ALA B 1 307 ? 53.485 23.581 53.705 1.00 11.24 285 ALA B O 1
ATOM 6264 N N . GLY B 1 308 ? 54.665 21.825 54.543 1.00 11.53 286 GLY B N 1
ATOM 6265 C CA . GLY B 1 308 ? 55.392 22.625 55.475 1.00 12.00 286 GLY B CA 1
ATOM 6266 C C . GLY B 1 308 ? 56.314 23.633 54.819 1.00 10.83 286 GLY B C 1
ATOM 6267 O O . GLY B 1 308 ? 56.436 24.759 55.322 1.00 13.01 286 GLY B O 1
ATOM 6268 N N . ILE B 1 309 ? 56.968 23.251 53.713 1.00 10.97 287 ILE B N 1
ATOM 6269 C CA . ILE B 1 309 ? 57.775 24.196 52.942 1.00 11.20 287 ILE B CA 1
ATOM 6270 C C . ILE B 1 309 ? 56.944 25.336 52.376 1.00 11.11 287 ILE B C 1
ATOM 6271 O O . ILE B 1 309 ? 57.356 26.489 52.441 1.00 12.01 287 ILE B O 1
ATOM 6276 N N . CYS B 1 310 ? 55.742 24.991 51.884 1.00 10.43 288 CYS B N 1
ATOM 6277 C CA . CYS B 1 310 ? 54.845 25.972 51.408 1.00 10.60 288 CYS B CA 1
ATOM 6278 C C . CYS B 1 310 ? 54.480 26.979 52.557 1.00 10.20 288 CYS B C 1
ATOM 6279 O O . CYS B 1 310 ? 54.481 28.219 52.320 1.00 10.70 288 CYS B O 1
ATOM 6282 N N . ALA B 1 311 ? 54.157 26.459 53.715 1.00 9.99 289 ALA B N 1
ATOM 6283 C CA . ALA B 1 311 ? 53.862 27.262 54.864 1.00 9.80 289 ALA B CA 1
ATOM 6284 C C . ALA B 1 311 ? 55.021 28.156 55.253 1.00 11.73 289 ALA B C 1
ATOM 6285 O O . ALA B 1 311 ? 54.825 29.334 55.619 1.00 11.22 289 ALA B O 1
ATOM 6287 N N . GLU B 1 312 ? 56.249 27.602 55.282 1.00 11.74 290 GLU B N 1
ATOM 6288 C CA . GLU B 1 312 ? 57.426 28.401 55.597 1.00 11.12 290 GLU B CA 1
ATOM 6289 C C . GLU B 1 312 ? 57.547 29.573 54.643 1.00 10.69 290 GLU B C 1
ATOM 6290 O O . GLU B 1 312 ? 57.762 30.702 55.083 1.00 12.39 290 GLU B O 1
ATOM 6296 N N A LYS B 1 313 ? 57.413 29.324 53.338 0.50 10.73 291 LYS B N 1
ATOM 6297 N N B LYS B 1 313 ? 57.379 29.341 53.350 0.50 10.37 291 LYS B N 1
ATOM 6298 C CA A LYS B 1 313 ? 57.572 30.386 52.361 0.50 11.11 291 LYS B CA 1
ATOM 6299 C CA B LYS B 1 313 ? 57.572 30.408 52.403 0.50 10.08 291 LYS B CA 1
ATOM 6300 C C A LYS B 1 313 ? 56.467 31.449 52.538 0.50 10.75 291 LYS B C 1
ATOM 6301 C C B LYS B 1 313 ? 56.440 31.444 52.464 0.50 10.64 291 LYS B C 1
ATOM 6302 O O A LYS B 1 313 ? 56.706 32.635 52.383 0.50 11.59 291 LYS B O 1
ATOM 6303 O O B LYS B 1 313 ? 56.624 32.599 52.123 0.50 10.76 291 LYS B O 1
ATOM 6314 N N . TYR B 1 314 ? 55.249 31.004 52.861 1.00 9.30 292 TYR B N 1
ATOM 6315 C CA . TYR B 1 314 ? 54.086 31.840 53.041 1.00 9.20 292 TYR B CA 1
ATOM 6316 C C . TYR B 1 314 ? 54.280 32.736 54.261 1.00 9.19 292 TYR B C 1
ATOM 6317 O O . TYR B 1 314 ? 54.261 33.990 54.160 1.00 10.38 292 TYR B O 1
ATOM 6326 N N . TYR B 1 315 ? 54.361 32.108 55.435 1.00 9.11 293 TYR B N 1
ATOM 6327 C CA . TYR B 1 315 ? 54.416 32.851 56.686 1.00 9.03 293 TYR B CA 1
ATOM 6328 C C . TYR B 1 315 ? 55.666 33.715 56.797 1.00 9.85 293 TYR B C 1
ATOM 6329 O O . TYR B 1 315 ? 55.583 34.848 57.338 1.00 11.21 293 TYR B O 1
ATOM 6338 N N . SER B 1 316 ? 56.818 33.210 56.375 1.00 10.30 294 SER B N 1
ATOM 6339 C CA . SER B 1 316 ? 58.044 34.054 56.495 1.00 10.76 294 SER B CA 1
ATOM 6340 C C . SER B 1 316 ? 57.906 35.314 55.681 1.00 10.26 294 SER B C 1
ATOM 6341 O O . SER B 1 316 ? 58.359 36.389 56.149 1.00 11.60 294 SER B O 1
ATOM 6344 N N . ALA B 1 317 ? 57.368 35.233 54.469 1.00 10.19 295 ALA B N 1
ATOM 6345 C CA . ALA B 1 317 ? 57.231 36.426 53.668 1.00 10.59 295 ALA B CA 1
ATOM 6346 C C . ALA B 1 317 ? 56.387 37.491 54.317 1.00 11.60 295 ALA B C 1
ATOM 6347 O O . ALA B 1 317 ? 56.674 38.668 54.268 1.00 11.91 295 ALA B O 1
ATOM 6349 N N . ILE B 1 318 ? 55.319 37.044 54.971 1.00 10.57 296 ILE B N 1
ATOM 6350 C CA . ILE B 1 318 ? 54.379 37.962 55.595 1.00 10.17 296 ILE B CA 1
ATOM 6351 C C . ILE B 1 318 ? 54.998 38.577 56.868 1.00 10.97 296 ILE B C 1
ATOM 6352 O O . ILE B 1 318 ? 54.965 39.802 57.040 1.00 12.96 296 ILE B O 1
ATOM 6357 N N A LYS B 1 319 ? 55.618 37.757 57.707 0.25 11.24 297 LYS B N 1
ATOM 6358 N N B LYS B 1 319 ? 55.625 37.755 57.714 0.25 11.18 297 LYS B N 1
ATOM 6359 N N C LYS B 1 319 ? 55.646 37.763 57.687 0.50 10.87 297 LYS B N 1
ATOM 6360 C CA A LYS B 1 319 ? 56.297 38.292 58.891 0.25 12.63 297 LYS B CA 1
ATOM 6361 C CA B LYS B 1 319 ? 56.347 38.284 58.892 0.25 12.38 297 LYS B CA 1
ATOM 6362 C CA C LYS B 1 319 ? 56.312 38.305 58.876 0.50 12.36 297 LYS B CA 1
ATOM 6363 C C A LYS B 1 319 ? 57.407 39.267 58.486 0.25 12.12 297 LYS B C 1
ATOM 6364 C C B LYS B 1 319 ? 57.406 39.282 58.474 0.25 12.07 297 LYS B C 1
ATOM 6365 C C C LYS B 1 319 ? 57.405 39.288 58.469 0.50 11.85 297 LYS B C 1
ATOM 6366 O O A LYS B 1 319 ? 57.544 40.343 59.082 0.25 12.94 297 LYS B O 1
ATOM 6367 O O B LYS B 1 319 ? 57.539 40.360 59.06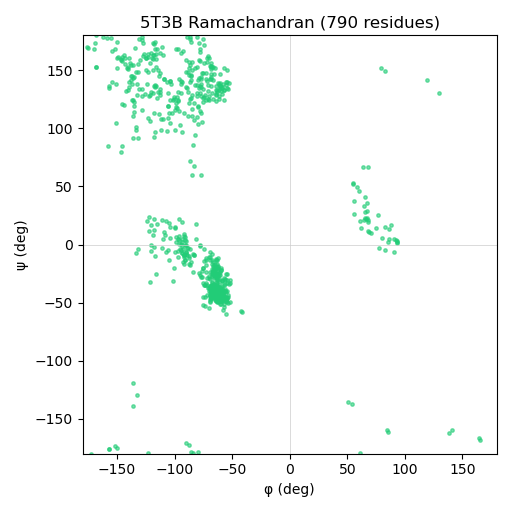7 0.25 12.92 297 LYS B O 1
ATOM 6368 O O C LYS B 1 319 ? 57.571 40.363 59.065 0.50 13.09 297 LYS B O 1
ATOM 6384 N N . ASN B 1 320 ? 58.202 38.900 57.479 1.00 11.93 298 ASN B N 1
ATOM 6385 C CA . ASN B 1 320 ? 59.275 39.795 57.010 1.00 14.24 298 ASN B CA 1
ATOM 6386 C C . ASN B 1 320 ? 58.708 41.111 56.473 1.00 12.08 298 ASN B C 1
ATOM 6387 O O . ASN B 1 320 ? 59.301 42.187 56.682 1.00 14.45 298 ASN B O 1
ATOM 6392 N N . ALA B 1 321 ? 57.530 41.033 55.847 1.00 12.24 299 ALA B N 1
ATOM 6393 C CA . ALA B 1 321 ? 56.858 42.229 55.338 1.00 12.70 299 ALA B CA 1
ATOM 6394 C C . ALA B 1 321 ? 56.440 43.129 56.499 1.00 12.31 299 ALA B C 1
ATOM 6395 O O . ALA B 1 321 ? 56.580 44.357 56.444 1.00 13.66 299 ALA B O 1
ATOM 6397 N N . VAL B 1 322 ? 55.911 42.558 57.537 1.00 11.81 300 VAL B N 1
ATOM 6398 C CA . VAL B 1 322 ? 55.495 43.348 58.703 1.00 12.21 300 VAL B CA 1
ATOM 6399 C C . VAL B 1 322 ? 56.781 44.008 59.335 1.00 13.20 300 VAL B C 1
ATOM 6400 O O . VAL B 1 322 ? 56.798 45.201 59.668 1.00 15.05 300 VAL B O 1
ATOM 6404 N N . LYS B 1 323 ? 57.859 43.217 59.491 1.00 13.99 301 LYS B N 1
ATOM 6405 C CA . LYS B 1 323 ? 59.062 43.726 60.142 1.00 15.71 301 LYS B CA 1
ATOM 6406 C C . LYS B 1 323 ? 59.655 44.888 59.379 1.00 16.46 301 LYS B C 1
ATOM 6407 O O . LYS B 1 323 ? 60.216 45.811 59.972 1.00 19.46 301 LYS B O 1
ATOM 6413 N N . ALA B 1 324 ? 59.529 44.852 58.056 1.00 15.53 302 ALA B N 1
ATOM 6414 C CA . ALA B 1 324 ? 60.066 45.898 57.156 1.00 17.55 302 ALA B CA 1
ATOM 6415 C C . ALA B 1 324 ? 59.161 47.083 56.916 1.00 16.22 302 ALA B C 1
ATOM 6416 O O . ALA B 1 324 ? 59.560 48.049 56.264 1.00 19.81 302 ALA B O 1
ATOM 6418 N N . SER B 1 325 ? 57.961 47.024 57.465 1.00 14.79 303 SER B N 1
ATOM 6419 C CA . SER B 1 325 ? 56.880 47.945 57.135 1.00 13.94 303 SER B CA 1
ATOM 6420 C C . SER B 1 325 ? 56.930 49.216 57.992 1.00 16.55 303 SER B C 1
ATOM 6421 O O . SER B 1 325 ? 57.768 49.352 58.908 1.00 17.63 303 SER B O 1
ATOM 6424 N N . LYS B 1 326 ? 55.973 50.094 57.705 1.00 17.10 304 LYS B N 1
ATOM 6425 C CA . LYS B 1 326 ? 55.712 51.290 58.479 1.00 19.20 304 LYS B CA 1
ATOM 6426 C C . LYS B 1 326 ? 55.260 51.005 59.902 1.00 19.37 304 LYS B C 1
ATOM 6427 O O . LYS B 1 326 ? 55.237 51.918 60.730 1.00 22.86 304 LYS B O 1
ATOM 6433 N N . ASP B 1 327 ? 54.889 49.761 60.200 1.00 16.85 305 ASP B N 1
ATOM 6434 C CA . ASP B 1 327 ? 54.457 49.395 61.543 1.00 16.62 305 ASP B CA 1
ATOM 6435 C C . ASP B 1 327 ? 54.853 47.991 61.929 1.00 16.15 305 ASP B C 1
ATOM 6436 O O . ASP B 1 327 ? 54.011 47.078 61.890 1.00 16.92 305 ASP B O 1
ATOM 6441 N N . PRO B 1 328 ? 56.066 47.829 62.416 1.00 15.51 306 PRO B N 1
ATOM 6442 C CA . PRO B 1 328 ? 56.526 46.497 62.786 1.00 15.25 306 PRO B CA 1
ATOM 6443 C C . PRO B 1 328 ? 55.856 45.922 64.021 1.00 15.23 306 PRO B C 1
ATOM 6444 O O . PRO B 1 328 ? 56.051 44.767 64.320 1.00 17.76 306 PRO B O 1
ATOM 6448 N N . GLU B 1 329 ? 55.111 46.723 64.754 1.00 15.20 307 GLU B N 1
ATOM 6449 C CA . GLU B 1 329 ? 54.428 46.284 65.971 1.00 14.77 307 GLU B CA 1
ATOM 6450 C C . GLU B 1 329 ? 53.030 45.730 65.722 1.00 13.61 307 GLU B C 1
ATOM 6451 O O . GLU B 1 329 ? 52.389 45.267 66.669 1.00 16.16 307 GLU B O 1
ATOM 6457 N N . LEU B 1 330 ? 52.575 45.758 64.467 1.00 13.49 308 LEU B N 1
ATOM 6458 C CA . LEU B 1 330 ? 51.261 45.169 64.147 1.00 12.01 308 LEU B CA 1
ATOM 6459 C C . LEU B 1 330 ? 51.360 43.638 64.277 1.00 12.67 308 LEU B C 1
ATOM 6460 O O . LEU B 1 330 ? 52.272 43.033 63.677 1.00 15.34 308 LEU B O 1
ATOM 6465 N N . LEU B 1 331 ? 50.472 43.017 65.025 1.00 12.30 309 LEU B N 1
ATOM 6466 C CA . LEU B 1 331 ? 50.553 41.584 65.214 1.00 11.48 309 LEU B CA 1
ATOM 6467 C C . LEU B 1 331 ? 50.011 40.808 64.026 1.00 11.00 309 LEU B C 1
ATOM 6468 O O . LEU B 1 331 ? 48.927 41.112 63.509 1.00 12.01 309 LEU B O 1
ATOM 6473 N N . TYR B 1 332 ? 50.769 39.787 63.638 1.00 10.71 310 TYR B N 1
ATOM 6474 C CA . TYR B 1 332 ? 50.371 38.898 62.579 1.00 10.82 310 TYR B CA 1
ATOM 6475 C C . TYR B 1 332 ? 49.793 37.658 63.254 1.00 10.30 310 TYR B C 1
ATOM 6476 O O . TYR B 1 332 ? 50.447 36.892 63.907 1.00 11.69 310 TYR B O 1
ATOM 6485 N N . LEU B 1 333 ? 48.499 37.430 62.960 1.00 10.23 311 LEU B N 1
ATOM 6486 C CA . LEU B 1 333 ? 47.719 36.377 63.584 1.00 9.53 311 LEU B CA 1
ATOM 6487 C C . LEU B 1 333 ? 47.476 35.139 62.687 1.00 9.99 311 LEU B C 1
ATOM 6488 O O . LEU B 1 333 ? 46.607 34.306 63.019 1.00 12.09 311 LEU B O 1
ATOM 6493 N N . GLY B 1 334 ? 48.217 35.012 61.625 1.00 10.18 312 GLY B N 1
ATOM 6494 C CA . GLY B 1 334 ? 48.232 33.794 60.822 1.00 10.10 312 GLY B CA 1
ATOM 6495 C C . GLY B 1 334 ? 47.127 33.732 59.774 1.00 9.71 312 GLY B C 1
ATOM 6496 O O . GLY B 1 334 ? 46.611 34.752 59.289 1.00 10.13 312 GLY B O 1
ATOM 6497 N N . SER B 1 335 ? 46.885 32.473 59.326 1.00 9.98 313 SER B N 1
ATOM 6498 C CA . SER B 1 335 ? 46.054 32.213 58.180 1.00 9.80 313 SER B CA 1
ATOM 6499 C C . SER B 1 335 ? 44.831 31.379 58.452 1.00 9.17 313 SER B C 1
ATOM 6500 O O . SER B 1 335 ? 44.179 30.936 57.496 1.00 9.72 313 SER B O 1
ATOM 6503 N N . ARG B 1 336 ? 44.538 31.113 59.697 1.00 8.88 314 ARG B N 1
ATOM 6504 C CA . ARG B 1 336 ? 43.261 30.467 60.076 1.00 9.53 314 ARG B CA 1
ATOM 6505 C C . ARG B 1 336 ? 43.271 29.036 59.553 1.00 9.49 314 ARG B C 1
ATOM 6506 O O . ARG B 1 336 ? 42.543 28.654 58.633 1.00 10.18 314 ARG B O 1
ATOM 6514 N N . LEU B 1 337 ? 44.170 28.274 60.141 1.00 9.67 315 LEU B N 1
ATOM 6515 C CA . LEU B 1 337 ? 44.374 26.854 59.736 1.00 9.48 315 LEU B CA 1
ATOM 6516 C C . LEU B 1 337 ? 43.175 26.041 60.107 1.00 10.06 315 LEU B C 1
ATOM 6517 O O . LEU B 1 337 ? 42.455 26.343 61.033 1.00 13.17 315 LEU B O 1
ATOM 6522 N N . HIS B 1 338 ? 42.946 25.008 59.337 1.00 10.75 316 HIS B N 1
ATOM 6523 C CA . HIS B 1 338 ? 41.694 24.208 59.515 1.00 11.22 316 HIS B CA 1
ATOM 6524 C C . HIS B 1 338 ? 41.996 22.762 59.095 1.00 11.99 316 HIS B C 1
ATOM 6525 O O . HIS B 1 338 ? 43.135 22.412 58.845 1.00 12.14 316 HIS B O 1
ATOM 6532 N N . SER B 1 339 ? 40.947 21.934 59.106 1.00 11.50 317 SER B N 1
ATOM 6533 C CA . SER B 1 339 ? 40.965 20.639 58.355 1.00 14.53 317 SER B CA 1
ATOM 6534 C C . SER B 1 339 ? 42.179 19.826 58.770 1.00 13.08 317 SER B C 1
ATOM 6535 O O . SER B 1 339 ? 42.525 19.769 59.980 1.00 12.54 317 SER B O 1
ATOM 6538 N N . LEU B 1 340 ? 42.863 19.218 57.795 1.00 14.41 318 LEU B N 1
ATOM 6539 C CA . LEU B 1 340 ? 44.104 18.516 58.041 1.00 14.19 318 LEU B CA 1
ATOM 6540 C C . LEU B 1 340 ? 45.307 19.423 58.284 1.00 15.08 318 LEU B C 1
ATOM 6541 O O . LEU B 1 340 ? 46.179 19.009 59.051 1.00 14.46 318 LEU B O 1
ATOM 6546 N N . PRO B 1 341 ? 45.426 20.582 57.643 1.00 12.92 319 PRO B N 1
ATOM 6547 C CA . PRO B 1 341 ? 46.678 21.352 57.842 1.00 12.69 319 PRO B CA 1
ATOM 6548 C C . PRO B 1 341 ? 46.996 21.675 59.285 1.00 14.39 319 PRO B C 1
ATOM 6549 O O . PRO B 1 341 ? 48.156 21.704 59.640 1.00 13.45 319 PRO B O 1
ATOM 6553 N N . LYS B 1 342 ? 45.970 21.905 60.128 1.00 12.20 320 LYS B N 1
ATOM 6554 C CA . LYS B 1 342 ? 46.241 22.250 61.491 1.00 12.19 320 LYS B CA 1
ATOM 6555 C C . LYS B 1 342 ? 46.878 21.110 62.292 1.00 13.63 320 LYS B C 1
ATOM 6556 O O . LYS B 1 342 ? 47.451 21.345 63.350 1.00 14.89 320 LYS B O 1
ATOM 6562 N N . TYR B 1 343 ? 46.819 19.873 61.747 1.00 13.38 321 TYR B N 1
ATOM 6563 C CA . TYR B 1 343 ? 47.466 18.753 62.378 1.00 14.42 321 TYR B CA 1
ATOM 6564 C C . TYR B 1 343 ? 48.853 18.484 61.873 1.00 15.20 321 TYR B C 1
ATOM 6565 O O . TYR B 1 343 ? 49.528 17.587 62.369 1.00 18.99 321 TYR B O 1
ATOM 6574 N N . ASN B 1 344 ? 49.276 19.187 60.828 1.00 12.89 322 ASN B N 1
ATOM 6575 C CA . ASN B 1 344 ? 50.582 18.948 60.212 1.00 13.24 322 ASN B CA 1
ATOM 6576 C C . ASN B 1 344 ? 51.689 19.671 60.962 1.00 12.40 322 ASN B C 1
ATOM 6577 O O . ASN B 1 344 ? 51.740 20.904 60.964 1.00 12.74 322 ASN B O 1
ATOM 6582 N N . SER B 1 345 ? 52.493 18.903 61.687 1.00 12.97 323 SER B N 1
ATOM 6583 C CA . SER B 1 345 ? 53.536 19.470 62.524 1.00 12.37 323 SER B CA 1
ATOM 6584 C C . SER B 1 345 ? 54.474 20.384 61.763 1.00 11.55 323 SER B C 1
ATOM 6585 O O . SER B 1 345 ? 54.986 21.314 62.373 1.00 13.57 323 SER B O 1
ATOM 6588 N N . TYR B 1 346 ? 54.756 20.122 60.459 1.00 11.93 324 TYR B N 1
ATOM 6589 C CA . TYR B 1 346 ? 55.628 20.988 59.725 1.00 12.32 324 TYR B CA 1
ATOM 6590 C C . TYR B 1 346 ? 55.008 22.365 59.503 1.00 11.91 324 TYR B C 1
ATOM 6591 O O . TYR B 1 346 ? 55.718 23.366 59.450 1.00 13.27 324 TYR B O 1
ATOM 6600 N N . ILE B 1 347 ? 53.703 22.410 59.379 1.00 11.63 325 ILE B N 1
ATOM 6601 C CA . ILE B 1 347 ? 53.019 23.689 59.194 1.00 11.57 325 ILE B CA 1
ATOM 6602 C C . ILE B 1 347 ? 52.982 24.438 60.522 1.00 11.37 325 ILE B C 1
ATOM 6603 O O . ILE B 1 347 ? 53.236 25.651 60.566 1.00 11.90 325 ILE B O 1
ATOM 6608 N N . ILE B 1 348 ? 52.640 23.745 61.599 1.00 11.36 326 ILE B N 1
ATOM 6609 C CA . ILE B 1 348 ? 52.648 24.415 62.901 1.00 11.53 326 ILE B CA 1
ATOM 6610 C C . ILE B 1 348 ? 54.052 24.896 63.262 1.00 12.15 326 ILE B C 1
ATOM 6611 O O . ILE B 1 348 ? 54.187 25.979 63.838 1.00 12.51 326 ILE B O 1
ATOM 6616 N N . LYS B 1 349 ? 55.105 24.134 62.912 1.00 12.28 327 LYS B N 1
ATOM 6617 C CA . LYS B 1 349 ? 56.443 24.611 63.165 1.00 13.47 327 LYS B CA 1
ATOM 6618 C C . LYS B 1 349 ? 56.703 25.907 62.405 1.00 13.90 327 LYS B C 1
ATOM 6619 O O . LYS B 1 349 ? 57.237 26.880 62.934 1.00 14.45 327 LYS B O 1
ATOM 6625 N N . ALA B 1 350 ? 56.294 25.976 61.160 1.00 12.61 328 ALA B N 1
ATOM 6626 C CA . ALA B 1 350 ? 56.462 27.205 60.385 1.00 12.28 328 ALA B CA 1
ATOM 6627 C C . ALA B 1 350 ? 55.667 28.357 60.972 1.00 12.26 328 ALA B C 1
ATOM 6628 O O . ALA B 1 350 ? 56.159 29.495 61.124 1.00 13.56 328 ALA B O 1
ATOM 6630 N N . ALA B 1 351 ? 54.401 28.104 61.247 1.00 11.08 329 ALA B N 1
ATOM 6631 C CA . ALA B 1 351 ? 53.586 29.147 61.868 1.00 11.36 329 ALA B CA 1
ATOM 6632 C C . ALA B 1 351 ? 54.201 29.665 63.177 1.00 11.71 329 ALA B C 1
ATOM 6633 O O . ALA B 1 351 ? 54.142 30.852 63.464 1.00 13.12 329 ALA B O 1
ATOM 6635 N N . GLY B 1 352 ? 54.734 28.759 63.966 1.00 11.44 330 GLY B N 1
ATOM 6636 C CA . GLY B 1 352 ? 55.265 29.162 65.253 1.00 12.42 330 GLY B CA 1
ATOM 6637 C C . GLY B 1 352 ? 56.514 30.046 65.145 1.00 12.47 330 GLY B C 1
ATOM 6638 O O . GLY B 1 352 ? 56.781 30.883 65.990 1.00 15.13 330 GLY B O 1
ATOM 6639 N N . LYS B 1 353 ? 57.259 29.897 64.061 1.00 11.86 331 LYS B N 1
ATOM 6640 C CA . LYS B 1 353 ? 58.440 30.716 63.805 1.00 13.14 331 LYS B CA 1
ATOM 6641 C C . LYS B 1 353 ? 58.088 32.140 63.357 1.00 13.57 331 LYS B C 1
ATOM 6642 O O . LYS B 1 353 ? 58.832 33.082 63.607 1.00 16.13 331 LYS B O 1
ATOM 6648 N N . TYR B 1 354 ? 56.981 32.287 62.624 1.00 12.96 332 TYR B N 1
ATOM 6649 C CA . TYR B 1 354 ? 56.665 33.548 61.965 1.00 13.77 332 TYR B CA 1
ATOM 6650 C C . TYR B 1 354 ? 55.428 34.275 62.391 1.00 15.46 332 TYR B C 1
ATOM 6651 O O . TYR B 1 354 ? 55.330 35.485 62.257 1.00 21.21 332 TYR B O 1
ATOM 6660 N N . CYS B 1 355 ? 54.443 33.610 62.922 1.00 12.67 333 CYS B N 1
ATOM 6661 C CA . CYS B 1 355 ? 53.260 34.297 63.329 1.00 13.61 333 CYS B CA 1
ATOM 6662 C C . CYS B 1 355 ? 53.458 34.750 64.748 1.00 12.10 333 CYS B C 1
ATOM 6663 O O . CYS B 1 355 ? 54.061 34.024 65.594 1.00 14.51 333 CYS B O 1
ATOM 6666 N N . ASP B 1 356 ? 52.850 35.882 65.131 1.00 11.44 334 ASP B N 1
ATOM 6667 C CA . ASP B 1 356 ? 52.756 36.248 66.544 1.00 12.50 334 ASP B CA 1
ATOM 6668 C C . ASP B 1 356 ? 51.817 35.363 67.305 1.00 11.83 334 ASP B C 1
ATOM 6669 O O . ASP B 1 356 ? 52.056 35.026 68.435 1.00 12.00 334 ASP B O 1
ATOM 6674 N N . VAL B 1 357 ? 50.681 35.025 66.662 1.00 11.28 335 VAL B N 1
ATOM 6675 C CA . VAL B 1 357 ? 49.719 34.056 67.202 1.00 11.32 335 VAL B CA 1
ATOM 6676 C C . VAL B 1 357 ? 49.311 33.190 66.016 1.00 10.83 335 VAL B C 1
ATOM 6677 O O . VAL B 1 357 ? 49.084 33.712 64.943 1.00 12.02 335 VAL B O 1
ATOM 6681 N N . ILE B 1 358 ? 49.217 31.878 66.244 1.00 9.91 336 ILE B N 1
ATOM 6682 C CA . ILE B 1 358 ? 48.771 30.963 65.221 1.00 9.70 336 ILE B CA 1
ATOM 6683 C C . ILE B 1 358 ? 47.224 30.888 65.308 1.00 9.71 336 ILE B C 1
ATOM 6684 O O . ILE B 1 358 ? 46.664 30.531 66.330 1.00 14.79 336 ILE B O 1
ATOM 6689 N N . SER B 1 359 ? 46.554 31.201 64.260 1.00 9.97 337 SER B N 1
ATOM 6690 C CA . SER B 1 359 ? 45.091 31.100 64.239 1.00 9.71 337 SER B CA 1
ATOM 6691 C C . SER B 1 359 ? 44.643 29.767 63.665 1.00 9.95 337 SER B C 1
ATOM 6692 O O . SER B 1 359 ? 45.205 29.280 62.646 1.00 10.21 337 SER B O 1
ATOM 6695 N N . ILE B 1 360 ? 43.647 29.198 64.311 1.00 9.90 338 ILE B N 1
ATOM 6696 C CA . ILE B 1 360 ? 43.078 27.890 63.961 1.00 10.75 338 ILE B CA 1
ATOM 6697 C C . ILE B 1 360 ? 41.558 27.940 64.024 1.00 10.94 338 ILE B C 1
ATOM 6698 O O . ILE B 1 360 ? 40.987 28.318 65.057 1.00 11.77 338 ILE B O 1
ATOM 6703 N N . ASN B 1 361 ? 40.916 27.574 62.928 1.00 10.29 339 ASN B N 1
ATOM 6704 C CA . ASN B 1 361 ? 39.475 27.377 62.897 1.00 11.34 339 ASN B CA 1
ATOM 6705 C C . ASN B 1 361 ? 39.238 25.952 63.321 1.00 13.04 339 ASN B C 1
ATOM 6706 O O . ASN B 1 361 ? 39.860 25.039 62.751 1.00 14.16 339 ASN B O 1
ATOM 6711 N N . TYR B 1 362 ? 38.403 25.747 64.346 1.00 11.65 340 TYR B N 1
ATOM 6712 C CA . TYR B 1 362 ? 38.343 24.466 65.019 1.00 12.14 340 TYR B CA 1
ATOM 6713 C C . TYR B 1 362 ? 36.941 23.824 64.860 1.00 13.30 340 TYR B C 1
ATOM 6714 O O . TYR B 1 362 ? 36.009 24.116 65.629 1.00 13.95 340 TYR B O 1
ATOM 6723 N N . TYR B 1 363 ? 36.832 22.949 63.885 1.00 11.70 341 TYR B N 1
ATOM 6724 C CA . TYR B 1 363 ? 35.593 22.302 63.511 1.00 12.21 341 TYR B CA 1
ATOM 6725 C C . TYR B 1 363 ? 35.726 20.805 63.541 1.00 13.85 341 TYR B C 1
ATOM 6726 O O . TYR B 1 363 ? 36.810 20.247 63.555 1.00 14.39 341 TYR B O 1
ATOM 6735 N N . SER B 1 364 ? 34.570 20.135 63.608 1.00 13.16 342 SER B N 1
ATOM 6736 C CA . SER B 1 364 ? 34.409 18.672 63.437 1.00 13.70 342 SER B CA 1
ATOM 6737 C C . SER B 1 364 ? 34.872 17.860 64.619 1.00 12.92 342 SER B C 1
ATOM 6738 O O . SER B 1 364 ? 34.797 16.637 64.534 1.00 14.97 342 SER B O 1
ATOM 6741 N N . LYS B 1 365 ? 35.088 18.519 65.776 1.00 13.26 343 LYS B N 1
ATOM 6742 C CA . LYS B 1 365 ? 35.392 17.824 66.999 1.00 13.31 343 LYS B CA 1
ATOM 6743 C C . LYS B 1 365 ? 34.475 18.348 68.121 1.00 15.93 343 LYS B C 1
ATOM 6744 O O . LYS B 1 365 ? 34.336 19.542 68.327 1.00 15.76 343 LYS B O 1
ATOM 6750 N N . TRP B 1 366 ? 33.899 17.435 68.895 1.00 12.93 344 TRP B N 1
ATOM 6751 C CA . TRP B 1 366 ? 33.099 17.847 70.043 1.00 13.65 344 TRP B CA 1
ATOM 6752 C C . TRP B 1 366 ? 33.948 18.476 71.129 1.00 13.09 344 TRP B C 1
ATOM 6753 O O . TRP B 1 366 ? 33.553 19.489 71.724 1.00 14.78 344 TRP B O 1
ATOM 6764 N N . SER B 1 367 ? 35.131 17.907 71.370 1.00 13.14 345 SER B N 1
ATOM 6765 C CA . SER B 1 367 ? 36.026 18.381 72.406 1.00 15.49 345 SER B CA 1
ATOM 6766 C C . SER B 1 367 ? 37.351 18.859 71.804 1.00 13.24 345 SER B C 1
ATOM 6767 O O . SER B 1 367 ? 37.937 18.173 70.950 1.00 14.82 345 SER B O 1
ATOM 6770 N N . PRO B 1 368 ? 37.871 19.988 72.246 1.00 13.93 346 PRO B N 1
ATOM 6771 C CA . PRO B 1 368 ? 39.240 20.317 71.884 1.00 14.88 346 PRO B CA 1
ATOM 6772 C C . PRO B 1 368 ? 40.182 19.152 72.274 1.00 14.57 346 PRO B C 1
ATOM 6773 O O . PRO B 1 368 ? 39.971 18.531 73.270 1.00 16.07 346 PRO B O 1
ATOM 6777 N N . GLU B 1 369 ? 41.135 18.868 71.405 1.00 13.61 347 GLU B N 1
ATOM 6778 C CA . GLU B 1 369 ? 41.987 17.706 71.517 1.00 13.84 347 GLU B CA 1
ATOM 6779 C C . GLU B 1 369 ? 43.279 18.054 72.259 1.00 13.87 347 GLU B C 1
ATOM 6780 O O . GLU B 1 369 ? 44.211 18.633 71.665 1.00 14.14 347 GLU B O 1
ATOM 6786 N N . LYS B 1 370 ? 43.334 17.777 73.561 1.00 13.90 348 LYS B N 1
ATOM 6787 C CA . LYS B 1 370 ? 44.419 18.255 74.369 1.00 14.65 348 LYS B CA 1
ATOM 6788 C C . LYS B 1 370 ? 45.753 17.673 73.943 1.00 15.25 348 LYS B C 1
ATOM 6789 O O . LYS B 1 370 ? 46.781 18.363 74.006 1.00 15.50 348 LYS B O 1
ATOM 6795 N N . GLY B 1 371 ? 45.762 16.438 73.447 1.00 16.00 349 GLY B N 1
ATOM 6796 C CA . GLY B 1 371 ? 47.005 15.898 72.914 1.00 16.78 349 GLY B CA 1
ATOM 6797 C C . GLY B 1 371 ? 47.553 16.714 71.754 1.00 14.99 349 GLY B C 1
ATOM 6798 O O . GLY B 1 371 ? 48.752 17.001 71.681 1.00 16.89 349 GLY B O 1
ATOM 6799 N N . TYR B 1 372 ? 46.663 17.080 70.808 1.00 14.89 350 TYR B N 1
ATOM 6800 C CA . TYR B 1 372 ? 47.093 17.886 69.687 1.00 14.34 350 TYR B CA 1
ATOM 6801 C C . TYR B 1 372 ? 47.474 19.270 70.149 1.00 13.94 350 TYR B C 1
ATOM 6802 O O . TYR B 1 372 ? 48.460 19.847 69.614 1.00 15.81 350 TYR B O 1
ATOM 6811 N N . MET B 1 373 ? 46.739 19.866 71.101 1.00 13.08 351 MET B N 1
ATOM 6812 C CA . MET B 1 373 ? 47.079 21.244 71.537 1.00 12.37 351 MET B CA 1
ATOM 6813 C C . MET B 1 373 ? 48.435 21.258 72.254 1.00 12.30 351 MET B C 1
ATOM 6814 O O . MET B 1 373 ? 49.231 22.216 72.118 1.00 13.20 351 MET B O 1
ATOM 6819 N N . ASP B 1 374 ? 48.757 20.187 73.000 1.00 13.56 352 ASP B N 1
ATOM 6820 C CA . ASP B 1 374 ? 50.060 20.053 73.599 1.00 14.62 352 ASP B CA 1
ATOM 6821 C C . ASP B 1 374 ? 51.157 19.873 72.543 1.00 15.66 352 ASP B C 1
ATOM 6822 O O . ASP B 1 374 ? 52.221 20.461 72.621 1.00 15.60 352 ASP B O 1
ATOM 6827 N N . GLY B 1 375 ? 50.879 19.130 71.495 1.00 14.23 353 GLY B N 1
ATOM 6828 C CA . GLY B 1 375 ? 51.739 19.038 70.346 1.00 14.86 353 GLY B CA 1
ATOM 6829 C C . GLY B 1 375 ? 51.992 20.397 69.714 1.00 14.13 353 GLY B C 1
ATOM 6830 O O . GLY B 1 375 ? 53.123 20.727 69.384 1.00 15.81 353 GLY B O 1
ATOM 6831 N N . TRP B 1 376 ? 50.942 21.193 69.546 1.00 13.38 354 TRP B N 1
ATOM 6832 C CA . TRP B 1 376 ? 51.093 22.512 69.001 1.00 12.43 354 TRP B CA 1
ATOM 6833 C C . TRP B 1 376 ? 52.030 23.391 69.846 1.00 13.59 354 TRP B C 1
ATOM 6834 O O . TRP B 1 376 ? 52.785 24.200 69.322 1.00 13.71 354 TRP B O 1
ATOM 6845 N N . LYS B 1 377 ? 51.961 23.234 71.162 1.00 13.06 355 LYS B N 1
ATOM 6846 C CA . LYS B 1 377 ? 52.857 23.985 72.029 1.00 14.17 355 LYS B CA 1
ATOM 6847 C C . LYS B 1 377 ? 54.322 23.653 71.726 1.00 14.71 355 LYS B C 1
ATOM 6848 O O . LYS B 1 377 ? 55.175 24.528 71.574 1.00 15.78 355 LYS B O 1
ATOM 6854 N N . ASN B 1 378 ? 54.596 22.364 71.583 1.00 15.59 356 ASN B N 1
ATOM 6855 C CA . ASN B 1 378 ? 55.929 21.928 71.283 1.00 16.42 356 ASN B CA 1
ATOM 6856 C C . ASN B 1 378 ? 56.384 22.306 69.848 1.00 17.11 356 ASN B C 1
ATOM 6857 O O . ASN B 1 378 ? 57.462 22.945 69.640 1.00 17.63 356 ASN B O 1
ATOM 6862 N N . GLN B 1 379 ? 55.545 21.997 68.868 1.00 14.46 357 GLN B N 1
ATOM 6863 C CA . GLN B 1 379 ? 55.899 22.234 67.456 1.00 14.61 357 GLN B CA 1
ATOM 6864 C C . GLN B 1 379 ? 56.115 23.722 67.186 1.00 13.99 357 GLN B C 1
ATOM 6865 O O . GLN B 1 379 ? 57.014 24.094 66.431 1.00 15.04 357 GLN B O 1
ATOM 6871 N N . ALA B 1 380 ? 55.286 24.580 67.786 1.00 13.98 358 ALA B N 1
ATOM 6872 C CA . ALA B 1 380 ? 55.371 26.019 67.587 1.00 13.86 358 ALA B CA 1
ATOM 6873 C C . ALA B 1 380 ? 56.468 26.695 68.366 1.00 13.85 358 ALA B C 1
ATOM 6874 O O . ALA B 1 380 ? 56.555 27.932 68.373 1.00 14.65 358 ALA B O 1
ATOM 6876 N N . GLY B 1 381 ? 57.243 25.940 69.160 1.00 14.44 359 GLY B N 1
ATOM 6877 C CA . GLY B 1 381 ? 58.235 26.591 70.001 1.00 16.22 359 GLY B CA 1
ATOM 6878 C C . GLY B 1 381 ? 57.621 27.484 71.071 1.00 18.47 359 GLY B C 1
ATOM 6879 O O . GLY B 1 381 ? 58.220 28.513 71.491 1.00 21.14 359 GLY B O 1
ATOM 6880 N N . GLY B 1 382 ? 56.393 27.123 71.472 1.00 16.09 360 GLY B N 1
ATOM 6881 C CA . GLY B 1 382 ? 55.626 27.937 72.430 1.00 16.66 360 GLY B CA 1
ATOM 6882 C C . GLY B 1 382 ? 54.861 29.116 71.919 1.00 15.09 360 GLY B C 1
ATOM 6883 O O . GLY B 1 382 ? 54.114 29.746 72.671 1.00 15.85 360 GLY B O 1
ATOM 6884 N N . THR B 1 383 ? 54.996 29.422 70.618 1.00 13.37 361 THR B N 1
ATOM 6885 C CA . THR B 1 383 ? 54.141 30.495 70.086 1.00 12.00 361 THR B CA 1
ATOM 6886 C C . THR B 1 383 ? 52.716 30.076 70.282 1.00 12.01 361 THR B C 1
ATOM 6887 O O . THR B 1 383 ? 52.364 28.943 69.938 1.00 14.20 361 THR B O 1
ATOM 6891 N N . PRO B 1 384 ? 51.886 30.965 70.822 1.00 11.49 362 PRO B N 1
ATOM 6892 C CA . PRO B 1 384 ? 50.513 30.547 71.147 1.00 11.54 362 PRO B CA 1
ATOM 6893 C C . PRO B 1 384 ? 49.608 30.491 69.923 1.00 11.74 362 PRO B C 1
ATOM 6894 O O . PRO B 1 384 ? 49.949 31.005 68.858 1.00 12.35 362 PRO B O 1
ATOM 6898 N N . PHE B 1 385 ? 48.467 29.848 70.127 1.00 10.88 363 PHE B N 1
ATOM 6899 C CA . PHE B 1 385 ? 47.395 29.816 69.146 1.00 10.73 363 PHE B CA 1
ATOM 6900 C C . PHE B 1 385 ? 46.140 30.509 69.703 1.00 9.68 363 PHE B C 1
ATOM 6901 O O . PHE B 1 385 ? 45.957 30.690 70.919 1.00 11.29 363 PHE B O 1
ATOM 6909 N N . MET B 1 386 ? 45.250 30.825 68.769 1.00 10.33 364 MET B N 1
ATOM 6910 C CA . MET B 1 386 ? 43.921 31.285 69.126 1.00 10.45 364 MET B CA 1
ATOM 6911 C C . MET B 1 386 ? 42.922 30.536 68.210 1.00 9.97 364 MET B C 1
ATOM 6912 O O . MET B 1 386 ? 43.266 30.239 67.072 1.00 11.45 364 MET B O 1
ATOM 6917 N N . VAL B 1 387 ? 41.784 30.220 68.760 1.00 9.43 365 VAL B N 1
ATOM 6918 C CA . VAL B 1 387 ? 40.711 29.598 67.968 1.00 9.75 365 VAL B CA 1
ATOM 6919 C C . VAL B 1 387 ? 39.846 30.696 67.339 1.00 10.84 365 VAL B C 1
ATOM 6920 O O . VAL B 1 387 ? 39.201 31.453 68.004 1.00 12.26 365 VAL B O 1
ATOM 6924 N N . THR B 1 388 ? 39.960 30.802 66.009 1.00 9.27 366 THR B N 1
ATOM 6925 C CA . THR B 1 388 ? 39.318 31.879 65.286 1.00 9.94 366 THR B CA 1
ATOM 6926 C C . THR B 1 388 ? 37.881 31.567 64.879 1.00 9.84 366 THR B C 1
ATOM 6927 O O . THR B 1 388 ? 37.189 32.507 64.449 1.00 11.21 366 THR B O 1
ATOM 6931 N N . GLU B 1 389 ? 37.448 30.325 64.886 1.00 10.07 367 GLU B N 1
ATOM 6932 C CA . GLU B 1 389 ? 36.057 29.993 64.591 1.00 10.08 367 GLU B CA 1
ATOM 6933 C C . GLU B 1 389 ? 35.712 28.732 65.326 1.00 10.73 367 GLU B C 1
ATOM 6934 O O . GLU B 1 389 ? 36.462 27.787 65.358 1.00 11.27 367 GLU B O 1
ATOM 6940 N N . PHE B 1 390 ? 34.506 28.722 65.905 1.00 10.44 368 PHE B N 1
ATOM 6941 C CA . PHE B 1 390 ? 33.807 27.525 66.362 1.00 10.68 368 PHE B CA 1
ATOM 6942 C C . PHE B 1 390 ? 32.378 27.945 66.683 1.00 11.54 368 PHE B C 1
ATOM 6943 O O . PHE B 1 390 ? 32.095 29.130 66.853 1.00 11.09 368 PHE B O 1
ATOM 6951 N N . TYR B 1 391 ? 31.438 26.987 66.578 1.00 10.23 369 TYR B N 1
ATOM 6952 C CA . TYR B 1 391 ? 30.016 27.167 66.910 1.00 10.36 369 TYR B CA 1
ATOM 6953 C C . TYR B 1 391 ? 29.261 25.888 66.804 1.00 10.53 369 TYR B C 1
ATOM 6954 O O . TYR B 1 391 ? 29.761 24.895 66.261 1.00 11.23 369 TYR B O 1
ATOM 6963 N N . THR B 1 392 ? 28.038 25.956 67.313 1.00 10.58 370 THR B N 1
ATOM 6964 C CA . THR B 1 392 ? 26.964 24.989 67.036 1.00 11.16 370 THR B CA 1
ATOM 6965 C C . THR B 1 392 ? 25.736 25.686 66.575 1.00 11.89 370 THR B C 1
ATOM 6966 O O . THR B 1 392 ? 25.619 26.884 66.765 1.00 11.98 370 THR B O 1
ATOM 6970 N N . LYS B 1 393 ? 24.818 24.932 65.941 1.00 11.63 371 LYS B N 1
ATOM 6971 C CA . LYS B 1 393 ? 23.578 25.433 65.375 1.00 12.44 371 LYS B CA 1
ATOM 6972 C C . LYS B 1 393 ? 22.442 24.806 66.205 1.00 11.94 371 LYS B C 1
ATOM 6973 O O . LYS B 1 393 ? 22.514 23.655 66.597 1.00 14.72 371 LYS B O 1
ATOM 6979 N N . GLY B 1 394 ? 21.372 25.534 66.419 1.00 12.89 372 GLY B N 1
ATOM 6980 C CA . GLY B 1 394 ? 20.163 25.063 67.137 1.00 12.96 372 GLY B CA 1
ATOM 6981 C C . GLY B 1 394 ? 19.075 24.594 66.210 1.00 12.42 372 GLY B C 1
ATOM 6982 O O . GLY B 1 394 ? 18.542 25.391 65.405 1.00 13.41 372 GLY B O 1
ATOM 6983 N N . GLU B 1 395 ? 18.655 23.339 66.412 1.00 13.01 373 GLU B N 1
ATOM 6984 C CA . GLU B 1 395 ? 17.479 22.816 65.662 1.00 14.69 373 GLU B CA 1
ATOM 6985 C C . GLU B 1 395 ? 16.169 23.539 65.977 1.00 15.11 373 GLU B C 1
ATOM 6986 O O . GLU B 1 395 ? 15.295 23.683 65.055 1.00 15.43 373 GLU B O 1
ATOM 6992 N N . ASP B 1 396 ? 16.075 24.083 67.195 1.00 14.17 374 ASP B N 1
ATOM 6993 C CA . ASP B 1 396 ? 14.850 24.787 67.678 1.00 16.66 374 ASP B CA 1
ATOM 6994 C C . ASP B 1 396 ? 14.526 26.026 66.835 1.00 16.52 374 ASP B C 1
ATOM 6995 O O . ASP B 1 396 ? 13.406 26.485 66.768 1.00 18.97 374 ASP B O 1
ATOM 7000 N N . THR B 1 397 ? 15.528 26.589 66.144 1.00 14.92 375 THR B N 1
ATOM 7001 C CA . THR B 1 397 ? 15.284 27.709 65.219 1.00 15.38 375 THR B CA 1
ATOM 7002 C C . THR B 1 397 ? 14.454 27.376 64.026 1.00 15.67 375 THR B C 1
ATOM 7003 O O . THR B 1 397 ? 13.906 28.295 63.376 1.00 17.33 375 THR B O 1
ATOM 7007 N N . LYS B 1 398 ? 14.401 26.079 63.705 1.00 15.09 376 LYS B N 1
ATOM 7008 C CA . LYS B 1 398 ? 13.712 25.556 62.490 1.00 16.42 376 LYS B CA 1
ATOM 7009 C C . LYS B 1 398 ? 14.269 26.038 61.171 1.00 17.32 376 LYS B C 1
ATOM 7010 O O . LYS B 1 398 ? 13.685 25.800 60.100 1.00 18.80 376 LYS B O 1
ATOM 7016 N N . LEU B 1 399 ? 15.480 26.624 61.216 1.00 15.53 377 LEU B N 1
ATOM 7017 C CA . LEU B 1 399 ? 16.167 27.003 60.023 1.00 15.99 377 LEU B CA 1
ATOM 7018 C C . LEU B 1 399 ? 16.760 25.787 59.289 1.00 16.08 377 LEU B C 1
ATOM 7019 O O . LEU B 1 399 ? 16.995 24.734 59.877 1.00 17.80 377 LEU B O 1
ATOM 7024 N N . ASP B 1 400 ? 16.970 25.968 57.970 1.00 16.69 378 ASP B N 1
ATOM 7025 C CA . ASP B 1 400 ? 17.572 24.978 57.100 1.00 16.03 378 ASP B CA 1
ATOM 7026 C C . ASP B 1 400 ? 18.737 24.343 57.829 1.00 15.42 378 ASP B C 1
ATOM 7027 O O . ASP B 1 400 ? 18.800 23.125 57.942 1.00 14.92 378 ASP B O 1
ATOM 7032 N N . ASN B 1 401 ? 19.731 25.194 58.255 1.00 12.35 379 ASN B N 1
ATOM 7033 C CA . ASN B 1 401 ? 20.850 24.747 59.041 1.00 13.92 379 ASN B CA 1
ATOM 7034 C C . ASN B 1 401 ? 21.861 23.842 58.332 1.00 14.16 379 ASN B C 1
ATOM 7035 O O . ASN B 1 401 ? 22.765 23.322 58.986 1.00 15.30 379 ASN B O 1
ATOM 7040 N N . SER B 1 402 ? 21.775 23.707 57.009 1.00 14.48 380 SER B N 1
ATOM 7041 C CA . SER B 1 402 ? 22.685 22.828 56.306 1.00 15.67 380 SER B CA 1
ATOM 7042 C C . SER B 1 402 ? 24.068 23.424 56.080 1.00 16.37 380 SER B C 1
ATOM 7043 O O . SER B 1 402 ? 25.039 22.698 56.183 1.00 19.94 380 SER B O 1
ATOM 7046 N N A SER B 1 403 ? 24.146 24.730 55.860 0.50 13.96 381 SER B N 1
ATOM 7047 N N B SER B 1 403 ? 24.161 24.732 55.843 0.50 14.95 381 SER B N 1
ATOM 7048 C CA A SER B 1 403 ? 25.404 25.372 55.543 0.50 14.88 381 SER B CA 1
ATOM 7049 C CA B SER B 1 403 ? 25.443 25.329 55.493 0.50 16.45 381 SER B CA 1
ATOM 7050 C C A SER B 1 403 ? 26.333 25.316 56.727 0.50 16.47 381 SER B C 1
ATOM 7051 C C B SER B 1 403 ? 26.343 25.362 56.698 0.50 17.39 381 SER B C 1
ATOM 7052 O O A SER B 1 403 ? 25.907 25.533 57.865 0.50 15.16 381 SER B O 1
ATOM 7053 O O B SER B 1 403 ? 25.916 25.698 57.805 0.50 15.67 381 SER B O 1
ATOM 7058 N N . GLY B 1 404 ? 27.604 25.069 56.491 1.00 15.02 382 GLY B N 1
ATOM 7059 C CA . GLY B 1 404 ? 28.586 25.167 57.561 1.00 14.72 382 GLY B CA 1
ATOM 7060 C C . GLY B 1 404 ? 28.843 23.908 58.321 1.00 14.34 382 GLY B C 1
ATOM 7061 O O . GLY B 1 404 ? 27.991 23.031 58.416 1.00 16.85 382 GLY B O 1
ATOM 7062 N N . ALA B 1 405 ? 30.017 23.847 58.931 1.00 16.97 383 ALA B N 1
ATOM 7063 C CA . ALA B 1 405 ? 30.513 22.646 59.619 1.00 14.60 383 ALA B CA 1
ATOM 7064 C C . ALA B 1 405 ? 30.167 22.594 61.106 1.00 14.64 383 ALA B C 1
ATOM 7065 O O . ALA B 1 405 ? 30.371 21.567 61.789 1.00 18.10 383 ALA B O 1
ATOM 7067 N N . GLY B 1 406 ? 29.638 23.688 61.683 1.00 13.38 384 GLY B N 1
ATOM 7068 C CA . GLY B 1 406 ? 29.258 23.585 63.091 1.00 13.03 384 GLY B CA 1
ATOM 7069 C C . GLY B 1 406 ? 28.215 22.532 63.304 1.00 13.15 384 GLY B C 1
ATOM 7070 O O . GLY B 1 406 ? 27.247 22.473 62.527 1.00 15.34 384 GLY B O 1
ATOM 7071 N N . PHE B 1 407 ? 28.332 21.755 64.369 1.00 12.03 385 PHE B N 1
ATOM 7072 C CA . PHE B 1 407 ? 27.335 20.724 64.648 1.00 12.00 385 PHE B CA 1
ATOM 7073 C C . PHE B 1 407 ? 25.954 21.304 64.991 1.00 11.60 385 PHE B C 1
ATOM 7074 O O . PHE B 1 407 ? 25.845 22.409 65.479 1.00 13.61 385 PHE B O 1
ATOM 7082 N N . VAL B 1 408 ? 24.916 20.515 64.699 1.00 11.98 386 VAL B N 1
ATOM 7083 C CA . VAL B 1 408 ? 23.553 20.836 65.125 1.00 12.15 386 VAL B CA 1
ATOM 7084 C C . VAL B 1 408 ? 23.344 20.231 66.502 1.00 11.27 386 VAL B C 1
ATOM 7085 O O . VAL B 1 408 ? 23.590 19.035 66.713 1.00 14.08 386 VAL B O 1
ATOM 7089 N N . VAL B 1 409 ? 22.818 21.040 67.417 1.00 11.99 387 VAL B N 1
ATOM 7090 C CA . VAL B 1 409 ? 22.321 20.609 68.736 1.00 12.19 387 VAL B CA 1
ATOM 7091 C C . VAL B 1 409 ? 20.827 20.904 68.801 1.00 12.66 387 VAL B C 1
ATOM 7092 O O . VAL B 1 409 ? 20.216 21.536 67.877 1.00 12.78 387 VAL B O 1
ATOM 7096 N N . ARG B 1 410 ? 20.187 20.471 69.893 1.00 13.10 388 ARG B N 1
ATOM 7097 C CA . ARG B 1 410 ? 18.694 20.539 69.871 1.00 14.85 388 ARG B CA 1
ATOM 7098 C C . ARG B 1 410 ? 18.122 21.914 70.020 1.00 14.11 388 ARG B C 1
ATOM 7099 O O . ARG B 1 410 ? 17.082 22.210 69.396 1.00 16.82 388 ARG B O 1
ATOM 7107 N N . ASP B 1 411 ? 18.759 22.790 70.806 1.00 14.22 389 ASP B N 1
ATOM 7108 C CA . ASP B 1 411 ? 18.194 24.091 71.115 1.00 14.71 389 ASP B CA 1
ATOM 7109 C C . ASP B 1 411 ? 19.246 25.039 71.630 1.00 14.46 389 ASP B C 1
ATOM 7110 O O . ASP B 1 411 ? 20.438 24.689 71.731 1.00 13.96 389 ASP B O 1
ATOM 7115 N N . GLN B 1 412 ? 18.839 26.269 71.908 1.00 13.08 390 GLN B N 1
ATOM 7116 C CA . GLN B 1 412 ? 19.783 27.277 72.286 1.00 13.17 390 GLN B CA 1
ATOM 7117 C C . GLN B 1 412 ? 20.481 26.968 73.580 1.00 12.89 390 GLN B C 1
ATOM 7118 O O . GLN B 1 412 ? 21.688 27.239 73.715 1.00 13.80 390 GLN B O 1
ATOM 7124 N N . GLN B 1 413 ? 19.785 26.421 74.551 1.00 13.26 391 GLN B N 1
ATOM 7125 C CA . GLN B 1 413 ? 20.490 25.953 75.779 1.00 13.33 391 GLN B CA 1
ATOM 7126 C C . GLN B 1 413 ? 21.612 25.013 75.501 1.00 15.17 391 GLN B C 1
ATOM 7127 O O . GLN B 1 413 ? 22.715 25.140 76.103 1.00 13.86 391 GLN B O 1
ATOM 7133 N N . ASN B 1 414 ? 21.376 24.072 74.611 1.00 12.70 392 ASN B N 1
ATOM 7134 C CA . ASN B 1 414 ? 22.427 23.129 74.259 1.00 13.49 392 ASN B CA 1
ATOM 7135 C C . ASN B 1 414 ? 23.576 23.748 73.471 1.00 11.71 392 ASN B C 1
ATOM 7136 O O . ASN B 1 414 ? 24.676 23.324 73.604 1.00 11.97 392 ASN B O 1
ATOM 7141 N N . ARG B 1 415 ? 23.302 24.796 72.681 1.00 12.23 393 ARG B N 1
ATOM 7142 C CA . ARG B 1 415 ? 24.393 25.588 72.113 1.00 11.00 393 ARG B CA 1
ATOM 7143 C C . ARG B 1 415 ? 25.220 26.209 73.218 1.00 11.88 393 ARG B C 1
ATOM 7144 O O . ARG B 1 415 ? 26.456 26.277 73.125 1.00 12.19 393 ARG B O 1
ATOM 7152 N N . GLY B 1 416 ? 24.559 26.659 74.289 1.00 12.09 394 GLY B N 1
ATOM 7153 C CA . GLY B 1 416 ? 25.263 27.186 75.432 1.00 11.74 394 GLY B CA 1
ATOM 7154 C C . GLY B 1 416 ? 26.093 26.121 76.140 1.00 12.04 394 GLY B C 1
ATOM 7155 O O . GLY B 1 416 ? 27.219 26.364 76.474 1.00 12.95 394 GLY B O 1
ATOM 7156 N N . PHE B 1 417 ? 25.567 24.909 76.310 1.00 12.63 395 PHE B N 1
ATOM 7157 C CA . PHE B 1 417 ? 26.375 23.807 76.896 1.00 12.43 395 PHE B CA 1
ATOM 7158 C C . PHE B 1 417 ? 27.571 23.540 76.003 1.00 12.74 395 PHE B C 1
ATOM 7159 O O . PHE B 1 417 ? 28.683 23.301 76.517 1.00 13.09 395 PHE B O 1
ATOM 7167 N N . ALA B 1 418 ? 27.369 23.492 74.669 1.00 12.30 396 ALA B N 1
ATOM 7168 C CA . ALA B 1 418 ? 28.487 23.238 73.769 1.00 12.24 396 ALA B CA 1
ATOM 7169 C C . ALA B 1 418 ? 29.518 24.324 73.869 1.00 11.54 396 ALA B C 1
ATOM 7170 O O . ALA B 1 418 ? 30.706 24.036 73.770 1.00 12.13 396 ALA B O 1
ATOM 7172 N N . TYR B 1 419 ? 29.086 25.570 73.983 1.00 11.27 397 TYR B N 1
ATOM 7173 C CA . TYR B 1 419 ? 30.057 26.667 74.136 1.00 11.62 397 TYR B CA 1
ATOM 7174 C C . TYR B 1 419 ? 30.902 26.460 75.373 1.00 11.99 397 TYR B C 1
ATOM 7175 O O . TYR B 1 419 ? 32.100 26.619 75.337 1.00 12.40 397 TYR B O 1
ATOM 7184 N N . GLN B 1 420 ? 30.245 26.148 76.484 1.00 11.47 398 GLN B N 1
ATOM 7185 C CA . GLN B 1 420 ? 30.988 25.909 77.719 1.00 12.94 398 GLN B CA 1
ATOM 7186 C C . GLN B 1 420 ? 31.931 24.766 77.644 1.00 12.87 398 GLN B C 1
ATOM 7187 O O . GLN B 1 420 ? 33.091 24.864 78.060 1.00 13.84 398 GLN B O 1
ATOM 7193 N N . HIS B 1 421 ? 31.479 23.684 77.011 1.00 12.65 399 HIS B N 1
ATOM 7194 C CA . HIS B 1 421 ? 32.342 22.514 76.873 1.00 12.16 399 HIS B CA 1
ATOM 7195 C C . HIS B 1 421 ? 33.603 22.804 76.060 1.00 12.23 399 HIS B C 1
ATOM 7196 O O . HIS B 1 421 ? 34.709 22.488 76.433 1.00 12.84 399 HIS B O 1
ATOM 7203 N N . PHE B 1 422 ? 33.395 23.460 74.930 1.00 11.81 400 PHE B N 1
ATOM 7204 C CA . PHE B 1 422 ? 34.519 23.713 74.011 1.00 13.08 400 PHE B CA 1
ATOM 7205 C C . PHE B 1 422 ? 35.479 24.728 74.661 1.00 12.64 400 PHE B C 1
ATOM 7206 O O . PHE B 1 422 ? 36.685 24.500 74.679 1.00 11.89 400 PHE B O 1
ATOM 7214 N N . THR B 1 423 ? 34.937 25.792 75.252 1.00 11.94 401 THR B N 1
ATOM 7215 C CA . THR B 1 423 ? 35.802 26.828 75.825 1.00 12.33 401 THR B CA 1
ATOM 7216 C C . THR B 1 423 ? 36.534 26.324 77.064 1.00 12.25 401 THR B C 1
ATOM 7217 O O . THR B 1 423 ? 37.698 26.691 77.288 1.00 13.56 401 THR B O 1
ATOM 7221 N N . LEU B 1 424 ? 35.892 25.512 77.893 1.00 12.19 402 LEU B N 1
ATOM 7222 C CA . LEU B 1 424 ? 36.605 24.975 79.006 1.00 13.41 402 LEU B CA 1
ATOM 7223 C C . LEU B 1 424 ? 37.766 24.138 78.547 1.00 14.67 402 LEU B C 1
ATOM 7224 O O . LEU B 1 424 ? 38.859 24.191 79.163 1.00 14.20 402 LEU B O 1
ATOM 7229 N N . GLY B 1 425 ? 37.610 23.391 77.432 1.00 12.65 403 GLY B N 1
ATOM 7230 C CA . GLY B 1 425 ? 38.730 22.651 76.916 1.00 14.30 403 GLY B CA 1
ATOM 7231 C C . GLY B 1 425 ? 39.856 23.552 76.438 1.00 13.62 403 GLY B C 1
ATOM 7232 O O . GLY B 1 425 ? 41.027 23.222 76.625 1.00 14.21 403 GLY B O 1
ATOM 7233 N N . LEU B 1 426 ? 39.544 24.709 75.858 1.00 12.33 404 LEU B N 1
ATOM 7234 C CA . LEU B 1 426 ? 40.576 25.648 75.435 1.00 11.94 404 LEU B CA 1
ATOM 7235 C C . LEU B 1 426 ? 41.256 26.351 76.613 1.00 13.71 404 LEU B C 1
ATOM 7236 O O . LEU B 1 426 ? 42.452 26.607 76.561 1.00 12.77 404 LEU B O 1
ATOM 7241 N N . LEU B 1 427 ? 40.500 26.624 77.669 1.00 13.45 405 LEU B N 1
ATOM 7242 C CA . LEU B 1 427 ? 41.067 27.309 78.818 1.00 13.38 405 LEU B CA 1
ATOM 7243 C C . LEU B 1 427 ? 42.142 26.490 79.506 1.00 15.07 405 LEU B C 1
ATOM 7244 O O . LEU B 1 427 ? 43.069 27.035 80.083 1.00 15.77 405 LEU B O 1
ATOM 7249 N N . GLU B 1 428 ? 42.073 25.172 79.348 1.00 13.90 406 GLU B N 1
ATOM 7250 C CA . GLU B 1 428 ? 43.112 24.297 79.913 1.00 15.13 406 GLU B CA 1
ATOM 7251 C C . GLU B 1 428 ? 44.444 24.369 79.158 1.00 16.27 406 GLU B C 1
ATOM 7252 O O . GLU B 1 428 ? 45.503 24.008 79.693 1.00 17.63 406 GLU B O 1
ATOM 7258 N N . ALA B 1 429 ? 44.397 24.773 77.887 1.00 14.31 407 ALA B N 1
ATOM 7259 C CA . ALA B 1 429 ? 45.578 24.879 77.025 1.00 13.49 407 ALA B CA 1
ATOM 7260 C C . ALA B 1 429 ? 46.318 26.187 77.327 1.00 13.19 407 ALA B C 1
ATOM 7261 O O . ALA B 1 429 ? 45.859 27.271 76.958 1.00 14.22 407 ALA B O 1
ATOM 7263 N N . LYS B 1 430 ? 47.492 26.063 77.940 1.00 13.20 408 LYS B N 1
ATOM 7264 C CA . LYS B 1 430 ? 48.265 27.243 78.359 1.00 14.25 408 LYS B CA 1
ATOM 7265 C C . LYS B 1 430 ? 48.898 27.991 77.168 1.00 12.87 408 LYS B C 1
ATOM 7266 O O . LYS B 1 430 ? 49.387 29.135 77.309 1.00 13.90 408 LYS B O 1
ATOM 7272 N N . ASN B 1 431 ? 48.863 27.335 76.001 1.00 12.19 409 ASN B N 1
ATOM 7273 C CA . ASN B 1 431 ? 49.292 27.964 74.745 1.00 12.01 409 ASN B CA 1
ATOM 7274 C C . ASN B 1 431 ? 48.167 28.547 73.932 1.00 11.90 409 ASN B C 1
ATOM 7275 O O . ASN B 1 431 ? 48.417 28.962 72.815 1.00 12.85 409 ASN B O 1
ATOM 7280 N N . CYS B 1 432 ? 46.961 28.578 74.463 1.00 11.15 410 CYS B N 1
ATOM 7281 C CA . CYS B 1 432 ? 45.834 29.177 73.785 1.00 11.33 410 CYS B CA 1
ATOM 7282 C C . CYS B 1 432 ? 45.572 30.538 74.456 1.00 10.81 410 CYS B C 1
ATOM 7283 O O . CYS B 1 432 ? 45.338 30.625 75.650 1.00 13.12 410 CYS B O 1
ATOM 7286 N N . VAL B 1 433 ? 45.571 31.588 73.651 1.00 10.97 411 VAL B N 1
ATOM 7287 C CA . VAL B 1 433 ? 45.356 32.949 74.157 1.00 10.86 411 VAL B CA 1
ATOM 7288 C C . VAL B 1 433 ? 43.900 33.393 74.022 1.00 11.31 411 VAL B C 1
ATOM 7289 O O . VAL B 1 433 ? 43.614 34.542 74.389 1.00 12.04 411 VAL B O 1
ATOM 7293 N N . GLY B 1 434 ? 43.021 32.536 73.498 1.00 10.70 412 GLY B N 1
ATOM 7294 C CA . GLY B 1 434 ? 41.609 32.777 73.498 1.00 10.64 412 GLY B CA 1
ATOM 7295 C C . GLY B 1 434 ? 40.946 32.334 72.203 1.00 11.41 412 GLY B C 1
ATOM 7296 O O . GLY B 1 434 ? 41.482 31.536 71.450 1.00 11.20 412 GLY B O 1
ATOM 7297 N N . TRP B 1 435 ? 39.768 32.885 71.951 1.00 10.08 413 TRP B N 1
ATOM 7298 C CA . TRP B 1 435 ? 38.876 32.346 70.938 1.00 10.39 413 TRP B CA 1
ATOM 7299 C C . TRP B 1 435 ? 37.930 33.394 70.385 1.00 10.51 413 TRP B C 1
ATOM 7300 O O . TRP B 1 435 ? 37.761 34.464 70.978 1.00 11.55 413 TRP B O 1
ATOM 7311 N N . VAL B 1 436 ? 37.301 33.012 69.252 1.00 10.46 414 VAL B N 1
ATOM 7312 C CA . VAL B 1 436 ? 36.354 33.828 68.517 1.00 10.67 414 VAL B CA 1
ATOM 7313 C C . VAL B 1 436 ? 35.175 32.947 68.151 1.00 10.21 414 VAL B C 1
ATOM 7314 O O . VAL B 1 436 ? 35.369 31.933 67.469 1.00 11.34 414 VAL B O 1
ATOM 7318 N N . PHE B 1 437 ? 33.983 33.295 68.626 1.00 10.50 415 PHE B N 1
ATOM 7319 C CA . PHE B 1 437 ? 32.783 32.570 68.197 1.00 10.81 415 PHE B CA 1
ATOM 7320 C C . PHE B 1 437 ? 32.394 33.027 66.825 1.00 10.22 415 PHE B C 1
ATOM 7321 O O . PHE B 1 437 ? 32.354 34.211 66.492 1.00 11.48 415 PHE B O 1
ATOM 7329 N N . PHE B 1 438 ? 32.062 32.052 65.960 1.00 10.90 416 PHE B N 1
ATOM 7330 C CA . PHE B 1 438 ? 31.597 32.303 64.601 1.00 11.01 416 PHE B CA 1
ATOM 7331 C C . PHE B 1 438 ? 30.098 32.013 64.641 1.00 11.20 416 PHE B C 1
ATOM 7332 O O . PHE B 1 438 ? 29.726 30.868 64.737 1.00 12.39 416 PHE B O 1
ATOM 7340 N N . LYS B 1 439 ? 29.264 33.030 64.555 1.00 10.22 417 LYS B N 1
ATOM 7341 C CA . LYS B 1 439 ? 29.560 34.413 64.190 1.00 10.88 417 LYS B CA 1
ATOM 7342 C C . LYS B 1 439 ? 28.462 35.322 64.778 1.00 9.88 417 LYS B C 1
ATOM 7343 O O . LYS B 1 439 ? 27.572 34.929 65.521 1.00 12.51 417 LYS B O 1
ATOM 7349 N N . TYR B 1 440 ? 28.542 36.624 64.450 1.00 11.13 418 TYR B N 1
ATOM 7350 C CA . TYR B 1 440 ? 27.642 37.637 64.996 1.00 10.65 418 TYR B CA 1
ATOM 7351 C C . TYR B 1 440 ? 26.146 37.354 64.711 1.00 12.18 418 TYR B C 1
ATOM 7352 O O . TYR B 1 440 ? 25.366 37.223 65.651 1.00 12.71 418 TYR B O 1
ATOM 7361 N N . LEU B 1 441 ? 25.787 37.202 63.417 1.00 11.28 419 LEU B N 1
ATOM 7362 C CA . LEU B 1 441 ? 24.382 36.998 63.035 1.00 12.71 419 LEU B CA 1
ATOM 7363 C C . LEU B 1 441 ? 24.185 35.675 62.413 1.00 12.36 419 LEU B C 1
ATOM 7364 O O . LEU B 1 441 ? 25.061 35.140 61.692 1.00 12.92 419 LEU B O 1
ATOM 7369 N N . ASP B 1 442 ? 22.962 35.172 62.561 1.00 12.47 420 ASP B N 1
ATOM 7370 C CA . ASP B 1 442 ? 22.523 34.072 61.694 1.00 12.56 420 ASP B CA 1
ATOM 7371 C C . ASP B 1 442 ? 22.617 34.438 60.248 1.00 13.11 420 ASP B C 1
ATOM 7372 O O . ASP B 1 442 ? 22.452 35.598 59.879 1.00 15.20 420 ASP B O 1
ATOM 7377 N N . ASP B 1 443 ? 22.816 33.448 59.401 1.00 13.18 421 ASP B N 1
ATOM 7378 C CA . ASP B 1 443 ? 22.475 33.579 58.005 1.00 14.79 421 ASP B CA 1
ATOM 7379 C C . ASP B 1 443 ? 20.911 33.570 57.976 1.00 15.79 421 ASP B C 1
ATOM 7380 O O . ASP B 1 443 ? 20.254 33.028 58.862 1.00 17.40 421 ASP B O 1
ATOM 7385 N N . GLU B 1 444 ? 20.326 34.028 56.871 1.00 17.70 422 GLU B N 1
ATOM 7386 C CA . GLU B 1 444 ? 18.866 34.005 56.784 1.00 20.74 422 GLU B CA 1
ATOM 7387 C C . GLU B 1 444 ? 18.318 32.567 56.998 1.00 19.06 422 GLU B C 1
ATOM 7388 O O . GLU B 1 444 ? 17.245 32.378 57.533 1.00 24.73 422 GLU B O 1
ATOM 7394 N N . ASP B 1 445 ? 19.092 31.550 56.617 1.00 17.85 423 ASP B N 1
ATOM 7395 C CA . ASP B 1 445 ? 18.676 30.154 56.649 1.00 16.74 423 ASP B CA 1
ATOM 7396 C C . ASP B 1 445 ? 19.603 29.243 57.466 1.00 15.08 423 ASP B C 1
ATOM 7397 O O . ASP B 1 445 ? 19.568 28.064 57.284 1.00 15.80 423 ASP B O 1
ATOM 7402 N N . CYS B 1 446 ? 20.418 29.768 58.390 1.00 14.58 424 CYS B N 1
ATOM 7403 C CA . CYS B 1 446 ? 21.210 28.877 59.195 1.00 13.65 424 CYS B CA 1
ATOM 7404 C C . CYS B 1 446 ? 21.606 29.573 60.520 1.00 12.06 424 CYS B C 1
ATOM 7405 O O . CYS B 1 446 ? 22.033 30.763 60.538 1.00 13.13 424 CYS B O 1
ATOM 7408 N N . ASN B 1 447 ? 21.481 28.818 61.598 1.00 13.05 425 ASN B N 1
ATOM 7409 C CA . ASN B 1 447 ? 21.665 29.349 62.953 1.00 10.94 425 ASN B CA 1
ATOM 7410 C C . ASN B 1 447 ? 23.165 29.303 63.357 1.00 11.71 425 ASN B C 1
ATOM 7411 O O . ASN B 1 447 ? 23.604 28.516 64.221 1.00 13.64 425 ASN B O 1
ATOM 7416 N N . LYS B 1 448 ? 23.911 30.194 62.716 1.00 12.49 426 LYS B N 1
ATOM 7417 C CA . LYS B 1 448 ? 25.320 30.456 63.025 1.00 11.81 426 LYS B CA 1
ATOM 7418 C C . LYS B 1 448 ? 25.528 31.550 64.027 1.00 12.75 426 LYS B C 1
ATOM 7419 O O . LYS B 1 448 ? 26.628 31.727 64.482 1.00 16.26 426 LYS B O 1
ATOM 7425 N N . GLY B 1 449 ? 24.487 32.312 64.359 1.00 11.79 427 GLY B N 1
ATOM 7426 C CA . GLY B 1 449 ? 24.643 33.569 65.048 1.00 12.84 427 GLY B CA 1
ATOM 7427 C C . GLY B 1 449 ? 24.472 33.511 66.533 1.00 13.42 427 GLY B C 1
ATOM 7428 O O . GLY B 1 449 ? 23.804 32.630 67.074 1.00 13.63 427 GLY B O 1
ATOM 7429 N N A MET B 1 450 ? 25.089 34.466 67.201 0.50 13.07 428 MET B N 1
ATOM 7430 N N B MET B 1 450 ? 25.101 34.459 67.209 0.50 13.40 428 MET B N 1
ATOM 7431 C CA A MET B 1 450 ? 24.751 34.824 68.571 0.50 14.34 428 MET B CA 1
ATOM 7432 C CA B MET B 1 450 ? 24.774 34.794 68.595 0.50 14.93 428 MET B CA 1
ATOM 7433 C C A MET B 1 450 ? 23.461 35.617 68.602 0.50 13.99 428 MET B C 1
ATOM 7434 C C B MET B 1 450 ? 23.475 35.613 68.607 0.50 14.36 428 MET B C 1
ATOM 7435 O O A MET B 1 450 ? 22.701 35.623 69.597 0.50 14.24 428 MET B O 1
ATOM 7436 O O B MET B 1 450 ? 22.699 35.600 69.587 0.50 14.92 428 MET B O 1
ATOM 7445 N N . LEU B 1 451 ? 23.225 36.340 67.518 1.00 14.14 429 LEU B N 1
ATOM 7446 C CA . LEU B 1 451 ? 21.939 37.055 67.267 1.00 13.78 429 LEU B CA 1
ATOM 7447 C C . LEU B 1 451 ? 21.236 36.450 66.084 1.00 13.22 429 LEU B C 1
ATOM 7448 O O . LEU B 1 451 ? 21.904 35.945 65.174 1.00 13.94 429 LEU B O 1
ATOM 7453 N N . ASP B 1 452 ? 19.896 36.524 66.027 1.00 14.90 430 ASP B N 1
ATOM 7454 C CA . ASP B 1 452 ? 19.167 36.017 64.854 1.00 14.35 430 ASP B CA 1
ATOM 7455 C C . ASP B 1 452 ? 19.246 37.072 63.742 1.00 15.87 430 ASP B C 1
ATOM 7456 O O . ASP B 1 452 ? 19.873 38.133 63.888 1.00 16.01 430 ASP B O 1
ATOM 7461 N N . TYR B 1 453 ? 18.593 36.778 62.601 1.00 16.07 431 TYR B N 1
ATOM 7462 C CA . TYR B 1 453 ? 18.699 37.628 61.437 1.00 15.15 431 TYR B CA 1
ATOM 7463 C C . TYR B 1 453 ? 18.084 38.999 61.621 1.00 15.92 431 TYR B C 1
ATOM 7464 O O . TYR B 1 453 ? 18.437 39.938 60.887 1.00 19.76 431 TYR B O 1
ATOM 7473 N N . ASN B 1 454 ? 17.218 39.118 62.615 1.00 18.61 432 ASN B N 1
ATOM 7474 C CA . ASN B 1 454 ? 16.645 40.408 63.003 1.00 17.72 432 ASN B CA 1
ATOM 7475 C C . ASN B 1 454 ? 17.398 41.056 64.167 1.00 17.17 432 ASN B C 1
ATOM 7476 O O . ASN B 1 454 ? 16.871 41.997 64.799 1.00 20.56 432 ASN B O 1
ATOM 7481 N N . TYR B 1 455 ? 18.659 40.663 64.373 1.00 17.71 433 TYR B N 1
ATOM 7482 C CA . TYR B 1 455 ? 19.538 41.283 65.411 1.00 16.23 433 TYR B CA 1
ATOM 7483 C C . TYR B 1 455 ? 19.020 41.027 66.854 1.00 17.36 433 TYR B C 1
ATOM 7484 O O . TYR B 1 455 ? 19.385 41.736 67.816 1.00 21.33 433 TYR B O 1
ATOM 7493 N N . LYS B 1 456 ? 18.213 39.979 67.057 1.00 18.26 434 LYS B N 1
ATOM 7494 C CA . LYS B 1 456 ? 17.700 39.697 68.387 1.00 18.84 434 LYS B CA 1
ATOM 7495 C C . LYS B 1 456 ? 18.613 38.636 68.998 1.00 17.47 434 LYS B C 1
ATOM 7496 O O . LYS B 1 456 ? 18.776 37.539 68.419 1.00 17.07 434 LYS B O 1
ATOM 7502 N N . PRO B 1 457 ? 19.178 38.923 70.179 1.00 17.06 435 PRO B N 1
ATOM 7503 C CA . PRO B 1 457 ? 20.092 37.929 70.785 1.00 16.82 435 PRO B CA 1
ATOM 7504 C C . PRO B 1 457 ? 19.398 36.621 71.185 1.00 15.58 435 PRO B C 1
ATOM 7505 O O . PRO B 1 457 ? 18.258 36.620 71.678 1.00 18.89 435 PRO B O 1
ATOM 7509 N N . TYR B 1 458 ? 20.138 35.545 71.078 1.00 14.65 436 TYR B N 1
ATOM 7510 C CA . TYR B 1 458 ? 19.776 34.257 71.632 1.00 14.59 436 TYR B CA 1
ATOM 7511 C C . TYR B 1 458 ? 20.166 34.174 73.065 1.00 16.94 436 TYR B C 1
ATOM 7512 O O . TYR B 1 458 ? 21.260 33.767 73.395 1.00 15.06 436 TYR B O 1
ATOM 7521 N N . THR B 1 459 ? 19.300 34.647 73.954 1.00 17.02 437 THR B N 1
ATOM 7522 C CA . THR B 1 459 ? 19.723 34.783 75.364 1.00 17.82 437 THR B CA 1
ATOM 7523 C C . THR B 1 459 ? 19.993 33.471 76.067 1.00 15.89 437 THR B C 1
ATOM 7524 O O . THR B 1 459 ? 20.771 33.469 77.013 1.00 17.83 437 THR B O 1
ATOM 7528 N N . SER B 1 460 ? 19.418 32.359 75.633 1.00 17.01 438 SER B N 1
ATOM 7529 C CA . SER B 1 460 ? 19.802 31.071 76.305 1.00 18.57 438 SER B CA 1
ATOM 7530 C C . SER B 1 460 ? 21.221 30.692 75.964 1.00 22.88 438 SER B C 1
ATOM 7531 O O . SER B 1 460 ? 21.944 30.109 76.802 1.00 31.64 438 SER B O 1
ATOM 7534 N N . LEU B 1 461 ? 21.694 31.132 74.811 1.00 14.78 439 LEU B N 1
ATOM 7535 C CA . LEU B 1 461 ? 23.083 30.979 74.467 1.00 1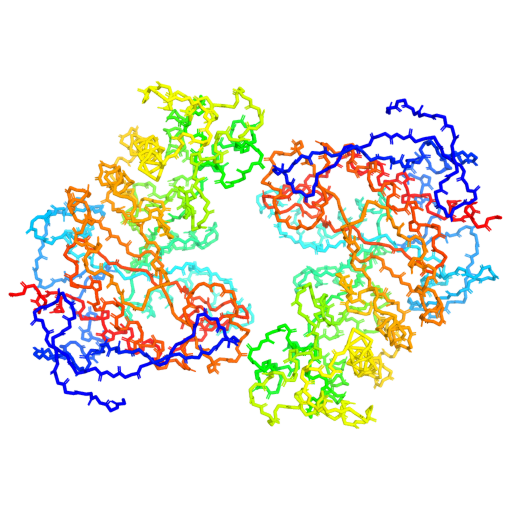3.87 439 LEU B CA 1
ATOM 7536 C C . LEU B 1 461 ? 23.959 31.976 75.215 1.00 14.32 439 LEU B C 1
ATOM 7537 O O . LEU B 1 461 ? 24.963 31.611 75.848 1.00 15.39 439 LEU B O 1
ATOM 7542 N N . THR B 1 462 ? 23.581 33.257 75.120 1.00 13.97 440 THR B N 1
ATOM 7543 C CA . THR B 1 462 ? 24.438 34.314 75.681 1.00 14.98 440 THR B CA 1
ATOM 7544 C C . THR B 1 462 ? 24.620 34.236 77.185 1.00 15.67 440 THR B C 1
ATOM 7545 O O . THR B 1 462 ? 25.676 34.549 77.695 1.00 15.07 440 THR B O 1
ATOM 7549 N N . LYS B 1 463 ? 23.627 33.698 77.882 1.00 14.24 441 LYS B N 1
ATOM 7550 C CA . LYS B 1 463 ? 23.758 33.529 79.313 1.00 14.60 441 LYS B CA 1
ATOM 7551 C C A LYS B 1 463 ? 24.826 32.516 79.669 0.38 14.85 441 LYS B C 1
ATOM 7552 C C C LYS B 1 463 ? 24.860 32.508 79.660 0.62 15.94 441 LYS B C 1
ATOM 7553 O O A LYS B 1 463 ? 25.628 32.780 80.547 0.38 14.36 441 LYS B O 1
ATOM 7554 O O C LYS B 1 463 ? 25.759 32.759 80.464 0.62 17.46 441 LYS B O 1
ATOM 7560 N N . TYR B 1 464 ? 24.908 31.407 78.933 1.00 14.42 442 TYR B N 1
ATOM 7561 C CA . TYR B 1 464 ? 25.993 30.423 79.172 1.00 13.77 442 TYR B CA 1
ATOM 7562 C C . TYR B 1 464 ? 27.348 30.947 78.659 1.00 14.56 442 TYR B C 1
ATOM 7563 O O . TYR B 1 464 ? 28.361 30.648 79.249 1.00 15.85 442 TYR B O 1
ATOM 7572 N N . MET B 1 465 ? 27.358 31.756 77.594 1.00 13.28 443 MET B N 1
ATOM 7573 C CA . MET B 1 465 ? 28.609 32.353 77.121 1.00 12.21 443 MET B CA 1
ATOM 7574 C C . MET B 1 465 ? 29.141 33.259 78.229 1.00 13.41 443 MET B C 1
ATOM 7575 O O . MET B 1 465 ? 30.354 33.246 78.524 1.00 14.87 443 MET B O 1
ATOM 7580 N N A SER B 1 466 ? 28.260 34.082 78.807 0.50 13.19 444 SER B N 1
ATOM 7581 N N B SER B 1 466 ? 28.268 34.064 78.830 0.50 13.61 444 SER B N 1
ATOM 7582 C CA A SER B 1 466 ? 28.662 35.024 79.857 0.50 12.90 444 SER B CA 1
ATOM 7583 C CA B SER B 1 466 ? 28.745 35.037 79.805 0.50 13.62 444 SER B CA 1
ATOM 7584 C C A SER B 1 466 ? 29.333 34.301 81.003 0.50 13.29 444 SER B C 1
ATOM 7585 C C B SER B 1 466 ? 29.288 34.350 81.054 0.50 13.70 444 SER B C 1
ATOM 7586 O O A SER B 1 466 ? 30.358 34.757 81.541 0.50 14.78 444 SER B O 1
ATOM 7587 O O B SER B 1 466 ? 30.228 34.858 81.687 0.50 14.47 444 SER B O 1
ATOM 7592 N N . ASP B 1 467 ? 28.716 33.209 81.445 1.00 14.44 445 ASP B N 1
ATOM 7593 C CA . ASP B 1 467 ? 29.226 32.522 82.627 1.00 16.01 445 ASP B CA 1
ATOM 7594 C C . ASP B 1 467 ? 30.693 32.119 82.444 1.00 14.50 445 ASP B C 1
ATOM 7595 O O . ASP B 1 467 ? 31.483 32.182 83.360 1.00 15.75 445 ASP B O 1
ATOM 7600 N N . ILE B 1 468 ? 31.026 31.684 81.230 1.00 13.21 446 ILE B N 1
ATOM 7601 C CA . ILE B 1 468 ? 32.404 31.422 80.938 1.00 13.23 446 ILE B CA 1
ATOM 7602 C C . ILE B 1 468 ? 33.235 32.710 80.777 1.00 12.63 446 ILE B C 1
ATOM 7603 O O . ILE B 1 468 ? 34.270 32.888 81.416 1.00 13.80 446 ILE B O 1
ATOM 7608 N N . ASN B 1 469 ? 32.778 33.604 79.917 1.00 11.35 447 ASN B N 1
ATOM 7609 C CA . ASN B 1 469 ? 33.559 34.716 79.487 1.00 11.63 447 ASN B CA 1
ATOM 7610 C C . ASN B 1 469 ? 33.913 35.645 80.644 1.00 12.36 447 ASN B C 1
ATOM 7611 O O . ASN B 1 469 ? 35.019 36.192 80.700 1.00 13.82 447 ASN B O 1
ATOM 7616 N N . TRP B 1 470 ? 32.968 35.828 81.590 1.00 12.89 448 TRP B N 1
ATOM 7617 C CA . TRP B 1 470 ? 33.248 36.618 82.772 1.00 14.44 448 TRP B CA 1
ATOM 7618 C C . TRP B 1 470 ? 34.285 36.048 83.652 1.00 13.25 448 TRP B C 1
ATOM 7619 O O . TRP B 1 470 ? 34.973 36.781 84.430 1.00 15.71 448 TRP B O 1
ATOM 7630 N N . ASN B 1 471 ? 34.438 34.736 83.584 1.00 13.28 449 ASN B N 1
ATOM 7631 C CA . ASN B 1 471 ? 35.258 34.004 84.506 1.00 13.67 449 ASN B CA 1
ATOM 7632 C C . ASN B 1 471 ? 36.577 33.431 83.975 1.00 14.08 449 ASN B C 1
ATOM 7633 O O . ASN B 1 471 ? 37.247 32.679 84.686 1.00 14.07 449 ASN B O 1
ATOM 7638 N N . VAL B 1 472 ? 36.964 33.797 82.735 1.00 13.88 450 VAL B N 1
ATOM 7639 C CA . VAL B 1 472 ? 38.090 33.169 82.152 1.00 13.34 450 VAL B CA 1
ATOM 7640 C C . VAL B 1 472 ? 39.358 33.302 83.025 1.00 12.51 450 VAL B C 1
ATOM 7641 O O . VAL B 1 472 ? 40.154 32.397 83.101 1.00 15.03 450 VAL B O 1
ATOM 7645 N N . TYR B 1 473 ? 39.550 34.498 83.640 1.00 14.84 451 TYR B N 1
ATOM 7646 C CA . TYR B 1 473 ? 40.770 34.736 84.372 1.00 15.14 451 TYR B CA 1
ATOM 7647 C C . TYR B 1 473 ? 40.824 33.863 85.622 1.00 15.43 451 TYR B C 1
ATOM 7648 O O . TYR B 1 473 ? 41.869 33.321 85.947 1.00 17.43 451 TYR B O 1
ATOM 7657 N N . ASN B 1 474 ? 39.694 33.691 86.295 1.00 15.22 452 ASN B N 1
ATOM 7658 C CA . ASN B 1 474 ? 39.729 32.844 87.497 1.00 16.52 452 ASN B CA 1
ATOM 7659 C C . ASN B 1 474 ? 39.592 31.359 87.168 1.00 16.23 452 ASN B C 1
ATOM 7660 O O . ASN B 1 474 ? 40.088 30.530 87.941 1.00 19.00 452 ASN B O 1
ATOM 7665 N N . LEU B 1 475 ? 38.990 31.011 86.019 1.00 16.59 453 LEU B N 1
ATOM 7666 C CA . LEU B 1 475 ? 39.056 29.640 85.524 1.00 15.61 453 LEU B CA 1
ATOM 7667 C C . LEU B 1 475 ? 40.487 29.233 85.201 1.00 16.49 453 LEU B C 1
ATOM 7668 O O . LEU B 1 475 ? 40.905 28.116 85.494 1.00 17.75 453 LEU B O 1
ATOM 7673 N N . ILE B 1 476 ? 41.249 30.124 84.586 1.00 16.00 454 ILE B N 1
ATOM 7674 C CA . ILE B 1 476 ? 42.644 29.891 84.310 1.00 15.77 454 ILE B CA 1
ATOM 7675 C C . ILE B 1 476 ? 43.435 29.649 85.571 1.00 17.71 454 ILE B C 1
ATOM 7676 O O . ILE B 1 476 ? 44.217 28.702 85.645 1.00 17.17 454 ILE B O 1
ATOM 7681 N N . ASP B 1 477 ? 43.181 30.450 86.599 1.00 18.35 455 ASP B N 1
ATOM 7682 C CA . ASP B 1 477 ? 43.852 30.212 87.879 1.00 19.82 455 ASP B CA 1
ATOM 7683 C C . ASP B 1 477 ? 43.500 28.802 88.427 1.00 17.75 455 ASP B C 1
ATOM 7684 O O . ASP B 1 477 ? 44.353 28.092 88.980 1.00 22.45 455 ASP B O 1
ATOM 7689 N N . TYR B 1 478 ? 42.226 28.449 88.346 1.00 19.61 456 TYR B N 1
ATOM 7690 C CA . TYR B 1 478 ? 41.715 27.100 88.789 1.00 19.78 456 TYR B CA 1
ATOM 7691 C C . TYR B 1 478 ? 42.430 25.981 88.016 1.00 21.53 456 TYR B C 1
ATOM 7692 O O . TYR B 1 478 ? 42.989 25.057 88.596 1.00 21.30 456 TYR B O 1
ATOM 7701 N N . PHE B 1 479 ? 42.498 26.118 86.690 1.00 18.41 457 PHE B N 1
ATOM 7702 C CA . PHE B 1 479 ? 43.157 25.071 85.875 1.00 18.81 457 PHE B CA 1
ATOM 7703 C C . PHE B 1 479 ? 44.627 24.976 86.089 1.00 20.48 457 PHE B C 1
ATOM 7704 O O . PHE B 1 479 ? 45.172 23.909 86.045 1.00 25.21 457 PHE B O 1
ATOM 7712 N N . ASP B 1 480 ? 45.305 26.106 86.256 1.00 21.45 458 ASP B N 1
ATOM 7713 C CA . ASP B 1 480 ? 46.726 26.097 86.316 1.00 22.11 458 ASP B CA 1
ATOM 7714 C C . ASP B 1 480 ? 47.318 25.832 87.689 1.00 24.58 458 ASP B C 1
ATOM 7715 O O . ASP B 1 480 ? 48.503 25.555 87.774 1.00 27.87 458 ASP B O 1
ATOM 7720 N N . LYS B 1 481 ? 46.529 25.933 88.763 1.00 26.09 459 LYS B N 1
ATOM 7721 C CA . LYS B 1 481 ? 47.068 26.026 90.157 1.00 31.10 459 LYS B CA 1
ATOM 7722 C C . LYS B 1 481 ? 47.879 24.860 90.654 1.00 39.70 459 LYS B C 1
ATOM 7723 O O . LYS B 1 481 ? 47.532 23.756 90.339 1.00 44.67 459 LYS B O 1
#

Sequence (915 aa):
LPVPGPAETYPNSTKQYQPIIVEYAEKPDKAFIEAKTRILPYLVGYEQQQQTKTQDEYLQSVNKYGSYAKGQKFKATGRFRVEKNSNGRSWIVDPEGYPYYVRGIASFRRMDDGNSSSAFGKLYSSVDDWVAKSQKQFSEIGFHSVCAFGKKEEGDKAVNDYNKSASSPLTQAPSFSSFLAEFKKNSKGISSYPGQNVNLKIGLVFYDGWDEWCKEYLNSDAFGMFRRNNPDVLGFFSDNEIDFSTWGNRLLDRRFLKISNKQDPAYIAAAKFMTDKDKSANVSDVTDELNNEFAGICAEEKKYYSSAIKNAVKKASKDPELLYLGSRLHSLPKYNSYIIKAAGKYCDVISINYYSKKWSPEKGYMDGWKNNQAGGTPFMVTEFYTKGEDTKLDNSSSGAGFVVRDQQNRGFAYQHFTLGLLEAKKNCVGWVFFKYLDDEDCNKGMMLDYNYKKKPYTSSLTKYMSDINWNVYNLIDYFDKPVPGPAETYPNSTKQYQPIIVEYAEKPDKAFIEAKTRILPYLVGYEQQQTKTQDDEYLQSVNKYGSYAKGQKFKATGRFRVEKNSSNGRSWIVDPEGYPYYVRGIIASFRRMDDGNSSAFGKLYSSVDDWVAKSQKQFSEIIGFHSVCAFGKEEGDKAVNDYNKSASSPLTQAPSFSSFLAEFKNSSKGISSYPGQQQNVNLKKIGLVFYDGWDEWCKEYLNSDAFGMFRRNNPDVLGFFSDNEIDFSTWGNRLLDRFLKISSNKQDPAYIAAAKFMTDKDKSANVSDVTDELNNEEFAGICAEKKYYSAIKKKNAVKASKDPELLYLGSRLHSLPKYNSYIIKAAGKYCDVISINYYSKWSPEKGYMDGWKNQAGGTPFMVTEFYTKGEDTKLDNSSSGAGFVVRDQQNRGFAYQHFTLGLLEAKNCVGWVFFKYLDDEDCNKGMMLDYNYKPYTSLTKYMSSDINWNVYNLIDYFDK

Radius of gyration: 30.1 Å; Cα contacts (8 Å, |Δi|>4): 2020; chains: 2; bounding box: 74×61×89 Å

InterPro domains:
  IPR017853 Glycoside hydrolase superfamily [SSF51445] (267-498)

Nearest PDB structures (foldseek):
  5t3b-assembly2_B  TM=9.980E-01  e=1.462E-96  Phocaeicola plebeius
  5z6p-assembly2_B  TM=7.778E-01  e=5.261E-24  Agarivorans gilvus
  4bq2-assembly1_A  TM=7.881E-01  e=8.461E-23  Saccharophagus degradans 2-40
  7xyr-assembly1_A  TM=4.637E-01  e=1.523E-07  Bacteroides thetaiotaomicron
  5d00-assembly1_A  TM=1.804E-01  e=4.134E-01  Bacillus subtilis subsp. subtilis str. 168

Solvent-accessible surface area: 35010 Å² total; per-residue (Å²): 109,52,138,30,25,117,50,60,74,18,88,114,20,125,46,73,6,62,12,4,88,1,56,26,1,98,68,11,79,113,90,39,89,126,9,110,0,1,0,4,62,36,5,61,70,16,146,47,107,15,134,63,72,99,84,0,66,142,19,15,34,97,13,0,0,61,35,144,53,105,94,27,157,47,64,37,24,5,44,47,46,111,23,124,67,30,0,5,19,2,0,0,9,82,0,52,8,0,2,0,0,0,0,0,8,5,86,42,50,12,54,94,75,8,35,52,175,63,16,102,51,65,94,30,0,0,37,94,0,19,128,43,0,11,34,17,0,1,8,0,10,1,5,50,8,121,135,112,2,27,102,8,2,2,62,25,7,150,103,32,95,43,7,1,0,5,1,2,32,25,57,0,0,23,72,0,9,90,73,94,44,45,22,18,0,29,57,19,28,71,6,38,0,0,0,3,40,33,137,32,4,80,92,18,0,80,104,34,4,49,38,144,38,1,37,68,10,45,86,18,56,18,4,2,0,1,0,0,4,57,59,2,24,1,12,49,222,62,72,62,0,0,27,34,0,7,146,7,103,93,94,139,15,41,0,35,84,18,0,16,129,14,0,89,98,82,94,95,49,32,85,45,104,45,12,68,96,100,15,4,46,41,2,0,5,66,0,0,51,75,0,1,17,3,0,55,67,0,1,149,62,16,120,3,80,94,5,15,0,1,0,1,0,2,36,46,83,3,8,60,14,47,72,0,0,116,4,0,9,114,43,5,31,0,2,1,0,0,4,34,66,78,29,39,10,37,47,52,112,2,53,16,6,63,116,63,4,71,15,26,5,2,2,0,0,10,9,16,14,0,0,33,65,34,87,38,16,2,42,51,30,45,2,15,1,0,89,47,17,63,24,3,0,3,8,5,1,2,13,0,0,5,0,0,26,1,62,4,0,2,0,0,0,5,29,17,0,1,4,42,121,73,0,0,24,0,0,0,34,62,62,5,89,48,32,96,52,1,13,105,19,0,10,13,0,0,29,0,0,16,21,0,5,95,28,26,35,119,94,94,53,22,116,52,62,73,16,88,112,18,120,45,78,6,60,11,2,83,1,59,28,2,104,69,11,81,114,86,38,93,128,14,109,0,0,5,4,87,56,4,59,70,14,133,50,106,18,129,58,72,104,82,0,64,149,22,15,32,87,11,0,0,68,35,153,53,120,117,52,162,52,62,38,23,5,46,31,58,102,74,46,154,20,22,2,31,2,0,0,9,79,0,46,6,0,1,1,0,0,0,0,10,4,66,43,50,12,53,84,72,16,34,52,178,83,16,102,53,62,88,29,0,0,37,96,0,15,132,48,1,9,36,26,0,0,6,0,11,1,6,54,8,131,88,110,2,27,104,7,2,3,62,26,9,155,107,25,105,32,4,1,0,4,2,2,33,28,53,0,0,20,66,0,7,84,71,98,48,45,23,16,0,24,59,22,26,74,5,34,0,0,0,1,38,33,135,32,3,61,96,16,0,84,100,34,4,51,38,141,37,0,39,67,10,40,88,22,55,19,4,2,0,1,0,0,5,57,58,1,19,1,8,36,184,90,61,63,0,0,34,37,0,8,140,8,105,95,95,139,15,42,0,34,81,17,0,16,129,17,0,77,91,88,133,103,46,27,78,49,100,44,12,70,94,87,16,5,53,26,1,0,6,74,0,0,54,69,0,1,18,1,0,41,64,0,1,130,66,16,122,4,80,95,6,15,0,1,1,1,0,1,29,22,56,3,6,50,16,48,83,0,0,120,3,0,7,113,39,6,31,0,3,1,0,0,4,35,78,90,27,37,9,36,45,52,112,1,61,21,5,53,124,55,4,48,3,5,0,1,2,0,0,10,9,15,14,0,0,35,66,33,86,36,15,1,42,52,28,46,2,19,1,0,88,46,16,76,23,3,0,4,7,4,0,2,14,0,0,4,0,0,25,0,73,5,0,2,0,0,0,5,30,17,0,1,4,39,117,75,0,0,20,0,1,2,32,60,71,3,138,43,34,73,52,0,10,142,46,0,4,36,0,0,26,0,0,16,39,0,5,97,31,24,50,118

B-factor: mean 17.59, std 9.04, range [5.66, 77.69]

Organism: Phocaeicola plebeius (strain DSM 17135 / JCM 12973 / CCUG 54634 / M2) (NCBI:txid484018)

Secondary structure (DSSP, 8-state):
-PPP---EEPTTSS-EE--EEEEEESSTTSPPEEEEE--GGGBTT------SHHHHHHHB-TTS-B-SS------SS-EEEE-TTS-EEEE-TTS-EE-EEEES--SS-S-HHHHHHH-SSHHHHHHHHHHHHHHTT--EEES--HHHHHHHHHHHHHH-SS--EEE-B--HHHHHHHHHT-PPGGG-GGGGGGGGGSTTHHHHHHHHHTSGGGTTTTT-TTB--BBS-SS--SSBTTB-HHHHHHT-S-TTSHHHHHHHHHHHHTT--SSGGG--HHHHHHHHHHHHHHHHHHHHHHHHHSS-TTS-B----B-TTGGG-HHHHHHHHHH-SSEEEE--S-SS--HHHHHHHHHHTTT--EEEEE--EEEGGG-----SSSSEEESSHHHHHHHHHHHHHHHHT-TTEEEEEES-SB-BTTB---SB-TTS-B-HHHHHHHHHHHTTHHHHHHHHH-/------EEPTTSS-EE--EEEEEESSTTSPPEEEEE--GGGBTT------SHHHHHHHB-TTS-B-SS------SS-EEE--TTS--EEE-TTS-EE-EEEES--SS-S-HHHHHHH-SSHHHHHHHHHHHHHHTT--EEES--HHHHHHHHHHHHHH-SS--EEE-B--HHHHHHHHHT-PPGGG-GGGGGGGGGSTTHHHHHHHHHTSGGGTTTTT-TTB--BBS-SS--S-BTTB-HHHHHHT-S-TTSHHHHHHHHHHHHTT--SSGGG--HHHHHHHHHHHHHHHHHHHHHHHHHSS-TTSPB----B-TTGGG-HHHHHHHHHH-SSEEEE--S-SS--HHHHHHHHHHTTT--EEEEE--EEEGGG-----SSSSEEESSHHHHHHHHHHHHHHHHT-TTEEEEEES-SB-BTTB---SB-TTS-B-HHHHHHHHHHHTTHHHHHHHHH-

Foldseek 3Di:
DDDFADWDADPPAPWIWTWDWFWWDQFLPGDTDTDTFGADPTTPPDDQDQDFLVSLVVQADLQLFGDPDDFADADQAWAWDADPLLFIFTAANRGGGHQAEEFEQPELQFDVVLCVVVAPDLLRSQVVVCVVQSSLQHQEYEENHPPVRVVSQLVNQVPDPRHRAYAYEAALLVVVCVVVVHAAQLNDQLLSLLCLQPPCSLVVLLVVCADPVCVSPAPRRSYNAYEHAAARRLQAVPGQNLQVLLVRPPCVRSSNVLSQVLQVVVVHGSHPVRDDVVSSLLSSLVSLLSVQVSNQVSCCNYPHVRHFYQYHAHEHCNLQRLSNLLSCLVGGQAHEHADFDDLEDDVVSLVSSCVSSVSRAYEHEEAFAFECVVVFSARDDRHIYTHHLLSRLSSLRRHQLRQLLRSRYSYYYYQHDEADQRHRRHCAYSSRHGPVSNSVSSSSCSSCSVVSNVVRSD/DDWADWDDDPPAPWIFTWDWFWWDQFDVDDTDIDTFGADVTTPPDDQDQDFLVSLVVQADLQLFGDPDDFADADQAWAKPFDLVFFIFTAANRGGGHQAEEFEQPELQFDPVLCVVQAPDLLRVQVVVCVVCVSLQHQEYEENHPPSRVVSQLVNQVPDPRHRAYAYEAALLVVVCVVVVHAAQLNDPLLSLLCLQPPCSLVVLLVVLADPVCVSPAPRRSYNAYEYAAARNLDAVPGFNLQVLLPRPPCPRSSNVLSQCLQVVVVHGSHCVPDDPVSSLLSSLVSLLSVQVSNQVSCCNYPHVRHFYQYHAHEHCNLQRLSNLLSCLVRGQEHEHAYFDDLEDDVVSLSSSSVSSVRRAYEHEEAFEFECVVVFSARPDRHIYTHHLLSRLSSLRRHQLRQLLRSRYSYYYYQHDEADQRHRSHCAYSSRHGPVSNSSSSSSCSSCSVVSSVVRPD